Protein AF-A0A1M6XZ96-F1 (afdb_monomer_lite)

Radius of gyration: 33.64 Å; chains: 1; bounding box: 70×87×125 Å

Organism: NCBI:txid28122

pLDDT: mean 71.3, std 22.67, range [20.39, 98.44]

Secondary structure (DSSP, 8-state):
-PPP----------GGGTGGGS-HHHHHHHHHHHTT-----------SSHHHHHHHHHHHHHHTT-HHHHHHHHHHHTTSS--TT--PPPP---GGGGG-HHHHHHHHHHHHSPPPPHHHHHHHTTSTT----HHHHHHHHHHHHHHHHHHHHHHHHTTSS--SEEEEEETTEEEEEETTSTT-PPEEGGGTS----SHHHHHHHHHHHHHHHHHHHHHHHHHHHHHHHHHHHGGG--HHHHHHHHHHHHTT-HHHHHHHHHHHHHHHHHTTTHHHHHHHHHHHHHHHHHHHHHHHHHHH-HHHHHHHHHHSHHHHHHHHHHHHHHGGGSTTSHHHHHHHHHHHHHHHHHH---HHHHHHHHHHHHHB-TTS-BTT-HHHHHHHHTTHHHHHHHHHHHHHHTT-PPPPPPHHHHHHHHHHHHTEEEETTTEEEE--SSS---S---HHHHHHHH--THHHHHHHHS---GGGT---GGGGGGPPPHHHHHT--SS-----EEEEEEETTEEEEEEE-SS-EEEEEEE---HHHHHTTTTT--S-TT-EEEEETTTEEEE-------GGG--TT--TTSGGGSS-EE-BS---TTS--GGGB-TTSS-S-EEE-HHHHHHHHHHHHTT--SHHHHHHHHHHHHHHHH--PEEE-----EEEEEEEEETTTTEEEEEEEEEEEE-SSSS-EEEEEEEEEEEETTEEEEEEEESSSSPEEEEEESSS-STTTTEEEE-SSSSBSSTT---EEEEEE-TTS-TTS---TT-EEEEEEEEEE-TT-S-EEEEEESSSPPEEE--TT--TT-EEEEETTSSEEEEEPPTT--EEHHHH-SSBSS--EE-SEEEEEE-TTSPEEEEEESS-EE------S---HHHHHHHSS--

Foldseek 3Di:
DDDDDDDDFDADDDPLVPLVPDDPVVNVVVVVVLLADDDDAADDDDDDDCRVVVVVVLVVCVVVVVVVVVVVVSVHVVHAQPPVPQAFDFDAFFLLLVVPVVLLVVLVVLLPDDFDFLVNQQVVCVDPVDPDDSLLSSLLSQLSNLLNQLSLLLCCSNVVDPRQKDWDDDRSWIWIFRPVDPPTDIHTPVRRHDQALCLQVLLSLLVLLVVLVVVLVVCCVVVVVVVVVVVVVVVPDDPVVVVVVVCVVPVPPPVNVVSVVSNVVSVVVCVVVVCVVVVCLSSLLSLLSSLLSLLSSLNNDVNSVVVCVSRHPNVLSSLVSNCVPCVLVCLLPLSSLSSLLSCQSVCCNRRVDRVSVVSNQVSCVLQFFPQQAGLQKPQSVVSCLLRNLLSLLSVCSSCVSVVHDDPDHNVSNLNNLVQQVVQWWAFAPQGTAHDIQFAGAAFRGQLLSSCSNVVALQSVLVCVRGPDDVLSVSSTSSVSSSHHHPVSPVVHDPHDDDDAAKDWDDGQQKTKIWHHHPPKIKMKMFGFHDDSSQVSNFARGAQAHRFMWIAMNNHGTFFDQLHAQDPVRCDPPVNSRFNLRGQDWFAFQDQDLVDGDCVRGDRVQWPQFDFCDLVNVLVSSVVVCVVHDYPSVVVSVVVSVVSVVVPDTDGTGHTFGKDWPWWDDDPVQSKTKTKIKDWTWDDPDPDIDIKMWIWMWMDGDQKTKIKIQIPAAWIKGKTKGLDQASVVVAKFKDFQDQDTQRHSGGWDWDWRQNDSRHPSDDPPVRRTRTMTMGITTDRGGSMMMMMGGRPPFDKGWDPVLADRNKTKIATPVNFKIKIAHRAQDKDWPVSRDDAEPFIWIKRFIKIWGQDPVRHIDIDGIPIDTGDGPPPPDPPPVVVVVVVVPDD

Structure (mmCIF, N/CA/C/O backbone):
data_AF-A0A1M6XZ96-F1
#
_entry.id   AF-A0A1M6XZ96-F1
#
loop_
_atom_site.group_PDB
_atom_site.id
_atom_site.type_symbol
_atom_site.label_atom_id
_atom_site.label_alt_id
_atom_site.label_comp_id
_atom_site.label_asym_id
_atom_site.label_entity_id
_atom_site.label_seq_id
_atom_site.pdbx_PDB_ins_code
_atom_site.Cartn_x
_atom_site.Cartn_y
_atom_site.Cartn_z
_atom_site.occupancy
_atom_site.B_iso_or_equiv
_atom_site.auth_seq_id
_atom_site.auth_comp_id
_atom_site.auth_asym_id
_atom_site.auth_atom_id
_atom_site.pdbx_PDB_model_num
ATOM 1 N N . MET A 1 1 ? -35.695 34.669 -6.125 1.00 24.25 1 MET A N 1
ATOM 2 C CA . MET A 1 1 ? -35.454 34.818 -4.675 1.00 24.25 1 MET A CA 1
ATOM 3 C C . MET A 1 1 ? -34.206 34.019 -4.346 1.00 24.25 1 MET A C 1
ATOM 5 O O . MET A 1 1 ? -34.215 32.834 -4.657 1.00 24.25 1 MET A O 1
ATOM 9 N N . PRO A 1 2 ? -33.127 34.631 -3.836 1.00 24.39 2 PRO A N 1
ATOM 10 C CA . PRO A 1 2 ? -31.948 33.888 -3.414 1.00 24.39 2 PRO A CA 1
ATOM 11 C C . PRO A 1 2 ? -32.211 33.256 -2.040 1.00 24.39 2 PRO A C 1
ATOM 13 O O . PRO A 1 2 ? -32.668 33.935 -1.122 1.00 24.39 2 PRO A O 1
ATOM 16 N N . LEU A 1 3 ? -31.959 31.951 -1.938 1.00 23.25 3 LEU A N 1
ATOM 17 C CA . LEU A 1 3 ? -31.918 31.194 -0.686 1.00 23.25 3 LEU A CA 1
ATOM 18 C C . LEU A 1 3 ? -30.681 31.627 0.129 1.00 23.25 3 LEU A C 1
ATOM 20 O O . LEU A 1 3 ? -29.643 31.896 -0.480 1.00 23.25 3 LEU A O 1
ATOM 24 N N . PRO A 1 4 ? -30.746 31.702 1.470 1.00 23.91 4 PRO A N 1
ATOM 25 C CA . PRO A 1 4 ? -29.582 32.029 2.282 1.00 23.91 4 PRO A CA 1
ATOM 26 C C . PRO A 1 4 ? -28.612 30.840 2.307 1.00 23.91 4 PRO A C 1
ATOM 28 O O . PRO A 1 4 ? -28.993 29.725 2.662 1.00 23.91 4 PRO A O 1
ATOM 31 N N . ASN A 1 5 ? -27.354 31.093 1.945 1.00 24.98 5 ASN A N 1
ATOM 32 C CA . ASN A 1 5 ? -26.228 30.207 2.227 1.00 24.98 5 ASN A CA 1
ATOM 33 C C . ASN A 1 5 ? -26.004 30.167 3.745 1.00 24.98 5 ASN A C 1
ATOM 35 O O . ASN A 1 5 ? -25.557 31.158 4.318 1.00 24.98 5 ASN A O 1
ATOM 39 N N . TYR A 1 6 ? -26.274 29.031 4.387 1.00 22.12 6 TYR A N 1
ATOM 40 C CA . TYR A 1 6 ? -25.812 28.759 5.747 1.00 22.12 6 TYR A CA 1
ATOM 41 C C . TYR A 1 6 ? -24.606 27.821 5.667 1.00 22.12 6 TYR A C 1
ATOM 43 O O . TYR A 1 6 ? -24.757 26.611 5.525 1.00 22.12 6 TYR A O 1
ATOM 51 N N . ALA A 1 7 ? -23.404 28.395 5.719 1.00 21.77 7 ALA A N 1
ATOM 52 C CA . ALA A 1 7 ? -22.194 27.656 6.051 1.00 21.77 7 ALA A CA 1
ATOM 53 C C . ALA A 1 7 ? -22.209 27.407 7.567 1.00 21.77 7 ALA A C 1
ATOM 55 O O . ALA A 1 7 ? -22.215 28.356 8.352 1.00 21.77 7 ALA A O 1
ATOM 56 N N . ALA A 1 8 ? -22.282 26.143 7.979 1.00 20.39 8 ALA A N 1
ATOM 57 C CA . ALA A 1 8 ? -22.138 25.759 9.376 1.00 20.39 8 ALA A CA 1
ATOM 58 C C . ALA A 1 8 ? -20.661 25.906 9.769 1.00 20.39 8 ALA A C 1
ATOM 60 O O . ALA A 1 8 ? -19.814 25.152 9.303 1.00 20.39 8 ALA A O 1
ATOM 61 N N . ILE A 1 9 ? -20.352 26.906 10.591 1.00 23.61 9 ILE A N 1
ATOM 62 C CA . ILE A 1 9 ? -19.039 27.061 11.221 1.00 23.61 9 ILE A CA 1
ATOM 63 C C . ILE A 1 9 ? -19.144 26.419 12.606 1.00 23.61 9 ILE A C 1
ATOM 65 O O . ILE A 1 9 ? -19.819 26.945 13.491 1.00 23.61 9 ILE A O 1
ATOM 69 N N . VAL A 1 10 ? -18.517 25.255 12.762 1.00 24.19 10 VAL A N 1
ATOM 70 C CA . VAL A 1 10 ? -18.381 24.531 14.033 1.00 24.19 10 VAL A CA 1
ATOM 71 C C . VAL A 1 10 ? -17.357 25.278 14.889 1.00 24.19 10 VAL A C 1
ATOM 73 O O . VAL A 1 10 ? -16.260 25.560 14.421 1.00 24.19 10 VAL A O 1
ATOM 76 N N . THR A 1 11 ? -17.712 25.649 16.121 1.00 22.31 11 THR A N 1
ATOM 77 C CA . THR A 1 11 ? -16.762 26.205 17.100 1.00 22.31 11 THR A CA 1
ATOM 78 C C . THR A 1 11 ? -16.676 25.267 18.296 1.00 22.31 11 THR A C 1
ATOM 80 O O . THR A 1 11 ? -17.689 24.914 18.894 1.00 22.31 11 THR A O 1
ATOM 83 N N . PHE A 1 12 ? -15.449 24.851 18.594 1.00 26.66 12 PHE A N 1
ATOM 84 C CA . PHE A 1 12 ? -15.065 23.885 19.617 1.00 26.66 12 PHE A CA 1
ATOM 85 C C . PHE A 1 12 ? -15.127 24.496 21.020 1.00 26.66 12 PHE A C 1
ATOM 87 O O . PHE A 1 12 ? -14.760 25.654 21.219 1.00 26.66 12 PHE A O 1
ATOM 94 N N . THR A 1 13 ? -15.539 23.710 22.013 1.00 25.14 13 THR A N 1
ATOM 95 C CA . THR A 1 13 ? -15.364 24.047 23.429 1.00 25.14 13 THR A CA 1
ATOM 96 C C . THR A 1 13 ? -14.787 22.839 24.168 1.00 25.14 13 THR A C 1
ATOM 98 O O . THR A 1 13 ? -15.444 21.799 24.196 1.00 25.14 13 THR A O 1
ATOM 101 N N . PRO A 1 14 ? -13.595 22.947 24.781 1.00 26.95 14 PRO A N 1
ATOM 102 C CA . PRO A 1 14 ? -12.981 21.842 25.505 1.00 26.95 14 PRO A CA 1
ATOM 103 C C . PRO A 1 14 ? -13.763 21.478 26.771 1.00 26.95 14 PRO A C 1
ATOM 105 O O . PRO A 1 14 ? -14.102 22.340 27.583 1.00 26.95 14 PRO A O 1
ATOM 108 N N . ALA A 1 15 ? -13.922 20.178 27.018 1.00 26.05 15 ALA A N 1
ATOM 109 C CA . ALA A 1 15 ? -14.337 19.637 28.314 1.00 26.05 15 ALA A CA 1
ATOM 110 C C . ALA A 1 15 ? -13.339 19.938 29.464 1.00 26.05 15 ALA A C 1
ATOM 112 O O . ALA A 1 15 ? -13.620 19.696 30.636 1.00 26.05 15 ALA A O 1
ATOM 113 N N . VAL A 1 16 ? -12.181 20.494 29.097 1.00 28.64 16 VAL A N 1
ATOM 114 C CA . VAL A 1 16 ? -10.949 20.704 29.866 1.00 28.64 16 VAL A CA 1
ATOM 115 C C . VAL A 1 16 ? -11.060 21.808 30.934 1.00 28.64 16 VAL A C 1
ATOM 117 O O . VAL A 1 16 ? -10.317 21.783 31.910 1.00 28.64 16 VAL A O 1
ATOM 120 N N . GLY A 1 17 ? -12.017 22.738 30.821 1.00 28.05 17 GLY A N 1
ATOM 121 C CA . GLY A 1 17 ? -12.101 23.910 31.710 1.00 28.05 17 GLY A CA 1
ATOM 122 C C . GLY A 1 17 ? -12.624 23.667 33.136 1.00 28.05 17 GLY A C 1
ATOM 123 O O . GLY A 1 17 ? -12.498 24.550 33.976 1.00 28.05 17 GLY A O 1
ATOM 124 N N . ILE A 1 18 ? -13.223 22.507 33.440 1.00 29.27 18 ILE A N 1
ATOM 125 C CA . ILE A 1 18 ? -13.773 22.226 34.787 1.00 29.27 18 ILE A CA 1
ATOM 126 C C . ILE A 1 18 ? -12.789 21.433 35.652 1.00 29.27 18 ILE A C 1
ATOM 128 O O . ILE A 1 18 ? -12.720 21.635 36.862 1.00 29.27 18 ILE A O 1
ATOM 132 N N . SER A 1 19 ? -12.022 20.522 35.054 1.00 28.05 19 SER A N 1
ATOM 133 C CA . SER A 1 19 ? -11.119 19.629 35.792 1.00 28.05 19 SER A CA 1
ATOM 134 C C . SER A 1 19 ? -9.827 20.307 36.255 1.00 28.05 19 SER A C 1
ATOM 136 O O . SER A 1 19 ? -9.143 19.774 37.124 1.00 28.05 19 SER A O 1
ATOM 138 N N . SER A 1 20 ? -9.483 21.468 35.690 1.00 30.83 20 SER A N 1
ATOM 139 C CA . SER A 1 20 ? -8.243 22.203 35.969 1.00 30.83 20 SER A CA 1
ATOM 140 C C . SER A 1 20 ? -8.267 23.037 37.257 1.00 30.83 20 SER A C 1
ATOM 142 O O . SER A 1 20 ? -7.222 23.538 37.655 1.00 30.83 20 SER A O 1
ATOM 144 N N . ILE A 1 21 ? -9.415 23.165 37.935 1.00 30.97 21 ILE A N 1
ATOM 145 C CA . ILE A 1 21 ? -9.582 24.042 39.114 1.00 30.97 21 ILE A CA 1
ATOM 146 C C . ILE A 1 21 ? -9.465 23.270 40.447 1.00 30.97 21 ILE A C 1
ATOM 148 O O . ILE A 1 21 ? -9.519 23.855 41.528 1.00 30.97 21 ILE A O 1
ATOM 152 N N . PHE A 1 22 ? -9.308 21.946 40.399 1.00 30.31 22 PHE A N 1
ATOM 153 C CA . PHE A 1 22 ? -9.255 21.092 41.584 1.00 30.31 22 PHE A CA 1
ATOM 154 C C . PHE A 1 22 ? -7.815 20.656 41.898 1.00 30.31 22 PHE A C 1
ATOM 156 O O . PHE A 1 22 ? -7.061 20.291 40.997 1.00 30.31 22 PHE A O 1
ATOM 163 N N . SER A 1 23 ? -7.433 20.697 43.181 1.00 31.02 23 SER A N 1
ATOM 164 C CA . SER A 1 23 ? -6.139 20.195 43.673 1.00 31.02 23 SER A CA 1
ATOM 165 C C . SER A 1 23 ? -5.961 18.705 43.352 1.00 31.02 23 SER A C 1
ATOM 167 O O . SER A 1 23 ? -6.956 18.005 43.186 1.00 31.02 23 SER A O 1
ATOM 169 N N . GLU A 1 24 ? -4.721 18.199 43.288 1.00 31.64 24 GLU A N 1
ATOM 170 C CA . GLU A 1 24 ? -4.424 16.792 42.936 1.00 31.64 24 GLU A CA 1
ATOM 171 C C . GLU A 1 24 ? -5.271 15.771 43.715 1.00 31.64 24 GLU A C 1
ATOM 173 O O . GLU A 1 24 ? -5.877 14.902 43.094 1.00 31.64 24 GLU A O 1
ATOM 178 N N . ASP A 1 25 ? -5.441 15.957 45.028 1.00 30.47 25 ASP A N 1
ATOM 179 C CA . ASP A 1 25 ? -6.277 15.084 45.870 1.00 30.47 25 ASP A CA 1
ATOM 180 C C . ASP A 1 25 ? -7.770 15.089 45.468 1.00 30.47 25 ASP A C 1
ATOM 182 O O . ASP A 1 25 ? -8.464 14.082 45.593 1.00 30.47 25 ASP A O 1
ATOM 186 N N . VAL A 1 26 ? -8.269 16.210 44.931 1.00 30.92 26 VAL A N 1
ATOM 187 C CA . VAL A 1 26 ? -9.660 16.377 44.474 1.00 30.92 26 VAL A CA 1
ATOM 188 C C . VAL A 1 26 ? -9.821 15.913 43.024 1.00 30.92 26 VAL A C 1
ATOM 190 O O . VAL A 1 26 ? -10.900 15.474 42.643 1.00 30.92 26 VAL A O 1
ATOM 193 N N . ARG A 1 27 ? -8.762 15.943 42.206 1.00 38.09 27 ARG A N 1
ATOM 194 C CA . ARG A 1 27 ? -8.756 15.374 40.849 1.00 38.09 27 ARG A CA 1
ATOM 195 C C . ARG A 1 27 ? -8.851 13.846 40.892 1.00 38.09 27 ARG A C 1
ATOM 197 O O . ARG A 1 27 ? -9.646 13.279 40.146 1.00 38.09 27 ARG A O 1
ATOM 204 N N . ASP A 1 28 ? -8.131 13.211 41.815 1.00 34.50 28 ASP A N 1
ATOM 205 C CA . ASP A 1 28 ? -8.199 11.765 42.056 1.00 34.50 28 ASP A CA 1
ATOM 206 C C . ASP A 1 28 ? -9.545 11.360 42.700 1.00 34.50 28 ASP A C 1
ATOM 208 O O . ASP A 1 28 ? -10.127 10.336 42.333 1.00 34.50 28 ASP A O 1
ATOM 212 N N . GLU A 1 29 ? -10.119 12.192 43.584 1.00 31.16 29 GLU A N 1
ATOM 213 C CA . GLU A 1 29 ? -11.496 12.020 44.081 1.00 31.16 29 GLU A CA 1
ATOM 214 C C . GLU A 1 29 ? -12.562 12.251 42.997 1.00 31.16 29 GLU A C 1
ATOM 216 O O . GLU A 1 29 ? -13.557 11.535 42.986 1.00 31.16 29 GLU A O 1
ATOM 221 N N . VAL A 1 30 ? -12.376 13.188 42.060 1.00 33.69 30 VAL A N 1
ATOM 222 C CA . VAL A 1 30 ? -13.300 13.460 40.942 1.00 33.69 30 VAL A CA 1
ATOM 223 C C . VAL A 1 30 ? -13.215 12.379 39.864 1.00 33.69 30 VAL A C 1
ATOM 225 O O . VAL A 1 30 ? -14.256 11.998 39.345 1.00 33.69 30 VAL A O 1
ATOM 228 N N . GLU A 1 31 ? -12.045 11.809 39.562 1.00 33.91 31 GLU A N 1
ATOM 229 C CA . GLU A 1 31 ? -11.933 10.606 38.718 1.00 33.91 31 GLU A CA 1
ATOM 230 C C . GLU A 1 31 ? -12.542 9.366 39.407 1.00 33.91 31 GLU A C 1
ATOM 232 O O . GLU A 1 31 ? -13.212 8.551 38.763 1.00 33.91 31 GLU A O 1
ATOM 237 N N . SER A 1 32 ? -12.396 9.253 40.731 1.00 32.22 32 SER A N 1
ATOM 238 C CA . SER A 1 32 ? -13.038 8.229 41.576 1.00 32.22 32 SER A CA 1
ATOM 239 C C . SER A 1 32 ? -14.568 8.414 41.706 1.00 32.22 32 SER A C 1
ATOM 241 O O . SER A 1 32 ? -15.322 7.443 41.752 1.00 32.22 32 SER A O 1
ATOM 243 N N . LEU A 1 33 ? -15.067 9.656 41.688 1.00 29.67 33 LEU A N 1
ATOM 244 C CA . LEU A 1 33 ? -16.496 10.009 41.720 1.00 29.67 33 LEU A CA 1
ATOM 245 C C . LEU A 1 33 ? -17.152 9.949 40.331 1.00 29.67 33 LEU A C 1
ATOM 247 O O . LEU A 1 33 ? -18.293 9.502 40.221 1.00 29.67 33 LEU A O 1
ATOM 251 N N . ALA A 1 34 ? -16.445 10.341 39.265 1.00 30.55 34 ALA A N 1
ATOM 252 C CA . ALA A 1 34 ? -16.899 10.274 37.871 1.00 30.55 34 ALA A CA 1
ATOM 253 C C . ALA A 1 34 ? -16.958 8.832 37.349 1.00 30.55 34 ALA A C 1
ATOM 255 O O . ALA A 1 34 ? -17.831 8.502 36.552 1.00 30.55 34 ALA A O 1
ATOM 256 N N . SER A 1 35 ? -16.095 7.947 37.858 1.00 30.39 35 SER A N 1
ATOM 257 C CA . SER A 1 35 ? -16.244 6.496 37.685 1.00 30.39 35 SER A CA 1
ATOM 258 C C . SER A 1 35 ? -17.409 5.905 38.498 1.00 30.39 35 SER A C 1
ATOM 260 O O . SER A 1 35 ? -17.763 4.743 38.298 1.00 30.39 35 SER A O 1
ATOM 262 N N . GLY A 1 36 ? -18.038 6.696 39.380 1.00 27.69 36 GLY A N 1
ATOM 263 C CA . GLY A 1 36 ? -19.092 6.260 40.288 1.00 27.69 36 GLY A CA 1
ATOM 264 C C . GLY A 1 36 ? -20.504 6.821 40.065 1.00 27.69 36 GLY A C 1
ATOM 265 O O . GLY A 1 36 ? -21.419 6.336 40.714 1.00 27.69 36 GLY A O 1
ATOM 266 N N . TRP A 1 37 ? -20.768 7.829 39.234 1.00 24.67 37 TRP A N 1
ATOM 267 C CA . TRP A 1 37 ? -22.108 8.454 39.194 1.00 24.67 37 TRP A CA 1
ATOM 268 C C . TRP A 1 37 ? -22.771 8.356 37.814 1.00 24.67 37 TRP A C 1
ATOM 270 O O . TRP A 1 37 ? -22.309 8.942 36.843 1.00 24.67 37 TRP A O 1
ATOM 280 N N . THR A 1 38 ? -23.875 7.599 37.758 1.00 24.77 38 THR A N 1
ATOM 281 C CA . THR A 1 38 ? -24.560 7.156 36.529 1.00 24.77 38 THR A CA 1
ATOM 282 C C . THR A 1 38 ? -25.662 8.065 35.973 1.00 24.77 38 THR A C 1
ATOM 284 O O . THR A 1 38 ? -26.267 7.689 34.980 1.00 24.77 38 THR A O 1
ATOM 287 N N . ASP A 1 39 ? -25.974 9.230 36.537 1.00 25.44 39 ASP A N 1
ATOM 288 C CA . ASP A 1 39 ? -27.182 9.966 36.124 1.00 25.44 39 ASP A CA 1
ATOM 289 C C . ASP A 1 39 ? -26.915 11.464 35.938 1.00 25.44 39 ASP A C 1
ATOM 291 O O . ASP A 1 39 ? -26.354 12.080 36.841 1.00 25.44 39 ASP A O 1
ATOM 295 N N . ILE A 1 40 ? -27.344 12.050 34.801 1.00 24.58 40 ILE A N 1
ATOM 296 C CA . ILE A 1 40 ? -28.092 13.332 34.694 1.00 24.58 40 ILE A CA 1
ATOM 297 C C . ILE A 1 40 ? -28.380 13.718 33.217 1.00 24.58 40 ILE A C 1
ATOM 299 O O . ILE A 1 40 ? -27.479 13.860 32.394 1.00 24.58 40 ILE A O 1
ATOM 303 N N . GLN A 1 41 ? -29.676 13.947 32.948 1.00 23.61 41 GLN A N 1
ATOM 304 C CA . GLN A 1 41 ? -30.362 14.258 31.677 1.00 23.61 41 GLN A CA 1
ATOM 305 C C . GLN A 1 41 ? -30.377 15.760 31.239 1.00 23.61 41 GLN A C 1
ATOM 307 O O . GLN A 1 41 ? -29.981 16.667 31.974 1.00 23.61 41 GLN A O 1
ATOM 312 N N . ILE A 1 42 ? -30.925 15.968 30.026 1.00 26.97 42 ILE A N 1
ATOM 313 C CA . ILE A 1 42 ? -30.702 16.927 28.902 1.00 26.97 42 ILE A CA 1
ATOM 314 C C . ILE A 1 42 ? -31.567 18.217 28.859 1.00 26.97 42 ILE A C 1
ATOM 316 O O . ILE A 1 42 ? -32.601 18.295 29.521 1.00 26.97 42 ILE A O 1
ATOM 320 N N . GLY A 1 43 ? -31.210 19.172 27.963 1.00 23.39 43 GLY A N 1
ATOM 321 C CA . GLY A 1 43 ? -32.148 20.065 27.223 1.00 23.39 43 GLY A CA 1
ATOM 322 C C . GLY A 1 43 ? -31.504 21.168 26.323 1.00 23.39 43 GLY A C 1
ATOM 323 O O . GLY A 1 43 ? -30.818 22.034 26.857 1.00 23.39 43 GLY A O 1
ATOM 324 N N . ILE A 1 44 ? -31.784 21.185 24.997 1.00 33.47 44 ILE A N 1
ATOM 325 C CA . ILE A 1 44 ? -31.202 22.019 23.884 1.00 33.47 44 ILE A CA 1
ATOM 326 C C . ILE A 1 44 ? -32.041 23.276 23.517 1.00 33.47 44 ILE A C 1
ATOM 328 O O . ILE A 1 44 ? -33.261 23.153 23.557 1.00 33.47 44 ILE A O 1
ATOM 332 N N . VAL A 1 45 ? -31.445 24.383 22.987 1.00 22.86 45 VAL A N 1
ATOM 333 C CA . VAL A 1 45 ? -32.085 25.307 21.985 1.00 22.86 45 VAL A CA 1
ATOM 334 C C . VAL A 1 45 ? -31.097 26.001 20.988 1.00 22.86 45 VAL A C 1
ATOM 336 O O . VAL A 1 45 ? -30.176 26.688 21.406 1.00 22.86 45 VAL A O 1
ATOM 339 N N . ASN A 1 46 ? -31.390 25.846 19.680 1.00 23.61 46 ASN A N 1
ATOM 340 C CA . ASN A 1 46 ? -31.193 26.666 18.450 1.00 23.61 46 ASN A CA 1
ATOM 341 C C . ASN A 1 46 ? -29.928 27.512 18.150 1.00 23.61 46 ASN A C 1
ATOM 343 O O . ASN A 1 46 ? -29.823 28.653 18.576 1.00 23.61 46 ASN A O 1
ATOM 347 N N . GLY A 1 47 ? -29.185 27.069 17.124 1.00 25.72 47 GLY A N 1
ATOM 348 C CA . GLY A 1 47 ? -28.961 27.869 15.906 1.00 25.72 47 GLY A CA 1
ATOM 349 C C . GLY A 1 47 ? -27.926 29.001 15.949 1.00 25.72 47 GLY A C 1
ATOM 350 O O . GLY A 1 47 ? -28.266 30.134 16.248 1.00 25.72 47 GLY A O 1
ATOM 351 N N . VAL A 1 48 ? -26.707 28.677 15.498 1.00 28.69 48 VAL A N 1
ATOM 352 C CA . VAL A 1 48 ? -25.787 29.506 14.685 1.00 28.69 48 VAL A CA 1
ATOM 353 C C . VAL A 1 48 ? -25.843 31.014 14.969 1.00 28.69 48 VAL A C 1
ATOM 355 O O . VAL A 1 48 ? -26.573 31.718 14.282 1.00 28.69 48 VAL A O 1
ATOM 358 N N . VAL A 1 49 ? -25.057 31.473 15.957 1.00 26.97 49 VAL A N 1
ATOM 359 C CA . VAL A 1 49 ? -24.454 32.828 16.118 1.00 26.97 49 VAL A CA 1
ATOM 360 C C . VAL A 1 49 ? -23.707 32.951 17.472 1.00 26.97 49 VAL A C 1
ATOM 362 O O . VAL A 1 49 ? -22.841 33.809 17.614 1.00 26.97 49 VAL A O 1
ATOM 365 N N . ASP A 1 50 ? -23.915 32.041 18.433 1.00 29.41 50 ASP A N 1
ATOM 366 C CA . ASP A 1 50 ? -23.430 32.237 19.812 1.00 29.41 50 ASP A CA 1
ATOM 367 C C . ASP A 1 50 ? -22.000 31.770 20.150 1.00 29.41 50 ASP A C 1
ATOM 369 O O . ASP A 1 50 ? -21.525 32.124 21.214 1.00 29.41 50 ASP A O 1
ATOM 373 N N . GLY A 1 51 ? -21.251 31.039 19.314 1.00 29.88 51 GLY A N 1
ATOM 374 C CA . GLY A 1 51 ? -19.924 30.506 19.711 1.00 29.88 51 GLY A CA 1
ATOM 375 C C . GLY A 1 51 ? -18.875 31.577 20.070 1.00 29.88 51 GLY A C 1
ATOM 376 O O . GLY A 1 51 ? -18.099 31.421 21.012 1.00 29.88 51 GLY A O 1
ATOM 377 N N . VAL A 1 52 ? -18.896 32.711 19.365 1.00 30.75 52 VAL A N 1
ATOM 378 C CA . VAL A 1 52 ? -17.989 33.846 19.613 1.00 30.75 52 VAL A CA 1
ATOM 379 C C . VAL A 1 52 ? -18.439 34.663 20.826 1.00 30.75 52 VAL A C 1
ATOM 381 O O . VAL A 1 52 ? -17.598 35.049 21.633 1.00 30.75 52 VAL A O 1
ATOM 384 N N . TYR A 1 53 ? -19.751 34.862 21.008 1.00 33.41 53 TYR A N 1
ATOM 385 C CA . TYR A 1 53 ? -20.302 35.454 22.232 1.00 33.41 53 TYR A CA 1
ATOM 386 C C . TYR A 1 53 ? -20.152 34.521 23.433 1.00 33.41 53 TYR A C 1
ATOM 388 O O . TYR A 1 53 ? -19.990 34.995 24.537 1.00 33.41 53 TYR A O 1
ATOM 396 N N . TRP A 1 54 ? -20.109 33.206 23.237 1.00 34.47 54 TRP A N 1
ATOM 397 C CA . TRP A 1 54 ? -19.940 32.217 24.293 1.00 34.47 54 TRP A CA 1
ATOM 398 C C . TRP A 1 54 ? -18.512 32.212 24.839 1.00 34.47 54 TRP A C 1
ATOM 400 O O . TRP A 1 54 ? -18.349 32.272 26.050 1.00 34.47 54 TRP A O 1
ATOM 410 N N . VAL A 1 55 ? -17.483 32.224 23.980 1.00 34.53 55 VAL A N 1
ATOM 411 C CA . VAL A 1 55 ? -16.084 32.385 24.426 1.00 34.53 55 VAL A CA 1
ATOM 412 C C . VAL A 1 55 ? -15.877 33.770 25.039 1.00 34.53 55 VAL A C 1
ATOM 414 O O . VAL A 1 55 ? -15.209 33.889 26.057 1.00 34.53 55 VAL A O 1
ATOM 417 N N . TYR A 1 56 ? -16.480 34.812 24.462 1.00 34.94 56 TYR A N 1
ATOM 418 C CA . TYR A 1 56 ? -16.384 36.187 24.957 1.00 34.94 56 TYR A CA 1
ATOM 419 C C . TYR A 1 56 ? -17.118 36.406 26.294 1.00 34.94 56 TYR A C 1
ATOM 421 O O . TYR A 1 56 ? -16.587 37.072 27.180 1.00 34.94 56 TYR A O 1
ATOM 429 N N . ASP A 1 57 ? -18.300 35.819 26.474 1.00 36.53 57 ASP A N 1
ATOM 430 C CA . ASP A 1 57 ? -19.098 35.888 27.699 1.00 36.53 57 ASP A CA 1
ATOM 431 C C . ASP A 1 57 ? -18.554 34.942 28.764 1.00 36.53 57 ASP A C 1
ATOM 433 O O . ASP A 1 57 ? -18.499 35.345 29.913 1.00 36.53 57 ASP A O 1
ATOM 437 N N . LEU A 1 58 ? -18.059 33.747 28.415 1.00 36.44 58 LEU A N 1
ATOM 438 C CA . LEU A 1 58 ? -17.317 32.885 29.341 1.00 36.44 58 LEU A CA 1
ATOM 439 C C . LEU A 1 58 ? -16.049 33.598 29.821 1.00 36.44 58 LEU A C 1
ATOM 441 O O . LEU A 1 58 ? -15.767 33.620 31.013 1.00 36.44 58 LEU A O 1
ATOM 445 N N . TYR A 1 59 ? -15.312 34.234 28.910 1.00 35.62 59 TYR A N 1
ATOM 446 C CA . TYR A 1 59 ? -14.147 35.050 29.239 1.00 35.62 59 TYR A CA 1
ATOM 447 C C . TYR A 1 59 ? -14.513 36.257 30.120 1.00 35.62 59 TYR A C 1
ATOM 449 O O . TYR A 1 59 ? -13.774 36.569 31.052 1.00 35.62 59 TYR A O 1
ATOM 457 N N . ASN A 1 60 ? -15.661 36.909 29.895 1.00 34.91 60 ASN A N 1
ATOM 458 C CA . ASN A 1 60 ? -16.160 38.001 30.744 1.00 34.91 60 ASN A CA 1
ATOM 459 C C . ASN A 1 60 ? -16.704 37.518 32.105 1.00 34.91 60 ASN A C 1
ATOM 461 O O . ASN A 1 60 ? -16.455 38.172 33.110 1.00 34.91 60 ASN A O 1
ATOM 465 N N . GLU A 1 61 ? -17.397 36.381 32.169 1.00 36.25 61 GLU A N 1
ATOM 466 C CA . GLU A 1 61 ? -17.953 35.763 33.385 1.00 36.25 61 GLU A CA 1
ATOM 467 C C . GLU A 1 61 ? -16.836 35.199 34.282 1.00 36.25 61 GLU A C 1
ATOM 469 O O . GLU A 1 61 ? -16.867 35.396 35.499 1.00 36.25 61 GLU A O 1
ATOM 474 N N . LEU A 1 62 ? -15.790 34.611 33.682 1.00 33.25 62 LEU A N 1
ATOM 475 C CA . LEU A 1 62 ? -14.539 34.231 34.352 1.00 33.25 62 LEU A CA 1
ATOM 476 C C . LEU A 1 62 ? -13.762 35.462 34.842 1.00 33.25 62 LEU A C 1
ATOM 478 O O . LEU A 1 62 ? -13.256 35.456 35.962 1.00 33.25 62 LEU A O 1
ATOM 482 N N . ARG A 1 63 ? -13.736 36.558 34.065 1.00 32.16 63 ARG A N 1
ATOM 483 C CA . ARG A 1 63 ? -13.212 37.864 34.520 1.00 32.16 63 ARG A CA 1
ATOM 484 C C . ARG A 1 63 ? -14.005 38.471 35.678 1.00 32.16 63 ARG A C 1
ATOM 486 O O . ARG A 1 63 ? -13.459 39.304 36.399 1.00 32.16 63 ARG A O 1
ATOM 493 N N . CYS A 1 64 ? -15.283 38.120 35.816 1.00 29.09 64 CYS A N 1
ATOM 494 C CA . CYS A 1 64 ? -16.209 38.688 36.797 1.00 29.09 64 CYS A CA 1
ATOM 495 C C . CYS A 1 64 ? -16.491 37.773 38.000 1.00 29.09 64 CYS A C 1
ATOM 497 O O . CYS A 1 64 ? -17.281 38.164 38.857 1.00 29.09 64 CYS A O 1
ATOM 499 N N . PHE A 1 65 ? -15.835 36.612 38.105 1.00 29.91 65 PHE A N 1
ATOM 500 C CA . PHE A 1 65 ? -16.002 35.650 39.205 1.00 29.91 65 PHE A CA 1
ATOM 501 C C . PHE A 1 65 ? -17.450 35.127 39.390 1.00 29.91 65 PHE A C 1
ATOM 503 O O . PHE A 1 65 ? -17.841 34.780 40.506 1.00 29.91 65 PHE A O 1
ATOM 510 N N . ASP A 1 66 ? -18.259 35.034 38.323 1.00 32.03 66 ASP A N 1
ATOM 511 C CA . ASP A 1 66 ? -19.617 34.450 38.381 1.00 32.03 66 ASP A CA 1
ATOM 512 C C . ASP A 1 66 ? -19.584 32.920 38.198 1.00 32.03 66 ASP A C 1
ATOM 514 O O . ASP A 1 66 ? -19.949 32.352 37.165 1.00 32.03 66 ASP A O 1
ATOM 518 N N . PHE A 1 67 ? -19.103 32.233 39.234 1.00 34.81 67 PHE A N 1
ATOM 519 C CA . PHE A 1 67 ? -18.919 30.780 39.232 1.00 34.81 67 PHE A CA 1
ATOM 520 C C . PHE A 1 67 ? -20.233 29.986 39.166 1.00 34.81 67 PHE A C 1
ATOM 522 O O . PHE A 1 67 ? -20.241 28.851 38.681 1.00 34.81 67 PHE A O 1
ATOM 529 N N . ASP A 1 68 ? -21.352 30.566 39.608 1.00 35.25 68 ASP A N 1
ATOM 530 C CA . ASP A 1 68 ? -22.667 29.932 39.502 1.00 35.25 68 ASP A CA 1
ATOM 531 C C . ASP A 1 68 ? -23.184 29.961 38.050 1.00 35.25 68 ASP A C 1
ATOM 533 O O . ASP A 1 68 ? -23.733 28.952 37.592 1.00 35.25 68 ASP A O 1
ATOM 537 N N . GLY A 1 69 ? -22.931 31.045 37.301 1.00 35.16 69 GLY A N 1
ATOM 538 C CA . GLY A 1 69 ? -23.200 31.154 35.861 1.00 35.16 69 GLY A CA 1
ATOM 539 C C . GLY A 1 69 ? -22.348 30.207 35.007 1.00 35.16 69 GLY A C 1
ATOM 540 O O . GLY A 1 69 ? -22.882 29.493 34.150 1.00 35.16 69 GLY A O 1
ATOM 541 N N . VAL A 1 70 ? -21.049 30.097 35.317 1.00 36.66 70 VAL A N 1
ATOM 542 C CA . VAL A 1 70 ? -20.111 29.153 34.676 1.00 36.66 70 VAL A CA 1
ATOM 543 C C . VAL A 1 70 ? -20.541 27.701 34.920 1.00 36.66 70 VAL A C 1
ATOM 545 O O . VAL A 1 70 ? -20.639 26.909 33.979 1.00 36.66 70 VAL A O 1
ATOM 548 N N . ARG A 1 71 ? -20.904 27.354 36.164 1.00 35.78 71 ARG A N 1
ATOM 549 C CA . ARG A 1 71 ? -21.433 26.031 36.534 1.00 35.78 71 ARG A CA 1
ATOM 550 C C . ARG A 1 71 ? -22.727 25.698 35.785 1.00 35.78 71 ARG A C 1
ATOM 552 O O . ARG A 1 71 ? -22.887 24.573 35.314 1.00 35.78 71 ARG A O 1
ATOM 559 N N . ASP A 1 72 ? -23.653 26.645 35.652 1.00 38.62 72 ASP A N 1
ATOM 560 C CA . ASP A 1 72 ? -24.912 26.434 34.927 1.00 38.62 72 ASP A CA 1
ATOM 561 C C . ASP A 1 72 ? -24.758 26.425 33.394 1.00 38.62 72 ASP A C 1
ATOM 563 O O . ASP A 1 72 ? -25.590 25.816 32.716 1.00 38.62 72 ASP A O 1
ATOM 567 N N . ARG A 1 73 ? -23.709 27.035 32.821 1.00 42.72 73 ARG A N 1
ATOM 568 C CA . ARG A 1 73 ? -23.361 26.910 31.388 1.00 42.72 73 ARG A CA 1
ATOM 569 C C . ARG A 1 73 ? -22.643 25.597 31.078 1.00 42.72 73 ARG A C 1
ATOM 571 O O . ARG A 1 73 ? -22.978 24.947 30.092 1.00 42.72 73 ARG A O 1
ATOM 578 N N . PHE A 1 74 ? -21.738 25.137 31.935 1.00 38.34 74 PHE A N 1
ATOM 579 C CA . PHE A 1 74 ? -21.092 23.833 31.769 1.00 38.34 74 PHE A CA 1
ATOM 580 C C . PHE A 1 74 ? -22.062 22.662 31.951 1.00 38.34 74 PHE A C 1
ATOM 582 O O . PHE A 1 74 ? -22.047 21.721 31.158 1.00 38.34 74 PHE A O 1
ATOM 589 N N . LYS A 1 75 ? -23.012 22.774 32.890 1.00 36.25 75 LYS A N 1
ATOM 590 C CA . LYS A 1 75 ? -24.172 21.872 32.946 1.00 36.25 75 LYS A CA 1
ATOM 591 C C . LYS A 1 75 ? -24.950 21.832 31.626 1.00 36.25 75 LYS A C 1
ATOM 593 O O . LYS A 1 75 ? -25.602 20.832 31.382 1.00 36.25 75 LYS A O 1
ATOM 598 N N . ARG A 1 76 ? -24.917 22.879 30.789 1.00 34.31 76 ARG A N 1
ATOM 599 C CA . ARG A 1 76 ? -25.583 22.933 29.471 1.00 34.31 76 ARG A CA 1
ATOM 600 C C . ARG A 1 76 ? -24.721 22.386 28.318 1.00 34.31 76 ARG A C 1
ATOM 602 O O . ARG A 1 76 ? -25.293 21.826 27.391 1.00 34.31 76 ARG A O 1
ATOM 609 N N . LEU A 1 77 ? -23.388 22.477 28.393 1.00 34.66 77 LEU A N 1
ATOM 610 C CA . LEU A 1 77 ? -22.435 21.937 27.399 1.00 34.66 77 LEU A CA 1
ATOM 611 C C . LEU A 1 77 ? -22.441 20.406 27.323 1.00 34.66 77 LEU A C 1
ATOM 613 O O . LEU A 1 77 ? -22.502 19.839 26.238 1.00 34.66 77 LEU A O 1
ATOM 617 N N . PHE A 1 78 ? -22.446 19.736 28.476 1.00 37.09 78 PHE A N 1
ATOM 618 C CA . PHE A 1 78 ? -22.453 18.269 28.562 1.00 37.09 78 PHE A CA 1
ATOM 619 C C . PHE A 1 78 ? -23.860 17.656 28.565 1.00 37.09 78 PHE A C 1
ATOM 621 O O . PHE A 1 78 ? -24.011 16.442 28.660 1.00 37.09 78 PHE A O 1
ATOM 628 N N . ARG A 1 79 ? -24.906 18.487 28.458 1.00 36.28 79 ARG A N 1
ATOM 629 C CA . ARG A 1 79 ? -26.311 18.054 28.487 1.00 36.28 79 ARG A CA 1
ATOM 630 C C . ARG A 1 79 ? -26.855 17.583 27.142 1.00 36.28 79 ARG A C 1
ATOM 632 O O . ARG A 1 79 ? -27.951 17.043 27.130 1.00 36.28 79 ARG A O 1
ATOM 639 N N . ASN A 1 80 ? -26.157 17.787 26.024 1.00 36.44 80 ASN A N 1
ATOM 640 C CA . ASN A 1 80 ? -26.801 17.729 24.703 1.00 36.44 80 ASN A CA 1
ATOM 641 C C . ASN A 1 80 ? -26.522 16.479 23.851 1.00 36.44 80 ASN A C 1
ATOM 643 O O . ASN A 1 80 ? -26.860 16.489 22.671 1.00 36.44 80 ASN A O 1
ATOM 647 N N . ALA A 1 81 ? -25.994 15.391 24.420 1.00 39.50 81 ALA A N 1
ATOM 648 C CA . ALA A 1 81 ? -25.797 14.137 23.679 1.00 39.50 81 ALA A CA 1
ATOM 649 C C . ALA A 1 81 ? -26.384 12.888 24.356 1.00 39.50 81 ALA A C 1
ATOM 651 O O . ALA A 1 81 ? -25.973 11.773 24.061 1.00 39.50 81 ALA A O 1
ATOM 652 N N . GLU A 1 82 ? -27.392 13.036 25.211 1.00 37.62 82 GLU A N 1
ATOM 653 C CA . GLU A 1 82 ? -28.455 12.040 25.162 1.00 37.62 82 GLU A CA 1
ATOM 654 C C . GLU A 1 82 ? -29.543 12.654 24.283 1.00 37.62 82 GLU A C 1
ATOM 656 O O . GLU A 1 82 ? -30.189 13.638 24.630 1.00 37.62 82 GLU A O 1
ATOM 661 N N . SER A 1 83 ? -29.766 12.099 23.098 1.00 41.62 83 SER A N 1
ATOM 662 C CA . SER A 1 83 ? -31.148 12.116 22.644 1.00 41.62 83 SER A CA 1
ATOM 663 C C . SER A 1 83 ? -31.860 11.235 23.666 1.00 41.62 83 SER A C 1
ATOM 665 O O . SER A 1 83 ? -31.468 10.080 23.834 1.00 41.62 83 SER A O 1
ATOM 667 N N . ALA A 1 84 ? -32.845 11.779 24.385 1.00 44.44 84 ALA A N 1
ATOM 668 C CA . ALA A 1 84 ? -33.621 11.028 25.377 1.00 44.44 84 ALA A CA 1
ATOM 669 C C . ALA A 1 84 ? -34.242 9.737 24.791 1.00 44.44 84 ALA A C 1
ATOM 671 O O . ALA A 1 84 ? -34.676 8.875 25.546 1.00 44.44 84 ALA A O 1
ATOM 672 N N . ASP A 1 85 ? -34.192 9.585 23.461 1.00 52.91 85 ASP A N 1
ATOM 673 C CA . ASP A 1 85 ? -34.656 8.444 22.683 1.00 52.91 85 ASP A CA 1
ATOM 674 C C . ASP A 1 85 ? -33.571 7.839 21.751 1.00 52.91 85 ASP A C 1
ATOM 676 O O . ASP A 1 85 ? -33.912 7.178 20.766 1.00 52.91 85 ASP A O 1
ATOM 680 N N . TRP A 1 86 ? -32.260 8.072 21.976 1.00 71.31 86 TRP A N 1
ATOM 681 C CA . TRP A 1 86 ? -31.229 7.475 21.106 1.00 71.31 86 TRP A CA 1
ATOM 682 C C . TRP A 1 86 ? -30.955 6.043 21.535 1.00 71.31 86 TRP A C 1
ATOM 684 O O . TRP A 1 86 ? -30.091 5.751 22.358 1.00 71.31 86 TRP A O 1
ATOM 694 N N . GLU A 1 87 ? -31.717 5.140 20.942 1.00 80.75 87 GLU A N 1
ATOM 695 C CA . GLU A 1 87 ? -31.506 3.714 21.065 1.00 80.75 87 GLU A CA 1
ATOM 696 C C . GLU A 1 87 ? -31.328 3.123 19.670 1.00 80.75 87 GLU A C 1
ATOM 698 O O . GLU A 1 87 ? -32.260 3.042 18.868 1.00 80.75 87 GLU A O 1
ATOM 703 N N . VAL A 1 88 ? -30.113 2.675 19.369 1.00 86.19 88 VAL A N 1
ATOM 704 C CA . VAL A 1 88 ? -29.889 1.849 18.183 1.00 86.19 88 VAL A CA 1
ATOM 705 C C . VAL A 1 88 ? -30.350 0.424 18.508 1.00 86.19 88 VAL A C 1
ATOM 707 O O . VAL A 1 88 ? -29.999 -0.094 19.569 1.00 86.19 88 VAL A O 1
ATOM 710 N N . PRO A 1 89 ? -31.087 -0.280 17.635 1.00 91.12 89 PRO A N 1
ATOM 711 C CA . PRO A 1 89 ? -31.375 -1.697 17.843 1.00 91.12 89 PRO A CA 1
ATOM 712 C C . PRO A 1 89 ? -30.103 -2.539 18.062 1.00 91.12 89 PRO A C 1
ATOM 714 O O . PRO A 1 89 ? -29.000 -2.162 17.660 1.00 91.12 89 PRO A O 1
ATOM 717 N N . GLN A 1 90 ? -30.236 -3.700 18.711 1.00 92.19 90 GLN A N 1
ATOM 718 C CA . GLN A 1 90 ? -29.124 -4.651 18.799 1.00 92.19 90 GLN A CA 1
ATOM 719 C C . GLN A 1 90 ? -28.745 -5.126 17.393 1.00 92.19 90 GLN A C 1
ATOM 721 O O . GLN A 1 90 ? -29.607 -5.571 16.626 1.00 92.19 90 GLN A O 1
ATOM 726 N N . GLY A 1 91 ? -27.456 -5.046 17.077 1.00 91.44 91 GLY A N 1
ATOM 727 C CA . GLY A 1 91 ? -26.912 -5.533 15.823 1.00 91.44 91 GLY A CA 1
ATOM 728 C C . GLY A 1 91 ? -27.098 -7.032 15.661 1.00 91.44 91 GLY A C 1
ATOM 729 O O . GLY A 1 91 ? -27.140 -7.780 16.639 1.00 91.44 91 GLY A O 1
ATOM 730 N N . ARG A 1 92 ? -27.195 -7.483 14.411 1.00 88.88 92 ARG A N 1
ATOM 731 C CA . ARG A 1 92 ? -27.271 -8.906 14.070 1.00 88.88 92 ARG A CA 1
ATOM 732 C C . ARG A 1 92 ? -26.197 -9.254 13.058 1.00 88.88 92 ARG A C 1
ATOM 734 O O . ARG A 1 92 ? -26.068 -8.577 12.041 1.00 88.88 92 ARG A O 1
ATOM 741 N N . LEU A 1 93 ? -25.477 -10.334 13.321 1.00 89.69 93 LEU A N 1
ATOM 742 C CA . LEU A 1 93 ? -24.583 -10.951 12.353 1.00 89.69 93 LEU A CA 1
ATOM 743 C C . LEU A 1 93 ? -25.392 -11.718 11.301 1.00 89.69 93 LEU A C 1
ATOM 745 O O . LEU A 1 93 ? -26.457 -12.277 11.582 1.00 89.69 93 LEU A O 1
ATOM 749 N N . PHE A 1 94 ? -24.893 -11.737 10.067 1.00 87.00 94 PHE A N 1
ATOM 750 C CA . PHE A 1 94 ? -25.540 -12.462 8.979 1.00 87.00 94 PHE A CA 1
ATOM 751 C C . PHE A 1 94 ? -25.271 -13.961 9.091 1.00 87.00 94 PHE A C 1
ATOM 753 O O . PHE A 1 94 ? -24.159 -14.376 9.396 1.00 87.00 94 PHE A O 1
ATOM 760 N N . GLY A 1 95 ? -26.280 -14.785 8.783 1.00 80.50 95 GLY A N 1
ATOM 761 C CA . GLY A 1 95 ? -26.193 -16.243 8.933 1.00 80.50 95 GLY A CA 1
ATOM 762 C C . GLY A 1 95 ? -25.107 -16.934 8.096 1.00 80.50 95 GLY A C 1
ATOM 763 O O . GLY A 1 95 ? -24.773 -18.083 8.362 1.00 80.50 95 GLY A O 1
ATOM 764 N N . SER A 1 96 ? -24.546 -16.236 7.111 1.00 84.00 96 SER A N 1
ATOM 765 C CA . SER A 1 96 ? -23.401 -16.666 6.304 1.00 84.00 96 SER A CA 1
ATOM 766 C C . SER A 1 96 ? -22.135 -16.904 7.131 1.00 84.00 96 SER A C 1
ATOM 768 O O . SER A 1 96 ? -21.373 -17.807 6.794 1.00 84.00 96 SER A O 1
ATOM 770 N N . VAL A 1 97 ? -21.941 -16.189 8.248 1.00 84.00 97 VAL A N 1
ATOM 771 C CA . VAL A 1 97 ? -20.823 -16.440 9.181 1.00 84.00 97 VAL A CA 1
ATOM 772 C C . VAL A 1 97 ? -20.840 -17.872 9.726 1.00 84.00 97 VAL A C 1
ATOM 774 O O . VAL A 1 97 ? -19.796 -18.448 10.011 1.00 84.00 97 VAL A O 1
ATOM 777 N N . PHE A 1 98 ? -22.022 -18.490 9.813 1.00 77.38 98 PHE A N 1
ATOM 778 C CA . PHE A 1 98 ? -22.199 -19.838 10.353 1.00 77.38 98 PHE A CA 1
ATOM 779 C C . PHE A 1 98 ? -21.948 -20.947 9.328 1.00 77.38 98 PHE A C 1
ATOM 781 O O . PHE A 1 98 ? -22.020 -22.119 9.692 1.00 77.38 98 PHE A O 1
ATOM 788 N N . TRP A 1 99 ? -21.675 -20.604 8.065 1.00 82.06 99 TRP A N 1
ATOM 789 C CA . TRP A 1 99 ? -21.311 -21.574 7.027 1.00 82.06 99 TRP A CA 1
ATOM 790 C C . TRP A 1 99 ? -19.807 -21.880 7.019 1.00 82.06 99 TRP A C 1
ATOM 792 O O . TRP A 1 99 ? -19.400 -22.919 6.503 1.00 82.06 99 TRP A O 1
ATOM 802 N N . ASP A 1 100 ? -18.988 -21.011 7.619 1.00 85.00 100 ASP A N 1
ATOM 803 C CA . ASP A 1 100 ? -17.541 -21.189 7.753 1.00 85.00 100 ASP A CA 1
ATOM 804 C C . ASP A 1 100 ? -17.211 -21.963 9.042 1.00 85.00 100 ASP A C 1
ATOM 806 O O . ASP A 1 100 ? -16.927 -21.397 10.099 1.00 85.00 100 ASP A O 1
ATOM 810 N N . PHE A 1 101 ? -17.284 -23.296 8.972 1.00 84.94 101 PHE A N 1
ATOM 811 C CA . PHE A 1 101 ? -17.039 -24.164 10.131 1.00 84.94 101 PHE A CA 1
ATOM 812 C C . PHE A 1 101 ? -15.628 -24.015 10.719 1.00 84.94 101 PHE A C 1
ATOM 814 O O . PHE A 1 101 ? -15.465 -24.142 11.933 1.00 84.94 101 PHE A O 1
ATOM 821 N N . SER A 1 102 ? -14.616 -23.731 9.890 1.00 85.25 102 SER A N 1
ATOM 822 C CA . SER A 1 102 ? -13.250 -23.442 10.347 1.00 85.25 102 SER A CA 1
ATOM 823 C C . SER A 1 102 ? -13.215 -22.216 11.249 1.00 85.25 102 SER A C 1
ATOM 825 O O . SER A 1 102 ? -12.668 -22.276 12.351 1.00 85.25 102 SER A O 1
ATOM 827 N N . PHE A 1 103 ? -13.856 -21.129 10.821 1.00 88.19 103 PHE A N 1
ATOM 828 C CA . PHE A 1 103 ? -13.934 -19.909 11.609 1.00 88.19 103 PHE A CA 1
ATOM 829 C C . PHE A 1 103 ? -14.738 -20.111 12.900 1.00 88.19 103 PHE A C 1
ATOM 831 O O . PHE A 1 103 ? -14.306 -19.684 13.969 1.00 88.19 103 PHE A O 1
ATOM 838 N N . ILE A 1 104 ? -15.857 -20.840 12.851 1.00 89.19 104 ILE A N 1
ATOM 839 C CA . ILE A 1 104 ? -16.637 -21.160 14.058 1.00 89.19 104 ILE A CA 1
ATOM 840 C C . ILE A 1 104 ? -15.821 -21.981 15.065 1.00 89.19 104 ILE A C 1
ATOM 842 O O . ILE A 1 104 ? -15.877 -21.705 16.264 1.00 89.19 104 ILE A O 1
ATOM 846 N N . ASN A 1 105 ? -15.035 -22.959 14.611 1.00 88.69 105 ASN A N 1
ATOM 847 C CA . ASN A 1 105 ? -14.155 -23.725 15.495 1.00 88.69 105 ASN A CA 1
ATOM 848 C C . ASN A 1 105 ? -13.052 -22.850 16.107 1.00 88.69 105 ASN A C 1
ATOM 850 O O . ASN A 1 105 ? -12.768 -22.985 17.295 1.00 88.69 105 ASN A O 1
ATOM 854 N N . TYR A 1 106 ? -12.488 -21.915 15.336 1.00 90.31 106 TYR A N 1
ATOM 855 C CA . TYR A 1 106 ? -11.554 -20.915 15.859 1.00 90.31 106 TYR A CA 1
ATOM 856 C C . TYR A 1 106 ? -12.190 -20.067 16.973 1.00 90.31 106 TYR A C 1
ATOM 858 O O . TYR A 1 106 ? -11.582 -19.876 18.026 1.00 90.31 106 TYR A O 1
ATOM 866 N N . LEU A 1 107 ? -13.427 -19.596 16.779 1.00 91.31 107 LEU A N 1
ATOM 867 C CA . LEU A 1 107 ? -14.139 -18.836 17.808 1.00 91.31 107 LEU A CA 1
ATOM 868 C C . LEU A 1 107 ? -14.394 -19.674 19.066 1.00 91.31 107 LEU A C 1
ATOM 870 O O . LEU A 1 107 ? -14.286 -19.140 20.166 1.00 91.31 107 LEU A O 1
ATOM 874 N N . ARG A 1 108 ? -14.698 -20.973 18.930 1.00 89.44 108 ARG A N 1
ATOM 875 C CA . ARG A 1 108 ? -14.890 -21.877 20.079 1.00 89.44 108 ARG A CA 1
ATOM 876 C C . ARG A 1 108 ? -13.600 -22.063 20.873 1.00 89.44 108 ARG A C 1
ATOM 878 O O . ARG A 1 108 ? -13.617 -21.863 22.082 1.00 89.44 108 ARG A O 1
ATOM 885 N N . ASP A 1 109 ? -12.476 -22.332 20.204 1.00 89.44 109 ASP A N 1
ATOM 886 C CA . ASP A 1 109 ? -11.156 -22.399 20.859 1.00 89.44 109 ASP A CA 1
ATOM 887 C C . ASP A 1 109 ? -10.822 -21.083 21.580 1.00 89.44 109 ASP A C 1
ATOM 889 O O . ASP A 1 109 ? -10.322 -21.070 22.706 1.00 89.44 109 ASP A O 1
ATOM 893 N N . LYS A 1 110 ? -11.151 -19.942 20.961 1.00 89.75 110 LYS A N 1
ATOM 894 C CA . LYS A 1 110 ? -10.994 -18.630 21.597 1.00 89.75 110 LYS A CA 1
ATOM 895 C C . LYS A 1 110 ? -11.906 -18.440 22.809 1.00 89.75 110 LYS A C 1
ATOM 897 O O . LYS A 1 110 ? -11.428 -17.941 23.819 1.00 89.75 110 LYS A O 1
ATOM 902 N N . GLN A 1 111 ? -13.171 -18.842 22.735 1.00 87.25 111 GLN A N 1
ATOM 903 C CA . GLN A 1 111 ? -14.138 -18.767 23.837 1.00 87.25 111 GLN A CA 1
ATOM 904 C C . GLN A 1 111 ? -13.736 -19.659 25.027 1.00 87.25 111 GLN A C 1
ATOM 906 O O . GLN A 1 111 ? -14.012 -19.324 26.185 1.00 87.25 111 GLN A O 1
ATOM 911 N N . GLU A 1 112 ? -13.104 -20.805 24.762 1.00 84.19 112 GLU A N 1
ATOM 912 C CA . GLU A 1 112 ? -12.636 -21.744 25.786 1.00 84.19 112 GLU A CA 1
ATOM 913 C C . GLU A 1 112 ? -11.422 -21.224 26.562 1.00 84.19 112 GLU A C 1
ATOM 915 O O . GLU A 1 112 ? -11.275 -21.548 27.746 1.00 84.19 112 GLU A O 1
ATOM 920 N N . LYS A 1 113 ? -10.602 -20.358 25.951 1.00 80.25 113 LYS A N 1
ATOM 921 C CA . LYS A 1 113 ? -9.491 -19.698 26.648 1.00 80.25 113 LYS A CA 1
ATOM 922 C C . LYS A 1 113 ? -10.014 -18.873 27.828 1.00 80.25 113 LYS A C 1
ATOM 924 O O . LYS A 1 113 ? -11.033 -18.188 27.750 1.00 80.25 113 LYS A O 1
ATOM 929 N N . GLY A 1 114 ? -9.329 -18.996 28.964 1.00 78.75 114 GLY A N 1
ATOM 930 C CA . GLY A 1 114 ? -9.599 -18.179 30.146 1.00 78.75 114 GLY A CA 1
ATOM 931 C C . GLY A 1 114 ? -9.211 -16.717 29.923 1.00 78.75 114 GLY A C 1
ATOM 932 O O . GLY A 1 114 ? -8.488 -16.401 28.981 1.00 78.75 114 GLY A O 1
ATOM 933 N N . LEU A 1 115 ? -9.682 -15.840 30.808 1.00 89.25 115 LEU A N 1
ATOM 934 C CA . LEU A 1 115 ? -9.263 -14.439 30.838 1.00 89.25 115 LEU A CA 1
ATOM 935 C C . LEU A 1 115 ? -7.992 -14.293 31.680 1.00 89.25 115 LEU A C 1
ATOM 937 O O . LEU A 1 115 ? -7.870 -14.930 32.729 1.00 89.25 115 LEU A O 1
ATOM 941 N N . THR A 1 116 ? -7.081 -13.429 31.245 1.00 89.12 116 THR A N 1
ATOM 942 C CA . THR A 1 116 ? -5.862 -13.076 31.988 1.00 89.12 116 THR A CA 1
ATOM 943 C C . THR A 1 116 ? -6.155 -11.902 32.920 1.00 89.12 116 THR A C 1
ATOM 945 O O . THR A 1 116 ? -6.766 -10.924 32.488 1.00 89.12 116 THR A O 1
ATOM 948 N N . THR A 1 117 ? -5.730 -11.953 34.186 1.00 87.00 117 THR A N 1
ATOM 949 C CA . THR A 1 117 ? -5.899 -10.798 35.085 1.00 87.00 117 THR A CA 1
ATOM 950 C C . THR A 1 117 ? -4.893 -9.692 34.754 1.00 87.00 117 THR A C 1
ATOM 952 O O . THR A 1 117 ? -3.788 -9.948 34.273 1.00 87.00 117 THR A O 1
ATOM 955 N N . LYS A 1 118 ? -5.234 -8.440 35.068 1.00 84.06 118 LYS A N 1
ATOM 956 C CA . LYS A 1 118 ? -4.346 -7.279 34.933 1.00 84.06 118 LYS A CA 1
ATOM 957 C C . LYS A 1 118 ? -3.044 -7.477 35.714 1.00 84.06 118 LYS A C 1
ATOM 959 O O . LYS A 1 118 ? -1.980 -7.100 35.232 1.00 84.06 118 LYS A O 1
ATOM 964 N N . ASN A 1 119 ? -3.116 -8.069 36.907 1.00 82.00 119 ASN A N 1
ATOM 965 C CA . ASN A 1 119 ? -1.933 -8.332 37.728 1.00 82.00 119 ASN A CA 1
ATOM 966 C C . ASN A 1 119 ? -0.999 -9.344 37.058 1.00 82.00 119 ASN A C 1
ATOM 968 O O . ASN A 1 119 ? 0.203 -9.095 36.992 1.00 82.00 119 ASN A O 1
ATOM 972 N N . ASP A 1 120 ? -1.543 -10.427 36.500 1.00 83.62 120 ASP A N 1
ATOM 973 C CA . ASP A 1 120 ? -0.745 -11.417 35.769 1.00 83.62 120 ASP A CA 1
ATOM 974 C C . ASP A 1 120 ? -0.103 -10.800 34.519 1.00 83.62 120 ASP A C 1
ATOM 976 O O . ASP A 1 120 ? 1.091 -10.989 34.278 1.00 83.62 120 ASP A O 1
ATOM 980 N N . ALA A 1 121 ? -0.862 -9.984 33.778 1.00 81.50 121 ALA A N 1
ATOM 981 C CA . ALA A 1 121 ? -0.359 -9.244 32.622 1.00 81.50 121 ALA A CA 1
ATOM 982 C C . ALA A 1 121 ? 0.805 -8.310 33.004 1.00 81.50 121 ALA A C 1
ATOM 984 O O . ALA A 1 121 ? 1.868 -8.333 32.388 1.00 81.50 121 ALA A O 1
ATOM 985 N N . MET A 1 122 ? 0.656 -7.504 34.059 1.00 75.31 122 MET A N 1
ATOM 986 C CA . MET A 1 122 ? 1.707 -6.572 34.494 1.00 75.31 122 MET A CA 1
ATOM 987 C C . MET A 1 122 ? 2.944 -7.288 35.064 1.00 75.31 122 MET A C 1
ATOM 989 O O . MET A 1 122 ? 4.070 -6.806 34.895 1.00 75.31 122 MET A O 1
ATOM 993 N N . SER A 1 123 ? 2.763 -8.441 35.716 1.00 78.75 123 SER A N 1
ATOM 994 C CA . SER A 1 123 ? 3.865 -9.255 36.241 1.00 78.75 123 SER A CA 1
ATOM 995 C C . SER A 1 123 ? 4.737 -9.850 35.130 1.00 78.75 123 SER A C 1
ATOM 997 O O . SER A 1 123 ? 5.943 -9.989 35.333 1.00 78.75 123 SER A O 1
ATOM 999 N N . TYR A 1 124 ? 4.186 -10.118 33.939 1.00 77.25 124 TYR A N 1
ATOM 1000 C CA . TYR A 1 124 ? 4.957 -10.601 32.785 1.00 77.25 124 TYR A CA 1
ATOM 1001 C C . TYR A 1 124 ? 6.101 -9.645 32.402 1.00 77.25 124 TYR A C 1
ATOM 1003 O O . TYR A 1 124 ? 7.238 -10.078 32.205 1.00 77.25 124 TYR A O 1
ATOM 1011 N N . CYS A 1 125 ? 5.837 -8.334 32.392 1.00 74.00 125 CYS A N 1
ATOM 1012 C CA . CYS A 1 125 ? 6.842 -7.298 32.110 1.00 74.00 125 CYS A CA 1
ATOM 1013 C C . CYS A 1 125 ? 7.774 -6.983 33.293 1.00 74.00 125 CYS A C 1
ATOM 1015 O O . CYS A 1 125 ? 8.567 -6.049 33.223 1.00 74.00 125 CYS A O 1
ATOM 1017 N N . SER A 1 126 ? 7.668 -7.711 34.407 1.00 66.31 126 SER A N 1
ATOM 1018 C CA . SER A 1 126 ? 8.583 -7.581 35.552 1.00 66.31 126 SER A CA 1
ATOM 1019 C C . SER A 1 126 ? 9.684 -8.646 35.552 1.00 66.31 126 SER A C 1
ATOM 1021 O O . SER A 1 126 ? 10.548 -8.633 36.427 1.00 66.31 126 SER A O 1
ATOM 1023 N N . LEU A 1 127 ? 9.660 -9.566 34.582 1.00 69.12 127 LEU A N 1
ATOM 1024 C CA . LEU A 1 127 ? 10.682 -10.590 34.407 1.00 69.12 127 LEU A CA 1
ATOM 1025 C C . LEU A 1 127 ? 11.940 -9.984 33.753 1.00 69.12 127 LEU A C 1
ATOM 1027 O O . LEU A 1 127 ? 11.801 -9.278 32.755 1.00 69.12 127 LEU A O 1
ATOM 1031 N N . PRO A 1 128 ? 13.160 -10.283 34.248 1.00 56.84 128 PRO A N 1
ATOM 1032 C CA . PRO A 1 128 ? 14.410 -9.707 33.729 1.00 56.84 128 PRO A CA 1
ATOM 1033 C C . PRO A 1 128 ? 14.663 -9.952 32.234 1.00 56.84 128 PRO A C 1
ATOM 1035 O O . PRO A 1 128 ? 15.435 -9.231 31.612 1.00 56.84 128 PRO A O 1
ATOM 1038 N N . GLU A 1 129 ? 14.036 -10.986 31.673 1.00 59.19 129 GLU A N 1
ATOM 1039 C CA . GLU A 1 129 ? 14.187 -11.418 30.280 1.00 59.19 129 GLU A CA 1
ATOM 1040 C C . GLU A 1 129 ? 13.247 -10.669 29.316 1.00 59.19 129 GLU A C 1
ATOM 1042 O O . GLU A 1 129 ? 13.427 -10.741 28.102 1.00 59.19 129 GLU A O 1
ATOM 1047 N N . ASN A 1 130 ? 12.265 -9.923 29.839 1.00 60.28 130 ASN A N 1
ATOM 1048 C CA . ASN A 1 130 ? 11.239 -9.250 29.050 1.00 60.28 130 ASN A CA 1
ATOM 1049 C C . ASN A 1 130 ? 11.465 -7.735 29.031 1.00 60.28 130 ASN A C 1
ATOM 1051 O O . ASN A 1 130 ? 11.243 -7.047 30.025 1.00 60.28 130 ASN A O 1
ATOM 1055 N N . ASN A 1 131 ? 11.834 -7.194 27.872 1.00 61.59 131 ASN A N 1
ATOM 1056 C CA . ASN A 1 131 ? 11.850 -5.751 27.646 1.00 61.59 131 ASN A CA 1
ATOM 1057 C C . ASN A 1 131 ? 10.480 -5.313 27.094 1.00 61.59 131 ASN A C 1
ATOM 1059 O O . ASN A 1 131 ? 10.303 -5.249 25.880 1.00 61.59 131 ASN A O 1
ATOM 1063 N N . CYS A 1 132 ? 9.477 -5.104 27.959 1.00 71.62 132 CYS A N 1
ATOM 1064 C CA . CYS A 1 132 ? 8.143 -4.656 27.528 1.00 71.62 132 CYS A CA 1
ATOM 1065 C C . CYS A 1 132 ? 7.575 -3.496 28.352 1.00 71.62 132 CYS A C 1
ATOM 1067 O O . CYS A 1 132 ? 7.708 -3.447 29.576 1.00 71.62 132 CYS A O 1
ATOM 1069 N N . ASN A 1 133 ? 6.890 -2.570 27.668 1.00 80.12 133 ASN A N 1
ATOM 1070 C CA . ASN A 1 133 ? 6.140 -1.489 28.300 1.00 80.12 133 ASN A CA 1
ATOM 1071 C C . ASN A 1 133 ? 4.901 -2.066 29.008 1.00 80.12 133 ASN A C 1
ATOM 1073 O O . ASN A 1 133 ? 4.009 -2.639 28.379 1.00 80.12 133 ASN A O 1
ATOM 1077 N N . ARG A 1 134 ? 4.839 -1.902 30.337 1.00 79.94 134 ARG A N 1
ATOM 1078 C CA . ARG A 1 134 ? 3.765 -2.450 31.184 1.00 79.94 134 ARG A CA 1
ATOM 1079 C C . ARG A 1 134 ? 2.370 -1.969 30.777 1.00 79.94 134 ARG A C 1
ATOM 1081 O O . ARG A 1 134 ? 1.433 -2.761 30.840 1.00 79.94 134 ARG A O 1
ATOM 1088 N N . GLN A 1 135 ? 2.214 -0.699 30.393 1.00 77.25 135 GLN A N 1
ATOM 1089 C CA . GLN A 1 135 ? 0.901 -0.148 30.035 1.00 77.25 135 GLN A CA 1
ATOM 1090 C C . GLN A 1 135 ? 0.429 -0.660 28.673 1.00 77.25 135 GLN A C 1
ATOM 1092 O O . GLN A 1 135 ? -0.712 -1.104 28.559 1.00 77.25 135 GLN A O 1
ATOM 1097 N N . GLU A 1 136 ? 1.305 -0.654 27.667 1.00 84.06 136 GLU A N 1
ATOM 1098 C CA . GLU A 1 136 ? 1.006 -1.199 26.334 1.00 84.06 136 GLU A CA 1
ATOM 1099 C C . GLU A 1 136 ? 0.648 -2.685 26.419 1.00 84.06 136 GLU A C 1
ATOM 1101 O O . GLU A 1 136 ? -0.375 -3.117 25.889 1.00 84.06 136 GLU A O 1
ATOM 1106 N N . HIS A 1 137 ? 1.431 -3.467 27.170 1.00 85.38 137 HIS A N 1
ATOM 1107 C CA . HIS A 1 137 ? 1.161 -4.889 27.360 1.00 85.38 137 HIS A CA 1
ATOM 1108 C C . HIS A 1 137 ? -0.183 -5.139 28.061 1.00 85.38 137 HIS A C 1
ATOM 1110 O O . HIS A 1 137 ? -0.937 -6.017 27.649 1.00 85.38 137 HIS A O 1
ATOM 1116 N N . ALA A 1 138 ? -0.534 -4.347 29.078 1.00 85.56 138 ALA A N 1
ATOM 1117 C CA . ALA A 1 138 ? -1.820 -4.483 29.760 1.00 85.56 138 ALA A CA 1
ATOM 1118 C C . ALA A 1 138 ? -3.019 -4.133 28.852 1.00 85.56 138 ALA A C 1
ATOM 1120 O O . ALA A 1 138 ? -4.063 -4.789 28.930 1.00 85.56 138 ALA A O 1
ATOM 1121 N N . TRP A 1 139 ? -2.881 -3.152 27.953 1.00 89.81 139 TRP A N 1
ATOM 1122 C CA . TRP A 1 139 ? -3.891 -2.866 26.925 1.00 89.81 139 TRP A CA 1
ATOM 1123 C C . TRP A 1 139 ? -3.986 -3.976 25.875 1.00 89.81 139 TRP A C 1
ATOM 1125 O O . TRP A 1 139 ? -5.092 -4.391 25.522 1.00 89.81 139 TRP A O 1
ATOM 1135 N N . LYS A 1 140 ? -2.850 -4.542 25.461 1.00 90.81 140 LYS A N 1
ATOM 1136 C CA . LYS A 1 140 ? -2.799 -5.705 24.570 1.00 90.81 140 LYS A CA 1
ATOM 1137 C C . LYS A 1 140 ? -3.500 -6.927 25.170 1.00 90.81 140 LYS A C 1
ATOM 1139 O O . LYS A 1 140 ? -4.266 -7.600 24.481 1.00 90.81 140 LYS A O 1
ATOM 1144 N N . GLU A 1 141 ? -3.294 -7.205 26.457 1.00 91.81 141 GLU A N 1
ATOM 1145 C CA . GLU A 1 141 ? -4.025 -8.263 27.171 1.00 91.81 141 GLU A CA 1
ATOM 1146 C C . GLU A 1 141 ? -5.515 -7.923 27.341 1.00 91.81 141 GLU A C 1
ATOM 1148 O O . GLU A 1 141 ? -6.363 -8.798 27.168 1.00 91.81 141 GLU A O 1
ATOM 1153 N N . THR A 1 142 ? -5.864 -6.650 27.565 1.00 92.94 142 THR A N 1
ATOM 1154 C CA . THR A 1 142 ? -7.268 -6.194 27.574 1.00 92.94 142 THR A CA 1
ATOM 1155 C C . THR A 1 142 ? -7.953 -6.501 26.237 1.00 92.94 142 THR A C 1
ATOM 1157 O O . THR A 1 142 ? -9.052 -7.055 26.224 1.00 92.94 142 THR A O 1
ATOM 1160 N N . ALA A 1 143 ? -7.300 -6.225 25.103 1.00 93.44 143 ALA A N 1
ATOM 1161 C CA . ALA A 1 143 ? -7.820 -6.558 23.777 1.00 93.44 143 ALA A CA 1
ATOM 1162 C C . ALA A 1 143 ? -7.996 -8.077 23.578 1.00 93.44 143 ALA A C 1
ATOM 1164 O O . ALA A 1 143 ? -9.025 -8.511 23.060 1.00 93.44 143 ALA A O 1
ATOM 1165 N N . LYS A 1 144 ? -7.054 -8.905 24.051 1.00 93.38 144 LYS A N 1
ATOM 1166 C CA . LYS A 1 144 ? -7.183 -10.376 24.009 1.00 93.38 144 LYS A CA 1
ATOM 1167 C C . LYS A 1 144 ? -8.345 -10.889 24.862 1.00 93.38 144 LYS A C 1
ATOM 1169 O O . LYS A 1 144 ? -9.070 -11.777 24.422 1.00 93.38 144 LYS A O 1
ATOM 1174 N N . ASN A 1 145 ? -8.552 -10.332 26.054 1.00 94.69 145 ASN A N 1
ATOM 1175 C CA . ASN A 1 145 ? -9.702 -10.670 26.893 1.00 94.69 145 ASN A CA 1
ATOM 1176 C C . ASN A 1 145 ? -11.023 -10.264 26.217 1.00 94.69 145 ASN A C 1
ATOM 1178 O O . ASN A 1 145 ? -12.005 -11.006 26.268 1.00 94.69 145 ASN A O 1
ATOM 1182 N N . LEU A 1 146 ? -11.051 -9.113 25.537 1.00 95.19 146 LEU A N 1
ATOM 1183 C CA . LEU A 1 146 ? -12.211 -8.676 24.757 1.00 95.19 146 LEU A CA 1
ATOM 1184 C C . LEU A 1 146 ? -12.474 -9.593 23.551 1.00 95.19 146 LEU A C 1
ATOM 1186 O O . LEU A 1 146 ? -13.636 -9.857 23.258 1.00 95.19 146 LEU A O 1
ATOM 1190 N N . ASP A 1 147 ? -11.440 -10.146 22.905 1.00 95.06 147 ASP A N 1
ATOM 1191 C CA . ASP A 1 147 ? -11.607 -11.162 21.853 1.00 95.06 147 ASP A CA 1
ATOM 1192 C C . ASP A 1 147 ? -12.338 -12.412 22.378 1.00 95.06 147 ASP A C 1
ATOM 1194 O O . ASP A 1 147 ? -13.174 -12.975 21.671 1.00 95.06 147 ASP A O 1
ATOM 1198 N N . VAL A 1 148 ? -12.078 -12.833 23.624 1.00 94.56 148 VAL A N 1
ATOM 1199 C CA . VAL A 1 148 ? -12.789 -13.957 24.266 1.00 94.56 148 VAL A CA 1
ATOM 1200 C C . VAL A 1 148 ? -14.270 -13.619 24.473 1.00 94.56 148 VAL A C 1
ATOM 1202 O O . VAL A 1 148 ? -15.142 -14.419 24.123 1.00 94.56 148 VAL A O 1
ATOM 1205 N N . LEU A 1 149 ? -14.574 -12.422 24.994 1.00 94.00 149 LEU A N 1
ATOM 1206 C CA . LEU A 1 149 ? -15.959 -11.965 25.182 1.00 94.00 149 LEU A CA 1
ATOM 1207 C C . LEU A 1 149 ? -16.711 -11.811 23.853 1.00 94.00 149 LEU A C 1
ATOM 1209 O O . LEU A 1 149 ? -17.900 -12.142 23.775 1.00 94.00 149 LEU A O 1
ATOM 1213 N N . LEU A 1 150 ? -16.017 -11.324 22.823 1.00 94.94 150 LEU A N 1
ATOM 1214 C CA . LEU A 1 150 ? -16.541 -11.141 21.476 1.00 94.94 150 LEU A CA 1
ATOM 1215 C C . LEU A 1 150 ? -16.815 -12.484 20.799 1.00 94.94 150 LEU A C 1
ATOM 1217 O O . LEU A 1 150 ? -17.898 -12.668 20.249 1.00 94.94 150 LEU A O 1
ATOM 1221 N N . ALA A 1 151 ? -15.901 -13.452 20.910 1.00 94.19 151 ALA A N 1
ATOM 1222 C CA . ALA A 1 151 ? -16.120 -14.813 20.428 1.00 94.19 151 ALA A CA 1
ATOM 1223 C C . ALA A 1 151 ? -17.336 -15.471 21.104 1.00 94.19 151 ALA A C 1
ATOM 1225 O O . ALA A 1 151 ? -18.187 -16.036 20.414 1.00 94.19 151 ALA A O 1
ATOM 1226 N N . ASP A 1 152 ? -17.474 -15.328 22.429 1.00 93.69 152 ASP A N 1
ATOM 1227 C CA . ASP A 1 152 ? -18.650 -15.802 23.169 1.00 93.69 152 ASP A CA 1
ATOM 1228 C C . ASP A 1 152 ? -19.950 -15.152 22.655 1.00 93.69 152 ASP A C 1
ATOM 1230 O O . ASP A 1 152 ? -20.962 -15.830 22.484 1.00 93.69 152 ASP A O 1
ATOM 1234 N N . ALA A 1 153 ? -19.926 -13.849 22.349 1.00 92.88 153 ALA A N 1
ATOM 1235 C CA . ALA A 1 153 ? -21.115 -13.120 21.903 1.00 92.88 153 ALA A CA 1
ATOM 1236 C C . ALA A 1 153 ? -21.532 -13.538 20.490 1.00 92.88 153 ALA A C 1
ATOM 1238 O O . ALA A 1 153 ? -22.717 -13.751 20.226 1.00 92.88 153 ALA A O 1
ATOM 1239 N N . VAL A 1 154 ? -20.554 -13.719 19.597 1.00 93.38 154 VAL A N 1
ATOM 1240 C CA . VAL A 1 154 ? -20.768 -14.212 18.232 1.00 93.38 154 VAL A CA 1
ATOM 1241 C C . VAL A 1 154 ? -21.371 -15.621 18.257 1.00 93.38 154 VAL A C 1
ATOM 1243 O O . VAL A 1 154 ? -22.373 -15.871 17.586 1.00 93.38 154 VAL A O 1
ATOM 1246 N N . ILE A 1 155 ? -20.808 -16.537 19.054 1.00 90.62 155 ILE A N 1
ATOM 1247 C CA . ILE A 1 155 ? -21.297 -17.922 19.182 1.00 90.62 155 ILE A CA 1
ATOM 1248 C C . ILE A 1 155 ? -22.702 -17.962 19.790 1.00 90.62 155 ILE A C 1
ATOM 1250 O O . ILE A 1 155 ? -23.543 -18.749 19.344 1.00 90.62 155 ILE A O 1
ATOM 1254 N N . ALA A 1 156 ? -22.982 -17.108 20.775 1.00 89.19 156 ALA A N 1
ATOM 1255 C CA . ALA A 1 156 ? -24.305 -17.024 21.376 1.00 89.19 156 ALA A CA 1
ATOM 1256 C C . ALA A 1 156 ? -25.353 -16.493 20.390 1.00 89.19 156 ALA A C 1
ATOM 1258 O O . ALA A 1 156 ? -26.430 -17.076 20.254 1.00 89.19 156 ALA A O 1
ATOM 1259 N N . GLN A 1 157 ? -25.029 -15.439 19.633 1.00 88.25 157 GLN A N 1
ATOM 1260 C CA . GLN A 1 157 ? -25.925 -14.898 18.610 1.00 88.25 157 GLN A CA 1
ATOM 1261 C C . GLN A 1 157 ? -26.167 -15.887 17.454 1.00 88.25 157 GLN A C 1
ATOM 1263 O O . GLN A 1 157 ? -27.230 -15.861 16.834 1.00 88.25 157 GLN A O 1
ATOM 1268 N N . ALA A 1 158 ? -25.224 -16.800 17.208 1.00 79.19 158 ALA A N 1
ATOM 1269 C CA . ALA A 1 158 ? -25.379 -17.915 16.276 1.00 79.19 158 ALA A CA 1
ATOM 1270 C C . ALA A 1 158 ? -26.408 -18.969 16.697 1.00 79.19 158 ALA A C 1
ATOM 1272 O O . ALA A 1 158 ? -26.809 -19.795 15.878 1.00 79.19 158 ALA A O 1
ATOM 1273 N N . GLY A 1 159 ? -26.785 -18.996 17.978 1.00 79.44 159 GLY A N 1
ATOM 1274 C CA . GLY A 1 159 ? -27.585 -20.072 18.555 1.00 79.44 159 GLY A CA 1
ATOM 1275 C C . GLY A 1 159 ? -26.807 -21.374 18.779 1.00 79.44 159 GLY A C 1
ATOM 1276 O O . GLY A 1 159 ? -27.426 -22.414 18.987 1.00 79.44 159 GLY A O 1
ATOM 1277 N N . TYR A 1 160 ? -25.469 -21.345 18.743 1.00 77.06 160 TYR A N 1
ATOM 1278 C CA . TYR A 1 160 ? -24.642 -22.529 19.010 1.00 77.06 160 TYR A CA 1
ATOM 1279 C C . TYR A 1 160 ? -24.464 -22.816 20.507 1.00 77.06 160 TYR A C 1
ATOM 1281 O O . TYR A 1 160 ? -24.246 -23.969 20.874 1.00 77.06 160 TYR A O 1
ATOM 1289 N N . ALA A 1 161 ? -24.540 -21.792 21.359 1.00 78.62 161 ALA A N 1
ATOM 1290 C CA . ALA A 1 161 ? -24.455 -21.912 22.814 1.00 78.62 161 ALA A CA 1
ATOM 1291 C C . ALA A 1 161 ? -25.194 -20.751 23.500 1.00 78.62 161 ALA A C 1
ATOM 1293 O O . ALA A 1 161 ? -25.486 -19.736 22.872 1.00 78.62 161 ALA A O 1
ATOM 1294 N N . SER A 1 162 ? -25.491 -20.878 24.793 1.00 82.75 162 SER A N 1
ATOM 1295 C CA . SER A 1 162 ? -25.846 -19.723 25.627 1.00 82.75 162 SER A CA 1
ATOM 1296 C C . SER A 1 162 ? -24.602 -18.884 25.937 1.00 82.75 162 SER A C 1
ATOM 1298 O O . SER A 1 162 ? -23.489 -19.410 25.902 1.00 82.75 162 SER A O 1
ATOM 1300 N N . ARG A 1 163 ? -24.785 -17.603 26.291 1.00 87.00 163 ARG A N 1
ATOM 1301 C CA . ARG A 1 163 ? -23.686 -16.737 26.753 1.00 87.00 163 ARG A CA 1
ATOM 1302 C C . ARG A 1 163 ? -22.941 -17.398 27.912 1.00 87.00 163 ARG A C 1
ATOM 1304 O O . ARG A 1 163 ? -23.553 -17.730 28.927 1.00 87.00 163 ARG A O 1
ATOM 1311 N N . LYS A 1 164 ? -21.627 -17.568 27.766 1.00 87.81 164 LYS A N 1
ATOM 1312 C CA . LYS A 1 164 ? -20.739 -18.019 28.842 1.00 87.81 164 LYS A CA 1
ATOM 1313 C C . LYS A 1 164 ? -20.574 -16.918 29.881 1.00 87.81 164 LYS A C 1
ATOM 1315 O O . LYS A 1 164 ? -20.681 -17.196 31.075 1.00 87.81 164 LYS A O 1
ATOM 1320 N N . PHE A 1 165 ? -20.349 -15.685 29.433 1.00 88.75 165 PHE A N 1
ATOM 1321 C CA . PHE A 1 165 ? -20.126 -14.540 30.310 1.00 88.75 165 PHE A CA 1
ATOM 1322 C C . PHE A 1 165 ? -21.403 -13.723 30.488 1.00 88.75 165 PHE A C 1
ATOM 1324 O O . PHE A 1 165 ? -21.991 -13.258 29.514 1.00 88.75 165 PHE A O 1
ATOM 1331 N N . VAL A 1 166 ? -21.813 -13.540 31.744 1.00 87.19 166 VAL A N 1
ATOM 1332 C CA . VAL A 1 166 ? -22.987 -12.737 32.119 1.00 87.19 166 VAL A CA 1
ATOM 1333 C C . VAL A 1 166 ? -22.544 -11.602 33.029 1.00 87.19 166 VAL A C 1
ATOM 1335 O O . VAL A 1 166 ? -21.780 -11.823 33.972 1.00 87.19 166 VAL A O 1
ATOM 1338 N N . PHE A 1 167 ? -23.023 -10.395 32.746 1.00 85.75 167 PHE A N 1
ATOM 1339 C CA . PHE A 1 167 ? -22.613 -9.171 33.425 1.00 85.75 167 PHE A CA 1
ATOM 1340 C C . PHE A 1 167 ? -23.634 -8.765 34.492 1.00 85.75 167 PHE A C 1
ATOM 1342 O O . PHE A 1 167 ? -24.843 -8.852 34.272 1.00 85.75 167 PHE A O 1
ATOM 1349 N N . THR A 1 168 ? -23.151 -8.293 35.643 1.00 83.19 168 THR A N 1
ATOM 1350 C CA . THR A 1 168 ? -23.982 -7.726 36.714 1.00 83.19 168 THR A CA 1
ATOM 1351 C C . THR A 1 168 ? -23.391 -6.416 37.231 1.00 83.19 168 THR A C 1
ATOM 1353 O O . THR A 1 168 ? -22.189 -6.309 37.473 1.00 83.19 168 THR A O 1
ATOM 1356 N N . LYS A 1 169 ? -24.244 -5.412 37.444 1.00 74.94 169 LYS A N 1
ATOM 1357 C CA . LYS A 1 169 ? -23.892 -4.151 38.108 1.00 74.94 169 LYS A CA 1
ATOM 1358 C C . LYS A 1 169 ? -24.430 -4.184 39.533 1.00 74.94 169 LYS A C 1
ATOM 1360 O O . LYS A 1 169 ? -25.618 -4.428 39.730 1.00 74.94 169 LYS A O 1
ATOM 1365 N N . GLU A 1 170 ? -23.570 -3.957 40.520 1.00 73.94 170 GLU A N 1
ATOM 1366 C CA . GLU A 1 170 ? -24.009 -3.672 41.890 1.00 73.94 170 GLU A CA 1
ATOM 1367 C C . GLU A 1 170 ? -23.373 -2.370 42.349 1.00 73.94 170 GLU A C 1
ATOM 1369 O O . GLU A 1 170 ? -22.151 -2.226 42.337 1.00 73.94 170 GLU A O 1
ATOM 1374 N N . SER A 1 171 ? -24.216 -1.421 42.755 1.00 70.44 171 SER A N 1
ATOM 1375 C CA . SER A 1 171 ? -23.779 -0.054 43.039 1.00 70.44 171 SER A CA 1
ATOM 1376 C C . SER A 1 171 ? -22.985 0.510 41.842 1.00 70.44 171 SER A C 1
ATOM 1378 O O . SER A 1 171 ? -23.440 0.414 40.699 1.00 70.44 171 SER A O 1
ATOM 1380 N N . ASN A 1 172 ? -21.794 1.054 42.098 1.00 62.19 172 ASN A N 1
ATOM 1381 C CA . ASN A 1 172 ? -20.896 1.637 41.101 1.00 62.19 172 ASN A CA 1
ATOM 1382 C C . ASN A 1 172 ? -19.859 0.639 40.567 1.00 62.19 172 ASN A C 1
ATOM 1384 O O . ASN A 1 172 ? -19.019 0.997 39.749 1.00 62.19 172 ASN A O 1
ATOM 1388 N N . GLU A 1 173 ? -19.882 -0.609 41.040 1.00 69.69 173 GLU A N 1
ATOM 1389 C CA . GLU A 1 173 ? -18.901 -1.617 40.662 1.00 69.69 173 GLU A CA 1
ATOM 1390 C C . GLU A 1 173 ? -19.485 -2.609 39.649 1.00 69.69 173 GLU A C 1
ATOM 1392 O O . GLU A 1 173 ? -20.608 -3.115 39.775 1.00 69.69 173 GLU A O 1
ATOM 1397 N N . LEU A 1 174 ? -18.690 -2.889 38.618 1.00 77.88 174 LEU A N 1
ATOM 1398 C CA . LEU A 1 174 ? -19.057 -3.773 37.520 1.00 77.88 174 LEU A CA 1
ATOM 1399 C C . LEU A 1 174 ? -18.450 -5.155 37.720 1.00 77.88 174 LEU A C 1
ATOM 1401 O O . LEU A 1 174 ? -17.256 -5.299 38.000 1.00 77.88 174 LEU A O 1
ATOM 1405 N N . TYR A 1 175 ? -19.272 -6.177 37.517 1.00 82.94 175 TYR A N 1
ATOM 1406 C CA . TYR A 1 175 ? -18.900 -7.565 37.714 1.00 82.94 175 TYR A CA 1
ATOM 1407 C C . TYR A 1 175 ? -19.358 -8.439 36.551 1.00 82.94 175 TYR A C 1
ATOM 1409 O O . TYR A 1 175 ? -20.295 -8.110 35.823 1.00 82.94 175 TYR A O 1
ATOM 1417 N N . PHE A 1 176 ? -18.727 -9.599 36.408 1.00 85.81 176 PHE A N 1
ATOM 1418 C CA . PHE A 1 176 ? -19.175 -10.635 35.488 1.00 85.81 176 PHE A CA 1
ATOM 1419 C C . PHE A 1 176 ? -18.945 -12.038 36.064 1.00 85.81 176 PHE A C 1
ATOM 1421 O O . PHE A 1 176 ? -18.197 -12.234 37.027 1.00 85.81 176 PHE A O 1
ATOM 1428 N N . ARG A 1 177 ? -19.635 -13.028 35.496 1.00 85.31 177 ARG A N 1
ATOM 1429 C CA . ARG A 1 177 ? -19.571 -14.435 35.904 1.00 85.31 177 ARG A CA 1
ATOM 1430 C C . ARG A 1 177 ? -19.356 -15.340 34.692 1.00 85.31 177 ARG A C 1
ATOM 1432 O O . ARG A 1 177 ? -19.963 -15.114 33.651 1.00 85.31 177 ARG A O 1
ATOM 1439 N N . ASP A 1 178 ? -18.543 -16.384 34.859 1.00 86.19 178 ASP A N 1
ATOM 1440 C CA . ASP A 1 178 ? -18.433 -17.504 33.917 1.00 86.19 178 ASP A CA 1
ATOM 1441 C C . ASP A 1 178 ? -19.459 -18.586 34.290 1.00 86.19 178 ASP A C 1
ATOM 1443 O O . ASP A 1 178 ? -19.282 -19.340 35.245 1.00 86.19 178 ASP A O 1
ATOM 1447 N N . THR A 1 179 ? -20.554 -18.656 33.541 1.00 82.88 179 THR A N 1
ATOM 1448 C CA . THR A 1 179 ? -21.680 -19.558 33.828 1.00 82.88 179 THR A CA 1
ATOM 1449 C C . THR A 1 179 ? -21.363 -21.038 33.605 1.00 82.88 179 THR A C 1
ATOM 1451 O O . THR A 1 179 ? -22.103 -21.893 34.088 1.00 82.88 179 THR A O 1
ATOM 1454 N N . THR A 1 180 ? -20.250 -21.364 32.936 1.00 75.44 180 THR A N 1
ATOM 1455 C CA . THR A 1 180 ? -19.828 -22.757 32.705 1.00 75.44 180 THR A CA 1
ATOM 1456 C C . THR A 1 180 ? -19.148 -23.384 33.922 1.00 75.44 180 THR A C 1
ATOM 1458 O O . THR A 1 180 ? -18.988 -24.603 33.990 1.00 75.44 180 THR A O 1
ATOM 1461 N N . LYS A 1 181 ? -18.782 -22.571 34.919 1.00 75.94 181 LYS A N 1
ATOM 1462 C CA . LYS A 1 181 ? -18.157 -23.014 36.167 1.00 75.94 181 LYS A CA 1
ATOM 1463 C C . LYS A 1 181 ? -19.161 -22.868 37.313 1.00 75.94 181 LYS A C 1
ATOM 1465 O O . LYS A 1 181 ? -19.513 -21.759 37.718 1.00 75.94 181 LYS A O 1
ATOM 1470 N N . LEU A 1 182 ? -19.613 -24.009 37.844 1.00 53.78 182 LEU A N 1
ATOM 1471 C CA . LEU A 1 182 ? -20.635 -24.104 38.902 1.00 53.78 182 LEU A CA 1
ATOM 1472 C C . LEU A 1 182 ? -20.320 -23.227 40.133 1.00 53.78 182 LEU A C 1
ATOM 1474 O O . LEU A 1 182 ? -21.242 -22.618 40.672 1.00 53.78 182 LEU A O 1
ATOM 1478 N N . ASP A 1 183 ? -19.033 -23.038 40.449 1.00 58.59 183 ASP A N 1
ATOM 1479 C CA . ASP A 1 183 ? -18.537 -22.224 41.570 1.00 58.59 183 ASP A CA 1
ATOM 1480 C C . ASP A 1 183 ? -17.711 -20.998 41.133 1.00 58.59 183 ASP A C 1
ATOM 1482 O O . ASP A 1 183 ? -16.839 -20.538 41.871 1.00 58.59 183 ASP A O 1
ATOM 1486 N N . SER A 1 184 ? -17.918 -20.454 39.923 1.00 62.25 184 SER A N 1
ATOM 1487 C CA . SER A 1 184 ? -17.206 -19.229 39.532 1.00 62.25 184 SER A CA 1
ATOM 1488 C C . SER A 1 184 ? -17.532 -18.104 40.517 1.00 62.25 184 SER A C 1
ATOM 1490 O O . SER A 1 184 ? -18.671 -17.616 40.552 1.00 62.25 184 SER A O 1
ATOM 1492 N N . ALA A 1 185 ? -16.532 -17.674 41.284 1.00 67.81 185 ALA A N 1
ATOM 1493 C CA . ALA A 1 185 ? -16.624 -16.452 42.059 1.00 67.81 185 ALA A CA 1
ATOM 1494 C C . ALA A 1 185 ? -17.003 -15.294 41.130 1.00 67.81 185 ALA A C 1
ATOM 1496 O O . ALA A 1 185 ? -16.659 -15.274 39.944 1.00 67.81 185 ALA A O 1
ATOM 1497 N N . ARG A 1 186 ? -17.742 -14.335 41.674 1.00 78.38 186 ARG A N 1
ATOM 1498 C CA . ARG A 1 186 ? -18.049 -13.101 40.970 1.00 78.38 186 ARG A CA 1
ATOM 1499 C C . ARG A 1 186 ? -16.738 -12.372 40.667 1.00 78.38 186 ARG A C 1
ATOM 1501 O O . ARG A 1 186 ? -15.961 -12.112 41.581 1.00 78.38 186 ARG A O 1
ATOM 1508 N N . MET A 1 187 ? -16.478 -12.091 39.394 1.00 85.25 187 MET A N 1
ATOM 1509 C CA . MET A 1 187 ? -15.227 -11.487 38.935 1.00 85.25 187 MET A CA 1
ATOM 1510 C C . MET A 1 187 ? -15.424 -9.985 38.762 1.00 85.25 187 MET A C 1
ATOM 1512 O O . MET A 1 187 ? -16.376 -9.565 38.101 1.00 85.25 187 MET A O 1
ATOM 1516 N N . LYS A 1 188 ? -14.545 -9.171 39.353 1.00 85.00 188 LYS A N 1
ATOM 1517 C CA . LYS A 1 188 ? -14.581 -7.716 39.179 1.00 85.00 188 LYS A CA 1
ATOM 1518 C C . LYS A 1 188 ? -14.093 -7.368 37.775 1.00 85.00 188 LYS A C 1
ATOM 1520 O O . LYS A 1 188 ? -13.042 -7.835 37.349 1.00 85.00 188 LYS A O 1
ATOM 1525 N N . PHE A 1 189 ? -14.847 -6.552 37.044 1.00 84.50 189 PHE A N 1
ATOM 1526 C CA . PHE A 1 189 ? -14.546 -6.227 35.646 1.00 84.50 189 PHE A CA 1
ATOM 1527 C C . PHE A 1 189 ? -13.155 -5.589 35.482 1.00 84.50 189 PHE A C 1
ATOM 1529 O O . PHE A 1 189 ? -12.359 -6.013 34.648 1.00 84.50 189 PHE A O 1
ATOM 1536 N N . THR A 1 190 ? -12.816 -4.636 36.349 1.00 84.25 190 THR A N 1
ATOM 1537 C CA . THR A 1 190 ? -11.539 -3.899 36.321 1.00 84.25 190 THR A CA 1
ATOM 1538 C C . THR A 1 190 ? -10.305 -4.759 36.608 1.00 84.25 190 THR A C 1
ATOM 1540 O O . THR A 1 190 ? -9.185 -4.319 36.353 1.00 84.25 190 THR A O 1
ATOM 1543 N N . ASP A 1 191 ? -10.482 -5.978 37.128 1.00 85.12 191 ASP A N 1
ATOM 1544 C CA . ASP A 1 191 ? -9.371 -6.907 37.365 1.00 85.12 191 ASP A CA 1
ATOM 1545 C C . ASP A 1 191 ? -8.898 -7.575 36.068 1.00 85.12 191 ASP A C 1
ATOM 1547 O O . ASP A 1 191 ? -7.794 -8.110 36.026 1.00 85.12 191 ASP A O 1
ATOM 1551 N N . TYR A 1 192 ? -9.710 -7.538 35.008 1.00 88.56 192 TYR A N 1
ATOM 1552 C CA . TYR A 1 192 ? -9.437 -8.186 33.719 1.00 88.56 192 TYR A CA 1
ATOM 1553 C C . TYR A 1 192 ? -9.368 -7.194 32.555 1.00 88.56 192 TYR A C 1
ATOM 1555 O O . TYR A 1 192 ? -8.793 -7.513 31.514 1.00 88.56 192 TYR A O 1
ATOM 1563 N N . PHE A 1 193 ? -9.946 -6.003 32.715 1.00 88.50 193 PHE A N 1
ATOM 1564 C CA . PHE A 1 193 ? -10.063 -5.010 31.654 1.00 88.50 193 PHE A CA 1
ATOM 1565 C C . PHE A 1 193 ? -9.592 -3.637 32.126 1.00 88.50 193 PHE A C 1
ATOM 1567 O O . PHE A 1 193 ? -10.012 -3.153 33.178 1.00 88.50 193 PHE A O 1
ATOM 1574 N N . LEU A 1 194 ? -8.749 -2.984 31.323 1.00 83.81 194 LEU A N 1
ATOM 1575 C CA . LEU A 1 194 ? -8.449 -1.568 31.509 1.00 83.81 194 LEU A CA 1
ATOM 1576 C C . LEU A 1 194 ? -9.612 -0.698 31.025 1.00 83.81 194 LEU A C 1
ATOM 1578 O O . LEU A 1 194 ? -10.147 -0.901 29.936 1.00 83.81 194 LEU A O 1
ATOM 1582 N N . THR A 1 195 ? -9.973 0.283 31.851 1.00 79.94 195 THR A N 1
ATOM 1583 C CA . THR A 1 195 ? -11.117 1.192 31.660 1.00 79.94 195 THR A CA 1
ATOM 1584 C C . THR A 1 195 ? -10.735 2.672 31.793 1.00 79.94 195 THR A C 1
ATOM 1586 O O . THR A 1 195 ? -11.598 3.541 31.767 1.00 79.94 195 THR A O 1
ATOM 1589 N N . ASN A 1 196 ? -9.440 2.977 31.924 1.00 70.38 196 ASN A N 1
ATOM 1590 C CA . ASN A 1 196 ? -8.901 4.337 31.911 1.00 70.38 196 ASN A CA 1
ATOM 1591 C C . ASN A 1 196 ? -7.622 4.354 31.060 1.00 70.38 196 ASN A C 1
ATOM 1593 O O . ASN A 1 196 ? -6.723 3.535 31.268 1.00 70.38 196 ASN A O 1
ATOM 1597 N N . SER A 1 197 ? -7.561 5.264 30.087 1.00 65.50 197 SER A N 1
ATOM 1598 C CA . SER A 1 197 ? -6.435 5.425 29.166 1.00 65.50 197 SER A CA 1
ATOM 1599 C C . SER A 1 197 ? -5.285 6.257 29.734 1.00 65.50 197 SER A C 1
ATOM 1601 O O . SER A 1 197 ? -4.167 6.140 29.242 1.00 65.50 197 SER A O 1
ATOM 1603 N N . GLY A 1 198 ? -5.516 7.126 30.719 1.00 58.50 198 GLY A N 1
ATOM 1604 C CA . GLY A 1 198 ? -4.578 8.177 31.142 1.00 58.50 198 GLY A CA 1
ATOM 1605 C C . GLY A 1 198 ? -4.413 9.322 30.129 1.00 58.50 198 GLY A C 1
ATOM 1606 O O . GLY A 1 198 ? -4.026 10.416 30.518 1.00 58.50 198 GLY A O 1
ATOM 1607 N N . MET A 1 199 ? -4.810 9.118 28.866 1.00 62.25 199 MET A N 1
ATOM 1608 C CA . MET A 1 199 ? -4.663 10.090 27.773 1.00 62.25 199 MET A CA 1
ATOM 1609 C C . MET A 1 199 ? -5.426 11.390 28.002 1.00 62.25 199 MET A C 1
ATOM 1611 O O . MET A 1 199 ? -5.020 12.436 27.508 1.00 62.25 199 MET A O 1
ATOM 1615 N N . LEU A 1 200 ? -6.521 11.336 28.762 1.00 52.16 200 LEU A N 1
ATOM 1616 C CA . LEU A 1 200 ? -7.272 12.531 29.125 1.00 52.16 200 LEU A CA 1
ATOM 1617 C C . LEU A 1 200 ? -6.448 13.460 30.032 1.00 52.16 200 LEU A C 1
ATOM 1619 O O . LEU A 1 200 ? -6.442 14.671 29.824 1.00 52.16 200 LEU A O 1
ATOM 1623 N N . SER A 1 201 ? -5.721 12.892 31.000 1.00 50.56 201 SER A N 1
ATOM 1624 C CA . SER A 1 201 ? -4.811 13.639 31.876 1.00 50.56 201 SER A CA 1
ATOM 1625 C C . SER A 1 201 ? -3.630 14.204 31.084 1.00 50.56 201 SER A C 1
ATOM 1627 O O . SER A 1 201 ? -3.281 15.375 31.246 1.00 50.56 201 SER A O 1
ATOM 1629 N N . ASP A 1 202 ? -3.080 13.401 30.167 1.00 52.72 202 ASP A N 1
ATOM 1630 C CA . ASP A 1 202 ? -1.967 13.795 29.299 1.00 52.72 202 ASP A CA 1
ATOM 1631 C C . ASP A 1 202 ? -2.366 14.982 28.399 1.00 52.72 202 ASP A C 1
ATOM 1633 O O . ASP A 1 202 ? -1.676 16.001 28.355 1.00 52.72 202 ASP A O 1
ATOM 1637 N N . ALA A 1 203 ? -3.535 14.910 27.751 1.00 49.50 203 ALA A N 1
ATOM 1638 C CA . ALA A 1 203 ? -4.075 16.005 26.945 1.00 49.50 203 ALA A CA 1
ATOM 1639 C C . ALA A 1 203 ? -4.367 17.259 27.791 1.00 49.50 203 ALA A C 1
ATOM 1641 O O . ALA A 1 203 ? -4.040 18.376 27.384 1.00 49.50 203 ALA A O 1
ATOM 1642 N N . ALA A 1 204 ? -4.927 17.093 28.993 1.00 48.88 204 ALA A N 1
ATOM 1643 C CA . ALA A 1 204 ? -5.202 18.201 29.907 1.00 48.88 204 ALA A CA 1
ATOM 1644 C C . ALA A 1 204 ? -3.923 18.894 30.409 1.00 48.88 204 ALA A C 1
ATOM 1646 O O . ALA A 1 204 ? -3.923 20.102 30.642 1.00 48.88 204 ALA A O 1
ATOM 1647 N N . TRP A 1 205 ? -2.824 18.159 30.590 1.00 50.25 205 TRP A N 1
ATOM 1648 C CA . TRP A 1 205 ? -1.520 18.748 30.899 1.00 50.25 205 TRP A CA 1
ATOM 1649 C C . TRP A 1 205 ? -1.006 19.627 29.750 1.00 50.25 205 TRP A C 1
ATOM 1651 O O . TRP A 1 205 ? -0.599 20.759 30.004 1.00 50.25 205 TRP A O 1
ATOM 1661 N N . VAL A 1 206 ? -1.104 19.162 28.497 1.00 48.81 206 VAL A N 1
ATOM 1662 C CA . VAL A 1 206 ? -0.667 19.949 27.329 1.00 48.81 206 VAL A CA 1
ATOM 1663 C C . VAL A 1 206 ? -1.471 21.241 27.199 1.00 48.81 206 VAL A C 1
ATOM 1665 O O . VAL A 1 206 ? -0.889 22.309 27.022 1.00 48.81 206 VAL A O 1
ATOM 1668 N N . VAL A 1 207 ? -2.799 21.168 27.325 1.00 46.44 207 VAL A N 1
ATOM 1669 C CA . VAL A 1 207 ? -3.664 22.356 27.239 1.00 46.44 207 VAL A CA 1
ATOM 1670 C C . VAL A 1 207 ? -3.322 23.374 28.330 1.00 46.44 207 VAL A C 1
ATOM 1672 O O . VAL A 1 207 ? -3.157 24.546 28.008 1.00 46.44 207 VAL A O 1
ATOM 1675 N N . ARG A 1 208 ? -3.123 22.940 29.582 1.00 47.53 208 ARG A N 1
ATOM 1676 C CA . ARG A 1 208 ? -2.713 23.835 30.681 1.00 47.53 208 ARG A CA 1
ATOM 1677 C C . ARG A 1 208 ? -1.373 24.517 30.420 1.00 47.53 208 ARG A C 1
ATOM 1679 O O . ARG A 1 208 ? -1.256 25.721 30.599 1.00 47.53 208 ARG A O 1
ATOM 1686 N N . GLY A 1 209 ? -0.378 23.779 29.930 1.00 46.09 209 GLY A N 1
ATOM 1687 C CA . GLY A 1 209 ? 0.919 24.363 29.584 1.00 46.09 209 GLY A CA 1
ATOM 1688 C C . GLY A 1 209 ? 0.834 25.411 28.467 1.00 46.09 209 GLY A C 1
ATOM 1689 O O . GLY A 1 209 ? 1.488 26.454 28.528 1.00 46.09 209 GLY A O 1
ATOM 1690 N N . LEU A 1 210 ? -0.024 25.175 27.470 1.00 46.34 210 LEU A N 1
ATOM 1691 C CA . LEU A 1 210 ? -0.307 26.134 26.399 1.00 46.34 210 LEU A CA 1
ATOM 1692 C C . LEU A 1 210 ? -1.058 27.370 26.906 1.00 46.34 210 LEU A C 1
ATOM 1694 O O . LEU A 1 210 ? -0.737 28.480 26.485 1.00 46.34 210 LEU A O 1
ATOM 1698 N N . GLU A 1 211 ? -2.032 27.192 27.801 1.00 44.69 211 GLU A N 1
ATOM 1699 C CA . GLU A 1 211 ? -2.742 28.286 28.472 1.00 44.69 211 GLU A CA 1
ATOM 1700 C C . GLU A 1 211 ? -1.772 29.142 29.295 1.00 44.69 211 GLU A C 1
ATOM 1702 O O . GLU A 1 211 ? -1.730 30.357 29.095 1.00 44.69 211 GLU A O 1
ATOM 1707 N N . GLY A 1 212 ? -0.917 28.519 30.113 1.00 43.53 212 GLY A N 1
ATOM 1708 C CA . GLY A 1 212 ? 0.132 29.204 30.872 1.00 43.53 212 GLY A CA 1
ATOM 1709 C C . GLY A 1 212 ? 1.072 30.004 29.966 1.00 43.53 212 GLY A C 1
ATOM 1710 O O . GLY A 1 212 ? 1.340 31.181 30.218 1.00 43.53 212 GLY A O 1
ATOM 1711 N N . CYS A 1 213 ? 1.505 29.436 28.835 1.00 41.81 213 CYS A N 1
ATOM 1712 C CA . CYS A 1 213 ? 2.351 30.158 27.881 1.00 41.81 213 CYS A CA 1
ATOM 1713 C C . CYS A 1 213 ? 1.633 31.282 27.133 1.00 41.81 213 CYS A C 1
ATOM 1715 O O . CYS A 1 213 ? 2.204 32.362 26.948 1.00 41.81 213 CYS A O 1
ATOM 1717 N N . TYR A 1 214 ? 0.390 31.074 26.708 1.00 43.59 214 TYR A N 1
ATOM 1718 C CA . TYR A 1 214 ? -0.405 32.118 26.070 1.00 43.59 214 TYR A CA 1
ATOM 1719 C C . TYR A 1 214 ? -0.641 33.287 27.033 1.00 43.59 214 TYR A C 1
ATOM 1721 O O . TYR A 1 214 ? -0.410 34.441 26.661 1.00 43.59 214 TYR A O 1
ATOM 1729 N N . ASN A 1 215 ? -1.001 32.997 28.286 1.00 43.31 215 ASN A N 1
ATOM 1730 C CA . ASN A 1 215 ? -1.193 33.990 29.339 1.00 43.31 215 ASN A CA 1
ATOM 1731 C C . ASN A 1 215 ? 0.109 34.744 29.638 1.00 43.31 215 ASN A C 1
ATOM 1733 O O . ASN A 1 215 ? 0.108 35.977 29.629 1.00 43.31 215 ASN A O 1
ATOM 1737 N N . ALA A 1 216 ? 1.239 34.041 29.772 1.00 38.84 216 ALA A N 1
ATOM 1738 C CA . ALA A 1 216 ? 2.555 34.651 29.959 1.00 38.84 216 ALA A CA 1
ATOM 1739 C C . ALA A 1 216 ? 2.940 35.605 28.806 1.00 38.84 216 ALA A C 1
ATOM 1741 O O . ALA A 1 216 ? 3.457 36.701 29.056 1.00 38.84 216 ALA A O 1
ATOM 1742 N N . THR A 1 217 ? 2.647 35.232 27.551 1.00 36.47 217 THR A N 1
ATOM 1743 C CA . THR A 1 217 ? 3.000 35.996 26.333 1.00 36.47 217 THR A CA 1
ATOM 1744 C C . THR A 1 217 ? 2.096 37.219 26.118 1.00 36.47 217 THR A C 1
ATOM 1746 O O . THR A 1 217 ? 2.555 38.319 25.797 1.00 36.47 217 THR A O 1
ATOM 1749 N N . ASN A 1 218 ? 0.788 37.056 26.325 1.00 37.03 218 ASN A N 1
ATOM 1750 C CA . ASN A 1 218 ? -0.203 38.122 26.161 1.00 37.03 218 ASN A CA 1
ATOM 1751 C C . ASN A 1 218 ? -0.058 39.187 27.268 1.00 37.03 218 ASN A C 1
ATOM 1753 O O . ASN A 1 218 ? -0.176 40.391 27.015 1.00 37.03 218 ASN A O 1
ATOM 1757 N N . LEU A 1 219 ? 0.318 38.760 28.482 1.00 40.12 219 LEU A N 1
ATOM 1758 C CA . LEU A 1 219 ? 0.738 39.660 29.551 1.00 40.12 219 LEU A CA 1
ATOM 1759 C C . LEU A 1 219 ? 2.056 40.361 29.207 1.00 40.12 219 LEU A C 1
ATOM 1761 O O . LEU A 1 219 ? 2.108 41.570 29.376 1.00 40.12 219 LEU A O 1
ATOM 1765 N N . THR A 1 220 ? 3.085 39.706 28.650 1.00 39.53 220 THR A N 1
ATOM 1766 C CA . THR A 1 220 ? 4.345 40.395 28.281 1.00 39.53 220 THR A CA 1
ATOM 1767 C C . THR A 1 220 ? 4.162 41.466 27.202 1.00 39.53 220 THR A C 1
ATOM 1769 O O . THR A 1 220 ? 4.819 42.496 27.289 1.00 39.53 220 THR A O 1
ATOM 1772 N N . GLY A 1 221 ? 3.245 41.316 26.240 1.00 31.02 221 GLY A N 1
ATOM 1773 C CA . GLY A 1 221 ? 2.957 42.363 25.242 1.00 31.02 221 GLY A CA 1
ATOM 1774 C C . GLY A 1 221 ? 2.268 43.612 25.823 1.00 31.02 221 GLY A C 1
ATOM 1775 O O . GLY A 1 221 ? 2.663 44.749 25.534 1.00 31.02 221 GLY A O 1
ATOM 1776 N N . ALA A 1 222 ? 1.278 43.417 26.701 1.00 35.97 222 ALA A N 1
ATOM 1777 C CA . ALA A 1 222 ? 0.578 44.507 27.390 1.00 35.97 222 ALA A CA 1
ATOM 1778 C C . ALA A 1 222 ? 1.429 45.132 28.515 1.00 35.97 222 ALA A C 1
ATOM 1780 O O . ALA A 1 222 ? 1.435 46.350 28.700 1.00 35.97 222 ALA A O 1
ATOM 1781 N N . ILE A 1 223 ? 2.204 44.312 29.228 1.00 40.09 223 ILE A N 1
ATOM 1782 C CA . ILE A 1 223 ? 3.132 44.718 30.285 1.00 40.09 223 ILE A CA 1
ATOM 1783 C C . ILE A 1 223 ? 4.330 45.445 29.678 1.00 40.09 223 ILE A C 1
ATOM 1785 O O . ILE A 1 223 ? 4.644 46.511 30.173 1.00 40.09 223 ILE A O 1
ATOM 1789 N N . LEU A 1 224 ? 4.947 45.006 28.577 1.00 33.94 224 LEU A N 1
ATOM 1790 C CA . LEU A 1 224 ? 6.053 45.747 27.944 1.00 33.94 224 LEU A CA 1
ATOM 1791 C C . LEU A 1 224 ? 5.610 47.146 27.482 1.00 33.94 224 LEU A C 1
ATOM 1793 O O . LEU A 1 224 ? 6.341 48.116 27.666 1.00 33.94 224 LEU A O 1
ATOM 1797 N N . THR A 1 225 ? 4.383 47.276 26.969 1.00 35.31 225 THR A N 1
ATOM 1798 C CA . THR A 1 225 ? 3.790 48.571 26.594 1.00 35.31 225 THR A CA 1
ATOM 1799 C C . THR A 1 225 ? 3.535 49.446 27.828 1.00 35.31 225 THR A C 1
ATOM 1801 O O . THR A 1 225 ? 3.966 50.599 27.861 1.00 35.31 225 THR A O 1
ATOM 1804 N N . ASN A 1 226 ? 2.959 48.877 28.893 1.00 37.94 226 ASN A N 1
ATOM 1805 C CA . ASN A 1 226 ? 2.787 49.555 30.180 1.00 37.94 226 ASN A CA 1
ATOM 1806 C C . ASN A 1 226 ? 4.120 49.857 30.883 1.00 37.94 226 ASN A C 1
ATOM 1808 O O . ASN A 1 226 ? 4.192 50.835 31.610 1.00 37.94 226 ASN A O 1
ATOM 1812 N N . TRP A 1 227 ? 5.185 49.084 30.666 1.00 34.59 227 TRP A N 1
ATOM 1813 C CA . TRP A 1 227 ? 6.532 49.307 31.204 1.00 34.59 227 TRP A CA 1
ATOM 1814 C C . TRP A 1 227 ? 7.287 50.374 30.418 1.00 34.59 227 TRP A C 1
ATOM 1816 O O . TRP A 1 227 ? 8.033 51.150 31.009 1.00 34.59 227 TRP A O 1
ATOM 1826 N N . ILE A 1 228 ? 7.069 50.463 29.106 1.00 35.53 228 ILE A N 1
ATOM 1827 C CA . ILE A 1 228 ? 7.551 51.566 28.271 1.00 35.53 228 ILE A CA 1
ATOM 1828 C C . ILE A 1 228 ? 6.820 52.866 28.652 1.00 35.53 228 ILE A C 1
ATOM 1830 O O . ILE A 1 228 ? 7.455 53.917 28.720 1.00 35.53 228 ILE A O 1
ATOM 1834 N N . GLU A 1 229 ? 5.518 52.822 28.957 1.00 36.88 229 GLU A N 1
ATOM 1835 C CA . GLU A 1 229 ? 4.769 53.975 29.485 1.00 36.88 229 GLU A CA 1
ATOM 1836 C C . GLU A 1 229 ? 5.112 54.309 30.947 1.00 36.88 229 GLU A C 1
ATOM 1838 O O . GLU A 1 229 ? 5.287 55.482 31.281 1.00 36.88 229 GLU A O 1
ATOM 1843 N N . LEU A 1 230 ? 5.315 53.305 31.806 1.00 35.81 230 LEU A N 1
ATOM 1844 C CA . LEU A 1 230 ? 5.782 53.474 33.183 1.00 35.81 230 LEU A CA 1
ATOM 1845 C C . LEU A 1 230 ? 7.189 54.080 33.180 1.00 35.81 230 LEU A C 1
ATOM 1847 O O . LEU A 1 230 ? 7.401 55.087 33.844 1.00 35.81 230 LEU A O 1
ATOM 1851 N N . GLY A 1 231 ? 8.101 53.569 32.348 1.00 32.50 231 GLY A N 1
ATOM 1852 C CA . GLY A 1 231 ? 9.439 54.111 32.087 1.00 32.50 231 GLY A CA 1
ATOM 1853 C C . GLY A 1 231 ? 9.430 55.565 31.613 1.00 32.50 231 GLY A C 1
ATOM 1854 O O . GLY A 1 231 ? 10.260 56.359 32.052 1.00 32.50 231 GLY A O 1
ATOM 1855 N N . LYS A 1 232 ? 8.444 55.951 30.791 1.00 36.25 232 LYS A N 1
ATOM 1856 C CA . LYS A 1 232 ? 8.205 57.352 30.396 1.00 36.25 232 LYS A CA 1
ATOM 1857 C C . LYS A 1 232 ? 7.627 58.206 31.535 1.00 36.25 232 LYS A C 1
ATOM 1859 O O . LYS A 1 232 ? 7.875 59.408 31.571 1.00 36.25 232 LYS A O 1
ATOM 1864 N N . SER A 1 233 ? 6.887 57.607 32.470 1.00 38.25 233 SER A N 1
ATOM 1865 C CA . SER A 1 233 ? 6.269 58.291 33.620 1.00 38.25 233 SER A CA 1
ATOM 1866 C C . SER A 1 233 ? 7.167 58.394 34.866 1.00 38.25 233 SER A C 1
ATOM 1868 O O . SER A 1 233 ? 6.960 59.285 35.689 1.00 38.25 233 SER A O 1
ATOM 1870 N N . ILE A 1 234 ? 8.188 57.535 34.997 1.00 34.69 234 ILE A N 1
ATOM 1871 C CA . ILE A 1 234 ? 9.098 57.457 36.158 1.00 34.69 234 ILE A CA 1
ATOM 1872 C C . ILE A 1 234 ? 9.913 58.747 36.352 1.00 34.69 234 ILE A C 1
ATOM 1874 O O . ILE A 1 234 ? 10.274 59.073 37.478 1.00 34.69 234 ILE A O 1
ATOM 1878 N N . TYR A 1 235 ? 10.134 59.538 35.300 1.00 37.94 235 TYR A N 1
ATOM 1879 C CA . TYR A 1 235 ? 10.854 60.812 35.410 1.00 37.94 235 TYR A CA 1
ATOM 1880 C C . TYR A 1 235 ? 10.107 61.908 36.199 1.00 37.94 235 TYR A C 1
ATOM 1882 O O . TYR A 1 235 ? 10.731 62.909 36.541 1.00 37.94 235 TYR A O 1
ATOM 1890 N N . ASN A 1 236 ? 8.811 61.733 36.509 1.00 42.38 236 ASN A N 1
ATOM 1891 C CA . ASN A 1 236 ? 7.948 62.788 37.066 1.00 42.38 236 ASN A CA 1
ATOM 1892 C C . ASN A 1 236 ? 7.152 62.390 38.333 1.00 42.38 236 A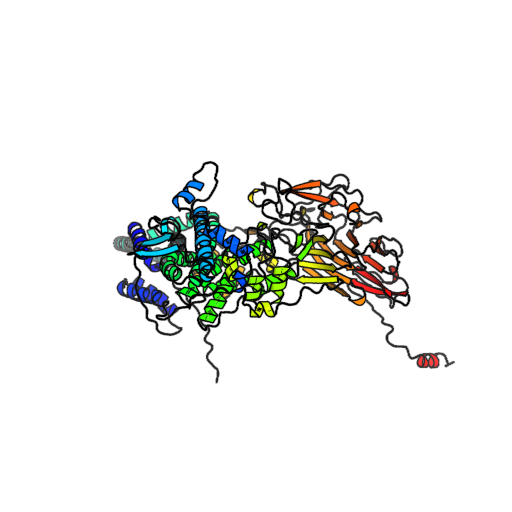SN A C 1
ATOM 1894 O O . ASN A 1 236 ? 6.193 63.082 38.676 1.00 42.38 236 ASN A O 1
ATOM 1898 N N . LEU A 1 237 ? 7.490 61.296 39.027 1.00 39.56 237 LEU A N 1
ATOM 1899 C CA . LEU A 1 237 ? 6.727 60.811 40.195 1.00 39.56 237 LEU A CA 1
ATOM 1900 C C . LEU A 1 237 ? 7.507 60.951 41.516 1.00 39.56 237 LEU A C 1
ATOM 1902 O O . LEU A 1 237 ? 8.711 60.716 41.557 1.00 39.56 237 LEU A O 1
ATOM 1906 N N . ASP A 1 238 ? 6.805 61.293 42.603 1.00 41.69 238 ASP A N 1
ATOM 1907 C CA . ASP A 1 238 ? 7.337 61.281 43.976 1.00 41.69 238 ASP A CA 1
ATOM 1908 C C . ASP A 1 238 ? 7.379 59.841 44.545 1.00 41.69 238 ASP A C 1
ATOM 1910 O O . ASP A 1 238 ? 6.567 58.976 44.204 1.00 41.69 238 ASP A O 1
ATOM 1914 N N . TYR A 1 239 ? 8.336 59.578 45.435 1.00 35.97 239 TYR A N 1
ATOM 1915 C CA . TYR A 1 239 ? 8.723 58.269 45.971 1.00 35.97 239 TYR A CA 1
ATOM 1916 C C . TYR A 1 239 ? 7.576 57.517 46.680 1.00 35.97 239 TYR A C 1
ATOM 1918 O O . TYR A 1 239 ? 7.508 56.287 46.641 1.00 35.97 239 TYR A O 1
ATOM 1926 N N . GLN A 1 240 ? 6.634 58.236 47.298 1.00 35.91 240 GLN A N 1
ATOM 1927 C CA . GLN A 1 240 ? 5.445 57.649 47.939 1.00 35.91 240 GLN A CA 1
ATOM 1928 C C . GLN A 1 240 ? 4.432 57.086 46.923 1.00 35.91 240 GLN A C 1
ATOM 1930 O O . GLN A 1 240 ? 3.872 56.009 47.148 1.00 35.91 240 GLN A O 1
ATOM 1935 N N . ASP A 1 241 ? 4.240 57.757 45.784 1.00 40.75 241 ASP A N 1
ATOM 1936 C CA . ASP A 1 241 ? 3.363 57.282 44.703 1.00 40.75 241 ASP A CA 1
ATOM 1937 C C . ASP A 1 241 ? 4.019 56.160 43.889 1.00 40.75 241 ASP A C 1
ATOM 1939 O O . ASP A 1 241 ? 3.331 55.249 43.420 1.00 40.75 241 ASP A O 1
ATOM 1943 N N . PHE A 1 242 ? 5.352 56.166 43.802 1.00 39.25 242 PHE A N 1
ATOM 1944 C CA . PHE A 1 242 ? 6.141 55.055 43.274 1.00 39.25 242 PHE A CA 1
ATOM 1945 C C . PHE A 1 242 ? 5.936 53.776 44.099 1.00 39.25 242 PHE A C 1
ATOM 1947 O O . PHE A 1 242 ? 5.571 52.750 43.532 1.00 39.25 242 PHE A O 1
ATOM 1954 N N . CYS A 1 243 ? 6.061 53.831 45.430 1.00 34.72 243 CYS A N 1
ATOM 1955 C CA . CYS A 1 243 ? 5.867 52.662 46.299 1.00 34.72 243 CYS A CA 1
ATOM 1956 C C . CYS A 1 243 ? 4.427 52.118 46.288 1.00 34.72 243 CYS A C 1
ATOM 1958 O O . CYS A 1 243 ? 4.240 50.901 46.284 1.00 34.72 243 CYS A O 1
ATOM 1960 N N . LYS A 1 244 ? 3.402 52.984 46.233 1.00 39.97 244 LYS A N 1
ATOM 1961 C CA . LYS A 1 244 ? 2.001 52.542 46.093 1.00 39.97 244 LYS A CA 1
ATOM 1962 C C . LYS A 1 244 ? 1.731 51.884 44.743 1.00 39.97 244 LYS A C 1
ATOM 1964 O O . LYS A 1 244 ? 1.073 50.849 44.710 1.00 39.97 244 LYS A O 1
ATOM 1969 N N . LYS A 1 245 ? 2.258 52.434 43.642 1.00 40.91 245 LYS A N 1
ATOM 1970 C CA . LYS A 1 245 ? 2.141 51.804 42.318 1.00 40.91 245 LYS A CA 1
ATOM 1971 C C . LYS A 1 245 ? 2.940 50.508 42.227 1.00 40.91 245 LYS A C 1
ATOM 1973 O O . LYS A 1 245 ? 2.430 49.556 41.651 1.00 40.91 245 LYS A O 1
ATOM 1978 N N . LEU A 1 246 ? 4.122 50.421 42.836 1.00 35.88 246 LEU A N 1
ATOM 1979 C CA . LEU A 1 246 ? 4.922 49.194 42.866 1.00 35.88 246 LEU A CA 1
ATOM 1980 C C . LEU A 1 246 ? 4.194 48.071 43.626 1.00 35.88 246 LEU A C 1
ATOM 1982 O O . LEU A 1 246 ? 4.065 46.969 43.106 1.00 35.88 246 LEU A O 1
ATOM 1986 N N . ALA A 1 247 ? 3.633 48.364 44.805 1.00 34.41 247 ALA A N 1
ATOM 1987 C CA . ALA A 1 247 ? 2.846 47.403 45.582 1.00 34.41 247 ALA A CA 1
ATOM 1988 C C . ALA A 1 247 ? 1.536 46.993 44.880 1.00 34.41 247 ALA A C 1
ATOM 1990 O O . ALA A 1 247 ? 1.142 45.835 44.957 1.00 34.41 247 ALA A O 1
ATOM 1991 N N . TYR A 1 248 ? 0.890 47.907 44.147 1.00 39.44 248 TYR A N 1
ATOM 1992 C CA . TYR A 1 248 ? -0.298 47.608 43.335 1.00 39.44 248 TYR A CA 1
ATOM 1993 C C . TYR A 1 248 ? 0.033 46.798 42.066 1.00 39.44 248 TYR A C 1
ATOM 1995 O O . TYR A 1 248 ? -0.791 46.023 41.598 1.00 39.44 248 TYR A O 1
ATOM 2003 N N . THR A 1 249 ? 1.248 46.948 41.524 1.00 39.97 249 THR A N 1
ATOM 2004 C CA . THR A 1 249 ? 1.718 46.232 40.321 1.00 39.97 249 THR A CA 1
ATOM 2005 C C . THR A 1 249 ? 2.247 44.831 40.649 1.00 39.97 249 THR A C 1
ATOM 2007 O O . THR A 1 249 ? 2.108 43.926 39.835 1.00 39.97 249 THR A O 1
ATOM 2010 N N . TYR A 1 250 ? 2.825 44.631 41.838 1.00 39.25 250 TYR A N 1
ATOM 2011 C CA . TYR A 1 250 ? 3.389 43.341 42.263 1.00 39.25 250 TYR A CA 1
ATOM 2012 C C . TYR A 1 250 ? 2.491 42.539 43.218 1.00 39.25 250 TYR A C 1
ATOM 2014 O O . TYR A 1 250 ? 2.642 41.328 43.309 1.00 39.25 250 TYR A O 1
ATOM 2022 N N . GLY A 1 251 ? 1.554 43.173 43.928 1.00 36.25 251 GLY A N 1
ATOM 2023 C CA . GLY A 1 251 ? 0.768 42.526 44.988 1.00 36.25 251 GLY A CA 1
ATOM 2024 C C . GLY A 1 251 ? -0.406 41.654 44.529 1.00 36.25 251 GLY A C 1
ATOM 2025 O O . GLY A 1 251 ? -1.147 41.168 45.381 1.00 36.25 251 GLY A O 1
ATOM 2026 N N . HIS A 1 252 ? -0.621 41.474 43.222 1.00 39.66 252 HIS A N 1
ATOM 2027 C CA . HIS A 1 252 ? -1.832 40.842 42.676 1.00 39.66 252 HIS A CA 1
ATOM 2028 C C . HIS A 1 252 ? -1.589 39.908 41.488 1.00 39.66 252 HIS A C 1
ATOM 2030 O O . HIS A 1 252 ? -2.427 39.828 40.598 1.00 39.66 252 HIS A O 1
ATOM 2036 N N . ASN A 1 253 ? -0.465 39.190 41.442 1.00 45.91 253 ASN A N 1
ATOM 2037 C CA . ASN A 1 253 ? -0.256 38.266 40.329 1.00 45.91 253 ASN A CA 1
ATOM 2038 C C . ASN A 1 253 ? 0.521 36.996 40.704 1.00 45.91 253 ASN A C 1
ATOM 2040 O O . ASN A 1 253 ? 1.448 36.599 40.006 1.00 45.91 253 ASN A O 1
ATOM 2044 N N . ASP A 1 254 ? 0.083 36.308 41.765 1.00 39.06 254 ASP A N 1
ATOM 2045 C CA . ASP A 1 254 ? 0.423 34.887 41.973 1.00 39.06 254 ASP A CA 1
ATOM 2046 C C . ASP A 1 254 ? 0.072 34.054 40.721 1.00 39.06 254 ASP A C 1
ATOM 2048 O O . ASP A 1 254 ? 0.802 33.137 40.361 1.00 39.06 254 ASP A O 1
ATOM 2052 N N . GLY A 1 255 ? -0.974 34.460 39.985 1.00 39.25 255 GLY A N 1
ATOM 2053 C CA . GLY A 1 255 ? -1.322 33.923 38.667 1.00 39.25 255 GLY A CA 1
ATOM 2054 C C . GLY A 1 255 ? -0.230 34.108 37.609 1.00 39.25 255 GLY A C 1
ATOM 2055 O O . GLY A 1 255 ? 0.044 33.169 36.889 1.00 39.25 255 GLY A O 1
ATOM 2056 N N . TYR A 1 256 ? 0.483 35.245 37.568 1.00 42.25 256 TYR A N 1
ATOM 2057 C CA . TYR A 1 256 ? 1.620 35.427 36.647 1.00 42.25 256 TYR A CA 1
ATOM 2058 C C . TYR A 1 256 ? 2.796 34.519 37.005 1.00 42.25 256 TYR A C 1
ATOM 2060 O O . TYR A 1 256 ? 3.441 33.981 36.113 1.00 42.25 256 TYR A O 1
ATOM 2068 N N . LEU A 1 257 ? 3.099 34.358 38.300 1.00 39.25 257 LEU A N 1
ATOM 2069 C CA . LEU A 1 257 ? 4.173 33.459 38.720 1.00 39.25 257 LEU A CA 1
ATOM 2070 C C . LEU A 1 257 ? 3.820 32.011 38.358 1.00 39.25 257 LEU A C 1
ATOM 2072 O O . LEU A 1 257 ? 4.677 31.310 37.833 1.00 39.25 257 LEU A O 1
ATOM 2076 N N . ASN A 1 258 ? 2.564 31.606 38.564 1.00 42.53 258 ASN A N 1
ATOM 2077 C CA . ASN A 1 258 ? 2.065 30.292 38.170 1.00 42.53 258 ASN A CA 1
ATOM 2078 C C . ASN A 1 258 ? 2.035 30.118 36.647 1.00 42.53 258 ASN A C 1
ATOM 2080 O O . ASN A 1 258 ? 2.610 29.156 36.177 1.00 42.53 258 ASN A O 1
ATOM 2084 N N . ASP A 1 259 ? 1.499 31.058 35.866 1.00 44.06 259 ASP A N 1
ATOM 2085 C CA . ASP A 1 259 ? 1.470 30.992 34.395 1.00 44.06 259 ASP A CA 1
ATOM 2086 C C . ASP A 1 259 ? 2.891 30.940 33.795 1.00 44.06 259 ASP A C 1
ATOM 2088 O O . ASP A 1 259 ? 3.143 30.235 32.819 1.00 44.06 259 ASP A O 1
ATOM 2092 N N . VAL A 1 260 ? 3.854 31.668 34.379 1.00 40.72 260 VAL A N 1
ATOM 2093 C CA . VAL A 1 260 ? 5.266 31.660 33.954 1.00 40.72 260 VAL A CA 1
ATOM 2094 C C . VAL A 1 260 ? 5.991 30.390 34.396 1.00 40.72 260 VAL A C 1
ATOM 2096 O O . VAL A 1 260 ? 6.833 29.898 33.647 1.00 40.72 260 VAL A O 1
ATOM 2099 N N . VAL A 1 261 ? 5.692 29.851 35.582 1.00 41.12 261 VAL A N 1
ATOM 2100 C CA . VAL A 1 261 ? 6.229 28.561 36.045 1.00 41.12 261 VAL A CA 1
ATOM 2101 C C . VAL A 1 261 ? 5.634 27.421 35.224 1.00 41.12 261 VAL A C 1
ATOM 2103 O O . VAL A 1 261 ? 6.399 26.625 34.702 1.00 41.12 261 VAL A O 1
ATOM 2106 N N . GLU A 1 262 ? 4.321 27.393 35.007 1.00 45.16 262 GLU A N 1
ATOM 2107 C CA . GLU A 1 262 ? 3.628 26.428 34.151 1.00 45.16 262 GLU A CA 1
ATOM 2108 C C . GLU A 1 262 ? 4.122 26.519 32.708 1.00 45.16 262 GLU A C 1
ATOM 2110 O O . GLU A 1 262 ? 4.429 25.491 32.111 1.00 45.16 262 GLU A O 1
ATOM 2115 N N . CYS A 1 263 ? 4.305 27.725 32.156 1.00 42.06 263 CYS A N 1
ATOM 2116 C CA . CYS A 1 263 ? 4.919 27.886 30.840 1.00 42.06 263 CYS A CA 1
ATOM 2117 C C . CYS A 1 263 ? 6.392 27.463 30.828 1.00 42.06 263 CYS A C 1
ATOM 2119 O O . CYS A 1 263 ? 6.850 26.866 29.861 1.00 42.06 263 CYS A O 1
ATOM 2121 N N . GLY A 1 264 ? 7.154 27.749 31.885 1.00 38.50 264 GLY A N 1
ATOM 2122 C CA . GLY A 1 264 ? 8.557 27.358 32.008 1.00 38.50 264 GLY A CA 1
ATOM 2123 C C . GLY A 1 264 ? 8.740 25.843 32.127 1.00 38.50 264 GLY A C 1
ATOM 2124 O O . GLY A 1 264 ? 9.606 25.279 31.463 1.00 38.50 264 GLY A O 1
ATOM 2125 N N . GLU A 1 265 ? 7.901 25.178 32.920 1.00 46.50 265 GLU A N 1
ATOM 2126 C CA . GLU A 1 265 ? 7.842 23.723 33.077 1.00 46.50 265 GLU A CA 1
ATOM 2127 C C . GLU A 1 265 ? 7.340 23.052 31.800 1.00 46.50 265 GLU A C 1
ATOM 2129 O O . GLU A 1 265 ? 7.945 22.085 31.334 1.00 46.50 265 GLU A O 1
ATOM 2134 N N . PHE A 1 266 ? 6.283 23.591 31.190 1.00 47.72 266 PHE A N 1
ATOM 2135 C CA . PHE A 1 266 ? 5.788 23.131 29.901 1.00 47.72 266 PHE A CA 1
ATOM 2136 C C . PHE A 1 266 ? 6.851 23.295 28.818 1.00 47.72 266 PHE A C 1
ATOM 2138 O O . PHE A 1 266 ? 7.156 22.323 28.148 1.00 47.72 266 PHE A O 1
ATOM 2145 N N . ALA A 1 267 ? 7.496 24.456 28.680 1.00 43.84 267 ALA A N 1
ATOM 2146 C CA . ALA A 1 267 ? 8.542 24.695 27.684 1.00 43.84 267 ALA A CA 1
ATOM 2147 C C . ALA A 1 267 ? 9.800 23.842 27.926 1.00 43.84 267 ALA A C 1
ATOM 2149 O O . ALA A 1 267 ? 10.396 23.338 26.973 1.00 43.84 267 ALA A O 1
ATOM 2150 N N . ALA A 1 268 ? 10.205 23.630 29.183 1.00 43.66 268 ALA A N 1
ATOM 2151 C CA . ALA A 1 268 ? 11.329 22.757 29.523 1.00 43.66 268 ALA A CA 1
ATOM 2152 C C . ALA A 1 268 ? 11.046 21.287 29.165 1.00 43.66 268 ALA A C 1
ATOM 2154 O O . ALA A 1 268 ? 11.906 20.625 28.582 1.00 43.66 268 ALA A O 1
ATOM 2155 N N . ASN A 1 269 ? 9.833 20.805 29.449 1.00 45.41 269 ASN A N 1
ATOM 2156 C CA . ASN A 1 269 ? 9.385 19.448 29.118 1.00 45.41 269 ASN A CA 1
ATOM 2157 C C . ASN A 1 269 ? 8.949 19.303 27.647 1.00 45.41 269 ASN A C 1
ATOM 2159 O O . ASN A 1 269 ? 8.954 18.208 27.094 1.00 45.41 269 ASN A O 1
ATOM 2163 N N . TRP A 1 270 ? 8.611 20.401 26.975 1.00 45.69 270 TRP A N 1
ATOM 2164 C CA . TRP A 1 270 ? 8.309 20.437 25.547 1.00 45.69 270 TRP A CA 1
ATOM 2165 C C . TRP A 1 270 ? 9.584 20.495 24.698 1.00 45.69 270 TRP A C 1
ATOM 2167 O O . TRP A 1 270 ? 9.631 19.969 23.594 1.00 45.69 270 TRP A O 1
ATOM 2177 N N . ASN A 1 271 ? 10.688 21.047 25.203 1.00 40.44 271 ASN A N 1
ATOM 2178 C CA . ASN A 1 271 ? 11.984 20.934 24.521 1.00 40.44 271 ASN A CA 1
ATOM 2179 C C . ASN A 1 271 ? 12.489 19.478 24.444 1.00 40.44 271 ASN A C 1
ATOM 2181 O O . ASN A 1 271 ? 13.362 19.165 23.635 1.00 40.44 271 ASN A O 1
ATOM 2185 N N . THR A 1 272 ? 11.897 18.564 25.220 1.00 41.38 272 THR A N 1
ATOM 2186 C CA . THR A 1 272 ? 12.048 17.108 25.086 1.00 41.38 272 THR A CA 1
ATOM 2187 C C . THR A 1 272 ? 10.857 16.444 24.351 1.00 41.38 272 THR A C 1
ATOM 2189 O O . THR A 1 272 ? 10.787 15.215 24.294 1.00 41.38 272 THR A O 1
ATOM 2192 N N . ALA A 1 273 ? 9.950 17.215 23.720 1.00 38.38 273 ALA A N 1
ATOM 2193 C CA . ALA A 1 273 ? 8.637 16.795 23.188 1.00 38.38 273 ALA A CA 1
ATOM 2194 C C . ALA A 1 273 ? 8.652 15.779 22.049 1.00 38.38 273 ALA A C 1
ATOM 2196 O O . ALA A 1 273 ? 7.648 15.090 21.872 1.00 38.38 273 ALA A O 1
ATOM 2197 N N . LYS A 1 274 ? 9.753 15.630 21.299 1.00 41.47 274 LYS A N 1
ATOM 2198 C CA . LYS A 1 274 ? 9.855 14.536 20.316 1.00 41.47 274 LYS A CA 1
ATOM 2199 C C . LYS A 1 274 ? 9.559 13.194 21.002 1.00 41.47 274 LYS A C 1
ATOM 2201 O O . LYS A 1 274 ? 8.730 12.422 20.552 1.00 41.47 274 LYS A O 1
ATOM 2206 N N . THR A 1 275 ? 10.101 13.011 22.202 1.00 44.94 275 THR A N 1
ATOM 2207 C CA . THR A 1 275 ? 9.826 11.860 23.071 1.00 44.94 275 THR A CA 1
ATOM 2208 C C . THR A 1 275 ? 8.403 11.829 23.650 1.00 44.94 275 THR A C 1
ATOM 2210 O O . THR A 1 275 ? 7.914 10.751 23.976 1.00 44.94 275 THR A O 1
ATOM 2213 N N . PHE A 1 276 ? 7.718 12.968 23.795 1.00 48.88 276 PHE A N 1
ATOM 2214 C CA . PHE A 1 276 ? 6.375 13.036 24.388 1.00 48.88 276 PHE A CA 1
ATOM 2215 C C . PHE A 1 276 ? 5.306 12.468 23.449 1.00 48.88 276 PHE A C 1
ATOM 2217 O O . PHE A 1 276 ? 4.564 11.583 23.862 1.00 48.88 276 PHE A O 1
ATOM 2224 N N . PHE A 1 277 ? 5.256 12.896 22.184 1.00 51.88 277 PHE A N 1
ATOM 2225 C CA . PHE A 1 277 ? 4.307 12.317 21.225 1.00 51.88 277 PHE A CA 1
ATOM 2226 C C . PHE A 1 277 ? 4.678 10.872 20.874 1.00 51.88 277 PHE A C 1
ATOM 2228 O O . PHE A 1 277 ? 3.815 9.996 20.946 1.00 51.88 277 PHE A O 1
ATOM 2235 N N . ASP A 1 278 ? 5.963 10.601 20.618 1.00 51.72 278 ASP A N 1
ATOM 2236 C CA . ASP A 1 278 ? 6.450 9.264 20.252 1.00 51.72 278 ASP A CA 1
ATOM 2237 C C . ASP A 1 278 ? 6.163 8.219 21.347 1.00 51.72 278 ASP A C 1
ATOM 2239 O O . ASP A 1 278 ? 5.785 7.087 21.046 1.00 51.72 278 ASP A O 1
ATOM 2243 N N . SER A 1 279 ? 6.257 8.594 22.632 1.00 56.34 279 SER A N 1
ATOM 2244 C CA . SER A 1 279 ? 5.978 7.677 23.754 1.00 56.34 279 SER A CA 1
ATOM 2245 C C . SER A 1 279 ? 4.502 7.287 23.910 1.00 56.34 279 SER A C 1
ATOM 2247 O O . SER A 1 279 ? 4.208 6.309 24.599 1.00 56.34 279 SER A O 1
ATOM 2249 N N . HIS A 1 280 ? 3.572 7.997 23.260 1.00 65.62 280 HIS A N 1
ATOM 2250 C CA . HIS A 1 280 ? 2.132 7.727 23.344 1.00 65.62 280 HIS A CA 1
ATOM 2251 C C . HIS A 1 280 ? 1.567 6.998 22.116 1.00 65.62 280 HIS A C 1
ATOM 2253 O O . HIS A 1 280 ? 0.458 6.468 22.200 1.00 65.62 280 HIS A O 1
ATOM 2259 N N . ILE A 1 281 ? 2.316 6.898 21.009 1.00 68.94 281 ILE A N 1
ATOM 2260 C CA . ILE A 1 281 ? 1.891 6.207 19.774 1.00 68.94 281 ILE A CA 1
ATOM 2261 C C . ILE A 1 281 ? 1.606 4.722 20.046 1.00 68.94 281 ILE A C 1
ATOM 2263 O O . ILE A 1 281 ? 0.506 4.244 19.763 1.00 68.94 281 ILE A O 1
ATOM 2267 N N . GLY A 1 282 ? 2.544 4.004 20.677 1.00 73.50 282 GLY A N 1
ATOM 2268 C CA . GLY A 1 282 ? 2.364 2.582 21.011 1.00 73.50 282 GLY A CA 1
ATOM 2269 C C . GLY A 1 282 ? 1.166 2.343 21.938 1.00 73.50 282 GLY A C 1
ATOM 2270 O O . GLY A 1 282 ? 0.369 1.424 21.743 1.00 73.50 282 GLY A O 1
ATOM 2271 N N . LYS A 1 283 ? 0.961 3.245 22.902 1.00 78.69 283 LYS A N 1
ATOM 2272 C CA . LYS A 1 283 ? -0.190 3.217 23.810 1.00 78.69 283 LYS A CA 1
ATOM 2273 C C . LYS A 1 283 ? -1.511 3.474 23.072 1.00 78.69 283 LYS A C 1
ATOM 2275 O O . LYS A 1 283 ? -2.477 2.747 23.296 1.00 78.69 283 LYS A O 1
ATOM 2280 N N . LEU A 1 284 ? -1.562 4.460 22.174 1.00 80.88 284 LEU A N 1
ATOM 2281 C CA . LEU A 1 284 ? -2.743 4.777 21.360 1.00 80.88 284 LEU A CA 1
ATOM 2282 C C . LEU A 1 284 ? -3.129 3.625 20.442 1.00 80.88 284 LEU A C 1
ATOM 2284 O O . LEU A 1 284 ? -4.317 3.325 20.324 1.00 80.88 284 LEU A O 1
ATOM 2288 N N . GLN A 1 285 ? -2.151 2.940 19.857 1.00 85.25 285 GLN A N 1
ATOM 2289 C CA . GLN A 1 285 ? -2.383 1.744 19.057 1.00 85.25 285 GLN A CA 1
ATOM 2290 C C . GLN A 1 285 ? -3.082 0.645 19.860 1.00 85.25 285 GLN A C 1
ATOM 2292 O O . GLN A 1 285 ? -4.123 0.141 19.430 1.00 85.25 285 GLN A O 1
ATOM 2297 N N . GLU A 1 286 ? -2.565 0.304 21.041 1.00 89.69 286 GLU A N 1
ATOM 2298 C CA . GLU A 1 286 ? -3.141 -0.772 21.852 1.00 89.69 286 GLU A CA 1
ATOM 2299 C C . GLU A 1 286 ? -4.503 -0.400 22.459 1.00 89.69 286 GLU A C 1
ATOM 2301 O O . GLU A 1 286 ? -5.410 -1.237 22.508 1.00 89.69 286 GLU A O 1
ATOM 2306 N N . ILE A 1 287 ? -4.708 0.865 22.841 1.00 88.50 287 ILE A N 1
ATOM 2307 C CA . ILE A 1 287 ? -6.024 1.349 23.280 1.00 88.50 287 ILE A CA 1
ATOM 2308 C C . ILE A 1 287 ? -7.028 1.301 22.118 1.00 88.50 287 ILE A C 1
ATOM 2310 O O . ILE A 1 287 ? -8.152 0.829 22.299 1.00 88.50 287 ILE A O 1
ATOM 2314 N N . SER A 1 288 ? -6.634 1.741 20.919 1.00 91.56 288 SER A N 1
ATOM 2315 C CA . SER A 1 288 ? -7.497 1.711 19.729 1.00 91.56 288 SER A CA 1
ATOM 2316 C C . SER A 1 288 ? -7.913 0.278 19.388 1.00 91.56 288 SER A C 1
ATOM 2318 O O . SER A 1 288 ? -9.089 0.020 19.134 1.00 91.56 288 SER A O 1
ATOM 2320 N N . ASN A 1 289 ? -6.983 -0.686 19.474 1.00 91.75 289 ASN A N 1
ATOM 2321 C CA . ASN A 1 289 ? -7.284 -2.112 19.308 1.00 91.75 289 ASN A CA 1
ATOM 2322 C C . ASN A 1 289 ? -8.375 -2.576 20.292 1.00 91.75 289 ASN A C 1
ATOM 2324 O O . ASN A 1 289 ? -9.310 -3.282 19.899 1.00 91.75 289 ASN A O 1
ATOM 2328 N N . ALA A 1 290 ? -8.281 -2.184 21.566 1.00 94.38 290 ALA A N 1
ATOM 2329 C CA . ALA A 1 290 ? -9.289 -2.513 22.570 1.00 94.38 290 ALA A CA 1
ATOM 2330 C C . ALA A 1 290 ? -10.638 -1.833 22.270 1.00 94.38 290 ALA A C 1
ATOM 2332 O O . ALA A 1 290 ? -11.672 -2.502 22.293 1.00 94.38 290 ALA A O 1
ATOM 2333 N N . MET A 1 291 ? -10.643 -0.546 21.913 1.00 94.94 291 MET A N 1
ATOM 2334 C CA . MET A 1 291 ? -11.874 0.208 21.637 1.00 94.94 291 MET A CA 1
ATOM 2335 C C . MET A 1 291 ? -12.641 -0.284 20.407 1.00 94.94 291 MET A C 1
ATOM 2337 O O . MET A 1 291 ? -13.874 -0.296 20.434 1.00 94.94 291 MET A O 1
ATOM 2341 N N . VAL A 1 292 ? -11.958 -0.796 19.376 1.00 96.12 292 VAL A N 1
ATOM 2342 C CA . VAL A 1 292 ? -12.615 -1.503 18.258 1.00 96.12 292 VAL A CA 1
ATOM 2343 C C . VAL A 1 292 ? -13.452 -2.674 18.783 1.00 96.12 292 VAL A C 1
ATOM 2345 O O . VAL A 1 292 ? -14.624 -2.817 18.431 1.00 96.12 292 VAL A O 1
ATOM 2348 N N . ARG A 1 293 ? -12.881 -3.491 19.676 1.00 96.25 293 ARG A N 1
ATOM 2349 C CA . ARG A 1 293 ? -13.557 -4.668 20.247 1.00 96.25 293 ARG A CA 1
ATOM 2350 C C . ARG A 1 293 ? -14.690 -4.275 21.184 1.00 96.25 293 ARG A C 1
ATOM 2352 O O . ARG A 1 293 ? -15.752 -4.884 21.111 1.00 96.25 293 ARG A O 1
ATOM 2359 N N . VAL A 1 294 ? -14.497 -3.240 22.006 1.00 96.06 294 VAL A N 1
ATOM 2360 C CA . VAL A 1 294 ? -15.561 -2.668 22.850 1.00 96.06 294 VAL A CA 1
ATOM 2361 C C . VAL A 1 294 ? -16.742 -2.232 21.985 1.00 96.06 294 VAL A C 1
ATOM 2363 O O . VAL A 1 294 ? -17.872 -2.637 22.249 1.00 96.06 294 VAL A O 1
ATOM 2366 N N . SER A 1 295 ? -16.486 -1.468 20.921 1.00 96.00 295 SER A N 1
ATOM 2367 C CA . SER A 1 295 ? -17.524 -0.948 20.025 1.00 96.00 295 SER A CA 1
ATOM 2368 C C . SER A 1 295 ? -18.280 -2.059 19.294 1.00 96.00 295 SER A C 1
ATOM 2370 O O . SER A 1 295 ? -19.510 -2.047 19.235 1.00 96.00 295 SER A O 1
ATOM 2372 N N . LEU A 1 296 ? -17.561 -3.050 18.761 1.00 97.12 296 LEU A N 1
ATOM 2373 C CA . LEU A 1 296 ? -18.155 -4.185 18.052 1.00 97.12 296 LEU A CA 1
ATOM 2374 C C . LEU A 1 296 ? -18.923 -5.121 18.995 1.00 97.12 296 LEU A C 1
ATOM 2376 O O . LEU A 1 296 ? -19.998 -5.601 18.635 1.00 97.12 296 LEU A O 1
ATOM 2380 N N . LEU A 1 297 ? -18.431 -5.346 20.216 1.00 95.75 297 LEU A N 1
ATOM 2381 C CA . LEU A 1 297 ? -19.155 -6.117 21.226 1.00 95.75 297 LEU A CA 1
ATOM 2382 C C . LEU A 1 297 ? -20.428 -5.384 21.664 1.00 95.75 297 LEU A C 1
ATOM 2384 O O . LEU A 1 297 ? -21.503 -5.979 21.661 1.00 95.75 297 LEU A O 1
ATOM 2388 N N . ALA A 1 298 ? -20.337 -4.082 21.948 1.00 94.44 298 ALA A N 1
ATOM 2389 C CA . ALA A 1 298 ? -21.489 -3.238 22.258 1.00 94.44 298 ALA A CA 1
ATOM 2390 C C . ALA A 1 298 ? -22.512 -3.205 21.112 1.00 94.44 298 ALA A C 1
ATOM 2392 O O . ALA A 1 298 ? -23.716 -3.081 21.348 1.00 94.44 298 ALA A O 1
ATOM 2393 N N . TRP A 1 299 ? -22.071 -3.348 19.861 1.00 95.75 299 TRP A N 1
ATOM 2394 C CA . TRP A 1 299 ? -22.978 -3.431 18.725 1.00 95.75 299 TRP A CA 1
ATOM 2395 C C . TRP A 1 299 ? -23.888 -4.667 18.796 1.00 95.75 299 TRP A C 1
ATOM 2397 O O . TRP A 1 299 ? -25.112 -4.521 18.701 1.00 95.75 299 TRP A O 1
ATOM 2407 N N . ILE A 1 300 ? -23.321 -5.860 19.007 1.00 94.38 300 ILE A N 1
ATOM 2408 C CA . ILE A 1 300 ? -24.058 -7.138 18.934 1.00 94.38 300 ILE A CA 1
ATOM 2409 C C . ILE A 1 300 ? -24.578 -7.660 20.274 1.00 94.38 300 ILE A C 1
ATOM 2411 O O . ILE A 1 300 ? -25.438 -8.537 20.266 1.00 94.38 300 ILE A O 1
ATOM 2415 N N . ASP A 1 301 ? -24.107 -7.137 21.404 1.00 92.06 301 ASP A N 1
ATOM 2416 C CA . ASP A 1 301 ? -24.530 -7.534 22.747 1.00 92.06 301 ASP A CA 1
ATOM 2417 C C . ASP A 1 301 ? -25.138 -6.335 23.484 1.00 92.06 301 ASP A C 1
ATOM 2419 O O . ASP A 1 301 ? -24.441 -5.415 23.919 1.00 92.06 301 ASP A O 1
ATOM 2423 N N . LYS A 1 302 ? -26.470 -6.348 23.625 1.00 88.06 302 LYS A N 1
ATOM 2424 C CA . LYS A 1 302 ? -27.208 -5.274 24.294 1.00 88.06 302 LYS A CA 1
ATOM 2425 C C . LYS A 1 302 ? -26.914 -5.223 25.790 1.00 88.06 302 LYS A C 1
ATOM 2427 O O . LYS A 1 302 ? -26.918 -4.125 26.336 1.00 88.06 302 LYS A O 1
ATOM 2432 N N . GLU A 1 303 ? -26.652 -6.350 26.451 1.00 86.38 303 GLU A N 1
ATOM 2433 C CA . GLU A 1 303 ? -26.288 -6.339 27.869 1.00 86.38 303 GLU A CA 1
ATOM 2434 C C . GLU A 1 303 ? -24.948 -5.630 28.022 1.00 86.38 303 GLU A C 1
ATOM 2436 O O . GLU A 1 303 ? -24.896 -4.580 28.661 1.00 86.38 303 GLU A O 1
ATOM 2441 N N . PHE A 1 304 ? -23.907 -6.108 27.330 1.00 89.62 304 PHE A N 1
ATOM 2442 C CA . PHE A 1 304 ? -22.581 -5.482 27.349 1.00 89.62 304 PHE A CA 1
ATOM 2443 C C . PHE A 1 304 ? -22.620 -4.006 26.945 1.00 89.62 304 PHE A C 1
ATOM 2445 O O . PHE A 1 304 ? -21.916 -3.196 27.540 1.00 89.62 304 PHE A O 1
ATOM 2452 N N . ARG A 1 305 ? -23.466 -3.620 25.980 1.00 89.25 305 ARG A N 1
ATOM 2453 C CA . ARG A 1 305 ? -23.615 -2.219 25.567 1.00 89.25 305 ARG A CA 1
ATOM 2454 C C . ARG A 1 305 ? -23.914 -1.291 26.742 1.00 89.25 305 ARG A C 1
ATOM 2456 O O . ARG A 1 305 ? -23.316 -0.220 26.812 1.00 89.25 305 ARG A O 1
ATOM 2463 N N . HIS A 1 306 ? -24.806 -1.684 27.651 1.00 82.56 306 HIS A N 1
ATOM 2464 C CA . HIS A 1 306 ? -25.120 -0.866 28.826 1.00 82.56 306 HIS A CA 1
ATOM 2465 C C . HIS A 1 306 ? -23.895 -0.733 29.737 1.00 82.56 306 HIS A C 1
ATOM 2467 O O . HIS A 1 306 ? -23.593 0.364 30.191 1.00 82.56 306 HIS A O 1
ATOM 2473 N N . TYR A 1 307 ? -23.134 -1.817 29.923 1.00 81.56 307 TYR A N 1
ATOM 2474 C CA . TYR A 1 307 ? -21.890 -1.797 30.701 1.00 81.56 307 TYR A CA 1
ATOM 2475 C C . TYR A 1 307 ? -20.811 -0.913 30.074 1.00 81.56 307 TYR A C 1
ATOM 2477 O O . TYR A 1 307 ? -20.153 -0.146 30.773 1.00 81.56 307 TYR A O 1
ATOM 2485 N N . ALA A 1 308 ? -20.621 -1.003 28.759 1.00 85.19 308 ALA A N 1
ATOM 2486 C CA . ALA A 1 308 ? -19.574 -0.275 28.055 1.00 85.19 308 ALA A CA 1
ATOM 2487 C C . ALA A 1 308 ? -19.820 1.241 27.985 1.00 85.19 308 ALA A C 1
ATOM 2489 O O . ALA A 1 308 ? -18.848 1.995 27.882 1.00 85.19 308 ALA A O 1
ATOM 2490 N N . LYS A 1 309 ? -21.079 1.696 28.099 1.00 81.12 309 LYS A N 1
ATOM 2491 C CA . LYS A 1 309 ? -21.401 3.126 28.229 1.00 81.12 309 LYS A CA 1
ATOM 2492 C C . LYS A 1 309 ? -20.703 3.727 29.451 1.00 81.12 309 LYS A C 1
ATOM 2494 O O . LYS A 1 309 ? -20.035 4.743 29.324 1.00 81.12 309 LYS A O 1
ATOM 2499 N N . ASP A 1 310 ? -20.792 3.055 30.597 1.00 76.06 310 ASP A N 1
ATOM 2500 C CA . ASP A 1 310 ? -20.206 3.540 31.850 1.00 76.06 310 ASP A CA 1
ATOM 2501 C C . ASP A 1 310 ? -18.700 3.242 31.911 1.00 76.06 310 ASP A C 1
ATOM 2503 O O . ASP A 1 310 ? -17.887 4.120 32.190 1.00 76.06 310 ASP A O 1
ATOM 2507 N N . ALA A 1 311 ? -18.308 2.001 31.605 1.00 79.25 311 ALA A N 1
ATOM 2508 C CA . ALA A 1 311 ? -16.943 1.522 31.819 1.00 79.25 311 ALA A CA 1
ATOM 2509 C C . ALA A 1 311 ? -15.902 2.174 30.898 1.00 79.25 311 ALA A C 1
ATOM 2511 O O . ALA A 1 311 ? -14.762 2.363 31.306 1.00 79.25 311 ALA A O 1
ATOM 2512 N N . TYR A 1 312 ? -16.262 2.480 29.649 1.00 81.44 312 TYR A N 1
ATOM 2513 C CA . TYR A 1 312 ? -15.303 2.917 28.626 1.00 81.44 312 TYR A CA 1
ATOM 2514 C C . TYR A 1 312 ? -15.444 4.383 28.223 1.00 81.44 312 TYR A C 1
ATOM 2516 O O . TYR A 1 312 ? -14.694 4.844 27.363 1.00 81.44 312 TYR A O 1
ATOM 2524 N N . LYS A 1 313 ? -16.334 5.147 28.868 1.00 74.50 313 LYS A N 1
ATOM 2525 C CA . LYS A 1 313 ? -16.501 6.573 28.573 1.00 74.50 313 LYS A CA 1
ATOM 2526 C C . LYS A 1 313 ? -15.200 7.362 28.750 1.00 74.50 313 LYS A C 1
ATOM 2528 O O . LYS A 1 313 ? -14.819 8.095 27.846 1.00 74.50 313 LYS A O 1
ATOM 2533 N N . SER A 1 314 ? -14.484 7.151 29.856 1.00 64.69 314 SER A N 1
ATOM 2534 C CA . SER A 1 314 ? -13.189 7.806 30.114 1.00 64.69 314 SER A CA 1
ATOM 2535 C C . SER A 1 314 ? -12.141 7.476 29.040 1.00 64.69 314 SER A C 1
ATOM 2537 O O . SER A 1 314 ? -11.361 8.337 28.636 1.00 64.69 314 SER A O 1
ATOM 2539 N N . VAL A 1 315 ? -12.152 6.245 28.519 1.00 73.06 315 VAL A N 1
ATOM 2540 C CA . VAL A 1 315 ? -11.254 5.821 27.436 1.00 73.06 315 VAL A CA 1
ATOM 2541 C C . VAL A 1 315 ? -11.620 6.518 26.126 1.00 73.06 315 VAL A C 1
ATOM 2543 O O . VAL A 1 315 ? -10.730 7.067 25.482 1.00 73.06 315 VAL A O 1
ATOM 2546 N N . TYR A 1 316 ? -12.908 6.539 25.762 1.00 77.44 316 TYR A N 1
ATOM 2547 C CA . TYR A 1 316 ? -13.417 7.272 24.598 1.00 77.44 316 TYR A CA 1
ATOM 2548 C C . TYR A 1 316 ? -13.046 8.759 24.673 1.00 77.44 316 TYR A C 1
ATOM 2550 O O . TYR A 1 316 ? -12.433 9.277 23.741 1.00 77.44 316 TYR A O 1
ATOM 2558 N N . ASP A 1 317 ? -13.350 9.416 25.797 1.00 62.22 317 ASP A N 1
ATOM 2559 C CA . ASP A 1 317 ? -13.073 10.838 26.009 1.00 62.22 317 ASP A CA 1
ATOM 2560 C C . ASP A 1 317 ? -11.559 11.111 25.942 1.00 62.22 317 ASP A C 1
ATOM 2562 O O . ASP A 1 317 ? -11.133 12.086 25.329 1.00 62.22 317 ASP A O 1
ATOM 2566 N N . GLY A 1 318 ? -10.733 10.222 26.505 1.00 60.72 318 GLY A N 1
ATOM 2567 C CA . GLY A 1 318 ? -9.276 10.341 26.467 1.00 60.72 318 GLY A CA 1
ATOM 2568 C C . GLY A 1 318 ? -8.675 10.174 25.070 1.00 60.72 318 GLY A C 1
ATOM 2569 O O . GLY A 1 318 ? -7.819 10.969 24.692 1.00 60.72 318 GLY A O 1
ATOM 2570 N N . ILE A 1 319 ? -9.122 9.186 24.283 1.00 70.50 319 ILE A N 1
ATOM 2571 C CA . ILE A 1 319 ? -8.678 9.035 22.884 1.00 70.50 319 ILE A CA 1
ATOM 2572 C C . ILE A 1 319 ? -9.119 10.245 22.072 1.00 70.50 319 ILE A C 1
ATOM 2574 O O . ILE A 1 319 ? -8.314 10.812 21.343 1.00 70.50 319 ILE A O 1
ATOM 2578 N N . ARG A 1 320 ? -10.383 10.656 22.207 1.00 66.88 320 ARG A N 1
ATOM 2579 C CA . ARG A 1 320 ? -10.927 11.806 21.486 1.00 66.88 320 ARG A CA 1
ATOM 2580 C C . ARG A 1 320 ? -10.139 13.077 21.800 1.00 66.88 320 ARG A C 1
ATOM 2582 O O . ARG A 1 320 ? -9.672 13.726 20.873 1.00 66.88 320 ARG A O 1
ATOM 2589 N N . ALA A 1 321 ? -9.927 13.389 23.078 1.00 56.09 321 ALA A N 1
ATOM 2590 C CA . ALA A 1 321 ? -9.151 14.555 23.501 1.00 56.09 321 ALA A CA 1
ATOM 2591 C C . ALA A 1 321 ? -7.707 14.506 22.979 1.00 56.09 321 ALA A C 1
ATOM 2593 O O . ALA A 1 321 ? -7.176 15.511 22.507 1.00 56.09 321 ALA A O 1
ATOM 2594 N N . TRP A 1 322 ? -7.080 13.327 23.014 1.00 61.22 322 TRP A N 1
ATOM 2595 C CA . TRP A 1 322 ? -5.745 13.142 22.457 1.00 61.22 322 TRP A CA 1
ATOM 2596 C C . TRP A 1 322 ? -5.713 13.348 20.940 1.00 61.22 322 TRP A C 1
ATOM 2598 O O . TRP A 1 322 ? -4.816 14.015 20.439 1.00 61.22 322 TRP A O 1
ATOM 2608 N N . LEU A 1 323 ? -6.688 12.825 20.196 1.00 62.53 323 LEU A N 1
ATOM 2609 C CA . LEU A 1 323 ? -6.772 13.001 18.745 1.00 62.53 323 LEU A CA 1
ATOM 2610 C C . LEU A 1 323 ? -7.143 14.432 18.342 1.00 62.53 323 LEU A C 1
ATOM 2612 O O . LEU A 1 323 ? -6.693 14.894 17.303 1.00 62.53 323 LEU A O 1
ATOM 2616 N N . GLU A 1 324 ? -7.915 15.162 19.143 1.00 55.16 324 GLU A N 1
ATOM 2617 C CA . GLU A 1 324 ? -8.167 16.591 18.910 1.00 55.16 324 GLU A CA 1
ATOM 2618 C C . GLU A 1 324 ? -6.879 17.424 19.052 1.00 55.16 324 GLU A C 1
ATOM 2620 O O . GLU A 1 324 ? -6.684 18.392 18.316 1.00 55.16 324 GLU A O 1
ATOM 2625 N N . LEU A 1 325 ? -5.981 17.023 19.958 1.00 50.94 325 LEU A N 1
ATOM 2626 C CA . LEU A 1 325 ? -4.690 17.671 20.189 1.00 50.94 325 LEU A CA 1
ATOM 2627 C C . LEU A 1 325 ? -3.626 17.244 19.162 1.00 50.94 325 LEU A C 1
ATOM 2629 O O . LEU A 1 325 ? -3.011 18.077 18.500 1.00 50.94 325 LEU A O 1
ATOM 2633 N N . ALA A 1 326 ? -3.379 15.940 19.070 1.00 52.75 326 ALA A N 1
ATOM 2634 C CA . ALA A 1 326 ? -2.257 15.349 18.352 1.00 52.75 326 ALA A CA 1
ATOM 2635 C C . ALA A 1 326 ? -2.633 14.888 16.942 1.00 52.75 326 ALA A C 1
ATOM 2637 O O . ALA A 1 326 ? -1.768 14.856 16.073 1.00 52.75 326 ALA A O 1
ATOM 2638 N N . GLY A 1 327 ? -3.907 14.567 16.691 1.00 54.44 327 GLY A N 1
ATOM 2639 C CA . GLY A 1 327 ? -4.402 14.125 15.385 1.00 54.44 327 GLY A CA 1
ATOM 2640 C C . GLY A 1 327 ? -3.979 15.064 14.258 1.00 54.44 327 GLY A C 1
ATOM 2641 O O . GLY A 1 327 ? -3.324 14.579 13.348 1.00 54.44 327 GLY A O 1
ATOM 2642 N N . PRO A 1 328 ? -4.203 16.392 14.346 1.00 49.78 328 PRO A N 1
ATOM 2643 C CA . PRO A 1 328 ? -3.703 17.374 13.378 1.00 49.78 328 PRO A CA 1
ATOM 2644 C C . PRO A 1 328 ? -2.207 17.299 13.047 1.00 49.78 328 PRO A C 1
ATOM 2646 O O . PRO A 1 328 ? -1.814 17.577 11.919 1.00 49.78 328 PRO A O 1
ATOM 2649 N N . MET A 1 329 ? -1.369 16.963 14.033 1.00 48.97 329 MET A N 1
ATOM 2650 C CA . MET A 1 329 ? 0.094 16.918 13.900 1.00 48.97 329 MET A CA 1
ATOM 2651 C C . MET A 1 329 ? 0.592 15.539 13.453 1.00 48.97 329 MET A C 1
ATOM 2653 O O . MET A 1 329 ? 1.691 15.421 12.925 1.00 48.97 329 MET A O 1
ATOM 2657 N N . LEU A 1 330 ? -0.221 14.507 13.678 1.00 54.34 330 LEU A N 1
ATOM 2658 C CA . LEU A 1 330 ? 0.048 13.107 13.370 1.00 54.34 330 LEU A CA 1
ATOM 2659 C C . LEU A 1 330 ? -0.851 12.598 12.238 1.00 54.34 330 LEU A C 1
ATOM 2661 O O . LEU A 1 330 ? -0.964 11.395 12.059 1.00 54.34 330 LEU A O 1
ATOM 2665 N N . MET A 1 331 ? -1.536 13.473 11.497 1.00 51.22 331 MET A N 1
ATOM 2666 C CA . MET A 1 331 ? -2.476 13.037 10.460 1.00 51.22 331 MET A CA 1
ATOM 2667 C C . MET A 1 331 ? -1.792 12.320 9.307 1.00 51.22 331 MET A C 1
ATOM 2669 O O . MET A 1 331 ? -2.475 11.565 8.633 1.00 51.22 331 MET A O 1
ATOM 2673 N N . ASP A 1 332 ? -0.485 12.538 9.130 1.00 52.88 332 ASP A N 1
ATOM 2674 C CA . ASP A 1 332 ? 0.373 11.777 8.222 1.00 52.88 332 ASP A CA 1
ATOM 2675 C C . ASP A 1 332 ? 0.708 10.373 8.784 1.00 52.88 332 ASP A C 1
ATOM 2677 O O . ASP A 1 332 ? 1.549 9.676 8.235 1.00 52.88 332 ASP A O 1
ATOM 2681 N N . ASN A 1 333 ? 0.094 9.949 9.893 1.00 63.88 333 ASN A N 1
ATOM 2682 C CA . ASN A 1 333 ? 0.304 8.646 10.511 1.00 63.88 333 ASN A CA 1
ATOM 2683 C C . ASN A 1 333 ? -0.959 7.780 10.386 1.00 63.88 333 ASN A C 1
ATOM 2685 O O . ASN A 1 333 ? -2.047 8.150 10.850 1.00 63.88 333 ASN A O 1
ATOM 2689 N N . ASN A 1 334 ? -0.797 6.568 9.848 1.00 71.06 334 ASN A N 1
ATOM 2690 C CA . ASN A 1 334 ? -1.867 5.576 9.699 1.00 71.06 334 ASN A CA 1
ATOM 2691 C C . ASN A 1 334 ? -2.660 5.297 10.995 1.00 71.06 334 ASN A C 1
ATOM 2693 O O . ASN A 1 334 ? -3.852 4.961 10.950 1.00 71.06 334 ASN A O 1
ATOM 2697 N N . LEU A 1 335 ? -2.024 5.460 12.159 1.00 76.44 335 LEU A N 1
ATOM 2698 C CA . LEU A 1 335 ? -2.624 5.248 13.469 1.00 76.44 335 LEU A CA 1
ATOM 2699 C C . LEU A 1 335 ? -3.787 6.204 13.744 1.00 76.44 335 LEU A C 1
ATOM 2701 O O . LEU A 1 335 ? -4.743 5.807 14.409 1.00 76.44 335 LEU A O 1
ATOM 2705 N N . VAL A 1 336 ? -3.749 7.434 13.229 1.00 74.88 336 VAL A N 1
ATOM 2706 C CA . VAL A 1 336 ? -4.808 8.427 13.462 1.00 74.88 336 VAL A CA 1
ATOM 2707 C C . VAL A 1 336 ? -6.121 7.983 12.817 1.00 74.88 336 VAL A C 1
ATOM 2709 O O . VAL A 1 336 ? -7.163 7.998 13.476 1.00 74.88 336 VAL A O 1
ATOM 2712 N N . ALA A 1 337 ? -6.076 7.484 11.575 1.00 83.12 337 ALA A N 1
ATOM 2713 C CA . ALA A 1 337 ? -7.250 6.912 10.912 1.00 83.12 337 ALA A CA 1
ATOM 2714 C C . ALA A 1 337 ? -7.833 5.750 11.733 1.00 83.12 337 ALA A C 1
ATOM 2716 O O . ALA A 1 337 ? -9.034 5.694 12.006 1.00 83.12 337 ALA A O 1
ATOM 2717 N N . LYS A 1 338 ? -6.973 4.842 12.202 1.00 88.00 338 LYS A N 1
ATOM 2718 C CA . LYS A 1 338 ? -7.390 3.714 13.039 1.00 88.00 338 LYS A CA 1
ATOM 2719 C C . LYS A 1 338 ? -8.007 4.162 14.367 1.00 88.00 338 LYS A C 1
ATOM 2721 O O . LYS A 1 338 ? -9.020 3.601 14.788 1.00 88.00 338 LYS A O 1
ATOM 2726 N N . ALA A 1 339 ? -7.424 5.162 15.017 1.00 85.81 339 ALA A N 1
ATOM 2727 C CA . ALA A 1 339 ? -7.891 5.663 16.298 1.00 85.81 339 ALA A CA 1
ATOM 2728 C C . ALA A 1 339 ? -9.267 6.337 16.168 1.00 85.81 339 ALA A C 1
ATOM 2730 O O . ALA A 1 339 ? -10.169 5.978 16.925 1.00 85.81 339 ALA A O 1
ATOM 2731 N N . TYR A 1 340 ? -9.485 7.187 15.154 1.00 85.19 340 TYR A N 1
ATOM 2732 C CA . TYR A 1 340 ? -10.812 7.747 14.858 1.00 85.19 340 TYR A CA 1
ATOM 2733 C C . TYR A 1 340 ? -11.843 6.654 14.567 1.00 85.19 340 TYR A C 1
ATOM 2735 O O . TYR A 1 340 ? -12.938 6.660 15.133 1.00 85.19 340 TYR A O 1
ATOM 2743 N N . ALA A 1 341 ? -11.484 5.654 13.753 1.00 91.31 341 ALA A N 1
ATOM 2744 C CA . ALA A 1 341 ? -12.361 4.517 13.498 1.00 91.31 341 ALA A CA 1
ATOM 2745 C C . ALA A 1 341 ? -12.720 3.770 14.793 1.00 91.31 341 ALA A C 1
ATOM 2747 O O . ALA A 1 341 ? -13.888 3.447 15.004 1.00 91.31 341 ALA A O 1
ATOM 2748 N N . SER A 1 342 ? -11.751 3.541 15.687 1.00 92.88 342 SER A N 1
ATOM 2749 C CA . SER A 1 342 ? -11.950 2.774 16.927 1.00 92.88 342 SER A CA 1
ATOM 2750 C C . SER A 1 342 ? -13.037 3.341 17.843 1.00 92.88 342 SER A C 1
ATOM 2752 O O . SER A 1 342 ? -13.671 2.580 18.577 1.00 92.88 342 SER A O 1
ATOM 2754 N N . ILE A 1 343 ? -13.285 4.653 17.762 1.00 88.62 343 ILE A N 1
ATOM 2755 C CA . ILE A 1 343 ? -14.291 5.363 18.555 1.00 88.62 343 ILE A CA 1
ATOM 2756 C C . ILE A 1 343 ? -15.524 5.801 17.753 1.00 88.62 343 ILE A C 1
ATOM 2758 O O . ILE A 1 343 ? -16.517 6.188 18.361 1.00 88.62 343 ILE A O 1
ATOM 2762 N N . ALA A 1 344 ? -15.529 5.682 16.421 1.00 89.69 344 ALA A N 1
ATOM 2763 C CA . ALA A 1 344 ? -16.653 6.108 15.579 1.00 89.69 344 ALA A CA 1
ATOM 2764 C C . ALA A 1 344 ? -17.929 5.275 15.800 1.00 89.69 344 ALA A C 1
ATOM 2766 O O . ALA A 1 344 ? -19.030 5.818 15.892 1.00 89.69 344 ALA A O 1
ATOM 2767 N N . LEU A 1 345 ? -17.802 3.947 15.919 1.00 95.06 345 LEU A N 1
ATOM 2768 C CA . LEU A 1 345 ? -18.956 3.092 16.219 1.00 95.06 345 LEU A CA 1
ATOM 2769 C C . LEU A 1 345 ? -19.438 3.278 17.660 1.00 95.06 345 LEU A C 1
ATOM 2771 O O . LEU A 1 345 ? -20.644 3.344 17.873 1.00 95.06 345 LEU A O 1
ATOM 2775 N N . TYR A 1 346 ? -18.524 3.412 18.627 1.00 91.62 346 TYR A N 1
ATOM 2776 C CA . TYR A 1 346 ? -18.877 3.771 20.004 1.00 91.62 346 TYR A CA 1
ATOM 2777 C C . TYR A 1 346 ? -19.697 5.066 20.025 1.00 91.62 346 TYR A C 1
ATOM 2779 O O . TYR A 1 346 ? -20.818 5.092 20.531 1.00 91.62 346 TYR A O 1
ATOM 2787 N N . GLU A 1 347 ? -19.170 6.117 19.399 1.00 86.56 347 GLU A N 1
ATOM 2788 C CA . GLU A 1 347 ? -19.811 7.421 19.307 1.00 86.56 347 GLU A CA 1
ATOM 2789 C C . GLU A 1 347 ? -21.227 7.327 18.741 1.00 86.56 347 GLU A C 1
ATOM 2791 O O . GLU A 1 347 ? -22.180 7.816 19.350 1.00 86.56 347 GLU A O 1
ATOM 2796 N N . PHE A 1 348 ? -21.391 6.639 17.613 1.00 88.25 348 PHE A N 1
ATOM 2797 C CA . PHE A 1 348 ? -22.705 6.498 17.011 1.00 88.25 348 PHE A CA 1
ATOM 2798 C C . PHE A 1 348 ? -23.666 5.697 17.894 1.00 88.25 348 PHE A C 1
ATOM 2800 O O . PHE A 1 348 ? -24.826 6.074 18.009 1.00 88.25 348 PHE A O 1
ATOM 2807 N N . LEU A 1 349 ? -23.229 4.612 18.541 1.00 88.69 349 LEU A N 1
ATOM 2808 C CA . LEU A 1 349 ? -24.113 3.785 19.373 1.00 88.69 349 LEU A CA 1
ATOM 2809 C C . LEU A 1 349 ? -24.623 4.515 20.617 1.00 88.69 349 LEU A C 1
ATOM 2811 O O . LEU A 1 349 ? -25.767 4.283 21.009 1.00 88.69 349 LEU A O 1
ATOM 2815 N N . TYR A 1 350 ? -23.799 5.370 21.226 1.00 85.31 350 TYR A N 1
ATOM 2816 C CA . TYR A 1 350 ? -24.116 6.007 22.508 1.00 85.31 350 TYR A CA 1
ATOM 2817 C C . TYR A 1 350 ? -24.587 7.454 22.388 1.00 85.31 350 TYR A C 1
ATOM 2819 O O . TYR A 1 350 ? -25.413 7.877 23.192 1.00 85.31 350 TYR A O 1
ATOM 2827 N N . TYR A 1 351 ? -24.100 8.188 21.388 1.00 79.06 351 TYR A N 1
ATOM 2828 C CA . TYR A 1 351 ? -24.341 9.626 21.238 1.00 79.06 351 TYR A CA 1
ATOM 2829 C C . TYR A 1 351 ? -25.057 9.983 19.927 1.00 79.06 351 TYR A C 1
ATOM 2831 O O . TYR A 1 351 ? -25.621 11.069 19.809 1.00 79.06 351 TYR A O 1
ATOM 2839 N N . GLY A 1 352 ? -25.070 9.079 18.940 1.00 75.06 352 GLY A N 1
ATOM 2840 C CA . GLY A 1 352 ? -25.770 9.274 17.665 1.00 75.06 352 GLY A CA 1
ATOM 2841 C C . GLY A 1 352 ? -25.126 10.301 16.731 1.00 75.06 352 GLY A C 1
ATOM 2842 O O . GLY A 1 352 ? -25.767 10.745 15.774 1.00 75.06 352 GLY A O 1
ATOM 2843 N N . THR A 1 353 ? -23.875 10.683 16.996 1.00 77.31 353 THR A N 1
ATOM 2844 C CA . THR A 1 353 ? -23.093 11.622 16.182 1.00 77.31 353 THR A CA 1
ATOM 2845 C C . THR A 1 353 ? -22.183 10.884 15.187 1.00 77.31 353 THR A C 1
ATOM 2847 O O . THR A 1 353 ? -22.129 9.652 15.159 1.00 77.31 353 THR A O 1
ATOM 2850 N N . HIS A 1 354 ? -21.544 11.644 14.292 1.00 77.06 354 HIS A N 1
ATOM 2851 C CA . HIS A 1 354 ? -20.704 11.131 13.203 1.00 77.06 354 HIS A CA 1
ATOM 2852 C C . HIS A 1 354 ? -19.368 11.866 13.063 1.00 77.06 354 HIS A C 1
ATOM 2854 O O . HIS A 1 354 ? -18.691 11.727 12.049 1.00 77.06 354 HIS A O 1
ATOM 2860 N N . GLU A 1 355 ? -18.981 12.640 14.071 1.00 72.12 355 GLU A N 1
ATOM 2861 C CA . GLU A 1 355 ? -17.804 13.508 14.013 1.00 72.12 355 GLU A CA 1
ATOM 2862 C C . GLU A 1 355 ? -16.531 12.681 13.802 1.00 72.12 355 GLU A C 1
ATOM 2864 O O . GLU A 1 355 ? -15.727 12.977 12.921 1.00 72.12 355 GLU A O 1
ATOM 2869 N N . ASN A 1 356 ? -16.386 11.568 14.525 1.00 78.12 356 ASN A N 1
ATOM 2870 C CA . ASN A 1 356 ? -15.236 10.678 14.367 1.00 78.12 356 ASN A CA 1
ATOM 2871 C C . ASN A 1 356 ? -15.217 9.947 13.013 1.00 78.12 356 ASN A C 1
ATOM 2873 O O . ASN A 1 356 ? -14.147 9.578 12.531 1.00 78.12 356 ASN A O 1
ATOM 2877 N N . LEU A 1 357 ? -16.373 9.766 12.365 1.00 82.50 357 LEU A N 1
ATOM 2878 C CA . LEU A 1 357 ? -16.434 9.248 10.994 1.00 82.50 357 LEU A CA 1
ATOM 2879 C C . LEU A 1 357 ? -15.956 10.298 9.975 1.00 82.50 357 LEU A C 1
ATOM 2881 O O . LEU A 1 357 ? -15.251 9.946 9.030 1.00 82.50 357 LEU A O 1
ATOM 2885 N N . ASP A 1 358 ? -16.281 11.575 10.175 1.00 78.00 358 ASP A N 1
ATOM 2886 C CA . ASP A 1 358 ? -15.802 12.662 9.313 1.00 78.00 358 ASP A CA 1
ATOM 2887 C C . ASP A 1 358 ? -14.285 12.867 9.443 1.00 78.00 358 ASP A C 1
ATOM 2889 O O . ASP A 1 358 ? -13.581 13.032 8.438 1.00 78.00 358 ASP A O 1
ATOM 2893 N N . TYR A 1 359 ? -13.752 12.773 10.665 1.00 73.94 359 TYR A N 1
ATOM 2894 C CA . TYR A 1 359 ? -12.306 12.798 10.896 1.00 73.94 359 TYR A CA 1
ATOM 2895 C C . TYR A 1 359 ? -11.597 11.587 10.288 1.00 73.94 359 TYR A C 1
ATOM 2897 O O . TYR A 1 359 ? -10.564 11.747 9.635 1.00 73.94 359 TYR A O 1
ATOM 2905 N N . LEU A 1 360 ? -12.181 10.390 10.412 1.00 84.56 360 LEU A N 1
ATOM 2906 C CA . LEU A 1 360 ? -11.692 9.203 9.712 1.00 84.56 360 LEU A CA 1
ATOM 2907 C C . LEU A 1 360 ? -11.633 9.439 8.196 1.00 84.56 360 LEU A C 1
ATOM 2909 O O . LEU A 1 360 ? -10.605 9.170 7.583 1.00 84.56 360 LEU A O 1
ATOM 2913 N N . ASN A 1 361 ? -12.697 9.962 7.583 1.00 84.81 361 ASN A N 1
ATOM 2914 C CA . ASN A 1 361 ? -12.719 10.246 6.145 1.00 84.81 361 ASN A CA 1
ATOM 2915 C C . ASN A 1 361 ? -11.632 11.245 5.731 1.00 84.81 361 ASN A C 1
ATOM 2917 O O . ASN A 1 361 ? -10.990 11.060 4.697 1.00 84.81 361 ASN A O 1
ATOM 2921 N N . THR A 1 362 ? -11.387 12.266 6.553 1.00 76.75 362 THR A N 1
ATOM 2922 C CA . THR A 1 362 ? -10.314 13.242 6.322 1.00 76.75 362 THR A CA 1
ATOM 2923 C C . THR A 1 362 ? -8.944 12.562 6.323 1.00 76.75 362 THR A C 1
ATOM 2925 O O . THR 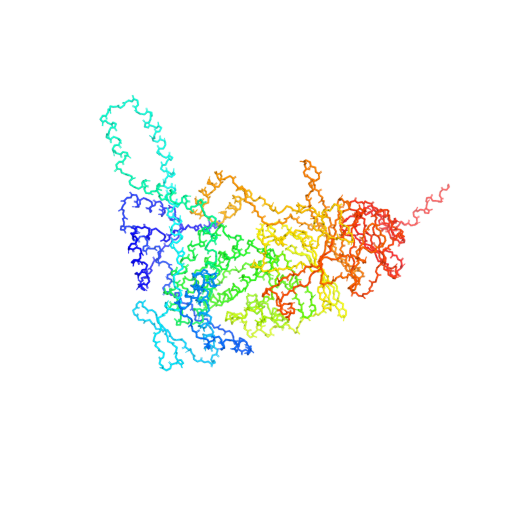A 1 362 ? -8.191 12.719 5.361 1.00 76.75 362 THR A O 1
ATOM 2928 N N . ALA A 1 363 ? -8.661 11.735 7.335 1.00 77.50 363 ALA A N 1
ATOM 2929 C CA . ALA A 1 363 ? -7.410 10.982 7.429 1.00 77.50 363 ALA A CA 1
ATOM 2930 C C . ALA A 1 363 ? -7.235 9.998 6.254 1.00 77.50 363 ALA A C 1
ATOM 2932 O O . ALA A 1 363 ? -6.173 9.926 5.638 1.00 77.50 363 ALA A O 1
ATOM 2933 N N . LEU A 1 364 ? -8.297 9.280 5.869 1.00 86.31 364 LEU A N 1
ATOM 2934 C CA . LEU A 1 364 ? -8.270 8.371 4.718 1.00 86.31 364 LEU A CA 1
ATOM 2935 C C . LEU A 1 364 ? -8.007 9.112 3.395 1.00 86.31 364 LEU A C 1
ATOM 2937 O O . LEU A 1 364 ? -7.263 8.619 2.549 1.00 86.31 364 LEU A O 1
ATOM 2941 N N . ASN A 1 365 ? -8.579 10.300 3.198 1.00 84.75 365 ASN A N 1
ATOM 2942 C CA . ASN A 1 365 ? -8.399 11.072 1.966 1.00 84.75 365 ASN A CA 1
ATOM 2943 C C . ASN A 1 365 ? -6.958 11.582 1.783 1.00 84.75 365 ASN A C 1
ATOM 2945 O O . ASN A 1 365 ? -6.528 11.810 0.649 1.00 84.75 365 ASN A O 1
ATOM 2949 N N . MET A 1 366 ? -6.221 11.775 2.880 1.00 76.56 366 MET A N 1
ATOM 2950 C CA . MET A 1 366 ? -4.838 12.256 2.844 1.00 76.56 366 MET A CA 1
ATOM 2951 C C . MET A 1 366 ? -3.840 11.192 2.395 1.00 76.56 366 MET A C 1
ATOM 2953 O O . MET A 1 366 ? -2.901 11.517 1.668 1.00 76.56 366 MET A O 1
ATOM 2957 N N . HIS A 1 367 ? -4.053 9.941 2.797 1.00 78.50 367 HIS A N 1
ATOM 2958 C CA . HIS A 1 367 ? -3.091 8.865 2.563 1.00 78.50 367 HIS A CA 1
ATOM 2959 C C . HIS A 1 367 ? -3.378 7.997 1.348 1.00 78.50 367 HIS A C 1
ATOM 2961 O O . HIS A 1 367 ? -2.459 7.415 0.770 1.00 78.50 367 HIS A O 1
ATOM 2967 N N . TYR A 1 368 ? -4.647 7.874 0.965 1.00 87.62 368 TYR A N 1
ATOM 2968 C CA . TYR A 1 368 ? -5.003 7.079 -0.198 1.00 87.62 368 TYR A CA 1
ATOM 2969 C C . TYR A 1 368 ? -4.945 7.931 -1.466 1.00 87.62 368 TYR A C 1
ATOM 2971 O O . TYR A 1 368 ? -5.484 9.037 -1.538 1.00 87.62 368 TYR A O 1
ATOM 2979 N N . GLY A 1 369 ? -4.308 7.383 -2.493 1.00 88.94 369 GLY A N 1
ATOM 2980 C CA . GLY A 1 369 ? -4.321 7.893 -3.852 1.00 88.94 369 GLY A CA 1
ATOM 2981 C C . GLY A 1 369 ? -5.693 7.741 -4.501 1.00 88.94 369 GLY A C 1
ATOM 2982 O O . GLY A 1 369 ? -6.580 7.038 -4.014 1.00 88.94 369 GLY A O 1
ATOM 2983 N N . GLU A 1 370 ? -5.880 8.397 -5.643 1.00 92.06 370 GLU A N 1
ATOM 2984 C CA . GLU A 1 370 ? -7.162 8.418 -6.360 1.00 92.06 370 GLU A CA 1
ATOM 2985 C C . GLU A 1 370 ? -7.664 7.019 -6.752 1.00 92.06 370 GLU A C 1
ATOM 2987 O O . GLU A 1 370 ? -8.865 6.814 -6.958 1.00 92.06 370 GLU A O 1
ATOM 2992 N N . ASN A 1 371 ? -6.765 6.041 -6.869 1.00 92.44 371 ASN A N 1
ATOM 2993 C CA . ASN A 1 371 ? -7.090 4.671 -7.234 1.00 92.44 371 ASN A CA 1
ATOM 2994 C C . ASN A 1 371 ? -7.030 3.697 -6.055 1.00 92.44 371 ASN A C 1
ATOM 2996 O O . ASN A 1 371 ? -7.333 2.524 -6.265 1.00 92.44 371 ASN A O 1
ATOM 3000 N N . GLY A 1 372 ? -6.720 4.170 -4.847 1.00 91.25 372 GLY A N 1
ATOM 3001 C CA . GLY A 1 372 ? -6.659 3.368 -3.630 1.00 91.25 372 GLY A CA 1
ATOM 3002 C C . GLY A 1 372 ? -5.271 2.842 -3.262 1.00 91.25 372 GLY A C 1
ATOM 3003 O O . GLY A 1 372 ? -5.194 2.019 -2.352 1.00 91.25 372 GLY A O 1
ATOM 3004 N N . GLY A 1 373 ? -4.199 3.296 -3.925 1.00 88.56 373 GLY A N 1
ATOM 3005 C CA . GLY A 1 373 ? -2.831 3.084 -3.438 1.00 88.56 373 GLY A CA 1
ATOM 3006 C C . GLY A 1 373 ? -2.591 3.859 -2.141 1.00 88.56 373 GLY A C 1
ATOM 3007 O O . GLY A 1 373 ? -3.158 4.934 -1.968 1.00 88.56 373 GLY A O 1
ATOM 3008 N N . TYR A 1 374 ? -1.808 3.312 -1.216 1.00 86.88 374 TYR A N 1
ATOM 3009 C CA . TYR A 1 374 ? -1.546 3.925 0.089 1.00 86.88 374 TYR A CA 1
ATOM 3010 C C . TYR A 1 374 ? -0.144 4.534 0.117 1.00 86.88 374 TYR A C 1
ATOM 3012 O O . TYR A 1 374 ? 0.795 3.869 -0.313 1.00 86.88 374 TYR A O 1
ATOM 3020 N N . SER A 1 375 ? -0.013 5.769 0.608 1.00 79.81 375 SER A N 1
ATOM 3021 C CA . SER A 1 375 ? 1.237 6.540 0.536 1.00 79.81 375 SER A CA 1
ATOM 3022 C C . SER A 1 375 ? 2.422 5.889 1.251 1.00 79.81 375 SER A C 1
ATOM 3024 O O . SER A 1 375 ? 3.535 5.997 0.771 1.00 79.81 375 SER A O 1
ATOM 3026 N N . GLU A 1 376 ? 2.205 5.179 2.361 1.00 76.25 376 GLU A N 1
ATOM 3027 C CA . GLU A 1 376 ? 3.280 4.484 3.102 1.00 76.25 376 GLU A CA 1
ATOM 3028 C C . GLU A 1 376 ? 3.441 3.014 2.662 1.00 76.25 376 GLU A C 1
ATOM 3030 O O . GLU A 1 376 ? 3.974 2.178 3.388 1.00 76.25 376 GLU A O 1
ATOM 3035 N N . GLY A 1 377 ? 2.897 2.647 1.501 1.00 78.25 377 GLY A N 1
ATOM 3036 C CA . GLY A 1 377 ? 2.937 1.279 1.001 1.00 78.25 377 GLY A CA 1
ATOM 3037 C C . GLY A 1 377 ? 1.841 0.358 1.553 1.00 78.25 377 GLY A C 1
ATOM 3038 O O . GLY A 1 377 ? 1.144 0.596 2.542 1.00 78.25 377 GLY A O 1
ATOM 3039 N N . THR A 1 378 ? 1.636 -0.747 0.853 1.00 75.44 378 THR A N 1
ATOM 3040 C CA . THR A 1 378 ? 0.503 -1.654 1.060 1.00 75.44 378 THR A CA 1
ATOM 3041 C C . THR A 1 378 ? 0.577 -2.427 2.377 1.00 75.44 378 THR A C 1
ATOM 3043 O O . THR A 1 378 ? -0.475 -2.676 2.967 1.00 75.44 378 THR A O 1
ATOM 3046 N N . GLY A 1 379 ? 1.774 -2.710 2.905 1.00 74.06 379 GLY A N 1
ATOM 3047 C CA . GLY A 1 379 ? 1.970 -3.218 4.269 1.00 74.06 379 GLY A CA 1
ATOM 3048 C C . GLY A 1 379 ? 1.392 -2.306 5.360 1.00 74.06 379 GLY A C 1
ATOM 3049 O O . GLY A 1 379 ? 0.732 -2.789 6.280 1.00 74.06 379 GLY A O 1
ATOM 3050 N N . TYR A 1 380 ? 1.522 -0.984 5.230 1.00 77.06 380 TYR A N 1
ATOM 3051 C CA . TYR A 1 380 ? 0.978 -0.045 6.218 1.00 77.06 380 TYR A CA 1
ATOM 3052 C C . TYR A 1 380 ? -0.535 0.136 6.112 1.00 77.06 380 TYR A C 1
ATOM 3054 O O . TYR A 1 380 ? -1.231 0.295 7.121 1.00 77.06 380 TYR A O 1
ATOM 3062 N N . SER A 1 381 ? -1.060 0.014 4.894 1.00 82.88 381 SER A N 1
ATOM 3063 C CA . SER A 1 381 ? -2.497 -0.007 4.628 1.00 82.88 381 SER A CA 1
ATOM 3064 C C . SER A 1 381 ? -3.205 -1.168 5.348 1.00 82.88 381 SER A C 1
ATOM 3066 O O . SER A 1 381 ? -4.330 -1.014 5.831 1.00 82.88 381 SER A O 1
ATOM 3068 N N . GLN A 1 382 ? -2.520 -2.306 5.528 1.00 79.44 382 GLN A N 1
ATOM 3069 C CA . GLN A 1 382 ? -3.045 -3.457 6.270 1.00 79.44 382 GLN A CA 1
ATOM 3070 C C . GLN A 1 382 ? -3.403 -3.129 7.728 1.00 79.44 382 GLN A C 1
ATOM 3072 O O . GLN A 1 382 ? -4.423 -3.615 8.219 1.00 79.44 382 GLN A O 1
ATOM 3077 N N . TYR A 1 383 ? -2.640 -2.266 8.413 1.00 79.62 383 TYR A N 1
ATOM 3078 C CA . TYR A 1 383 ? -2.967 -1.853 9.787 1.00 79.62 383 TYR A CA 1
ATOM 3079 C C . TYR A 1 383 ? -4.324 -1.152 9.887 1.00 79.62 383 TYR A C 1
ATOM 3081 O O . TYR A 1 383 ? -4.992 -1.248 10.920 1.00 79.62 383 TYR A O 1
ATOM 3089 N N . ILE A 1 384 ? -4.736 -0.465 8.819 1.00 87.50 384 ILE A N 1
ATOM 3090 C CA . ILE A 1 384 ? -6.057 0.150 8.698 1.00 87.50 384 ILE A CA 1
ATOM 3091 C C . ILE A 1 384 ? -7.089 -0.939 8.369 1.00 87.50 384 ILE A C 1
ATOM 3093 O O . ILE A 1 384 ? -8.143 -1.006 9.002 1.00 87.50 384 ILE A O 1
ATOM 3097 N N . TRP A 1 385 ? -6.796 -1.826 7.414 1.00 88.38 385 TRP A N 1
ATOM 3098 C CA . TRP A 1 385 ? -7.733 -2.867 6.969 1.00 88.38 385 TRP A CA 1
ATOM 3099 C C . TRP A 1 385 ? -8.062 -3.933 8.016 1.00 88.38 385 TRP A C 1
ATOM 3101 O O . TRP A 1 385 ? -9.130 -4.538 7.937 1.00 88.38 385 TRP A O 1
ATOM 3111 N N . ASP A 1 386 ? -7.186 -4.157 8.992 1.00 86.12 386 ASP A N 1
ATOM 3112 C CA . ASP A 1 386 ? -7.400 -5.156 10.043 1.00 86.12 386 ASP A CA 1
ATOM 3113 C C . ASP A 1 386 ? -8.568 -4.828 10.980 1.00 86.12 386 ASP A C 1
ATOM 3115 O O . ASP A 1 386 ? -9.156 -5.739 11.562 1.00 86.12 386 ASP A O 1
ATOM 3119 N N . ASP A 1 387 ? -8.942 -3.551 11.093 1.00 90.12 387 ASP A N 1
ATOM 3120 C CA . ASP A 1 387 ? -9.983 -3.110 12.022 1.00 90.12 387 ASP A CA 1
ATOM 3121 C C . ASP A 1 387 ? -11.033 -2.213 11.353 1.00 90.12 387 ASP A C 1
ATOM 3123 O O . ASP A 1 387 ? -12.240 -2.436 11.501 1.00 90.12 387 ASP A O 1
ATOM 3127 N N . VAL A 1 388 ? -10.596 -1.207 10.588 1.00 94.25 388 VAL A N 1
ATOM 3128 C CA . VAL A 1 388 ? -11.469 -0.133 10.089 1.00 94.25 388 VAL A CA 1
ATOM 3129 C C . VAL A 1 388 ? -12.608 -0.653 9.203 1.00 94.25 388 VAL A C 1
ATOM 3131 O O . VAL A 1 388 ? -13.750 -0.248 9.434 1.00 94.25 388 VAL A O 1
ATOM 3134 N N . PRO A 1 389 ? -12.391 -1.582 8.248 1.00 95.44 389 PRO A N 1
ATOM 3135 C CA . PRO A 1 389 ? -13.476 -2.136 7.448 1.00 95.44 389 PRO A CA 1
ATOM 3136 C C . PRO A 1 389 ? -14.581 -2.799 8.281 1.00 95.44 389 PRO A C 1
ATOM 3138 O O . PRO A 1 389 ? -15.764 -2.625 7.985 1.00 95.44 389 PRO A O 1
ATOM 3141 N N . TYR A 1 390 ? -14.225 -3.533 9.340 1.00 95.88 390 TYR A N 1
ATOM 3142 C CA . TYR A 1 390 ? -15.203 -4.214 10.195 1.00 95.88 390 TYR A CA 1
ATOM 3143 C C . TYR A 1 390 ? -16.026 -3.218 11.008 1.00 95.88 390 TYR A C 1
ATOM 3145 O O . TYR A 1 390 ? -17.248 -3.360 11.101 1.00 95.88 390 TYR A O 1
ATOM 3153 N N . VAL A 1 391 ? -15.373 -2.177 11.534 1.00 96.31 391 VAL A N 1
ATOM 3154 C CA . VAL A 1 391 ? -16.051 -1.071 12.215 1.00 96.31 391 VAL A CA 1
ATOM 3155 C C . VAL A 1 391 ? -17.004 -0.356 11.264 1.00 96.31 391 VAL A C 1
ATOM 3157 O O . VAL A 1 391 ? -18.173 -0.186 11.599 1.00 96.31 391 VAL A O 1
ATOM 3160 N N . LEU A 1 392 ? -16.551 0.013 10.063 1.00 96.69 392 LEU A N 1
ATOM 3161 C CA . LEU A 1 392 ? -17.382 0.687 9.064 1.00 96.69 392 LEU A CA 1
ATOM 3162 C C . LEU A 1 392 ? -18.560 -0.184 8.609 1.00 96.69 392 LEU A C 1
ATOM 3164 O O . LEU A 1 392 ? -19.653 0.332 8.377 1.00 96.69 392 LEU A O 1
ATOM 3168 N N . ALA A 1 393 ? -18.375 -1.503 8.516 1.00 95.12 393 ALA A N 1
ATOM 3169 C CA . ALA A 1 393 ? -19.439 -2.429 8.142 1.00 95.12 393 ALA A CA 1
ATOM 3170 C C . ALA A 1 393 ? -20.511 -2.516 9.235 1.00 95.12 393 ALA A C 1
ATOM 3172 O O . ALA A 1 393 ? -21.705 -2.470 8.933 1.00 95.12 393 ALA A O 1
ATOM 3173 N N . ALA A 1 394 ? -20.093 -2.594 10.501 1.00 95.50 394 ALA A N 1
ATOM 3174 C CA . ALA A 1 394 ? -20.995 -2.542 11.647 1.00 95.50 394 ALA A CA 1
ATOM 3175 C C . ALA A 1 394 ? -21.697 -1.180 11.759 1.00 95.50 394 ALA A C 1
ATOM 3177 O O . ALA A 1 394 ? -22.903 -1.129 11.990 1.00 95.50 394 ALA A O 1
ATOM 3178 N N . LEU A 1 395 ? -20.970 -0.086 11.523 1.00 95.56 395 LEU A N 1
ATOM 3179 C CA . LEU A 1 395 ? -21.504 1.270 11.522 1.00 95.56 395 LEU A CA 1
ATOM 3180 C C . LEU A 1 395 ? -22.578 1.431 10.441 1.00 95.56 395 LEU A C 1
ATOM 3182 O O . LEU A 1 395 ? -23.685 1.864 10.743 1.00 95.56 395 LEU A O 1
ATOM 3186 N N . ARG A 1 396 ? -22.321 0.978 9.209 1.00 94.38 396 ARG A N 1
ATOM 3187 C CA . ARG A 1 396 ? -23.306 0.987 8.115 1.00 94.38 396 ARG A CA 1
ATOM 3188 C C . ARG A 1 396 ? -24.591 0.244 8.483 1.00 94.38 396 ARG A C 1
ATOM 3190 O O . ARG A 1 396 ? -25.686 0.745 8.214 1.00 94.38 396 ARG A O 1
ATOM 3197 N N . ASP A 1 397 ? -24.471 -0.925 9.111 1.00 93.25 397 ASP A N 1
ATOM 3198 C CA . ASP A 1 397 ? -25.626 -1.685 9.598 1.00 93.25 397 ASP A CA 1
ATOM 3199 C C . ASP A 1 397 ? -26.365 -0.937 10.723 1.00 93.25 397 ASP A C 1
ATOM 3201 O O . ASP A 1 397 ? -27.598 -0.916 10.738 1.00 93.25 397 ASP A O 1
ATOM 3205 N N . ALA A 1 398 ? -25.633 -0.281 11.627 1.00 94.00 398 ALA A N 1
ATOM 3206 C CA . ALA A 1 398 ? -26.185 0.515 12.719 1.00 94.00 398 ALA A CA 1
ATOM 3207 C C . ALA A 1 398 ? -26.980 1.726 12.211 1.00 94.00 398 ALA A C 1
ATOM 3209 O O . ALA A 1 398 ? -28.125 1.914 12.623 1.00 94.00 398 ALA A O 1
ATOM 3210 N N . TYR A 1 399 ? -26.439 2.488 11.257 1.00 93.94 399 TYR A N 1
ATOM 3211 C CA . TYR A 1 399 ? -27.155 3.583 10.593 1.00 93.94 399 TYR A CA 1
ATOM 3212 C C . TYR A 1 399 ? -28.430 3.089 9.914 1.00 93.94 399 TYR A C 1
ATOM 3214 O O . TYR A 1 399 ? -29.504 3.663 10.105 1.00 93.94 399 TYR A O 1
ATOM 3222 N N . LYS A 1 400 ? -28.336 1.978 9.174 1.00 92.38 400 LYS A N 1
ATOM 3223 C CA . LYS A 1 400 ? -29.487 1.369 8.503 1.00 92.38 400 LYS A CA 1
ATOM 3224 C C . LYS A 1 400 ? -30.574 0.958 9.501 1.00 92.38 400 LYS A C 1
ATOM 3226 O O . LYS A 1 400 ? -31.747 1.222 9.251 1.00 92.38 400 LYS A O 1
ATOM 3231 N N . LEU A 1 401 ? -30.203 0.343 10.626 1.00 92.06 401 LEU A N 1
ATOM 3232 C CA . LEU A 1 401 ? -31.144 -0.072 11.672 1.00 92.06 401 LEU A CA 1
ATOM 3233 C C . LEU A 1 401 ? -31.745 1.110 12.440 1.00 92.06 401 LEU A C 1
ATOM 3235 O O . LEU A 1 401 ? -32.912 1.048 12.817 1.00 92.06 401 LEU A O 1
ATOM 3239 N N . ALA A 1 402 ? -30.992 2.197 12.606 1.00 90.25 402 ALA A N 1
ATOM 3240 C CA . ALA A 1 402 ? -31.485 3.459 13.153 1.00 90.25 402 ALA A CA 1
ATOM 3241 C C . ALA A 1 402 ? -32.324 4.276 12.146 1.00 90.25 402 ALA A C 1
ATOM 3243 O O . ALA A 1 402 ? -32.763 5.381 12.467 1.00 90.25 402 ALA A O 1
ATOM 3244 N N . ASN A 1 403 ? -32.539 3.767 10.924 1.00 90.31 403 ASN A N 1
ATOM 3245 C CA . ASN A 1 403 ? -33.192 4.481 9.824 1.00 90.31 403 ASN A CA 1
ATOM 3246 C C . ASN A 1 403 ? -32.547 5.857 9.547 1.00 90.31 403 ASN A C 1
ATOM 3248 O O . ASN A 1 403 ? -33.224 6.866 9.331 1.00 90.31 403 ASN A O 1
ATOM 3252 N N . LYS A 1 404 ? -31.213 5.899 9.591 1.00 89.00 404 LYS A N 1
ATOM 3253 C CA . LYS A 1 404 ? -30.383 7.065 9.289 1.00 89.00 404 LYS A CA 1
ATOM 3254 C C . LYS A 1 404 ? -29.537 6.795 8.051 1.00 89.00 404 LYS A C 1
ATOM 3256 O O . LYS A 1 404 ? -29.157 5.663 7.760 1.00 89.00 404 LYS A O 1
ATOM 3261 N N . MET A 1 405 ? -29.220 7.861 7.327 1.00 88.50 405 MET A N 1
ATOM 3262 C CA . MET A 1 405 ? -28.238 7.805 6.252 1.00 88.50 405 MET A CA 1
ATOM 3263 C C . MET A 1 405 ? -26.849 7.954 6.866 1.00 88.50 405 MET A C 1
ATOM 3265 O O . MET A 1 405 ? -26.595 8.933 7.562 1.00 88.50 405 MET A O 1
ATOM 3269 N N . MET A 1 406 ? -25.981 6.974 6.635 1.00 90.06 406 MET A N 1
ATOM 3270 C CA . MET A 1 406 ? -24.574 7.080 7.011 1.00 90.06 406 MET A CA 1
ATOM 3271 C C . MET A 1 406 ? -23.887 8.103 6.097 1.00 90.06 406 MET A C 1
ATOM 3273 O O . MET A 1 406 ? -24.144 8.065 4.887 1.00 90.06 406 MET A O 1
ATOM 3277 N N . PRO A 1 407 ? -23.017 8.979 6.629 1.00 88.44 407 PRO A N 1
ATOM 3278 C CA . PRO A 1 407 ? -22.093 9.748 5.805 1.00 88.44 407 PRO A CA 1
ATOM 3279 C C . PRO A 1 407 ? -21.313 8.845 4.843 1.00 88.44 407 PRO A C 1
ATOM 3281 O O . PRO A 1 407 ? -21.009 7.689 5.151 1.00 88.44 407 PRO A O 1
ATOM 3284 N N . THR A 1 408 ? -21.011 9.361 3.654 1.00 88.75 408 THR A N 1
ATOM 3285 C CA . THR A 1 408 ? -20.259 8.610 2.644 1.00 88.75 408 THR A CA 1
ATOM 3286 C C . THR A 1 408 ? -18.871 8.266 3.181 1.00 88.75 408 THR A C 1
ATOM 3288 O O . THR A 1 408 ? -18.196 9.123 3.740 1.00 88.75 408 THR A O 1
ATOM 3291 N N . ILE A 1 409 ? -18.443 7.016 3.006 1.00 92.69 409 ILE A N 1
ATOM 3292 C CA . ILE A 1 409 ? -17.072 6.588 3.318 1.00 92.69 409 ILE A CA 1
ATOM 3293 C C . ILE A 1 409 ? -16.145 7.095 2.209 1.00 92.69 409 ILE A C 1
ATOM 3295 O O . ILE A 1 409 ? -16.517 7.035 1.035 1.00 92.69 409 ILE A O 1
ATOM 3299 N N . GLU A 1 410 ? -14.946 7.549 2.571 1.00 93.25 410 GLU A N 1
ATOM 3300 C CA . GLU A 1 410 ? -13.937 8.028 1.626 1.00 93.25 410 GLU A CA 1
ATOM 3301 C C . GLU A 1 410 ? -13.730 7.041 0.461 1.00 93.25 410 GLU A C 1
ATOM 3303 O O . GLU A 1 410 ? -13.351 5.877 0.626 1.00 93.25 410 GLU A O 1
ATOM 3308 N N . ASN A 1 411 ? -14.000 7.514 -0.754 1.00 93.94 411 ASN A N 1
ATOM 3309 C CA . ASN A 1 411 ? -14.033 6.691 -1.954 1.00 93.94 411 ASN A CA 1
ATOM 3310 C C . ASN A 1 411 ? -12.637 6.192 -2.359 1.00 93.94 411 ASN A C 1
ATOM 3312 O O . ASN A 1 411 ? -12.527 5.091 -2.898 1.00 93.94 411 ASN A O 1
ATOM 3316 N N . LYS A 1 412 ? -11.569 6.948 -2.077 1.00 93.44 412 LYS A N 1
ATOM 3317 C CA . LYS A 1 412 ? -10.186 6.492 -2.298 1.00 93.44 412 LYS A CA 1
ATOM 3318 C C . LYS A 1 412 ? -9.873 5.242 -1.478 1.00 93.44 412 LYS A C 1
ATOM 3320 O O . LYS A 1 412 ? -9.383 4.254 -2.020 1.00 93.44 412 LYS A O 1
ATOM 3325 N N . PHE A 1 413 ? -10.281 5.229 -0.210 1.00 93.31 413 PHE A N 1
ATOM 3326 C CA . PHE A 1 413 ? -10.171 4.056 0.656 1.00 93.31 413 PHE A CA 1
ATOM 3327 C C . PHE A 1 413 ? -10.999 2.873 0.137 1.00 93.31 413 PHE A C 1
ATOM 3329 O O . PHE A 1 413 ? -10.494 1.755 0.063 1.00 93.31 413 PHE A O 1
ATOM 3336 N N . LEU A 1 414 ? -12.240 3.103 -0.309 1.00 93.62 414 LEU A N 1
ATOM 3337 C CA . LEU A 1 414 ? -13.082 2.044 -0.886 1.00 93.62 414 LEU A CA 1
ATOM 3338 C C . LEU A 1 414 ? -12.519 1.440 -2.188 1.00 93.62 414 LEU A C 1
ATOM 3340 O O . LEU A 1 414 ? -12.919 0.339 -2.574 1.00 93.62 414 LEU A O 1
ATOM 3344 N N . ARG A 1 415 ? -11.588 2.127 -2.866 1.00 92.94 415 ARG A N 1
ATOM 3345 C CA . ARG A 1 415 ? -10.876 1.609 -4.046 1.00 92.94 415 ARG A CA 1
ATOM 3346 C C . ARG A 1 415 ? -9.670 0.736 -3.696 1.00 92.94 415 ARG A C 1
ATOM 3348 O O . ARG A 1 415 ? -9.254 -0.060 -4.536 1.00 92.94 415 ARG A O 1
ATOM 3355 N N . SER A 1 416 ? -9.159 0.812 -2.468 1.00 91.88 416 SER A N 1
ATOM 3356 C CA . SER A 1 416 ? -7.962 0.078 -2.037 1.00 91.88 416 SER A CA 1
ATOM 3357 C C . SER A 1 416 ? -8.001 -1.447 -2.254 1.00 91.88 416 SER A C 1
ATOM 3359 O O . SER A 1 416 ? -7.034 -1.975 -2.804 1.00 91.88 416 SER A O 1
ATOM 3361 N N . PRO A 1 417 ? -9.092 -2.199 -1.987 1.00 89.12 417 PRO A N 1
ATOM 3362 C CA . PRO A 1 417 ? -9.092 -3.640 -2.265 1.00 89.12 417 PRO A CA 1
ATOM 3363 C C . PRO A 1 417 ? -9.095 -3.965 -3.774 1.00 89.12 417 PRO A C 1
ATOM 3365 O O . PRO A 1 417 ? -8.599 -5.021 -4.184 1.00 89.12 417 PRO A O 1
ATOM 3368 N N . TYR A 1 418 ? -9.615 -3.066 -4.623 1.00 88.81 418 TYR A N 1
ATOM 3369 C CA . TYR A 1 418 ? -9.485 -3.191 -6.080 1.00 88.81 418 TYR A CA 1
ATOM 3370 C C . TYR A 1 418 ? -8.044 -2.940 -6.512 1.00 88.81 418 TYR A C 1
ATOM 3372 O O . TYR A 1 418 ? -7.513 -3.717 -7.303 1.00 88.81 418 TYR A O 1
ATOM 3380 N N . TYR A 1 419 ? -7.414 -1.895 -5.964 1.00 89.31 419 TYR A N 1
ATOM 3381 C CA . TYR A 1 419 ? -6.011 -1.567 -6.202 1.00 89.31 419 TYR A CA 1
ATOM 3382 C C . TYR A 1 419 ? -5.097 -2.750 -5.877 1.00 89.31 419 TYR A C 1
ATOM 3384 O O . TYR A 1 419 ? -4.321 -3.169 -6.729 1.00 89.31 419 TYR A O 1
ATOM 3392 N N . MET A 1 420 ? -5.273 -3.373 -4.709 1.00 85.94 420 MET A N 1
ATOM 3393 C CA . MET A 1 420 ? -4.487 -4.541 -4.299 1.00 85.94 420 MET A CA 1
ATOM 3394 C C . MET A 1 420 ? -4.575 -5.693 -5.287 1.00 85.94 420 MET A C 1
ATOM 3396 O O . MET A 1 420 ? -3.566 -6.245 -5.720 1.00 85.94 420 MET A O 1
ATOM 3400 N N . THR A 1 421 ? -5.793 -6.029 -5.693 1.00 81.75 421 THR A N 1
ATOM 3401 C CA . THR A 1 421 ? -6.029 -7.124 -6.638 1.00 81.75 421 THR A CA 1
ATOM 3402 C C . THR A 1 421 ? -5.461 -6.798 -8.022 1.00 81.75 421 THR A C 1
ATOM 3404 O O . THR A 1 421 ? -4.954 -7.669 -8.730 1.00 81.75 421 THR A O 1
ATOM 3407 N N . GLU A 1 422 ? -5.552 -5.530 -8.420 1.00 86.56 422 GLU A N 1
ATOM 3408 C CA . GLU A 1 422 ? -5.061 -5.015 -9.691 1.00 86.56 422 GLU A CA 1
ATOM 3409 C C . GLU A 1 422 ? -3.532 -5.030 -9.775 1.00 86.56 422 GLU A C 1
ATOM 3411 O O . GLU A 1 422 ? -2.989 -5.436 -10.804 1.00 86.56 422 GLU A O 1
ATOM 3416 N N . PHE A 1 423 ? -2.863 -4.644 -8.690 1.00 88.00 423 PHE A N 1
ATOM 3417 C CA . PHE A 1 423 ? -1.411 -4.563 -8.563 1.00 88.00 423 PHE A CA 1
ATOM 3418 C C . PHE A 1 423 ? -0.835 -5.750 -7.793 1.00 88.00 423 PHE A C 1
ATOM 3420 O O . PHE A 1 423 ? 0.095 -5.605 -7.010 1.00 88.00 423 PHE A O 1
ATOM 3427 N N . SER A 1 424 ? -1.364 -6.946 -8.055 1.00 85.81 424 SER A N 1
ATOM 3428 C CA . SER A 1 424 ? -0.797 -8.202 -7.568 1.00 85.81 424 SER A CA 1
ATOM 3429 C C . SER A 1 424 ? -0.103 -8.991 -8.673 1.00 85.81 424 SER A C 1
ATOM 3431 O O . SER A 1 424 ? -0.558 -9.064 -9.820 1.00 85.81 424 SER A O 1
ATOM 3433 N N . ARG A 1 425 ? 1.001 -9.638 -8.305 1.00 85.88 425 ARG A N 1
ATOM 3434 C CA . ARG A 1 425 ? 1.894 -10.391 -9.182 1.00 85.88 425 ARG A CA 1
ATOM 3435 C C . ARG A 1 425 ? 1.840 -11.894 -8.869 1.00 85.88 425 ARG A C 1
ATOM 3437 O O . ARG A 1 425 ? 1.710 -12.262 -7.703 1.00 85.88 425 ARG A O 1
ATOM 3444 N N . PRO A 1 426 ? 1.901 -12.769 -9.882 1.00 86.69 426 PRO A N 1
ATOM 3445 C CA . PRO A 1 426 ? 1.805 -14.208 -9.686 1.00 86.69 426 PRO A CA 1
ATOM 3446 C C . PRO A 1 426 ? 3.129 -14.788 -9.177 1.00 86.69 426 PRO A C 1
ATOM 3448 O O . PRO A 1 426 ? 4.186 -14.555 -9.760 1.00 86.69 426 PRO A O 1
ATOM 3451 N N . VAL A 1 427 ? 3.068 -15.610 -8.134 1.00 82.94 427 VAL A N 1
ATOM 3452 C CA . VAL A 1 427 ? 4.235 -16.269 -7.547 1.00 82.94 427 VAL A CA 1
ATOM 3453 C C . VAL A 1 427 ? 3.925 -17.743 -7.308 1.00 82.94 427 VAL A C 1
ATOM 3455 O O . VAL A 1 427 ? 2.928 -18.108 -6.678 1.00 82.94 427 VAL A O 1
ATOM 3458 N N . LYS A 1 428 ? 4.796 -18.611 -7.828 1.00 82.19 428 LYS A N 1
ATOM 3459 C CA . LYS A 1 428 ? 4.720 -20.065 -7.656 1.00 82.19 428 LYS A CA 1
ATOM 3460 C C . LYS A 1 428 ? 4.484 -20.453 -6.197 1.00 82.19 428 LYS A C 1
ATOM 3462 O O . LYS A 1 428 ? 5.224 -20.016 -5.327 1.00 82.19 428 LYS A O 1
ATOM 3467 N N . ASN A 1 429 ? 3.504 -21.328 -5.967 1.00 72.69 429 ASN A N 1
ATOM 3468 C CA . ASN A 1 429 ? 3.057 -21.836 -4.659 1.00 72.69 429 ASN A CA 1
ATOM 3469 C C . ASN A 1 429 ? 2.346 -20.822 -3.743 1.00 72.69 429 ASN A C 1
ATOM 3471 O O . ASN A 1 429 ? 1.717 -21.250 -2.780 1.00 72.69 429 ASN A O 1
ATOM 3475 N N . TYR A 1 430 ? 2.391 -19.522 -4.046 1.00 67.94 430 TYR A N 1
ATOM 3476 C CA . TYR A 1 430 ? 1.864 -18.471 -3.164 1.00 67.94 430 TYR A CA 1
ATOM 3477 C C . TYR A 1 430 ? 0.678 -17.707 -3.757 1.00 67.94 430 TYR A C 1
ATOM 3479 O O . TYR A 1 430 ? -0.072 -17.070 -3.024 1.00 67.94 430 TYR A O 1
ATOM 3487 N N . GLY A 1 431 ? 0.445 -17.835 -5.065 1.00 76.50 431 GLY A N 1
ATOM 3488 C CA . GLY A 1 431 ? -0.678 -17.195 -5.741 1.00 76.50 431 GLY A CA 1
ATOM 3489 C C . GLY A 1 431 ? -0.351 -15.758 -6.125 1.00 76.50 431 GLY A C 1
ATOM 3490 O O . GLY A 1 431 ? 0.741 -15.484 -6.615 1.00 76.50 431 GLY A O 1
ATOM 3491 N N . TYR A 1 432 ? -1.311 -14.853 -5.965 1.00 79.62 432 TYR A N 1
ATOM 3492 C CA . TYR A 1 432 ? -1.127 -13.440 -6.277 1.00 79.62 432 TYR A CA 1
ATOM 3493 C C . TYR A 1 432 ? -0.685 -12.679 -5.028 1.00 79.62 432 TYR A C 1
ATOM 3495 O O . TYR A 1 432 ? -1.356 -12.734 -3.999 1.00 79.62 432 TYR A O 1
ATOM 3503 N N . ILE A 1 433 ? 0.451 -11.992 -5.145 1.00 78.38 433 ILE A N 1
ATOM 3504 C CA . ILE A 1 433 ? 1.061 -11.191 -4.082 1.00 78.38 433 ILE A CA 1
ATOM 3505 C C . ILE A 1 433 ? 1.073 -9.725 -4.523 1.00 78.38 433 ILE A C 1
ATOM 3507 O O . ILE A 1 433 ? 1.568 -9.448 -5.617 1.00 78.38 433 ILE A O 1
ATOM 3511 N N . PRO A 1 434 ? 0.587 -8.781 -3.713 1.00 80.62 434 PRO A N 1
ATOM 3512 C CA . PRO A 1 434 ? 0.653 -7.357 -4.023 1.00 80.62 434 PRO A CA 1
ATOM 3513 C C . PRO A 1 434 ? 2.082 -6.855 -4.302 1.00 80.62 434 PRO A C 1
ATOM 3515 O O . PRO A 1 434 ? 3.078 -7.428 -3.837 1.00 80.62 434 PRO A O 1
ATOM 3518 N N . VAL A 1 435 ? 2.189 -5.838 -5.158 1.00 79.81 435 VAL A N 1
ATOM 3519 C CA . VAL A 1 435 ? 3.424 -5.079 -5.388 1.00 79.81 435 VAL A CA 1
ATOM 3520 C C . VAL A 1 435 ? 3.597 -4.099 -4.234 1.00 79.81 435 VAL A C 1
ATOM 3522 O O . VAL A 1 435 ? 2.649 -3.423 -3.855 1.00 79.81 435 VAL A O 1
ATOM 3525 N N . GLU A 1 436 ? 4.812 -4.045 -3.702 1.00 72.94 436 GLU A N 1
ATOM 3526 C CA . GLU A 1 436 ? 5.154 -3.376 -2.448 1.00 72.94 436 GLU A CA 1
ATOM 3527 C C . GLU A 1 436 ? 6.113 -2.233 -2.722 1.00 72.94 436 GLU A C 1
ATOM 3529 O O . GLU A 1 436 ? 6.903 -2.344 -3.660 1.00 72.94 436 GLU A O 1
ATOM 3534 N N . ILE A 1 437 ? 6.009 -1.196 -1.896 1.00 62.66 437 ILE A N 1
ATOM 3535 C CA . ILE A 1 437 ? 6.819 0.031 -1.938 1.00 62.66 437 ILE A CA 1
ATOM 3536 C C . ILE A 1 437 ? 7.605 0.200 -0.624 1.00 62.66 437 ILE A C 1
ATOM 3538 O O . ILE A 1 437 ? 8.692 0.757 -0.622 1.00 62.66 437 ILE A O 1
ATOM 3542 N N . ASP A 1 438 ? 7.104 -0.359 0.490 1.00 62.66 438 ASP A N 1
ATOM 3543 C CA . ASP A 1 438 ? 7.838 -0.378 1.759 1.00 62.66 438 ASP A CA 1
ATOM 3544 C C . ASP A 1 438 ? 7.916 -1.775 2.410 1.00 62.66 438 ASP A C 1
ATOM 3546 O O . ASP A 1 438 ? 8.734 -2.631 2.050 1.00 62.66 438 ASP A O 1
ATOM 3550 N N . ASP A 1 439 ? 7.036 -2.027 3.377 1.00 57.81 439 ASP A N 1
ATOM 3551 C CA . ASP A 1 439 ? 6.999 -3.257 4.145 1.00 57.81 439 ASP A CA 1
ATOM 3552 C C . ASP A 1 439 ? 6.258 -4.318 3.350 1.00 57.81 439 ASP A C 1
ATOM 3554 O O . ASP A 1 439 ? 5.059 -4.205 3.103 1.00 57.81 439 ASP A O 1
ATOM 3558 N N . GLY A 1 440 ? 6.974 -5.371 2.956 1.00 56.09 440 GLY A N 1
ATOM 3559 C CA . GLY A 1 440 ? 6.408 -6.404 2.108 1.00 56.09 440 GLY A CA 1
ATOM 3560 C C . GLY A 1 440 ? 5.057 -6.915 2.629 1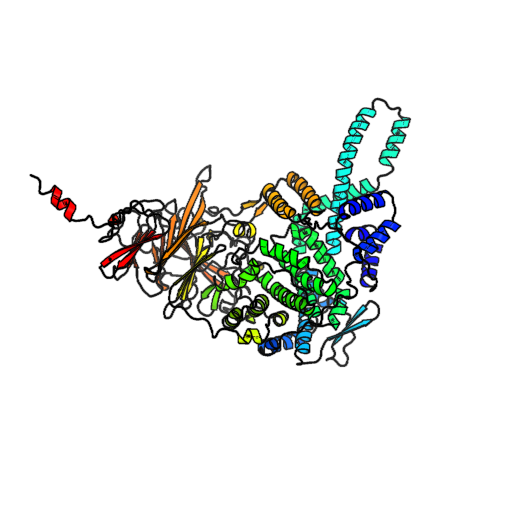.00 56.09 440 GLY A C 1
ATOM 3561 O O . GLY A 1 440 ? 5.034 -7.579 3.656 1.00 56.09 440 GLY A O 1
ATOM 3562 N N . CYS A 1 441 ? 3.960 -6.664 1.913 1.00 55.09 441 CYS A N 1
ATOM 3563 C CA . CYS A 1 441 ? 2.620 -7.145 2.248 1.00 55.09 441 CYS A CA 1
ATOM 3564 C C . CYS A 1 441 ? 2.611 -8.630 2.571 1.00 55.09 441 CYS A C 1
ATOM 3566 O O . CYS A 1 441 ? 3.198 -9.470 1.881 1.00 55.09 441 CYS A O 1
ATOM 3568 N N . THR A 1 442 ? 1.913 -8.910 3.662 1.00 58.22 442 THR A N 1
ATOM 3569 C CA . THR A 1 442 ? 1.992 -10.172 4.378 1.00 58.22 442 THR A CA 1
ATOM 3570 C C . THR A 1 442 ? 0.799 -11.087 4.051 1.00 58.22 442 THR A C 1
ATOM 3572 O O . THR A 1 442 ? 0.880 -12.282 4.306 1.00 58.22 442 THR A O 1
ATOM 3575 N N . TYR A 1 443 ? -0.293 -10.551 3.464 1.00 67.12 443 TYR A N 1
ATOM 3576 C CA . TYR A 1 443 ? -1.533 -11.275 3.107 1.00 67.12 443 TYR A CA 1
ATOM 3577 C C . TYR A 1 443 ? -2.527 -10.405 2.301 1.00 67.12 443 TYR A C 1
ATOM 3579 O O . TYR A 1 443 ? -2.469 -9.175 2.300 1.00 67.12 443 TYR A O 1
ATOM 3587 N N . ASN A 1 444 ? -3.503 -11.044 1.651 1.00 75.19 444 ASN A N 1
ATOM 3588 C CA . ASN A 1 444 ? -4.593 -10.358 0.945 1.00 75.19 444 ASN A CA 1
ATOM 3589 C C . ASN A 1 444 ? -5.667 -9.836 1.921 1.00 75.19 444 ASN A C 1
ATOM 3591 O O . ASN A 1 444 ? -5.976 -10.534 2.885 1.00 75.19 444 ASN A O 1
ATOM 3595 N N . PRO A 1 445 ? -6.291 -8.666 1.686 1.00 83.62 445 PRO A N 1
ATOM 3596 C CA . PRO A 1 445 ? -7.330 -8.145 2.579 1.00 83.62 445 PRO A CA 1
ATOM 3597 C C . PRO A 1 445 ? -8.523 -9.108 2.697 1.00 83.62 445 PRO A C 1
ATOM 3599 O O . PRO A 1 445 ? -8.814 -9.864 1.769 1.00 83.62 445 PRO A O 1
ATOM 3602 N N . ASP A 1 446 ? -9.279 -9.041 3.801 1.00 88.69 446 ASP A N 1
ATOM 3603 C CA . ASP A 1 446 ? -10.529 -9.805 3.906 1.00 88.69 446 ASP A CA 1
ATOM 3604 C C . ASP A 1 446 ? -11.574 -9.265 2.924 1.00 88.69 446 ASP A C 1
ATOM 3606 O O . ASP A 1 446 ? -12.327 -8.332 3.205 1.00 88.69 446 ASP A O 1
ATOM 3610 N N . TYR A 1 447 ? -11.655 -9.862 1.743 1.00 90.88 447 TYR A N 1
ATOM 3611 C CA . TYR A 1 447 ? -12.593 -9.410 0.727 1.00 90.88 447 TYR A CA 1
ATOM 3612 C C . TYR A 1 447 ? -14.070 -9.585 1.133 1.00 90.88 447 TYR A C 1
ATOM 3614 O O . TYR A 1 447 ? -14.935 -8.936 0.547 1.00 90.88 447 TYR A O 1
ATOM 3622 N N . ARG A 1 448 ? -14.411 -10.370 2.168 1.00 91.81 448 ARG A N 1
ATOM 3623 C CA . ARG A 1 448 ? -15.807 -10.490 2.639 1.00 91.81 448 ARG A CA 1
ATOM 3624 C C . ARG A 1 448 ? -16.316 -9.164 3.187 1.00 91.81 448 ARG A C 1
ATOM 3626 O O . ARG A 1 448 ? -17.376 -8.701 2.758 1.00 91.81 448 ARG A O 1
ATOM 3633 N N . VAL A 1 449 ? -15.539 -8.519 4.064 1.00 93.81 449 VAL A N 1
ATOM 3634 C CA . VAL A 1 449 ? -15.931 -7.223 4.639 1.00 93.81 449 VAL A CA 1
ATOM 3635 C C . VAL A 1 449 ? -15.988 -6.138 3.569 1.00 93.81 449 VAL A C 1
ATOM 3637 O O . VAL A 1 449 ? -16.913 -5.328 3.572 1.00 93.81 449 VAL A O 1
ATOM 3640 N N . TRP A 1 450 ? -15.097 -6.180 2.578 1.00 94.31 450 TRP A N 1
ATOM 3641 C CA . TRP A 1 450 ? -15.152 -5.273 1.430 1.00 94.31 450 TRP A CA 1
ATOM 3642 C C . TRP A 1 450 ? -16.386 -5.492 0.555 1.00 94.31 450 TRP A C 1
ATOM 3644 O O . TRP A 1 450 ? -17.016 -4.518 0.138 1.00 94.31 450 TRP A O 1
ATOM 3654 N N . SER A 1 451 ? -16.796 -6.745 0.339 1.00 93.50 451 SER A N 1
ATOM 3655 C CA . SER A 1 451 ? -18.061 -7.063 -0.332 1.00 93.50 451 SER A CA 1
ATOM 3656 C C . SER A 1 451 ? -19.248 -6.469 0.419 1.00 93.50 451 SER A C 1
ATOM 3658 O O . SER A 1 451 ? -20.091 -5.798 -0.174 1.00 93.50 451 SER A O 1
ATOM 3660 N N . LYS A 1 452 ? -19.278 -6.626 1.746 1.00 92.88 452 LYS A N 1
ATOM 3661 C CA . LYS A 1 452 ? -20.316 -6.042 2.599 1.00 92.88 452 LYS A CA 1
ATOM 3662 C C . LYS A 1 452 ? -20.322 -4.509 2.545 1.00 92.88 452 LYS A C 1
ATOM 3664 O O . LYS A 1 452 ? -21.388 -3.908 2.425 1.00 92.88 452 LYS A O 1
ATOM 3669 N N . LEU A 1 453 ? -19.154 -3.870 2.606 1.00 92.56 453 LEU A N 1
ATOM 3670 C CA . LEU A 1 453 ? -19.011 -2.412 2.592 1.00 92.56 453 LEU A CA 1
ATOM 3671 C C . LEU A 1 453 ? -19.396 -1.776 1.261 1.00 92.56 453 LEU A C 1
ATOM 3673 O O . LEU A 1 453 ? -20.058 -0.743 1.257 1.00 92.56 453 LEU A O 1
ATOM 3677 N N . THR A 1 454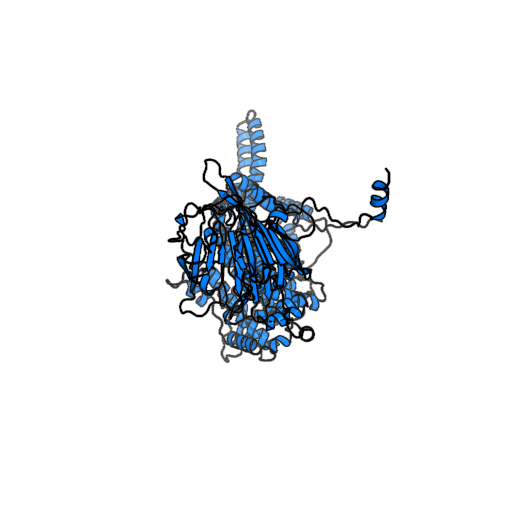 ? -19.013 -2.390 0.146 1.00 91.38 454 THR A N 1
ATOM 3678 C CA . THR A 1 454 ? -19.231 -1.832 -1.198 1.00 91.38 454 THR A CA 1
ATOM 3679 C C . THR A 1 454 ? -20.531 -2.316 -1.835 1.00 91.38 454 THR A C 1
ATOM 3681 O O . THR A 1 454 ? -21.086 -1.642 -2.698 1.00 91.38 454 THR A O 1
ATOM 3684 N N . GLY A 1 455 ? -21.050 -3.466 -1.398 1.00 90.56 455 GLY A N 1
ATOM 3685 C CA . GLY A 1 455 ? -22.126 -4.177 -2.084 1.00 90.56 455 GLY A CA 1
ATOM 3686 C C . GLY A 1 455 ? -21.677 -4.870 -3.375 1.00 90.56 455 GLY A C 1
ATOM 3687 O O . GLY A 1 455 ? -22.537 -5.331 -4.122 1.00 90.56 455 GLY A O 1
ATOM 3688 N N . ASP A 1 456 ? -20.370 -4.947 -3.657 1.00 91.69 456 ASP A N 1
ATOM 3689 C CA . ASP A 1 456 ? -19.851 -5.669 -4.819 1.00 91.69 456 ASP A CA 1
ATOM 3690 C C . ASP A 1 456 ? -19.616 -7.152 -4.477 1.00 91.69 456 ASP A C 1
ATOM 3692 O O . ASP A 1 456 ? -18.770 -7.509 -3.650 1.00 91.69 456 ASP A O 1
ATOM 3696 N N . ALA A 1 457 ? -20.368 -8.039 -5.132 1.00 90.94 457 ALA A N 1
ATOM 3697 C CA . ALA A 1 457 ? -20.254 -9.486 -4.968 1.00 90.94 457 ALA A CA 1
ATOM 3698 C C . ALA A 1 457 ? -18.991 -10.080 -5.622 1.00 90.94 457 ALA A C 1
ATOM 3700 O O . ALA A 1 457 ? -18.634 -11.220 -5.321 1.00 90.94 457 ALA A O 1
ATOM 3701 N N . ASN A 1 458 ? -18.280 -9.336 -6.479 1.00 88.31 458 ASN A N 1
ATOM 3702 C CA . ASN A 1 458 ? -17.003 -9.770 -7.057 1.00 88.31 458 ASN A CA 1
ATOM 3703 C C . ASN A 1 458 ? -15.972 -10.090 -5.971 1.00 88.31 458 ASN A C 1
ATOM 3705 O O . ASN A 1 458 ? -15.233 -11.068 -6.084 1.00 88.31 458 ASN A O 1
ATOM 3709 N N . PHE A 1 459 ? -15.982 -9.323 -4.881 1.00 90.81 459 PHE A N 1
ATOM 3710 C CA . PHE A 1 459 ? -15.114 -9.549 -3.733 1.00 90.81 459 PHE A CA 1
ATOM 3711 C C . PHE A 1 459 ? -15.318 -10.915 -3.065 1.00 90.81 459 PHE A C 1
ATOM 3713 O O . PHE A 1 459 ? -14.378 -11.467 -2.502 1.00 90.81 459 PHE A O 1
ATOM 3720 N N . LEU A 1 460 ? -16.503 -11.523 -3.168 1.00 90.00 460 LEU A N 1
ATOM 3721 C CA . LEU A 1 460 ? -16.724 -12.869 -2.633 1.00 90.00 460 LEU A CA 1
ATOM 3722 C C . LEU A 1 460 ? -15.977 -13.939 -3.433 1.00 90.00 460 LEU A C 1
ATOM 3724 O O . LEU A 1 460 ? -15.466 -14.883 -2.841 1.00 90.00 460 LEU A O 1
ATOM 3728 N N . ASN A 1 461 ? -15.825 -13.765 -4.750 1.00 85.94 461 ASN A N 1
ATOM 3729 C CA . ASN A 1 461 ? -14.931 -14.626 -5.533 1.00 85.94 461 ASN A CA 1
ATOM 3730 C C . ASN A 1 461 ? -13.468 -14.425 -5.147 1.00 85.94 461 ASN A C 1
ATOM 3732 O O . ASN A 1 461 ? -12.689 -15.375 -5.161 1.00 85.94 461 ASN A O 1
ATOM 3736 N N . TRP A 1 462 ? -13.086 -13.193 -4.808 1.00 85.00 462 TRP A N 1
ATOM 3737 C CA . TRP A 1 462 ? -11.714 -12.877 -4.413 1.00 85.00 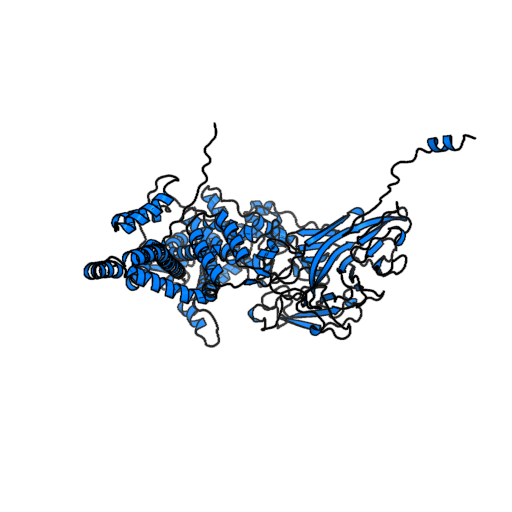462 TRP A CA 1
ATOM 3738 C C . TRP A 1 462 ? -11.399 -13.474 -3.048 1.00 85.00 462 TRP A C 1
ATOM 3740 O O . TRP A 1 462 ? -10.342 -14.066 -2.886 1.00 85.00 462 TRP A O 1
ATOM 3750 N N . SER A 1 463 ? -12.352 -13.441 -2.115 1.00 86.19 463 SER A N 1
ATOM 3751 C CA . SER A 1 463 ? -12.236 -14.129 -0.828 1.00 86.19 463 SER A CA 1
ATOM 3752 C C . SER A 1 463 ? -12.092 -15.645 -0.967 1.00 86.19 463 SER A C 1
ATOM 3754 O O . SER A 1 463 ? -11.501 -16.264 -0.091 1.00 86.19 463 SER A O 1
ATOM 3756 N N . GLU A 1 464 ? -12.660 -16.261 -2.005 1.00 81.88 464 GLU A N 1
ATOM 3757 C CA . GLU A 1 464 ? -12.534 -17.706 -2.233 1.00 81.88 464 GLU A CA 1
ATOM 3758 C C . GLU A 1 464 ? -11.216 -18.075 -2.917 1.00 81.88 464 GLU A C 1
ATOM 3760 O O . GLU A 1 464 ? -10.626 -19.102 -2.591 1.00 81.88 464 GLU A O 1
ATOM 3765 N N . ALA A 1 465 ? -10.736 -17.247 -3.849 1.00 78.31 465 ALA A N 1
ATOM 3766 C CA . ALA A 1 465 ? -9.446 -17.468 -4.503 1.00 78.31 465 ALA A CA 1
ATOM 3767 C C . ALA A 1 465 ? -8.252 -17.096 -3.614 1.00 78.31 465 ALA A C 1
ATOM 3769 O O . ALA A 1 465 ? -7.196 -17.720 -3.713 1.00 78.31 465 ALA A O 1
ATOM 3770 N N . TYR A 1 466 ? -8.427 -16.098 -2.748 1.00 78.81 466 TYR A N 1
ATOM 3771 C CA . TYR A 1 466 ? -7.403 -15.541 -1.868 1.00 78.81 466 TYR A CA 1
ATOM 3772 C C . TYR A 1 466 ? -7.945 -15.418 -0.435 1.00 78.81 466 TYR A C 1
ATOM 3774 O O . TYR A 1 466 ? -8.120 -14.307 0.070 1.00 78.81 466 TYR A O 1
ATOM 3782 N N . PRO A 1 467 ? -8.275 -16.545 0.222 1.00 77.69 467 PRO A N 1
ATOM 3783 C CA . PRO A 1 467 ? -8.817 -16.512 1.572 1.00 77.69 467 PRO A CA 1
ATOM 3784 C C . PRO A 1 467 ? -7.770 -16.013 2.568 1.00 77.69 467 PRO A C 1
ATOM 3786 O O . PRO A 1 467 ? -6.587 -16.333 2.440 1.00 77.69 467 PRO A O 1
ATOM 3789 N N . LEU A 1 468 ? -8.228 -15.296 3.600 1.00 77.81 468 LEU A N 1
ATOM 3790 C CA . LEU A 1 468 ? -7.430 -15.077 4.806 1.00 77.81 468 LEU A CA 1
ATOM 3791 C C . LEU A 1 468 ? -7.033 -16.428 5.398 1.00 77.81 468 LEU A C 1
ATOM 3793 O O . LEU A 1 468 ? -7.906 -17.270 5.639 1.00 77.81 468 LEU A O 1
ATOM 3797 N N . LYS A 1 469 ? -5.743 -16.622 5.671 1.00 73.81 469 LYS A N 1
ATOM 3798 C CA . LYS A 1 469 ? -5.247 -17.875 6.233 1.00 73.81 469 LYS A CA 1
ATOM 3799 C C . LYS A 1 469 ? -4.908 -17.723 7.711 1.00 73.81 469 LYS A C 1
ATOM 3801 O O . LYS A 1 469 ? -4.670 -16.627 8.217 1.00 73.81 469 LYS A O 1
ATOM 3806 N N . GLN A 1 470 ? -4.921 -18.837 8.439 1.00 70.00 470 GLN A N 1
ATOM 3807 C CA . GLN A 1 470 ? -4.651 -18.818 9.877 1.00 70.00 470 GLN A CA 1
ATOM 3808 C C . GLN A 1 470 ? -3.181 -18.489 10.159 1.00 70.00 470 GLN A C 1
ATOM 3810 O O . GLN A 1 470 ? -2.888 -17.779 11.120 1.00 70.00 470 GLN A O 1
ATOM 3815 N N . GLU A 1 471 ? -2.279 -18.969 9.303 1.00 64.75 471 GLU A N 1
ATOM 3816 C CA . GLU A 1 471 ? -0.846 -18.687 9.341 1.00 64.75 471 GLU A CA 1
ATOM 3817 C C . GLU A 1 471 ? -0.515 -17.192 9.224 1.00 64.75 471 GLU A C 1
ATOM 3819 O O . GLU A 1 471 ? 0.496 -16.768 9.780 1.00 64.75 471 GLU A O 1
ATOM 3824 N N . ASP A 1 472 ? -1.391 -16.386 8.611 1.00 64.94 472 ASP A N 1
ATOM 3825 C CA . ASP A 1 472 ? -1.222 -14.929 8.496 1.00 64.94 472 ASP A CA 1
ATOM 3826 C C . ASP A 1 472 ? -1.411 -14.215 9.850 1.00 64.94 472 ASP A C 1
ATOM 3828 O O . ASP A 1 472 ? -1.057 -13.050 10.011 1.00 64.94 472 ASP A O 1
ATOM 3832 N N . GLY A 1 473 ? -1.979 -14.894 10.857 1.00 68.69 473 GLY A N 1
ATOM 3833 C CA . GLY A 1 473 ? -2.201 -14.333 12.194 1.00 68.69 473 GLY A CA 1
ATOM 3834 C C . GLY A 1 473 ? -3.312 -13.278 12.265 1.00 68.69 473 GLY A C 1
ATOM 3835 O O . GLY A 1 473 ? -3.466 -12.625 13.297 1.00 68.69 473 GLY A O 1
ATOM 3836 N N . LYS A 1 474 ? -4.098 -13.115 11.191 1.00 76.56 474 LYS A N 1
ATOM 3837 C CA . LYS A 1 474 ? -5.135 -12.073 11.056 1.00 76.56 474 LYS A CA 1
ATOM 3838 C C . LYS A 1 474 ? -6.565 -12.561 11.244 1.00 76.56 474 LYS A C 1
ATOM 3840 O O . LYS A 1 474 ? -7.476 -11.751 11.388 1.00 76.56 474 LYS A O 1
ATOM 3845 N N . ILE A 1 475 ? -6.779 -13.877 11.315 1.00 82.69 475 ILE A N 1
ATOM 3846 C CA . ILE A 1 475 ? -8.083 -14.426 11.697 1.00 82.69 475 ILE A CA 1
ATOM 3847 C C . ILE A 1 475 ? -8.330 -14.109 13.176 1.00 82.69 475 ILE A C 1
ATOM 3849 O O . ILE A 1 475 ? -7.616 -14.584 14.063 1.00 82.69 475 ILE A O 1
ATOM 3853 N N . ASN A 1 476 ? -9.355 -13.302 13.437 1.00 89.06 476 ASN A N 1
ATOM 3854 C CA . ASN A 1 476 ? -9.760 -12.850 14.765 1.00 89.06 476 ASN A CA 1
ATOM 3855 C C . ASN A 1 476 ? -11.301 -12.746 14.853 1.00 89.06 476 ASN A C 1
ATOM 3857 O O . ASN A 1 476 ? -11.982 -12.888 13.835 1.00 89.06 476 ASN A O 1
ATOM 3861 N N . PRO A 1 477 ? -11.888 -12.516 16.042 1.00 92.06 477 PRO A N 1
ATOM 3862 C CA . PRO A 1 477 ? -13.344 -12.442 16.179 1.00 92.06 477 PRO A CA 1
ATOM 3863 C C . PRO A 1 477 ? -14.030 -11.314 15.390 1.00 92.06 477 PRO A C 1
ATOM 3865 O O . PRO A 1 477 ? -15.224 -11.420 15.109 1.00 92.06 477 PRO A O 1
ATOM 3868 N N . LEU A 1 478 ? -13.304 -10.266 14.982 1.00 93.69 478 LEU A N 1
ATOM 3869 C CA . LEU A 1 478 ? -13.841 -9.142 14.208 1.00 93.69 478 LEU A CA 1
ATOM 3870 C C . LEU A 1 478 ? -14.258 -9.586 12.796 1.00 93.69 478 LEU A C 1
ATOM 3872 O O . LEU A 1 478 ? -15.199 -9.033 12.229 1.00 93.69 478 LEU A O 1
ATOM 3876 N N . VAL A 1 479 ? -13.643 -10.653 12.269 1.00 92.38 479 VAL A N 1
ATOM 3877 C CA . VAL A 1 479 ? -13.989 -11.266 10.972 1.00 92.38 479 VAL A CA 1
ATOM 3878 C C . VAL A 1 479 ? -15.483 -11.614 10.881 1.00 92.38 479 VAL A C 1
ATOM 3880 O O . VAL A 1 479 ? -16.080 -11.519 9.808 1.00 92.38 479 VAL A O 1
ATOM 3883 N N . ALA A 1 480 ? -16.140 -11.920 12.008 1.00 92.75 480 ALA A N 1
ATOM 3884 C CA . ALA A 1 480 ? -17.576 -12.196 12.057 1.00 92.75 480 ALA A CA 1
ATOM 3885 C C . ALA A 1 480 ? -18.436 -11.041 11.503 1.00 92.75 480 ALA A C 1
ATOM 3887 O O . ALA A 1 480 ? -19.482 -11.275 10.897 1.00 92.75 480 ALA A O 1
ATOM 3888 N N . PHE A 1 481 ? -17.983 -9.796 11.663 1.00 93.69 481 PHE A N 1
ATOM 3889 C CA . PHE A 1 481 ? -18.696 -8.590 11.235 1.00 93.69 481 PHE A CA 1
ATOM 3890 C C . PHE A 1 481 ? -18.566 -8.322 9.730 1.00 93.69 481 PHE A C 1
ATOM 3892 O O . PHE A 1 481 ? -19.343 -7.533 9.180 1.00 93.69 481 PHE A O 1
ATOM 3899 N N . GLY A 1 482 ? -17.624 -8.998 9.066 1.00 91.69 482 GLY A N 1
ATOM 3900 C CA . GLY A 1 482 ? -17.344 -8.868 7.640 1.00 91.69 482 GLY A CA 1
ATOM 3901 C C . GLY A 1 482 ? -18.251 -9.686 6.726 1.00 91.69 482 GLY A C 1
ATOM 3902 O O . GLY A 1 482 ? -18.331 -9.393 5.539 1.00 91.69 482 GLY A O 1
ATOM 3903 N N . PHE A 1 483 ? -18.968 -10.685 7.246 1.00 91.94 483 PHE A N 1
ATOM 3904 C CA . PHE A 1 483 ? -19.810 -11.550 6.419 1.00 91.94 483 PHE A CA 1
ATOM 3905 C C . PHE A 1 483 ? -21.020 -10.786 5.856 1.00 91.94 483 PHE A C 1
ATOM 3907 O O . PHE A 1 483 ? -21.804 -10.244 6.641 1.00 91.94 483 PHE A O 1
ATOM 3914 N N . PRO A 1 484 ? -21.216 -10.740 4.523 1.00 91.44 484 PRO A N 1
ATOM 3915 C CA . PRO A 1 484 ? -22.390 -10.110 3.932 1.00 91.44 484 PRO A CA 1
ATOM 3916 C C . PRO A 1 484 ? -23.629 -11.006 4.007 1.00 91.44 484 PRO A C 1
ATOM 3918 O O . PRO A 1 484 ? -23.566 -12.183 4.374 1.00 91.44 484 PRO A O 1
ATOM 3921 N N . ASP A 1 485 ? -24.779 -10.449 3.635 1.00 89.19 485 ASP A N 1
ATOM 3922 C CA . ASP A 1 485 ? -26.031 -11.195 3.604 1.00 89.19 485 ASP A CA 1
ATOM 3923 C C . ASP A 1 485 ? -26.071 -12.276 2.506 1.00 89.19 485 ASP A C 1
ATOM 3925 O O . ASP A 1 485 ? -25.292 -12.289 1.550 1.00 89.19 485 ASP A O 1
ATOM 3929 N N . LYS A 1 486 ? -27.023 -13.206 2.640 1.00 88.06 486 LYS A N 1
ATOM 3930 C CA . LYS A 1 486 ? -27.205 -14.322 1.702 1.00 88.06 486 LYS A CA 1
ATOM 3931 C C . LYS A 1 486 ? -27.535 -13.868 0.275 1.00 88.06 486 LYS A C 1
ATOM 3933 O O . LYS A 1 486 ? -27.186 -14.585 -0.659 1.00 88.06 486 LYS A O 1
ATOM 3938 N N . ASN A 1 487 ? -28.204 -12.731 0.095 1.00 90.44 487 ASN A N 1
ATOM 3939 C CA . ASN A 1 487 ? -28.571 -12.256 -1.238 1.00 90.44 487 ASN A CA 1
ATOM 3940 C C . ASN A 1 487 ? -27.318 -11.829 -2.006 1.00 90.44 487 ASN A C 1
ATOM 3942 O O . ASN A 1 487 ? -27.194 -12.154 -3.182 1.00 90.44 487 ASN A O 1
ATOM 3946 N N . LEU A 1 488 ? -26.356 -11.191 -1.333 1.00 90.31 488 LEU A N 1
ATOM 3947 C CA . LEU A 1 488 ? -25.081 -10.834 -1.952 1.00 90.31 488 LEU A CA 1
ATOM 3948 C C . LEU A 1 488 ? -24.250 -12.073 -2.323 1.00 90.31 488 LEU A C 1
ATOM 3950 O O . LEU A 1 488 ? -23.649 -12.120 -3.391 1.00 90.31 488 LEU A O 1
ATOM 3954 N N . TYR A 1 489 ? -24.286 -13.130 -1.505 1.00 87.94 489 TYR A N 1
ATOM 3955 C CA . TYR A 1 489 ? -23.684 -14.418 -1.880 1.00 87.94 489 TYR A CA 1
ATOM 3956 C C . TYR A 1 489 ? -24.329 -15.045 -3.126 1.00 87.94 489 TYR A C 1
ATOM 3958 O O . TYR A 1 489 ? -23.645 -15.717 -3.895 1.00 87.94 489 TYR A O 1
ATOM 3966 N N . GLN A 1 490 ? -25.630 -14.835 -3.349 1.00 88.88 490 GLN A N 1
ATOM 3967 C CA . GLN A 1 490 ? -26.341 -15.367 -4.519 1.00 88.88 490 GLN A CA 1
ATOM 3968 C C . GLN A 1 490 ? -26.014 -14.622 -5.818 1.00 88.88 490 GLN A C 1
ATOM 3970 O O . GLN A 1 490 ? -26.184 -15.195 -6.892 1.00 88.88 490 GLN A O 1
ATOM 3975 N N . THR A 1 491 ? -25.545 -13.374 -5.740 1.00 89.38 491 THR A N 1
ATOM 3976 C CA . THR A 1 491 ? -25.126 -12.583 -6.909 1.00 89.38 491 THR A CA 1
ATOM 3977 C C . THR A 1 491 ? -23.642 -12.741 -7.240 1.00 89.38 491 THR A C 1
ATOM 3979 O O . THR A 1 491 ? -23.161 -12.138 -8.201 1.00 89.38 491 THR A O 1
ATOM 3982 N N . LYS A 1 492 ? -22.915 -13.566 -6.477 1.00 87.25 492 LYS A N 1
ATOM 3983 C CA . LYS A 1 492 ? -21.505 -13.872 -6.709 1.00 87.25 492 LYS A CA 1
ATOM 3984 C C . LYS A 1 492 ? -21.297 -14.452 -8.126 1.00 87.25 492 LYS A C 1
ATOM 3986 O O . LYS A 1 492 ? -21.975 -15.417 -8.489 1.00 87.25 492 LYS A O 1
ATOM 3991 N N . PRO A 1 493 ? -20.353 -13.921 -8.926 1.00 82.19 493 PRO A N 1
ATOM 3992 C CA . PRO A 1 493 ? -20.049 -14.470 -10.251 1.00 82.19 493 PRO A CA 1
ATOM 3993 C C . PRO A 1 493 ? -19.501 -15.910 -10.178 1.00 82.19 493 PRO A C 1
ATOM 3995 O O . PRO A 1 493 ? -18.947 -16.309 -9.162 1.00 82.19 493 PRO A O 1
ATOM 3998 N N . LEU A 1 494 ? -19.566 -16.685 -11.266 1.00 73.25 494 LEU A N 1
ATOM 3999 C CA . LEU A 1 494 ? -19.152 -18.106 -11.302 1.00 73.25 494 LEU A CA 1
ATOM 4000 C C . LEU A 1 494 ? -17.623 -18.357 -11.340 1.00 73.25 494 LEU A C 1
ATOM 4002 O O . LEU A 1 494 ? -17.192 -19.469 -11.636 1.00 73.25 494 LEU A O 1
ATOM 4006 N N . GLY A 1 495 ? -16.800 -17.349 -11.046 1.00 63.69 495 GLY A N 1
ATOM 4007 C CA . GLY A 1 495 ? -15.338 -17.440 -11.013 1.00 63.69 495 GLY A CA 1
ATOM 4008 C C . GLY A 1 495 ? -14.645 -16.320 -11.789 1.00 63.69 495 GLY A C 1
ATOM 4009 O O . GLY A 1 495 ? -15.289 -15.443 -12.368 1.00 63.69 495 GLY A O 1
ATOM 4010 N N . PHE A 1 496 ? -13.312 -16.346 -11.798 1.00 63.44 496 PHE A N 1
ATOM 4011 C CA . PHE A 1 496 ? -12.505 -15.445 -12.619 1.00 63.44 496 PHE A CA 1
ATOM 4012 C C . PHE A 1 496 ? -12.455 -15.965 -14.054 1.00 63.44 496 PHE A C 1
ATOM 4014 O O . PHE A 1 496 ? -12.135 -17.130 -14.268 1.00 63.44 496 PHE A O 1
ATOM 4021 N N . SER A 1 497 ? -12.719 -15.112 -15.045 1.00 52.44 497 SER A N 1
ATOM 4022 C CA . SER A 1 497 ? -12.430 -15.453 -16.442 1.00 52.44 497 SER A CA 1
ATOM 4023 C C . SER A 1 497 ? -10.933 -15.234 -16.696 1.00 52.44 497 SER A C 1
ATOM 4025 O O . SER A 1 497 ? -10.510 -14.074 -16.716 1.00 52.44 497 SER A O 1
ATOM 4027 N N . PRO A 1 498 ? -10.110 -16.282 -16.898 1.00 55.03 498 PRO A N 1
ATOM 4028 C CA . PRO A 1 498 ? -8.744 -16.084 -17.354 1.00 55.03 498 PRO A CA 1
ATOM 4029 C C . PRO A 1 498 ? -8.800 -15.553 -18.787 1.00 55.03 498 PRO A C 1
ATOM 4031 O O . PRO A 1 498 ? -9.220 -16.250 -19.710 1.00 55.03 498 PRO A O 1
ATOM 4034 N N . GLN A 1 499 ? -8.421 -14.293 -18.976 1.00 62.44 499 GLN A N 1
ATOM 4035 C CA . GLN A 1 499 ? -8.197 -13.758 -20.313 1.00 62.44 499 GLN A CA 1
ATOM 4036 C C . GLN A 1 499 ? -6.745 -14.047 -20.689 1.00 62.44 499 GLN A C 1
ATOM 4038 O O . GLN A 1 499 ? -5.832 -13.513 -20.068 1.00 62.44 499 GLN A O 1
ATOM 4043 N N . ILE A 1 500 ? -6.540 -14.925 -21.674 1.00 68.56 500 ILE A N 1
ATOM 4044 C CA . ILE A 1 500 ? -5.229 -15.120 -22.309 1.00 68.56 500 ILE A CA 1
ATOM 4045 C C . ILE A 1 500 ? -4.830 -13.804 -22.985 1.00 68.56 500 ILE A C 1
ATOM 4047 O O . ILE A 1 500 ? -5.667 -13.165 -23.626 1.00 68.56 500 ILE A O 1
ATOM 4051 N N . GLY A 1 501 ? -3.561 -13.418 -22.852 1.00 82.19 501 GLY A N 1
ATOM 4052 C CA . GLY A 1 501 ? -3.007 -12.199 -23.441 1.00 82.19 501 GLY A CA 1
ATOM 4053 C C . GLY A 1 501 ? -2.256 -11.338 -22.431 1.00 82.19 501 GLY A C 1
ATOM 4054 O O . GLY A 1 501 ? -1.931 -11.776 -21.327 1.00 82.19 501 GLY A O 1
ATOM 4055 N N . SER A 1 502 ? -1.968 -10.097 -22.812 1.00 85.06 502 SER A N 1
ATOM 4056 C CA . SER A 1 502 ? -1.269 -9.131 -21.968 1.00 85.06 502 SER A CA 1
ATOM 4057 C C . SER A 1 502 ? -2.230 -8.067 -21.415 1.00 85.06 502 SER A C 1
ATOM 4059 O O . SER A 1 502 ? -3.153 -7.616 -22.099 1.00 85.06 502 SER A O 1
ATOM 4061 N N . ARG A 1 503 ? -2.009 -7.626 -20.172 1.00 89.94 503 ARG A N 1
ATOM 4062 C CA . ARG A 1 503 ? -2.699 -6.497 -19.524 1.00 89.94 503 ARG A CA 1
ATOM 4063 C C . ARG A 1 503 ? -1.677 -5.553 -18.902 1.00 89.94 503 ARG A C 1
ATOM 4065 O O . ARG A 1 503 ? -0.662 -6.009 -18.387 1.00 89.94 503 ARG A O 1
ATOM 4072 N N . SER A 1 504 ? -1.940 -4.251 -18.933 1.00 91.50 504 SER A N 1
ATOM 4073 C CA . SER A 1 504 ? -1.062 -3.241 -18.337 1.00 91.50 504 SER A CA 1
ATOM 4074 C C . SER A 1 504 ? -1.859 -2.146 -17.651 1.00 91.50 504 SER A C 1
ATOM 4076 O O . SER A 1 504 ? -2.903 -1.736 -18.167 1.00 91.50 504 SER A O 1
ATOM 4078 N N . LYS A 1 505 ? -1.381 -1.690 -16.491 1.00 93.75 505 LYS A N 1
ATOM 4079 C CA . LYS A 1 505 ? -1.955 -0.568 -15.742 1.00 93.75 505 LYS A CA 1
ATOM 4080 C C . LYS A 1 505 ? -0.850 0.198 -15.018 1.00 93.75 505 LYS A C 1
ATOM 4082 O O . LYS A 1 505 ? 0.138 -0.404 -14.611 1.00 93.75 505 LYS A O 1
ATOM 4087 N N . CYS A 1 506 ? -1.018 1.510 -14.865 1.00 93.00 506 CYS A N 1
ATOM 4088 C CA . CYS A 1 506 ? -0.137 2.320 -14.033 1.00 93.00 506 CYS A CA 1
ATOM 4089 C C . CYS A 1 506 ? -0.928 3.384 -13.275 1.00 93.00 506 CYS A C 1
ATOM 4091 O O . CYS A 1 506 ? -1.576 4.224 -13.904 1.00 93.00 506 CYS A O 1
ATOM 4093 N N . LYS A 1 507 ? -0.936 3.296 -11.945 1.00 92.69 507 LYS A N 1
ATOM 4094 C CA . LYS A 1 507 ? -1.727 4.138 -11.038 1.00 92.69 507 LYS A CA 1
ATOM 4095 C C . LYS A 1 507 ? -1.003 4.253 -9.706 1.00 92.69 507 LYS A C 1
ATOM 4097 O O . LYS A 1 507 ? -0.325 3.314 -9.321 1.00 92.69 507 LYS A O 1
ATOM 4102 N N . ASP A 1 508 ? -1.190 5.383 -9.031 1.00 90.00 508 ASP A N 1
ATOM 4103 C CA . ASP A 1 508 ? -0.753 5.619 -7.650 1.00 90.00 508 ASP A CA 1
ATOM 4104 C C . ASP A 1 508 ? 0.673 5.114 -7.343 1.00 90.00 508 ASP A C 1
ATOM 4106 O O . ASP A 1 508 ? 0.901 4.470 -6.329 1.00 90.00 508 ASP A O 1
ATOM 4110 N N . GLY A 1 509 ? 1.629 5.377 -8.242 1.00 87.50 509 GLY A N 1
ATOM 4111 C CA . GLY A 1 509 ? 3.035 5.015 -8.035 1.00 87.50 509 GLY A CA 1
ATOM 4112 C C . GLY A 1 509 ? 3.464 3.651 -8.575 1.00 87.50 509 GLY A C 1
ATOM 4113 O O . GLY A 1 509 ? 4.657 3.419 -8.718 1.00 87.50 509 GLY A O 1
ATOM 4114 N N . ILE A 1 510 ? 2.540 2.766 -8.962 1.00 91.06 510 ILE A N 1
ATOM 4115 C CA . ILE A 1 510 ? 2.883 1.426 -9.458 1.00 91.06 510 ILE A CA 1
ATOM 4116 C C . ILE A 1 510 ? 2.485 1.285 -10.923 1.00 91.06 510 ILE A C 1
ATOM 4118 O O . ILE A 1 510 ? 1.320 1.447 -11.288 1.00 91.06 510 ILE A O 1
ATOM 4122 N N . CYS A 1 511 ? 3.439 0.901 -11.770 1.00 94.50 511 CYS A N 1
ATOM 4123 C CA . CYS A 1 511 ? 3.173 0.395 -13.112 1.00 94.50 511 CYS A CA 1
ATOM 4124 C C . CYS A 1 511 ? 3.342 -1.128 -13.140 1.00 94.50 511 CYS A C 1
ATOM 4126 O O . CYS A 1 511 ? 4.373 -1.643 -12.724 1.00 94.50 511 CYS A O 1
ATOM 4128 N N . LEU A 1 512 ? 2.367 -1.858 -13.683 1.00 95.38 512 LEU A N 1
ATOM 4129 C CA . LEU A 1 512 ? 2.386 -3.317 -13.796 1.00 95.38 512 LEU A CA 1
ATOM 4130 C C . LEU A 1 512 ? 1.964 -3.753 -15.197 1.00 95.38 512 LEU A C 1
ATOM 4132 O O . LEU A 1 512 ? 0.943 -3.305 -15.724 1.00 95.38 512 LEU A O 1
ATOM 4136 N N . ILE A 1 513 ? 2.718 -4.683 -15.777 1.00 96.06 513 ILE A N 1
ATOM 4137 C CA . ILE A 1 513 ? 2.333 -5.411 -16.985 1.00 96.06 513 ILE A CA 1
ATOM 4138 C C . ILE A 1 513 ? 2.291 -6.904 -16.646 1.00 96.06 513 ILE A C 1
ATOM 4140 O O . ILE A 1 513 ? 3.260 -7.457 -16.136 1.00 96.06 513 ILE A O 1
ATOM 4144 N N . THR A 1 514 ? 1.169 -7.568 -16.922 1.00 94.31 514 THR A N 1
ATOM 4145 C CA . THR A 1 514 ? 0.986 -9.016 -16.744 1.00 94.31 514 THR A CA 1
ATOM 4146 C C . THR A 1 514 ? 0.751 -9.672 -18.099 1.00 94.31 514 THR A C 1
ATOM 4148 O O . THR A 1 514 ? -0.128 -9.238 -18.840 1.00 94.31 514 THR A O 1
ATOM 4151 N N . ALA A 1 515 ? 1.480 -10.740 -18.399 1.00 93.06 515 ALA A N 1
ATOM 4152 C CA . ALA A 1 515 ? 1.275 -11.598 -19.558 1.00 93.06 515 ALA A CA 1
ATOM 4153 C C . ALA A 1 515 ? 0.756 -12.966 -19.095 1.00 93.06 515 ALA A C 1
ATOM 4155 O O . ALA A 1 515 ? 1.377 -13.610 -18.251 1.00 93.06 515 ALA A O 1
ATOM 4156 N N . ILE A 1 516 ? -0.390 -13.392 -19.626 1.00 88.19 516 ILE A N 1
ATOM 4157 C CA . ILE A 1 516 ? -1.077 -14.646 -19.301 1.00 88.19 516 ILE A CA 1
ATOM 4158 C C . ILE A 1 516 ? -0.937 -15.582 -20.508 1.00 88.19 516 ILE A C 1
ATOM 4160 O O . ILE A 1 516 ? -1.646 -15.430 -21.507 1.00 88.19 516 ILE A O 1
ATOM 4164 N N . GLY A 1 517 ? 0.003 -16.524 -20.426 1.00 78.19 517 GLY A N 1
ATOM 4165 C CA . GLY A 1 517 ? 0.236 -17.569 -21.424 1.00 78.19 517 GLY A CA 1
ATOM 4166 C C . GLY A 1 517 ? -0.562 -18.850 -21.149 1.00 78.19 517 GLY A C 1
ATOM 4167 O O . GLY A 1 517 ? -1.264 -18.970 -20.149 1.00 78.19 517 GLY A O 1
ATOM 4168 N N . ALA A 1 518 ? -0.429 -19.849 -22.030 1.00 70.56 518 ALA A N 1
ATOM 4169 C CA . ALA A 1 518 ? -1.179 -21.113 -21.954 1.00 70.56 518 ALA A CA 1
ATOM 4170 C C . ALA A 1 518 ? -0.839 -21.994 -20.731 1.00 70.56 518 ALA A C 1
ATOM 4172 O O . ALA A 1 518 ? -1.563 -22.944 -20.440 1.00 70.56 518 ALA A O 1
ATOM 4173 N N . GLY A 1 519 ? 0.249 -21.691 -20.020 1.00 78.31 519 GLY A N 1
ATOM 4174 C CA . GLY A 1 519 ? 0.659 -22.428 -18.826 1.00 78.31 519 GLY A CA 1
ATOM 4175 C C . GLY A 1 519 ? 1.484 -21.633 -17.820 1.00 78.31 519 GLY A C 1
ATOM 4176 O O . GLY A 1 519 ? 1.838 -22.204 -16.801 1.00 78.31 519 GLY A O 1
ATOM 4177 N N . ASP A 1 520 ? 1.798 -20.360 -18.079 1.00 87.19 520 ASP A N 1
ATOM 4178 C CA . ASP A 1 520 ? 2.463 -19.467 -17.125 1.00 87.19 520 ASP A CA 1
ATOM 4179 C C . ASP A 1 520 ? 1.829 -18.078 -17.195 1.00 87.19 520 ASP A C 1
ATOM 4181 O O . ASP A 1 520 ? 1.477 -17.598 -18.273 1.00 87.19 520 ASP A O 1
ATOM 4185 N N . THR A 1 521 ? 1.709 -17.423 -16.049 1.00 91.12 521 THR A N 1
ATOM 4186 C CA . THR A 1 521 ? 1.427 -15.997 -15.939 1.00 91.12 521 THR A CA 1
ATOM 4187 C C . THR A 1 521 ? 2.659 -15.315 -15.377 1.00 91.12 521 THR A C 1
ATOM 4189 O O . THR A 1 521 ? 3.150 -15.699 -14.318 1.00 91.12 521 THR A O 1
ATOM 4192 N N . VAL A 1 522 ? 3.146 -14.294 -16.072 1.00 93.88 522 VAL A N 1
ATOM 4193 C CA . VAL A 1 522 ? 4.352 -13.550 -15.701 1.00 93.88 522 VAL A CA 1
ATOM 4194 C C . VAL A 1 522 ? 3.991 -12.080 -15.558 1.00 93.88 522 VAL A C 1
ATOM 4196 O O . VAL A 1 522 ? 3.230 -11.550 -16.368 1.00 93.88 522 VAL A O 1
ATOM 4199 N N . ALA A 1 523 ? 4.513 -11.411 -14.535 1.00 95.25 523 ALA A N 1
ATOM 4200 C CA . ALA A 1 523 ? 4.285 -9.987 -14.334 1.00 95.25 523 ALA A CA 1
ATOM 4201 C C . ALA A 1 523 ? 5.581 -9.229 -14.051 1.00 95.25 523 ALA A C 1
ATOM 4203 O O . ALA A 1 523 ? 6.416 -9.695 -13.271 1.00 95.25 523 ALA A O 1
ATOM 4204 N N . LEU A 1 524 ? 5.697 -8.054 -14.671 1.00 96.69 524 LEU A N 1
ATOM 4205 C CA . LEU A 1 524 ? 6.771 -7.084 -14.494 1.00 96.69 524 LEU A CA 1
ATOM 4206 C C . LEU A 1 524 ? 6.182 -5.787 -13.930 1.00 96.69 524 LEU A C 1
ATOM 4208 O O . LEU A 1 524 ? 5.315 -5.181 -14.567 1.00 96.69 524 LEU A O 1
ATOM 4212 N N . SER A 1 525 ? 6.650 -5.371 -12.754 1.00 95.12 525 SER A N 1
ATOM 4213 C CA . SER A 1 525 ? 6.289 -4.097 -12.127 1.00 95.12 525 SER A CA 1
ATOM 4214 C C . SER A 1 525 ? 7.447 -3.104 -12.139 1.00 95.12 525 SER A C 1
ATOM 4216 O O . SER A 1 525 ? 8.606 -3.510 -12.210 1.00 95.12 525 SER A O 1
ATOM 4218 N N . MET A 1 526 ? 7.117 -1.818 -12.033 1.00 94.69 526 MET A N 1
ATOM 4219 C CA . MET A 1 526 ? 8.044 -0.713 -11.796 1.00 94.69 526 MET A CA 1
ATOM 4220 C C . MET A 1 526 ? 7.411 0.303 -10.841 1.00 94.69 526 MET A C 1
ATOM 4222 O O . MET A 1 526 ? 6.236 0.636 -11.023 1.00 94.69 526 MET A O 1
ATOM 4226 N N . ILE A 1 527 ? 8.190 0.800 -9.880 1.00 90.94 527 ILE A N 1
ATOM 4227 C CA . ILE A 1 527 ? 7.793 1.885 -8.969 1.00 90.94 527 ILE A CA 1
ATOM 4228 C C . ILE A 1 527 ? 8.109 3.246 -9.606 1.00 90.94 527 ILE A C 1
ATOM 4230 O O . ILE A 1 527 ? 9.155 3.420 -10.235 1.00 90.94 527 ILE A O 1
ATOM 4234 N N . ALA A 1 528 ? 7.171 4.186 -9.529 1.00 90.75 528 ALA A N 1
ATOM 4235 C CA . ALA A 1 528 ? 7.257 5.520 -10.114 1.00 90.75 528 ALA A CA 1
ATOM 4236 C C . ALA A 1 528 ? 6.346 6.520 -9.373 1.00 90.75 528 ALA A C 1
ATOM 4238 O O . ALA A 1 528 ? 5.303 6.947 -9.887 1.00 90.75 528 ALA A O 1
ATOM 4239 N N . GLU A 1 529 ? 6.739 6.870 -8.155 1.00 86.06 529 GLU A N 1
ATOM 4240 C CA . GLU A 1 529 ? 5.983 7.711 -7.233 1.00 86.06 529 GLU A CA 1
ATOM 4241 C C . GLU A 1 529 ? 6.288 9.200 -7.365 1.00 86.06 529 GLU A C 1
ATOM 4243 O O . GLU A 1 529 ? 7.428 9.625 -7.565 1.00 86.06 529 GLU A O 1
ATOM 4248 N N . LYS A 1 530 ? 5.233 10.013 -7.237 1.00 84.81 530 LYS A N 1
ATOM 4249 C CA . LYS A 1 530 ? 5.297 11.477 -7.317 1.00 84.81 530 LYS A CA 1
ATOM 4250 C C . LYS A 1 530 ? 4.164 12.149 -6.546 1.00 84.81 530 LYS A C 1
ATOM 4252 O O . LYS A 1 530 ? 3.098 11.559 -6.342 1.00 84.81 530 LYS A O 1
ATOM 4257 N N . GLY A 1 531 ? 4.328 13.437 -6.263 1.00 78.12 531 GLY A N 1
ATOM 4258 C CA . GLY A 1 531 ? 3.290 14.282 -5.687 1.00 78.12 531 GLY A CA 1
ATOM 4259 C C . GLY A 1 531 ? 2.886 13.816 -4.292 1.00 78.12 531 GLY A C 1
ATOM 4260 O O . GLY A 1 531 ? 3.719 13.349 -3.530 1.00 78.12 531 GLY A O 1
ATOM 4261 N N . ARG A 1 532 ? 1.592 13.925 -3.960 1.00 72.62 532 ARG A N 1
ATOM 4262 C CA . ARG A 1 532 ? 1.104 13.678 -2.592 1.00 72.62 532 ARG A CA 1
ATOM 4263 C C . ARG A 1 532 ? 1.351 12.265 -2.069 1.00 72.62 532 ARG A C 1
ATOM 4265 O O . ARG A 1 532 ? 1.614 12.112 -0.888 1.00 72.62 532 ARG A O 1
ATOM 4272 N N . LEU A 1 533 ? 1.268 11.254 -2.934 1.00 73.12 533 LEU A N 1
ATOM 4273 C CA . LEU A 1 533 ? 1.553 9.871 -2.538 1.00 73.12 533 LEU A CA 1
ATOM 4274 C C . LEU A 1 533 ? 2.998 9.730 -2.068 1.00 73.12 533 LEU A C 1
ATOM 4276 O O . LEU A 1 533 ? 3.225 9.245 -0.972 1.00 73.12 533 LEU A O 1
ATOM 4280 N N . TRP A 1 534 ? 3.931 10.283 -2.839 1.00 74.69 534 TRP A N 1
ATOM 4281 C CA . TRP A 1 534 ? 5.334 10.343 -2.455 1.00 74.69 534 TRP A CA 1
ATOM 4282 C C . TRP A 1 534 ? 5.542 11.206 -1.200 1.00 74.69 534 TRP A C 1
ATOM 4284 O O . TRP A 1 534 ? 6.115 10.733 -0.227 1.00 74.69 534 TRP A O 1
ATOM 4294 N N . THR A 1 535 ? 5.024 12.445 -1.151 1.00 68.75 535 THR A N 1
ATOM 4295 C CA . THR A 1 535 ? 5.261 13.356 -0.007 1.00 68.75 535 THR A CA 1
ATOM 4296 C C . THR A 1 535 ? 4.678 12.865 1.314 1.00 68.75 535 THR A C 1
ATOM 4298 O O . THR A 1 535 ? 5.193 13.249 2.364 1.00 68.75 535 THR A O 1
ATOM 4301 N N . ASN A 1 536 ? 3.601 12.078 1.266 1.00 68.19 536 ASN A N 1
ATOM 4302 C CA . ASN A 1 536 ? 2.901 11.556 2.442 1.00 68.19 536 ASN A CA 1
ATOM 4303 C C . ASN A 1 536 ? 3.345 10.127 2.797 1.00 68.19 536 ASN A C 1
ATOM 4305 O O . ASN A 1 536 ? 2.840 9.562 3.761 1.00 68.19 536 ASN A O 1
ATOM 4309 N N . GLY A 1 537 ? 4.226 9.515 2.002 1.00 61.50 537 GLY A N 1
ATOM 4310 C CA . GLY A 1 537 ? 4.876 8.240 2.317 1.00 61.50 537 GLY A CA 1
ATOM 4311 C C . GLY A 1 537 ? 6.187 8.394 3.089 1.00 61.50 537 GLY A C 1
ATOM 4312 O O . GLY A 1 537 ? 6.698 7.417 3.630 1.00 61.50 537 GLY A O 1
ATOM 4313 N N . GLN A 1 538 ? 6.726 9.619 3.146 1.00 58.12 538 GLN A N 1
ATOM 4314 C CA . GLN A 1 538 ? 8.072 9.944 3.629 1.00 58.12 538 GLN A CA 1
ATOM 4315 C C . GLN A 1 538 ? 8.269 9.547 5.108 1.00 58.12 538 GLN A C 1
ATOM 4317 O O . GLN A 1 538 ? 7.962 10.305 6.019 1.00 58.12 538 GLN A O 1
ATOM 4322 N N . GLY A 1 539 ? 8.796 8.359 5.373 1.00 59.41 539 GLY A N 1
ATOM 4323 C CA . GLY A 1 539 ? 8.959 7.791 6.719 1.00 59.41 539 GLY A CA 1
ATOM 4324 C C . GLY A 1 539 ? 8.931 6.266 6.698 1.00 59.41 539 GLY A C 1
ATOM 4325 O O . GLY A 1 539 ? 9.609 5.614 7.492 1.00 59.41 539 GLY A O 1
ATOM 4326 N N . HIS A 1 540 ? 8.198 5.732 5.728 1.00 64.25 540 HIS A N 1
ATOM 4327 C CA . HIS A 1 540 ? 8.084 4.316 5.407 1.00 64.25 540 HIS A CA 1
ATOM 4328 C C . HIS A 1 540 ? 8.428 4.084 3.929 1.00 64.25 540 HIS A C 1
ATOM 4330 O O . HIS A 1 540 ? 9.145 3.151 3.607 1.00 64.25 540 HIS A O 1
ATOM 4336 N N . ASP A 1 541 ? 8.073 5.006 3.035 1.00 69.00 541 ASP A N 1
ATOM 4337 C CA . ASP A 1 541 ? 8.480 4.971 1.628 1.00 69.00 541 ASP A CA 1
ATOM 4338 C C . ASP A 1 541 ? 10.008 4.816 1.430 1.00 69.00 541 ASP A C 1
ATOM 4340 O O . ASP A 1 541 ? 10.824 5.453 2.111 1.00 69.00 541 ASP A O 1
ATOM 4344 N N . GLN A 1 542 ? 10.396 3.950 0.492 1.00 75.31 542 GLN A N 1
ATOM 4345 C CA . GLN A 1 542 ? 11.782 3.553 0.245 1.00 75.31 542 GLN A CA 1
ATOM 4346 C C . GLN A 1 542 ? 12.435 4.429 -0.828 1.00 75.31 542 GLN A C 1
ATOM 4348 O O . GLN A 1 542 ? 11.807 5.185 -1.564 1.00 75.31 542 GLN A O 1
ATOM 4353 N N . GLN A 1 543 ? 13.757 4.341 -0.961 1.00 77.62 543 GLN A N 1
ATOM 4354 C CA . GLN A 1 543 ? 14.467 4.942 -2.091 1.00 77.62 543 GLN A CA 1
ATOM 4355 C C . GLN A 1 543 ? 14.442 4.030 -3.324 1.00 77.62 543 GLN A C 1
ATOM 4357 O O . GLN A 1 543 ? 15.471 3.757 -3.948 1.00 77.62 543 GLN A O 1
ATOM 4362 N N . ASP A 1 544 ? 13.275 3.502 -3.662 1.00 80.88 544 ASP A N 1
ATOM 4363 C CA . ASP A 1 544 ? 13.121 2.436 -4.644 1.00 80.88 544 ASP A CA 1
ATOM 4364 C C . ASP A 1 544 ? 12.493 2.928 -5.955 1.00 80.88 544 ASP A C 1
ATOM 4366 O O . ASP A 1 544 ? 12.196 2.127 -6.838 1.00 80.88 544 ASP A O 1
ATOM 4370 N N . ASN A 1 545 ? 12.345 4.241 -6.148 1.00 88.00 545 ASN A N 1
ATOM 4371 C CA . ASN A 1 545 ? 11.834 4.791 -7.397 1.00 88.00 545 ASN A CA 1
ATOM 4372 C C . ASN A 1 545 ? 12.617 4.257 -8.616 1.00 88.00 545 ASN A C 1
ATOM 4374 O O . ASN A 1 545 ? 13.848 4.304 -8.679 1.00 88.00 545 ASN A O 1
ATOM 4378 N N . LEU A 1 546 ? 11.876 3.764 -9.615 1.00 91.69 546 LEU A N 1
ATOM 4379 C CA . LEU A 1 546 ? 12.315 2.963 -10.769 1.00 91.69 546 LEU A CA 1
ATOM 4380 C C . LEU A 1 546 ? 12.707 1.502 -10.490 1.00 91.69 546 LEU A C 1
ATOM 4382 O O . LEU A 1 546 ? 13.067 0.797 -11.439 1.00 91.69 546 LEU A O 1
ATOM 4386 N N . SER A 1 547 ? 12.629 1.009 -9.256 1.00 92.12 547 SER A N 1
ATOM 4387 C CA . SER A 1 547 ? 12.839 -0.403 -8.919 1.00 92.12 547 SER A CA 1
ATOM 4388 C C . SER A 1 547 ? 11.834 -1.272 -9.663 1.00 92.12 547 SER A C 1
ATOM 4390 O O . SER A 1 547 ? 10.688 -0.880 -9.893 1.00 92.12 547 SER A O 1
ATOM 4392 N N . ILE A 1 548 ? 12.279 -2.457 -10.076 1.00 93.81 548 ILE A N 1
ATOM 4393 C CA . ILE A 1 548 ? 11.461 -3.433 -10.796 1.00 93.81 548 ILE A CA 1
ATOM 4394 C C . ILE A 1 548 ? 11.248 -4.702 -9.974 1.00 93.81 548 ILE A C 1
ATOM 4396 O O . ILE A 1 548 ? 12.104 -5.108 -9.194 1.00 93.81 548 ILE A O 1
ATOM 4400 N N . THR A 1 549 ? 10.141 -5.400 -10.213 1.00 92.69 549 THR A N 1
ATOM 4401 C CA . THR A 1 549 ? 9.963 -6.797 -9.784 1.00 92.69 549 THR A CA 1
ATOM 4402 C C . THR A 1 549 ? 9.482 -7.630 -10.964 1.00 92.69 549 THR A C 1
ATOM 4404 O O . THR A 1 549 ? 8.559 -7.229 -11.670 1.00 92.69 549 THR A O 1
ATOM 4407 N N . LEU A 1 550 ? 10.072 -8.810 -11.159 1.00 94.19 550 LEU A N 1
ATOM 4408 C CA . LEU A 1 550 ? 9.685 -9.783 -12.178 1.00 94.19 550 LEU A CA 1
ATOM 4409 C C . LEU A 1 550 ? 9.328 -11.115 -11.510 1.00 94.19 550 LEU A C 1
ATOM 4411 O O . LEU A 1 550 ? 10.138 -11.700 -10.790 1.00 94.19 550 LEU A O 1
ATOM 4415 N N . SER A 1 551 ? 8.122 -11.615 -11.774 1.00 92.44 551 SER A N 1
ATOM 4416 C CA . SER A 1 551 ? 7.584 -12.820 -11.127 1.00 92.44 551 SER A CA 1
ATOM 4417 C C . SER A 1 551 ? 6.777 -13.689 -12.088 1.00 92.44 551 SER A C 1
ATOM 4419 O O . SER A 1 551 ? 6.251 -13.201 -13.087 1.00 92.44 551 SER A O 1
ATOM 4421 N N . SER A 1 552 ? 6.709 -14.984 -11.788 1.00 91.31 552 SER A N 1
ATOM 4422 C CA . SER A 1 552 ? 6.078 -16.027 -12.595 1.00 91.31 552 SER A CA 1
ATOM 4423 C C . SER A 1 552 ? 5.270 -16.979 -11.710 1.00 91.31 552 SER A C 1
ATOM 4425 O O . SER A 1 552 ? 5.732 -17.421 -10.651 1.00 91.31 552 SER A O 1
ATOM 4427 N N . SER A 1 553 ? 4.089 -17.379 -12.187 1.00 89.62 553 SER A N 1
ATOM 4428 C CA . SER A 1 553 ? 3.283 -18.425 -11.545 1.00 89.62 553 SER A CA 1
ATOM 4429 C C . SER A 1 553 ? 3.975 -19.793 -11.533 1.00 89.62 553 SER A C 1
ATOM 4431 O O . SER A 1 553 ? 3.726 -20.594 -10.636 1.00 89.62 553 SER A O 1
ATOM 4433 N N . ASN A 1 554 ? 4.882 -20.056 -12.479 1.00 90.06 554 ASN A N 1
ATOM 4434 C CA . ASN A 1 554 ? 5.592 -21.331 -12.591 1.00 90.06 554 ASN A CA 1
ATOM 4435 C C . ASN A 1 554 ? 6.970 -21.345 -11.936 1.00 90.06 554 ASN A C 1
ATOM 4437 O O . ASN A 1 554 ? 7.421 -22.403 -11.475 1.00 90.06 554 ASN A O 1
ATOM 4441 N N . LYS A 1 555 ? 7.663 -20.204 -11.935 1.00 87.19 555 LYS A N 1
ATOM 4442 C CA . LYS A 1 555 ? 9.045 -20.085 -11.448 1.00 87.19 555 LYS A CA 1
ATOM 4443 C C . LYS A 1 555 ? 9.162 -19.351 -10.111 1.00 87.19 555 LYS A C 1
ATOM 4445 O O . LYS A 1 555 ? 10.141 -19.570 -9.414 1.00 87.19 555 LYS A O 1
ATOM 4450 N N . GLY A 1 556 ? 8.158 -18.573 -9.708 1.00 87.12 556 GLY A N 1
ATOM 4451 C CA . GLY A 1 556 ? 8.224 -17.722 -8.520 1.00 87.12 556 GLY A CA 1
ATOM 4452 C C . GLY A 1 556 ? 8.837 -16.364 -8.846 1.00 87.12 556 GLY A C 1
ATOM 4453 O O . GLY A 1 556 ? 8.676 -15.862 -9.960 1.00 87.12 556 GLY A O 1
ATOM 4454 N N . PHE A 1 557 ? 9.523 -15.759 -7.881 1.00 87.25 557 PHE A N 1
ATOM 4455 C CA . PHE A 1 557 ? 10.289 -14.541 -8.122 1.00 87.25 557 PHE A CA 1
ATOM 4456 C C . PHE A 1 557 ? 11.508 -14.819 -9.008 1.00 87.25 557 PHE A C 1
ATOM 4458 O O . PHE A 1 557 ? 12.185 -15.830 -8.853 1.00 87.25 557 PHE A O 1
ATOM 4465 N N . LEU A 1 558 ? 11.770 -13.914 -9.949 1.00 90.19 558 LEU A N 1
ATOM 4466 C CA . LEU A 1 558 ? 12.921 -13.962 -10.856 1.00 90.19 558 LEU A CA 1
ATOM 4467 C C . LEU A 1 558 ? 13.859 -12.783 -10.582 1.00 90.19 558 LEU A C 1
ATOM 4469 O O . LEU A 1 558 ? 15.066 -12.958 -10.422 1.00 90.19 558 LEU A O 1
ATOM 4473 N N . ILE A 1 559 ? 13.264 -11.596 -10.459 1.00 90.50 559 ILE A N 1
ATOM 4474 C CA . ILE A 1 559 ? 13.849 -10.411 -9.834 1.00 90.50 559 ILE A CA 1
ATOM 4475 C C . ILE A 1 559 ? 12.867 -10.006 -8.745 1.00 90.50 559 ILE A C 1
ATOM 4477 O O . ILE A 1 559 ? 11.697 -9.779 -9.046 1.00 90.50 559 ILE A O 1
ATOM 4481 N N . GLN A 1 560 ? 13.315 -9.957 -7.500 1.00 83.19 560 GLN A N 1
ATOM 4482 C CA . GLN A 1 560 ? 12.493 -9.574 -6.349 1.00 83.19 560 GLN A CA 1
ATOM 4483 C C . GLN A 1 560 ? 13.042 -8.298 -5.748 1.00 83.19 560 GLN A C 1
ATOM 4485 O O . GLN A 1 560 ? 14.234 -8.043 -5.873 1.00 83.19 560 GLN A O 1
ATOM 4490 N N . ASP A 1 561 ? 12.217 -7.502 -5.079 1.00 77.56 561 ASP A N 1
ATOM 4491 C CA . ASP A 1 561 ? 12.791 -6.541 -4.140 1.00 77.56 561 ASP A CA 1
ATOM 4492 C C . ASP A 1 561 ? 13.590 -7.297 -3.056 1.00 77.56 561 ASP A C 1
ATOM 4494 O O . ASP A 1 561 ? 13.338 -8.480 -2.800 1.00 77.56 561 ASP A O 1
ATOM 4498 N N . ARG A 1 562 ? 14.575 -6.639 -2.439 1.00 69.94 562 ARG A N 1
ATOM 4499 C CA . ARG A 1 562 ? 15.414 -7.200 -1.376 1.00 69.94 562 ARG A CA 1
ATOM 4500 C C . ARG A 1 562 ? 14.561 -7.835 -0.272 1.00 69.94 562 ARG A C 1
ATOM 4502 O O . ARG A 1 562 ? 14.941 -8.886 0.233 1.00 69.94 562 ARG A O 1
ATOM 4509 N N . GLY A 1 563 ? 13.401 -7.264 0.045 1.00 62.16 563 GLY A N 1
ATOM 4510 C CA . GLY A 1 563 ? 12.477 -7.796 1.047 1.00 62.16 563 GLY A CA 1
ATOM 4511 C C . GLY A 1 563 ? 12.823 -7.364 2.476 1.00 62.16 563 GLY A C 1
ATOM 4512 O O . GLY A 1 563 ? 13.964 -7.026 2.787 1.00 62.16 563 GLY A O 1
ATOM 4513 N N . TYR A 1 564 ? 11.812 -7.375 3.346 1.00 64.75 564 TYR A N 1
ATOM 4514 C CA . TYR A 1 564 ? 11.852 -6.771 4.681 1.00 64.75 564 TYR A CA 1
ATOM 4515 C C . TYR A 1 564 ? 12.411 -7.717 5.752 1.00 64.75 564 TYR A C 1
ATOM 4517 O O . TYR A 1 564 ? 12.097 -8.909 5.752 1.00 64.75 564 TYR A O 1
ATOM 4525 N N . SER A 1 565 ? 13.220 -7.180 6.678 1.00 57.16 565 SER A N 1
ATOM 4526 C CA . SER A 1 565 ? 13.880 -7.957 7.734 1.00 57.16 565 SER A CA 1
ATOM 4527 C C . SER A 1 565 ? 13.174 -7.985 9.101 1.00 57.16 565 SER A C 1
ATOM 4529 O O . SER A 1 565 ? 13.581 -8.749 9.974 1.00 57.16 565 SER A O 1
ATOM 4531 N N . GLY A 1 566 ? 12.096 -7.217 9.307 1.00 55.56 566 GLY A N 1
ATOM 4532 C CA . GLY A 1 566 ? 11.515 -7.000 10.643 1.00 55.56 566 GLY A CA 1
ATOM 4533 C C . GLY A 1 566 ? 12.267 -5.920 11.429 1.00 55.56 566 GLY A C 1
ATOM 4534 O O . GLY A 1 566 ? 13.491 -5.984 11.521 1.00 55.56 566 GLY A O 1
ATOM 4535 N N . PHE A 1 567 ? 11.562 -4.951 12.030 1.00 57.34 567 PHE A N 1
ATOM 4536 C CA . PHE A 1 567 ? 12.173 -3.836 12.782 1.00 57.34 567 PHE A CA 1
ATOM 4537 C C . PHE A 1 567 ? 13.195 -4.304 13.830 1.00 57.34 567 PHE A C 1
ATOM 4539 O O . PHE A 1 567 ? 14.294 -3.759 13.900 1.00 57.34 567 PHE A O 1
ATOM 4546 N N . ASP A 1 568 ? 12.883 -5.375 14.562 1.00 49.66 568 ASP A N 1
ATOM 4547 C CA . ASP A 1 568 ? 13.729 -5.904 15.642 1.00 49.66 568 ASP A CA 1
ATOM 4548 C C . ASP A 1 568 ? 15.001 -6.621 15.152 1.00 49.66 568 ASP A C 1
ATOM 4550 O O . ASP A 1 568 ? 15.940 -6.831 15.925 1.00 49.66 568 ASP A O 1
ATOM 4554 N N . ALA A 1 569 ? 15.057 -7.011 13.873 1.00 50.25 569 ALA A N 1
ATOM 4555 C CA . ALA A 1 569 ? 16.222 -7.669 13.278 1.00 50.25 569 ALA A CA 1
ATOM 4556 C C . ALA A 1 569 ? 17.090 -6.718 12.435 1.00 50.25 569 ALA A C 1
ATOM 4558 O O . ALA A 1 569 ? 18.200 -7.099 12.041 1.00 50.25 569 ALA A O 1
ATOM 4559 N N . ARG A 1 570 ? 16.631 -5.477 12.195 1.00 57.09 570 ARG A N 1
ATOM 4560 C CA . ARG A 1 570 ? 17.406 -4.425 11.521 1.00 57.09 570 ARG A CA 1
ATOM 4561 C C . ARG A 1 570 ? 18.574 -4.012 12.427 1.00 57.09 570 ARG A C 1
ATOM 4563 O O . ARG A 1 570 ? 18.414 -3.317 13.429 1.00 57.09 570 ARG A O 1
ATOM 4570 N N . LYS A 1 571 ? 19.797 -4.441 12.098 1.00 51.97 571 LYS A N 1
ATOM 4571 C CA . LYS A 1 571 ? 21.008 -3.960 12.790 1.00 51.97 571 LYS A CA 1
ATOM 4572 C C . LYS A 1 571 ? 21.260 -2.495 12.426 1.00 51.97 571 LYS A C 1
ATOM 4574 O O . LYS A 1 571 ? 20.952 -2.065 11.318 1.00 51.97 571 LYS A O 1
ATOM 4579 N N . LYS A 1 572 ? 21.905 -1.740 13.321 1.00 42.59 572 LYS A N 1
ATOM 4580 C CA . LYS A 1 572 ? 22.428 -0.396 13.019 1.00 42.59 572 LYS A CA 1
ATOM 4581 C C . LYS A 1 572 ? 23.378 -0.494 11.809 1.00 42.59 572 LYS A C 1
ATOM 4583 O O . LYS A 1 572 ? 24.500 -0.970 11.963 1.00 42.59 572 LYS A O 1
ATOM 4588 N N . GLY A 1 573 ? 22.897 -0.113 10.621 1.00 51.78 573 GLY A N 1
ATOM 4589 C CA . GLY A 1 573 ? 23.597 -0.258 9.335 1.00 51.78 573 GLY A CA 1
ATOM 4590 C C . GLY A 1 573 ? 22.934 -1.168 8.284 1.00 51.78 573 GLY A C 1
ATOM 4591 O O . GLY A 1 573 ? 23.527 -1.348 7.229 1.00 51.78 573 GLY A O 1
ATOM 4592 N N . ASP A 1 574 ? 21.740 -1.732 8.527 1.00 57.69 574 ASP A N 1
ATOM 4593 C CA . ASP A 1 574 ? 21.028 -2.589 7.549 1.00 57.69 574 ASP A CA 1
ATOM 4594 C C . ASP A 1 574 ? 20.649 -1.842 6.248 1.00 57.69 574 ASP A C 1
ATOM 4596 O O . ASP A 1 574 ? 20.505 -2.460 5.190 1.00 57.69 574 ASP A O 1
ATOM 4600 N N . ASN A 1 575 ? 20.548 -0.503 6.321 1.00 66.50 575 ASN A N 1
ATOM 4601 C CA . ASN A 1 575 ? 20.371 0.425 5.195 1.00 66.50 575 ASN A CA 1
ATOM 4602 C C . ASN A 1 575 ? 19.268 0.010 4.205 1.00 66.50 575 ASN A C 1
ATOM 4604 O O . ASN A 1 575 ? 19.338 0.358 3.036 1.00 66.50 575 ASN A O 1
ATOM 4608 N N . PHE A 1 576 ? 18.260 -0.739 4.659 1.00 68.50 576 PHE A N 1
ATOM 4609 C CA . PHE A 1 576 ? 17.267 -1.397 3.810 1.00 68.50 576 PHE A CA 1
ATOM 4610 C C . PHE A 1 576 ? 16.542 -0.438 2.861 1.00 68.50 576 PHE A C 1
ATOM 4612 O O . PHE A 1 576 ? 16.417 -0.778 1.693 1.00 68.50 576 PHE A O 1
ATOM 4619 N N . HIS A 1 577 ? 16.187 0.763 3.329 1.00 73.19 577 HIS A N 1
ATOM 4620 C CA . HIS A 1 577 ? 15.508 1.785 2.526 1.00 73.19 577 HIS A CA 1
ATOM 4621 C C . HIS A 1 577 ? 16.383 2.392 1.418 1.00 73.19 577 HIS A C 1
ATOM 4623 O O . HIS A 1 577 ? 15.875 3.156 0.607 1.00 73.19 577 HIS A O 1
ATOM 4629 N N . ARG A 1 578 ? 17.699 2.128 1.385 1.00 77.19 578 ARG A N 1
ATOM 4630 C CA . ARG A 1 578 ? 18.600 2.802 0.442 1.00 77.19 578 ARG A CA 1
ATOM 4631 C C . ARG A 1 578 ? 18.502 2.233 -0.960 1.00 77.19 578 ARG A C 1
ATOM 4633 O O . ARG A 1 578 ? 18.575 1.022 -1.163 1.00 77.19 578 ARG A O 1
ATOM 4640 N N . HIS A 1 579 ? 18.573 3.130 -1.937 1.00 79.88 579 HIS A N 1
ATOM 4641 C CA . HIS A 1 579 ? 18.458 2.822 -3.365 1.00 79.88 579 HIS A CA 1
ATOM 4642 C C . HIS A 1 579 ? 19.409 1.717 -3.864 1.00 79.88 579 HIS A C 1
ATOM 4644 O O . HIS A 1 579 ? 19.063 0.963 -4.771 1.00 79.88 579 HIS A O 1
ATOM 4650 N N . LEU A 1 580 ? 20.592 1.555 -3.254 1.00 82.38 580 LEU A N 1
ATOM 4651 C CA . LEU A 1 580 ? 21.567 0.508 -3.607 1.00 82.38 580 LEU A CA 1
ATOM 4652 C C . LEU A 1 580 ? 21.085 -0.927 -3.333 1.00 82.38 580 LEU A C 1
ATOM 4654 O O . LEU A 1 580 ? 21.697 -1.899 -3.789 1.00 82.38 580 LEU A O 1
ATOM 4658 N N . HIS A 1 581 ? 20.004 -1.071 -2.576 1.00 80.31 581 HIS A N 1
ATOM 4659 C CA . HIS A 1 581 ? 19.402 -2.352 -2.250 1.00 80.31 581 HIS A CA 1
ATOM 4660 C C . HIS A 1 581 ? 18.204 -2.703 -3.124 1.00 80.31 581 HIS A C 1
ATOM 4662 O O . HIS A 1 581 ? 17.725 -3.831 -3.028 1.00 80.31 581 HIS A O 1
ATOM 4668 N N . HIS A 1 582 ? 17.788 -1.807 -4.014 1.00 86.50 582 HIS A N 1
ATOM 4669 C CA . HIS A 1 582 ? 16.664 -2.009 -4.917 1.00 86.50 582 HIS A CA 1
ATOM 4670 C C . HIS A 1 582 ? 17.133 -2.334 -6.338 1.00 86.50 582 HIS A C 1
ATOM 4672 O O . HIS A 1 582 ? 18.319 -2.271 -6.678 1.00 86.50 582 HIS A O 1
ATOM 4678 N N . ASN A 1 583 ? 16.190 -2.722 -7.193 1.00 91.94 583 ASN A N 1
ATOM 4679 C CA . ASN A 1 583 ? 16.482 -3.192 -8.543 1.00 91.94 583 ASN A CA 1
ATOM 4680 C C . ASN A 1 583 ? 16.558 -2.013 -9.518 1.00 91.94 583 ASN A C 1
ATOM 4682 O O . ASN A 1 583 ? 15.702 -1.886 -10.389 1.00 91.94 583 ASN A O 1
ATOM 4686 N N . VAL A 1 584 ? 17.535 -1.118 -9.347 1.00 92.56 584 VAL A N 1
ATOM 4687 C CA . VAL A 1 584 ? 17.633 0.195 -10.021 1.00 92.56 584 VAL A CA 1
ATOM 4688 C C . VAL A 1 584 ? 18.878 0.330 -10.911 1.00 92.56 584 VAL A C 1
ATOM 4690 O O . VAL A 1 584 ? 19.710 -0.569 -10.992 1.00 92.56 584 VAL A O 1
ATOM 4693 N N . LEU A 1 585 ? 19.003 1.454 -11.623 1.00 93.44 585 LEU A N 1
ATOM 4694 C CA . LEU A 1 585 ? 20.256 1.882 -12.252 1.00 93.44 585 LEU A CA 1
ATOM 4695 C C . LEU A 1 585 ? 20.843 3.022 -11.411 1.00 93.44 585 LEU A C 1
ATOM 4697 O O . LEU A 1 585 ? 20.152 4.014 -11.189 1.00 93.44 585 LEU A O 1
ATOM 4701 N N . THR A 1 586 ? 22.097 2.907 -10.972 1.00 92.56 586 THR A N 1
ATOM 4702 C CA . THR A 1 586 ? 22.744 3.909 -10.106 1.00 92.56 586 THR A CA 1
ATOM 4703 C C . THR A 1 586 ? 24.157 4.278 -10.565 1.00 92.56 586 THR A C 1
ATOM 4705 O O . THR A 1 586 ? 24.720 3.675 -11.484 1.00 92.56 586 THR A O 1
ATOM 4708 N N . ILE A 1 587 ? 24.729 5.310 -9.947 1.00 90.44 587 ILE A N 1
ATOM 4709 C CA . ILE A 1 587 ? 26.063 5.817 -10.255 1.00 90.44 587 ILE A CA 1
ATOM 4710 C C . ILE A 1 587 ? 27.119 4.892 -9.643 1.00 90.44 587 ILE A C 1
ATOM 4712 O O . ILE A 1 587 ? 27.037 4.486 -8.483 1.00 90.44 587 ILE A O 1
ATOM 4716 N N . ALA A 1 588 ? 28.126 4.559 -10.448 1.00 87.94 588 ALA A N 1
ATOM 4717 C CA . ALA A 1 588 ? 29.201 3.658 -10.072 1.00 87.94 588 ALA A CA 1
ATOM 4718 C C . ALA A 1 588 ? 30.547 4.146 -10.598 1.00 87.94 588 ALA A C 1
ATOM 4720 O O . ALA A 1 588 ? 30.635 4.800 -11.638 1.00 87.94 588 ALA A O 1
ATOM 4721 N N . SER A 1 589 ? 31.606 3.783 -9.882 1.00 81.12 589 SER A N 1
ATOM 4722 C CA . SER A 1 589 ? 32.987 4.108 -10.239 1.00 81.12 589 SER A CA 1
ATOM 4723 C C . SER A 1 589 ? 33.676 2.952 -10.968 1.00 81.12 589 SER A C 1
ATOM 4725 O O . SER A 1 589 ? 34.235 3.168 -12.043 1.00 81.12 589 SER A O 1
ATOM 4727 N N . ASN A 1 590 ? 33.628 1.733 -10.415 1.00 78.25 590 ASN A N 1
ATOM 4728 C CA . ASN A 1 590 ? 34.203 0.532 -11.029 1.00 78.25 590 ASN A CA 1
ATOM 4729 C C . ASN A 1 590 ? 33.671 -0.771 -10.394 1.00 78.25 590 ASN A C 1
ATOM 4731 O O . ASN A 1 590 ? 34.363 -1.428 -9.615 1.00 78.25 590 ASN A O 1
ATOM 4735 N N . CYS A 1 591 ? 32.437 -1.145 -10.707 1.00 80.94 591 CYS A N 1
ATOM 4736 C CA . CYS A 1 591 ? 31.843 -2.414 -10.306 1.00 80.94 591 CYS A CA 1
ATOM 4737 C C . CYS A 1 591 ? 32.279 -3.516 -11.277 1.00 80.94 591 CYS A C 1
ATOM 4739 O O . CYS A 1 591 ? 31.639 -3.761 -12.303 1.00 80.94 591 CYS A O 1
ATOM 4741 N N . ASP A 1 592 ? 33.405 -4.164 -10.970 1.00 67.50 592 ASP A N 1
ATOM 4742 C CA . ASP A 1 592 ? 33.893 -5.298 -11.752 1.00 67.50 592 ASP A CA 1
ATOM 4743 C C . ASP A 1 592 ? 32.882 -6.455 -11.695 1.00 67.50 592 ASP A C 1
ATOM 4745 O O . ASP A 1 592 ? 32.512 -6.934 -10.619 1.00 67.50 592 ASP A O 1
ATOM 4749 N N . LYS A 1 593 ? 32.502 -6.970 -12.872 1.00 65.69 593 LYS A N 1
ATOM 4750 C CA . LYS A 1 593 ? 31.685 -8.184 -13.039 1.00 65.69 593 LYS A CA 1
ATOM 4751 C C . LYS A 1 593 ? 32.230 -9.382 -12.247 1.00 65.69 593 LYS A C 1
ATOM 4753 O O . LYS A 1 593 ? 31.484 -10.316 -11.948 1.00 65.69 593 LYS A O 1
ATOM 4758 N N . SER A 1 594 ? 33.530 -9.383 -11.937 1.00 60.12 594 SER A N 1
ATOM 4759 C CA . SER A 1 594 ? 34.219 -10.459 -11.231 1.00 60.12 594 SER A CA 1
ATOM 4760 C C . SER A 1 594 ? 34.197 -10.356 -9.695 1.00 60.12 594 SER A C 1
ATOM 4762 O O . SER A 1 594 ? 34.505 -11.360 -9.044 1.00 60.12 594 SER A O 1
ATOM 4764 N N . ALA A 1 595 ? 33.815 -9.217 -9.104 1.00 62.88 595 ALA A N 1
ATOM 4765 C CA . ALA A 1 595 ? 33.713 -9.029 -7.651 1.00 62.88 595 ALA A CA 1
ATOM 4766 C C . ALA A 1 595 ? 32.884 -7.771 -7.296 1.00 62.88 595 ALA A C 1
ATOM 4768 O O . ALA A 1 595 ? 33.468 -6.748 -6.939 1.00 62.88 595 ALA A O 1
ATOM 4769 N N . PRO A 1 596 ? 31.542 -7.817 -7.392 1.00 70.56 596 PRO A N 1
ATOM 4770 C CA . PRO A 1 596 ? 30.714 -6.682 -6.993 1.00 70.56 596 PRO A CA 1
ATOM 4771 C C . PRO A 1 596 ? 30.834 -6.422 -5.484 1.00 70.56 596 PRO A C 1
ATOM 4773 O O . PRO A 1 596 ? 30.703 -7.345 -4.679 1.00 70.56 596 PRO A O 1
ATOM 4776 N N . ASP A 1 597 ? 31.063 -5.163 -5.115 1.00 75.94 597 ASP A N 1
ATOM 4777 C CA . ASP A 1 597 ? 31.111 -4.665 -3.737 1.00 75.94 597 ASP A CA 1
ATOM 4778 C C . ASP A 1 597 ? 30.379 -3.318 -3.666 1.00 75.94 597 ASP A C 1
ATOM 4780 O O . ASP A 1 597 ? 30.466 -2.521 -4.592 1.00 75.94 597 ASP A O 1
ATOM 4784 N N . GLU A 1 598 ? 29.672 -3.034 -2.574 1.00 78.75 598 GLU A N 1
ATOM 4785 C CA . GLU A 1 598 ? 28.942 -1.771 -2.387 1.00 78.75 598 GLU A CA 1
ATOM 4786 C C . GLU A 1 598 ? 29.858 -0.544 -2.476 1.00 78.75 598 GLU A C 1
ATOM 4788 O O . GLU A 1 598 ? 29.414 0.523 -2.890 1.00 78.75 598 GLU A O 1
ATOM 4793 N N . THR A 1 599 ? 31.148 -0.693 -2.158 1.00 83.38 599 THR A N 1
ATOM 4794 C CA . THR A 1 599 ? 32.129 0.402 -2.226 1.00 83.38 599 THR A CA 1
ATOM 4795 C C . THR A 1 599 ? 32.356 0.949 -3.640 1.00 83.38 599 THR A C 1
ATOM 4797 O O . THR A 1 599 ? 32.854 2.066 -3.782 1.00 83.38 599 THR A O 1
ATOM 4800 N N . CYS A 1 600 ? 31.982 0.208 -4.693 1.00 84.31 600 CYS A N 1
ATOM 4801 C CA . CYS A 1 600 ? 32.058 0.701 -6.071 1.00 84.31 600 CYS A CA 1
ATOM 4802 C C . CYS A 1 600 ? 30.917 1.667 -6.432 1.00 84.31 600 CYS A C 1
ATOM 4804 O O . CYS A 1 600 ? 31.012 2.346 -7.462 1.00 84.31 600 CYS A O 1
ATOM 4806 N N . LEU A 1 601 ? 29.861 1.729 -5.613 1.00 87.56 601 LEU A N 1
ATOM 4807 C CA . LEU A 1 601 ? 28.643 2.503 -5.842 1.00 87.56 601 LEU A CA 1
ATOM 4808 C C . LEU A 1 601 ? 28.682 3.827 -5.078 1.00 87.56 601 LEU A C 1
ATOM 4810 O O . LEU A 1 601 ? 29.227 3.931 -3.979 1.00 87.56 601 LEU A O 1
ATOM 4814 N N . GLU A 1 602 ? 28.069 4.856 -5.651 1.00 84.50 602 GLU A N 1
ATOM 4815 C CA . GLU A 1 602 ? 27.926 6.142 -4.978 1.00 84.50 602 GLU A CA 1
ATOM 4816 C C . GLU A 1 602 ? 26.735 6.090 -4.011 1.00 84.50 602 GLU A C 1
ATOM 4818 O O . GLU A 1 602 ? 25.588 6.290 -4.396 1.00 84.50 602 GLU A O 1
ATOM 4823 N N . ALA A 1 603 ? 27.006 5.815 -2.732 1.00 74.31 603 ALA A N 1
ATOM 4824 C CA . ALA A 1 603 ? 25.976 5.597 -1.708 1.00 74.31 603 ALA A CA 1
ATOM 4825 C C . ALA A 1 603 ? 24.996 6.763 -1.499 1.00 74.31 603 ALA A C 1
ATOM 4827 O O . ALA A 1 603 ? 23.906 6.538 -0.986 1.00 74.31 603 ALA A O 1
ATOM 4828 N N . ASN A 1 604 ? 25.362 7.974 -1.922 1.00 74.19 604 ASN A N 1
ATOM 4829 C CA . ASN A 1 604 ? 24.521 9.166 -1.817 1.00 74.19 604 ASN A CA 1
ATOM 4830 C C . ASN A 1 604 ? 23.892 9.563 -3.163 1.00 74.19 604 ASN A C 1
ATOM 4832 O O . ASN A 1 604 ? 23.363 10.664 -3.274 1.00 74.19 604 ASN A O 1
ATOM 4836 N N . ALA A 1 605 ? 23.954 8.705 -4.193 1.00 77.31 605 ALA A N 1
ATOM 4837 C CA . ALA A 1 605 ? 23.413 9.031 -5.514 1.00 77.31 605 ALA A CA 1
ATOM 4838 C C . ALA A 1 605 ? 21.905 9.333 -5.491 1.00 77.31 605 ALA A C 1
ATOM 4840 O O . ALA A 1 605 ? 21.405 10.100 -6.315 1.00 77.31 605 ALA A O 1
ATOM 4841 N N . GLN A 1 606 ? 21.195 8.785 -4.506 1.00 75.62 606 GLN A N 1
ATOM 4842 C CA . GLN A 1 606 ? 19.941 9.333 -4.007 1.00 75.62 606 GLN A CA 1
ATOM 4843 C C . GLN A 1 606 ? 20.169 9.806 -2.574 1.00 75.62 606 GLN A C 1
ATOM 4845 O O . GLN A 1 606 ? 20.745 9.083 -1.758 1.00 75.62 606 GLN A O 1
ATOM 4850 N N . SER A 1 607 ? 19.764 11.037 -2.276 1.00 61.34 607 SER A N 1
ATOM 4851 C CA . SER A 1 607 ? 19.822 11.560 -0.918 1.00 61.34 607 SER A CA 1
ATOM 4852 C C . SER A 1 607 ? 18.741 10.886 -0.084 1.00 61.34 607 SER A C 1
ATOM 4854 O O . SER A 1 607 ? 17.562 11.074 -0.372 1.00 61.34 607 SER A O 1
ATOM 4856 N N . ASP A 1 608 ? 19.133 10.158 0.969 1.00 55.00 608 ASP A N 1
ATOM 4857 C CA . ASP A 1 608 ? 18.250 10.014 2.131 1.00 55.00 608 ASP A CA 1
ATOM 4858 C C . ASP A 1 608 ? 17.993 11.464 2.574 1.00 55.00 608 ASP A C 1
ATOM 4860 O O . ASP A 1 608 ? 18.969 12.207 2.735 1.00 55.00 608 ASP A O 1
ATOM 4864 N N . ASN A 1 609 ? 16.736 11.881 2.739 1.00 53.88 609 ASN A N 1
ATOM 4865 C CA . ASN A 1 609 ? 16.303 13.213 3.190 1.00 53.88 609 ASN A CA 1
ATOM 4866 C C . ASN A 1 609 ? 15.850 14.189 2.093 1.00 53.88 609 ASN A C 1
ATOM 4868 O O . ASN A 1 609 ? 16.634 14.963 1.537 1.00 53.88 609 ASN A O 1
ATOM 4872 N N . TYR A 1 610 ? 14.526 14.257 1.914 1.00 53.25 610 TYR A N 1
ATOM 4873 C CA . TYR A 1 610 ? 13.876 15.545 1.703 1.00 53.25 610 TYR A CA 1
ATOM 4874 C C . TYR A 1 610 ? 13.872 16.281 3.044 1.00 53.25 610 TYR A C 1
ATOM 4876 O O . TYR A 1 610 ? 13.386 15.779 4.058 1.00 53.25 610 TYR A O 1
ATOM 4884 N N . VAL A 1 611 ? 14.456 17.472 3.049 1.00 52.94 611 VAL A N 1
ATOM 4885 C CA . VAL A 1 611 ? 14.327 18.390 4.169 1.00 52.94 611 VAL A CA 1
ATOM 4886 C C . VAL A 1 611 ? 12.947 19.030 4.074 1.00 52.94 611 VAL A C 1
ATOM 4888 O O . VAL A 1 611 ? 12.709 19.894 3.226 1.00 52.94 611 VAL A O 1
ATOM 4891 N N . VAL A 1 612 ? 12.029 18.613 4.946 1.00 49.78 612 VAL A N 1
ATOM 4892 C CA . VAL A 1 612 ? 10.783 19.350 5.134 1.00 49.78 612 VAL A CA 1
ATOM 4893 C C . VAL A 1 612 ? 11.134 20.597 5.933 1.00 49.78 612 VAL A C 1
ATOM 4895 O O . VAL A 1 612 ? 11.364 20.555 7.144 1.00 49.78 612 VAL A O 1
ATOM 4898 N N . SER A 1 613 ? 11.215 21.719 5.223 1.00 49.59 613 SER A N 1
ATOM 4899 C CA . SER A 1 613 ? 11.429 23.013 5.862 1.00 49.59 613 SER A CA 1
ATOM 4900 C C . SER A 1 613 ? 10.265 23.356 6.791 1.00 49.59 613 SER A C 1
ATOM 4902 O O . SER A 1 613 ? 9.116 22.981 6.539 1.00 49.59 613 SER A O 1
ATOM 4904 N N . VAL A 1 614 ? 10.529 24.160 7.820 1.00 49.56 614 VAL A N 1
ATOM 4905 C CA . VAL A 1 614 ? 9.481 24.709 8.703 1.00 49.56 614 VAL A CA 1
ATOM 4906 C C . VAL A 1 614 ? 8.382 25.428 7.899 1.00 49.56 614 VAL A C 1
ATOM 4908 O O . VAL A 1 614 ? 7.213 25.394 8.276 1.00 49.56 614 VAL A O 1
ATOM 4911 N N . GLN A 1 615 ? 8.719 26.020 6.746 1.00 52.72 615 GLN A N 1
ATOM 4912 C CA . GLN A 1 615 ? 7.750 26.650 5.841 1.00 52.72 615 GLN A CA 1
ATOM 4913 C C . GLN A 1 615 ? 6.831 25.643 5.137 1.00 52.72 615 GLN A C 1
ATOM 4915 O O . GLN A 1 615 ? 5.653 25.931 4.945 1.00 52.72 615 GLN A O 1
ATOM 4920 N N . GLU A 1 616 ? 7.343 24.470 4.767 1.00 51.62 616 GLU A N 1
ATOM 4921 C CA . GLU A 1 616 ? 6.531 23.392 4.196 1.00 51.62 616 GLU A CA 1
ATOM 4922 C C . GLU A 1 616 ? 5.625 22.774 5.270 1.00 51.62 616 GLU A C 1
ATOM 4924 O O . GLU A 1 616 ? 4.445 22.554 5.014 1.00 51.62 616 GLU A O 1
ATOM 4929 N N . ILE A 1 617 ? 6.120 22.607 6.503 1.00 49.41 617 ILE A N 1
ATOM 4930 C CA . ILE A 1 617 ? 5.288 22.219 7.657 1.00 49.41 617 ILE A CA 1
ATOM 4931 C C . ILE A 1 617 ? 4.180 23.253 7.888 1.00 49.41 617 ILE A C 1
ATOM 4933 O O . ILE A 1 617 ? 3.014 22.883 8.004 1.00 49.41 617 ILE A O 1
ATOM 4937 N N . ARG A 1 618 ? 4.511 24.553 7.863 1.00 51.88 618 ARG A N 1
ATOM 4938 C CA . ARG A 1 618 ? 3.530 25.646 7.945 1.00 51.88 618 ARG A CA 1
ATOM 4939 C C . ARG A 1 618 ? 2.480 25.534 6.849 1.00 51.88 618 ARG A C 1
ATOM 4941 O O . ARG A 1 618 ? 1.295 25.566 7.152 1.00 51.88 618 ARG A O 1
ATOM 4948 N N . LYS A 1 619 ? 2.894 25.369 5.594 1.00 53.81 619 LYS A N 1
ATOM 4949 C CA . LYS A 1 619 ? 1.974 25.247 4.462 1.00 53.81 619 LYS A CA 1
ATOM 4950 C C . LYS A 1 619 ? 1.050 24.036 4.612 1.00 53.81 619 LYS A C 1
ATOM 4952 O O . LYS A 1 619 ? -0.144 24.167 4.374 1.00 53.81 619 LYS A O 1
ATOM 4957 N N . ARG A 1 620 ? 1.567 22.886 5.057 1.00 52.09 620 ARG A N 1
ATOM 4958 C CA . ARG A 1 620 ? 0.760 21.689 5.358 1.00 52.09 620 ARG A CA 1
ATOM 4959 C C . ARG A 1 620 ? -0.251 21.960 6.477 1.00 52.09 620 ARG A C 1
ATOM 4961 O O . ARG A 1 620 ? -1.424 21.633 6.327 1.00 52.09 620 ARG A O 1
ATOM 4968 N N . MET A 1 621 ? 0.173 22.630 7.551 1.00 48.25 621 MET A N 1
ATOM 4969 C CA . MET A 1 621 ? -0.694 23.052 8.661 1.00 48.25 621 MET A CA 1
ATOM 4970 C C . MET A 1 621 ? -1.753 24.089 8.238 1.00 48.25 621 MET A C 1
ATOM 4972 O O . MET A 1 621 ? -2.856 24.079 8.776 1.00 48.25 621 MET A O 1
ATOM 4976 N N . GLU A 1 622 ? -1.446 24.973 7.285 1.00 49.62 622 GLU A N 1
ATOM 4977 C CA . GLU A 1 622 ? -2.354 25.995 6.736 1.00 49.62 622 GLU A CA 1
ATOM 4978 C C . GLU A 1 622 ? -3.351 25.419 5.714 1.00 49.62 622 GLU A C 1
ATOM 4980 O O . GLU A 1 622 ? -4.539 25.742 5.754 1.00 49.62 622 GLU A O 1
ATOM 4985 N N . GLU A 1 623 ? -2.903 24.528 4.821 1.00 49.41 623 GLU A N 1
ATOM 4986 C CA . GLU A 1 623 ? -3.788 23.743 3.945 1.00 49.41 623 GLU A CA 1
ATOM 4987 C C . GLU A 1 623 ? -4.764 22.900 4.778 1.00 49.41 623 GLU A C 1
ATOM 4989 O O . GLU A 1 623 ? -5.932 22.750 4.411 1.00 49.41 623 GLU A O 1
ATOM 4994 N N . PHE A 1 624 ? -4.294 22.406 5.924 1.00 45.19 624 PHE A N 1
ATOM 4995 C CA . PHE A 1 624 ? -5.098 21.690 6.902 1.00 45.19 624 PHE A CA 1
ATOM 4996 C C . PHE A 1 624 ? -6.098 22.597 7.641 1.00 45.19 624 PHE A C 1
ATOM 4998 O O . PHE A 1 624 ? -7.293 22.297 7.691 1.00 45.19 624 PHE A O 1
ATOM 5005 N N . SER A 1 625 ? -5.647 23.730 8.188 1.00 39.94 625 SER A N 1
ATOM 5006 C CA . SER A 1 625 ? -6.503 24.645 8.957 1.00 39.94 625 SER A CA 1
ATOM 5007 C C . SER A 1 625 ? -7.577 25.330 8.106 1.00 39.94 625 SER A C 1
ATOM 5009 O O . SER A 1 625 ? -8.608 25.745 8.640 1.00 39.94 625 SER A O 1
ATOM 5011 N N . GLY A 1 626 ? -7.396 25.375 6.780 1.00 36.50 626 GLY A N 1
ATOM 5012 C CA . GLY A 1 626 ? -8.388 25.860 5.819 1.00 36.50 626 GLY A CA 1
ATOM 5013 C C . GLY A 1 626 ? -9.753 25.154 5.882 1.00 36.50 626 GLY A C 1
ATOM 5014 O O . GLY A 1 626 ? -10.731 25.709 5.380 1.00 36.50 626 GLY A O 1
ATOM 5015 N N . TYR A 1 627 ? -9.844 23.983 6.530 1.00 36.72 627 TYR A N 1
ATOM 5016 C CA . TYR A 1 627 ? -11.087 23.218 6.712 1.00 36.72 627 TYR A CA 1
ATOM 5017 C C . TYR A 1 627 ? -11.614 23.164 8.162 1.00 36.72 627 TYR A C 1
ATOM 5019 O O . TYR A 1 627 ? -12.733 22.693 8.366 1.00 36.72 627 TYR A O 1
ATOM 5027 N N . ALA A 1 628 ? -10.884 23.679 9.162 1.00 31.52 628 ALA A N 1
ATOM 5028 C CA . ALA A 1 628 ? -11.286 23.634 10.575 1.00 31.52 628 ALA A CA 1
ATOM 5029 C C . ALA A 1 628 ? -11.005 24.969 11.308 1.00 31.52 628 ALA A C 1
ATOM 5031 O O . ALA A 1 628 ? -9.890 25.192 11.784 1.00 31.52 628 ALA A O 1
ATOM 5032 N N . PRO A 1 629 ? -11.989 25.880 11.438 1.00 29.80 629 PRO A N 1
ATOM 5033 C CA . PRO A 1 629 ? -11.820 27.101 12.229 1.00 29.80 629 PRO A CA 1
ATOM 5034 C C . PRO A 1 629 ? -11.896 26.813 13.745 1.00 29.80 629 PRO A C 1
ATOM 5036 O O . PRO A 1 629 ? -12.831 26.162 14.204 1.00 29.80 629 PRO A O 1
ATOM 5039 N N . GLY A 1 630 ? -10.954 27.326 14.555 1.00 35.69 630 GLY A N 1
ATOM 5040 C CA . GLY A 1 630 ? -11.011 27.207 16.026 1.00 35.69 630 GLY A CA 1
ATOM 5041 C C . GLY A 1 630 ? -9.677 27.373 16.770 1.00 35.69 630 GLY A C 1
ATOM 5042 O O . GLY A 1 630 ? -8.674 27.749 16.170 1.00 35.69 630 GLY A O 1
ATOM 5043 N N . ALA A 1 631 ? -9.670 27.079 18.083 1.00 31.36 631 ALA A N 1
ATOM 5044 C CA . ALA A 1 631 ? -8.522 27.154 19.011 1.00 31.36 631 ALA A CA 1
ATOM 5045 C C . ALA A 1 631 ? -7.253 26.428 18.517 1.00 31.36 631 ALA A C 1
ATOM 5047 O O . ALA A 1 631 ? -6.135 26.815 18.858 1.00 31.36 631 ALA A O 1
ATOM 5048 N N . SER A 1 632 ? -7.429 25.444 17.637 1.00 34.59 632 SER A N 1
ATOM 5049 C CA . SER A 1 632 ? -6.384 24.774 16.866 1.00 34.59 632 SER A CA 1
ATOM 5050 C C . SER A 1 632 ? -5.525 25.764 16.075 1.00 34.59 632 SER A C 1
ATOM 5052 O O . SER A 1 632 ? -4.317 25.605 16.037 1.00 34.59 632 SER A O 1
ATOM 5054 N N . TRP A 1 633 ? -6.096 26.835 15.511 1.00 37.28 633 TRP A N 1
ATOM 5055 C CA . TRP A 1 633 ? -5.337 27.880 14.813 1.00 37.28 633 TRP A CA 1
ATOM 5056 C C . TRP A 1 633 ? -4.447 28.691 15.759 1.00 37.28 633 TRP A C 1
ATOM 5058 O O . TRP A 1 633 ? -3.329 29.037 15.390 1.00 37.28 633 TRP A O 1
ATOM 5068 N N . SER A 1 634 ? -4.899 28.965 16.985 1.00 36.75 634 SER A N 1
ATOM 5069 C CA . SER A 1 634 ? -4.096 29.658 18.002 1.00 36.75 634 SER A CA 1
ATOM 5070 C C . SER A 1 634 ? -2.952 28.778 18.516 1.00 36.75 634 SER A C 1
ATOM 5072 O O . SER A 1 634 ? -1.834 29.266 18.662 1.00 36.75 634 SER A O 1
ATOM 5074 N N . LEU A 1 635 ? -3.206 27.476 18.709 1.00 38.75 635 LEU A N 1
ATOM 5075 C CA . LEU A 1 635 ? -2.198 26.457 19.020 1.00 38.75 635 LEU A CA 1
ATOM 5076 C C . LEU A 1 635 ? -1.174 26.309 17.885 1.00 38.75 635 LEU A C 1
ATOM 5078 O O . LEU A 1 635 ? 0.028 26.406 18.117 1.00 38.75 635 LEU A O 1
ATOM 5082 N N . LEU A 1 636 ? -1.647 26.142 16.649 1.00 42.75 636 LEU A N 1
ATOM 5083 C CA . LEU A 1 636 ? -0.816 26.072 15.448 1.00 42.75 636 LEU A CA 1
ATOM 5084 C C . LEU A 1 636 ? -0.004 27.363 15.288 1.00 42.75 636 LEU A C 1
ATOM 5086 O O . LEU A 1 636 ? 1.188 27.287 15.049 1.00 42.75 636 LEU A O 1
ATOM 5090 N N . SER A 1 637 ? -0.587 28.542 15.517 1.00 40.00 637 SER A N 1
ATOM 5091 C CA . SER A 1 637 ? 0.125 29.830 15.464 1.00 40.00 637 SER A CA 1
ATOM 5092 C C . SER A 1 637 ? 1.201 29.958 16.549 1.00 40.00 637 SER A C 1
ATOM 5094 O O . SER A 1 637 ? 2.293 30.443 16.265 1.00 40.00 637 SER A O 1
ATOM 5096 N N . PHE A 1 638 ? 0.931 29.499 17.776 1.00 41.16 638 PHE A N 1
ATOM 5097 C CA . PHE A 1 638 ? 1.913 29.455 18.865 1.00 41.16 638 PHE A CA 1
ATOM 5098 C C . PHE A 1 638 ? 3.082 28.509 18.547 1.00 41.16 638 PHE A C 1
ATOM 5100 O O . PHE A 1 638 ? 4.245 28.882 18.722 1.00 41.16 638 PHE A O 1
ATOM 5107 N N . LEU A 1 639 ? 2.773 27.319 18.019 1.00 44.34 639 LEU A N 1
ATOM 5108 C CA . LEU A 1 639 ? 3.750 26.333 17.558 1.00 44.34 639 LEU A CA 1
ATOM 5109 C C . LEU A 1 639 ? 4.563 26.858 16.373 1.00 44.34 639 LEU A C 1
ATOM 5111 O O . LEU A 1 639 ? 5.777 26.718 16.371 1.00 44.34 639 LEU A O 1
ATOM 5115 N N . LEU A 1 640 ? 3.928 27.521 15.405 1.00 44.88 640 LEU A N 1
ATOM 5116 C CA . LEU A 1 640 ? 4.577 28.133 14.244 1.00 44.88 640 LEU A CA 1
ATOM 5117 C C . LEU A 1 640 ? 5.580 29.218 14.658 1.00 44.88 640 LEU A C 1
ATOM 5119 O O . LEU A 1 640 ? 6.688 29.247 14.133 1.00 44.88 640 LEU A O 1
ATOM 5123 N N . VAL A 1 641 ? 5.229 30.068 15.630 1.00 42.62 641 VAL A N 1
ATOM 5124 C CA . VAL A 1 641 ? 6.140 31.089 16.180 1.00 42.62 641 VAL A CA 1
ATOM 5125 C C . VAL A 1 641 ? 7.318 30.454 16.937 1.00 42.62 641 VAL A C 1
ATOM 5127 O O . VAL A 1 641 ? 8.429 30.974 16.877 1.00 42.62 641 VAL A O 1
ATOM 5130 N N . HIS A 1 642 ? 7.114 29.317 17.612 1.00 43.84 642 HIS A N 1
ATOM 5131 C CA . HIS A 1 642 ? 8.187 28.594 18.308 1.00 43.84 642 HIS A CA 1
ATOM 5132 C C . HIS A 1 642 ? 9.065 27.746 17.372 1.00 43.84 642 HIS A C 1
ATOM 5134 O O . HIS A 1 642 ? 10.277 27.691 17.567 1.00 43.84 642 HIS A O 1
ATOM 5140 N N . PHE A 1 643 ? 8.509 27.132 16.324 1.00 44.53 643 PHE A N 1
ATOM 5141 C CA . PHE A 1 643 ? 9.284 26.434 15.293 1.00 44.53 643 PHE A CA 1
ATOM 5142 C C . PHE A 1 643 ? 10.148 27.408 14.480 1.00 44.53 643 PHE A C 1
ATOM 5144 O O . PHE A 1 643 ? 11.307 27.094 14.206 1.00 44.53 643 PHE A O 1
ATOM 5151 N N . ASP A 1 644 ? 9.642 28.616 14.197 1.00 39.84 644 ASP A N 1
ATOM 5152 C CA . ASP A 1 644 ? 10.418 29.709 13.590 1.00 39.84 644 ASP A CA 1
ATOM 5153 C C . ASP A 1 644 ? 11.626 30.131 14.471 1.00 39.84 644 ASP A C 1
ATOM 5155 O O . ASP A 1 644 ? 12.635 30.604 13.946 1.00 39.84 644 ASP A O 1
ATOM 5159 N N . LEU A 1 645 ? 11.572 29.921 15.798 1.00 35.41 645 LEU A N 1
ATOM 5160 C CA . LEU A 1 645 ? 12.664 30.206 16.750 1.00 35.41 645 LEU A CA 1
ATOM 5161 C C . LEU A 1 645 ? 13.663 29.046 16.929 1.00 35.41 645 LEU A C 1
ATOM 5163 O O . LEU A 1 645 ? 14.812 29.289 17.299 1.00 35.41 645 LEU A O 1
ATOM 5167 N N . LEU A 1 646 ? 13.245 27.799 16.683 1.00 38.50 646 LEU A N 1
ATOM 5168 C CA . LEU A 1 646 ? 14.056 26.588 16.898 1.00 38.50 646 LEU A CA 1
ATOM 5169 C C . LEU A 1 646 ? 14.883 26.166 15.673 1.00 38.50 646 LEU A C 1
ATOM 5171 O O . LEU A 1 646 ? 15.795 25.353 15.816 1.00 38.50 646 LEU A O 1
ATOM 5175 N N . GLY A 1 647 ? 14.605 26.738 14.497 1.00 34.97 647 GLY A N 1
ATOM 5176 C CA . GLY A 1 647 ? 15.546 26.810 13.375 1.00 34.97 647 GLY A CA 1
ATOM 5177 C C . GLY A 1 647 ? 16.082 25.482 12.836 1.00 34.97 647 GLY A C 1
ATOM 5178 O O . GLY A 1 647 ? 17.205 25.471 12.342 1.00 34.97 647 GLY A O 1
ATOM 5179 N N . ASN A 1 648 ? 15.327 24.383 12.918 1.00 45.94 648 ASN A N 1
ATOM 5180 C CA . ASN A 1 648 ? 15.774 23.103 12.374 1.00 45.94 648 ASN A CA 1
ATOM 5181 C C . ASN A 1 648 ? 14.761 22.517 11.392 1.00 45.94 648 ASN A C 1
ATOM 5183 O O . ASN A 1 648 ? 13.616 22.221 11.723 1.00 45.94 648 ASN A O 1
ATOM 5187 N N . ASP A 1 649 ? 15.256 22.351 10.179 1.00 46.03 649 ASP A N 1
ATOM 5188 C CA . ASP A 1 649 ? 14.726 21.545 9.096 1.00 46.03 649 ASP A CA 1
ATOM 5189 C C . ASP A 1 649 ? 14.526 20.073 9.519 1.00 46.03 649 ASP A C 1
ATOM 5191 O O . ASP A 1 649 ? 15.375 19.495 10.207 1.00 46.03 649 ASP A O 1
ATOM 5195 N N . PHE A 1 650 ? 13.410 19.452 9.115 1.00 42.56 650 PHE A N 1
ATOM 5196 C CA . PHE A 1 650 ? 13.120 18.050 9.431 1.00 42.56 650 PHE A CA 1
ATOM 5197 C C . PHE A 1 650 ? 13.624 17.138 8.315 1.00 42.56 650 PHE A C 1
ATOM 5199 O O . PHE A 1 650 ? 13.202 17.250 7.167 1.00 42.56 650 PHE A O 1
ATOM 5206 N N . ASN A 1 651 ? 14.517 16.217 8.670 1.00 45.34 651 ASN A N 1
ATOM 5207 C CA . ASN A 1 651 ? 14.976 15.162 7.775 1.00 45.34 651 ASN A CA 1
ATOM 5208 C C . ASN A 1 651 ? 13.943 14.039 7.733 1.00 45.34 651 ASN A C 1
ATOM 5210 O O . ASN A 1 651 ? 13.559 13.533 8.790 1.00 45.34 651 ASN A O 1
ATOM 5214 N N . VAL A 1 652 ? 13.531 13.649 6.530 1.00 48.19 652 VAL A N 1
ATOM 5215 C CA . VAL A 1 652 ? 12.564 12.571 6.335 1.00 48.19 652 VAL A CA 1
ATOM 5216 C C . VAL A 1 652 ? 13.131 11.503 5.406 1.00 48.19 652 VAL A C 1
ATOM 5218 O O . VAL A 1 652 ? 13.652 11.823 4.340 1.00 48.19 652 VAL A O 1
ATOM 5221 N N . GLU A 1 653 ? 13.057 10.238 5.815 1.00 52.12 653 GLU A N 1
ATOM 5222 C CA . GLU A 1 653 ? 13.515 9.112 4.995 1.00 52.12 653 GLU A CA 1
ATOM 5223 C C . GLU A 1 653 ? 12.637 8.988 3.730 1.00 52.12 653 GLU A C 1
ATOM 5225 O O . GLU A 1 653 ? 11.411 9.036 3.825 1.00 52.12 653 GLU A O 1
ATOM 5230 N N . GLY A 1 654 ? 13.270 8.897 2.552 1.00 58.44 654 GLY A N 1
ATOM 5231 C CA . GLY A 1 654 ? 12.599 8.826 1.246 1.00 58.44 654 GLY A CA 1
ATOM 5232 C C . GLY A 1 654 ? 13.545 9.076 0.060 1.00 58.44 654 GLY A C 1
ATOM 5233 O O . GLY A 1 654 ? 14.630 9.648 0.222 1.00 58.44 654 GLY A O 1
ATOM 5234 N N . GLY A 1 655 ? 13.170 8.597 -1.134 1.00 67.62 655 GLY A N 1
ATOM 5235 C CA . GLY A 1 655 ? 13.900 8.817 -2.396 1.00 67.62 655 GLY A CA 1
ATOM 5236 C C . GLY A 1 655 ? 13.435 10.065 -3.155 1.00 67.62 655 GLY A C 1
ATOM 5237 O O . GLY A 1 655 ? 12.465 10.709 -2.774 1.00 67.62 655 GLY A O 1
ATOM 5238 N N . THR A 1 656 ? 14.091 10.432 -4.261 1.00 77.44 656 THR A N 1
ATOM 5239 C CA . THR A 1 656 ? 13.595 11.507 -5.147 1.00 77.44 656 THR A CA 1
ATOM 5240 C C . THR A 1 656 ? 12.426 11.015 -6.012 1.00 77.44 656 THR A C 1
ATOM 5242 O O . THR A 1 656 ? 12.363 9.838 -6.361 1.00 77.44 656 THR A O 1
ATOM 5245 N N . GLU A 1 657 ? 11.499 11.905 -6.387 1.00 85.25 657 GLU A N 1
ATOM 5246 C CA . GLU A 1 657 ? 10.327 11.554 -7.209 1.00 85.25 657 GLU A CA 1
ATOM 5247 C C . GLU A 1 657 ? 10.700 10.882 -8.549 1.00 85.25 657 GLU A C 1
ATOM 5249 O O . GLU A 1 657 ? 11.734 11.173 -9.169 1.00 85.25 657 GLU A O 1
ATOM 5254 N N . ALA A 1 658 ? 9.805 10.038 -9.062 1.00 87.81 658 ALA A N 1
ATOM 5255 C CA . ALA A 1 658 ? 9.838 9.519 -10.423 1.00 87.81 658 ALA A CA 1
ATOM 5256 C C . ALA A 1 658 ? 8.508 9.783 -11.140 1.00 87.81 658 ALA A C 1
ATOM 5258 O O . ALA A 1 658 ? 7.417 9.587 -10.618 1.00 87.81 658 ALA A O 1
ATOM 5259 N N . THR A 1 659 ? 8.584 10.247 -12.386 1.00 91.50 659 THR A N 1
ATOM 5260 C CA . THR A 1 659 ? 7.396 10.637 -13.157 1.00 91.50 659 THR A CA 1
ATOM 5261 C C . THR A 1 659 ? 7.249 9.787 -14.406 1.00 91.50 659 THR A C 1
ATOM 5263 O O . THR A 1 659 ? 8.180 9.705 -15.203 1.00 91.50 659 THR A O 1
ATOM 5266 N N . ILE A 1 660 ? 6.058 9.220 -14.626 1.00 94.25 660 ILE A N 1
ATOM 5267 C CA . ILE A 1 660 ? 5.688 8.621 -15.917 1.00 94.25 660 ILE A CA 1
ATOM 5268 C C . ILE A 1 660 ? 5.685 9.708 -16.992 1.00 94.25 660 ILE A C 1
ATOM 5270 O O . ILE A 1 660 ? 4.922 10.671 -16.895 1.00 94.25 660 ILE A O 1
ATOM 5274 N N . VAL A 1 661 ? 6.547 9.550 -17.993 1.00 93.94 661 VAL A N 1
ATOM 5275 C CA . VAL A 1 661 ? 6.706 10.483 -19.118 1.00 93.94 661 VAL A CA 1
ATOM 5276 C C . VAL A 1 661 ? 6.044 9.981 -20.395 1.00 93.94 661 VAL A C 1
ATOM 5278 O O . VAL A 1 661 ? 5.674 10.806 -21.225 1.00 93.94 661 VAL A O 1
ATOM 5281 N N . ASP A 1 662 ? 5.859 8.666 -20.541 1.00 94.38 662 ASP A N 1
ATOM 5282 C CA . ASP A 1 662 ? 5.156 8.091 -21.687 1.00 94.38 662 ASP A CA 1
ATOM 5283 C C . ASP A 1 662 ? 4.533 6.720 -21.376 1.00 94.38 662 ASP A C 1
ATOM 5285 O O . ASP A 1 662 ? 4.925 6.029 -20.428 1.00 94.38 662 ASP A O 1
ATOM 5289 N N . SER A 1 663 ? 3.556 6.316 -22.186 1.00 94.88 663 SER A N 1
ATOM 5290 C CA . SER A 1 663 ? 2.916 5.004 -22.124 1.00 94.88 663 SER A CA 1
ATOM 5291 C C . SER A 1 663 ? 2.492 4.524 -23.506 1.00 94.88 663 SER A C 1
ATOM 5293 O O . SER A 1 663 ? 1.965 5.295 -24.301 1.00 94.88 663 SER A O 1
ATOM 5295 N N . LEU A 1 664 ? 2.618 3.223 -23.744 1.00 93.31 664 LEU A N 1
ATOM 5296 C CA . LEU A 1 664 ? 2.236 2.572 -24.988 1.00 93.31 664 LEU A CA 1
ATOM 5297 C C . LEU A 1 664 ? 1.167 1.505 -24.733 1.00 93.31 664 LEU A C 1
ATOM 5299 O O . LEU A 1 664 ? 1.329 0.647 -23.861 1.00 93.31 664 LEU A O 1
ATOM 5303 N N . GLN A 1 665 ? 0.105 1.516 -25.540 1.00 91.81 665 GLN A N 1
ATOM 5304 C CA . GLN A 1 665 ? -0.868 0.426 -25.647 1.00 91.81 665 GLN A CA 1
ATOM 5305 C C . GLN A 1 665 ? -1.223 0.189 -27.120 1.00 91.81 665 GLN A C 1
ATOM 5307 O O . GLN A 1 665 ? -2.101 0.853 -27.665 1.00 91.81 665 GLN A O 1
ATOM 5312 N N . ASN A 1 666 ? -0.563 -0.780 -27.756 1.00 87.75 666 ASN A N 1
ATOM 5313 C CA . ASN A 1 666 ? -0.820 -1.171 -29.140 1.00 87.75 666 ASN A CA 1
ATOM 5314 C C . ASN A 1 666 ? -1.350 -2.610 -29.188 1.00 87.75 666 ASN A C 1
ATOM 5316 O O . ASN A 1 666 ? -0.613 -3.573 -28.982 1.00 87.75 666 ASN A O 1
ATOM 5320 N N . ILE A 1 667 ? -2.651 -2.746 -29.452 1.00 83.44 667 ILE A N 1
ATOM 5321 C CA . ILE A 1 667 ? -3.348 -4.040 -29.467 1.00 83.44 667 ILE A CA 1
ATOM 5322 C C . ILE A 1 667 ? -2.914 -4.894 -30.669 1.00 83.44 667 ILE A C 1
ATOM 5324 O O . ILE A 1 667 ? -2.799 -6.108 -30.532 1.00 83.44 667 ILE A O 1
ATOM 5328 N N . GLU A 1 668 ? -2.654 -4.284 -31.830 1.00 84.56 668 GLU A N 1
ATOM 5329 C CA . GLU A 1 668 ? -2.306 -5.009 -33.062 1.00 84.56 668 GLU A CA 1
ATOM 5330 C C . GLU A 1 668 ? -0.933 -5.683 -32.965 1.00 84.56 668 GLU A C 1
ATOM 5332 O O . GLU A 1 668 ? -0.755 -6.808 -33.431 1.00 84.56 668 GLU A O 1
ATOM 5337 N N . MET A 1 669 ? 0.020 -5.015 -32.312 1.00 87.88 669 MET A N 1
ATOM 5338 C CA . MET A 1 669 ? 1.367 -5.535 -32.065 1.00 87.88 669 MET A CA 1
ATOM 5339 C C . MET A 1 669 ? 1.492 -6.311 -30.744 1.00 87.88 669 MET A C 1
ATOM 5341 O O . MET A 1 669 ? 2.586 -6.787 -30.436 1.00 87.88 669 MET A O 1
ATOM 5345 N N . ASP A 1 670 ? 0.405 -6.405 -29.964 1.00 89.00 670 ASP A N 1
ATOM 5346 C CA . ASP A 1 670 ? 0.391 -6.886 -28.573 1.00 89.00 670 ASP A CA 1
ATOM 5347 C C . ASP A 1 670 ? 1.530 -6.262 -27.741 1.00 89.00 670 ASP A C 1
ATOM 5349 O O . ASP A 1 670 ? 2.318 -6.944 -27.081 1.00 89.00 670 ASP A O 1
ATOM 5353 N N . ALA A 1 671 ? 1.661 -4.935 -27.845 1.00 92.75 671 ALA A N 1
ATOM 5354 C CA . ALA A 1 671 ? 2.713 -4.162 -27.201 1.00 92.75 671 ALA A CA 1
ATOM 5355 C C . ALA A 1 671 ? 2.145 -3.260 -26.102 1.00 92.75 671 ALA A C 1
ATOM 5357 O O . ALA A 1 671 ? 1.171 -2.528 -26.300 1.00 92.75 671 ALA A O 1
ATOM 5358 N N . ARG A 1 672 ? 2.774 -3.294 -24.926 1.00 95.62 672 ARG A N 1
ATOM 5359 C CA . ARG A 1 672 ? 2.377 -2.499 -23.755 1.00 95.62 672 ARG A CA 1
ATOM 5360 C C . ARG A 1 672 ? 3.607 -1.993 -23.039 1.00 95.62 672 ARG A C 1
ATOM 5362 O O . ARG A 1 672 ? 4.452 -2.809 -22.696 1.00 95.62 672 ARG A O 1
ATOM 5369 N N . GLY A 1 673 ? 3.702 -0.702 -22.755 1.00 96.50 673 GLY A N 1
ATOM 5370 C CA . GLY A 1 673 ? 4.878 -0.160 -22.081 1.00 96.50 673 GLY A CA 1
ATOM 5371 C C . GLY A 1 673 ? 4.611 1.107 -21.289 1.00 96.50 673 GLY A C 1
ATOM 5372 O O . GLY A 1 673 ? 3.622 1.797 -21.522 1.00 96.50 673 GLY A O 1
ATOM 5373 N N . TYR A 1 674 ? 5.512 1.396 -20.360 1.00 97.81 674 TYR A N 1
ATOM 5374 C CA . TYR A 1 674 ? 5.551 2.632 -19.586 1.00 97.81 674 TYR A CA 1
ATOM 5375 C C . TYR A 1 674 ? 6.988 3.098 -19.488 1.00 97.81 674 TYR A C 1
ATOM 5377 O O . TYR A 1 674 ? 7.871 2.272 -19.251 1.00 97.81 674 TYR A O 1
ATOM 5385 N N . THR A 1 675 ? 7.200 4.404 -19.593 1.00 97.44 675 THR A N 1
ATOM 5386 C CA . THR A 1 675 ? 8.504 5.011 -19.347 1.00 97.44 675 THR A CA 1
ATOM 5387 C C . THR A 1 675 ? 8.401 6.034 -18.237 1.00 97.44 675 THR A C 1
ATOM 5389 O O . THR A 1 675 ? 7.550 6.923 -18.267 1.00 97.44 675 THR A O 1
ATOM 5392 N N . ALA A 1 676 ? 9.285 5.897 -17.257 1.00 96.81 676 ALA A N 1
ATOM 5393 C CA . ALA A 1 676 ? 9.412 6.785 -16.122 1.00 96.81 676 ALA A CA 1
ATOM 5394 C C . ALA A 1 676 ? 10.776 7.476 -16.136 1.00 96.81 676 ALA A C 1
ATOM 5396 O O . ALA A 1 676 ? 11.790 6.898 -16.535 1.00 96.81 676 ALA A O 1
ATOM 5397 N N . LYS A 1 677 ? 10.787 8.727 -15.685 1.00 94.81 677 LYS A N 1
ATOM 5398 C CA . LYS A 1 677 ? 11.976 9.559 -15.539 1.00 94.81 677 LYS A CA 1
ATOM 5399 C C . LYS A 1 677 ? 12.270 9.770 -14.060 1.00 94.81 677 LYS A C 1
ATOM 5401 O O . LYS A 1 677 ? 11.372 10.150 -13.313 1.00 94.81 677 LYS A O 1
ATOM 5406 N N . HIS A 1 678 ? 13.535 9.619 -13.687 1.00 92.25 678 HIS A N 1
ATOM 5407 C CA . HIS A 1 678 ? 14.040 9.874 -12.341 1.00 92.25 678 HIS A CA 1
ATOM 5408 C C . HIS A 1 678 ? 15.413 10.554 -12.395 1.00 92.25 678 HIS A C 1
ATOM 5410 O O . HIS A 1 678 ? 16.137 10.432 -13.389 1.00 92.25 678 HIS A O 1
ATOM 5416 N N . ALA A 1 679 ? 15.760 11.283 -11.338 1.00 90.00 679 ALA A N 1
ATOM 5417 C CA . ALA A 1 679 ? 16.988 12.059 -11.240 1.00 90.00 679 ALA A CA 1
ATOM 5418 C C . ALA A 1 679 ? 17.827 11.617 -10.034 1.00 90.00 679 ALA A C 1
ATOM 5420 O O . ALA A 1 679 ? 17.343 11.609 -8.905 1.00 90.00 679 ALA A O 1
ATOM 5421 N N . LEU A 1 680 ? 19.095 11.310 -10.301 1.00 87.25 680 LEU A N 1
ATOM 5422 C CA . LEU A 1 680 ? 20.132 10.996 -9.325 1.00 87.25 680 LEU A CA 1
ATOM 5423 C C . LEU A 1 680 ? 21.068 12.195 -9.156 1.00 87.25 680 LEU A C 1
ATOM 5425 O O . LEU A 1 680 ? 21.324 12.938 -10.109 1.00 87.25 680 LEU A O 1
ATOM 5429 N N . THR A 1 681 ? 21.622 12.347 -7.963 1.00 83.50 681 THR A N 1
ATOM 5430 C CA . THR A 1 681 ? 22.620 13.366 -7.636 1.00 83.50 681 THR A CA 1
ATOM 5431 C C . THR A 1 681 ? 24.016 12.764 -7.708 1.00 83.50 681 THR A C 1
ATOM 5433 O O . THR A 1 681 ? 24.263 11.691 -7.182 1.00 83.50 681 THR A O 1
ATOM 5436 N N . LYS A 1 682 ? 24.951 13.463 -8.343 1.00 81.44 682 LYS A N 1
ATOM 5437 C CA . LYS A 1 682 ? 26.345 13.049 -8.492 1.00 81.44 682 LYS A CA 1
ATOM 5438 C C . LYS A 1 682 ? 27.270 14.049 -7.813 1.00 81.44 682 LYS A C 1
ATOM 5440 O O . LYS A 1 682 ? 27.229 15.242 -8.130 1.00 81.44 682 LYS A O 1
ATOM 5445 N N . TYR A 1 683 ? 28.137 13.570 -6.929 1.00 74.31 683 TYR A N 1
ATOM 5446 C CA . TYR A 1 683 ? 29.036 14.374 -6.095 1.00 74.31 683 TYR A CA 1
ATOM 5447 C C . TYR A 1 683 ? 30.486 14.384 -6.612 1.00 74.31 683 TYR A C 1
ATOM 5449 O O . TYR A 1 683 ? 31.443 14.412 -5.841 1.00 74.31 683 TYR A O 1
ATOM 5457 N N . ASP A 1 684 ? 30.678 14.390 -7.933 1.00 65.44 684 ASP A N 1
ATOM 5458 C CA . ASP A 1 684 ? 32.005 14.348 -8.565 1.00 65.44 684 ASP A CA 1
ATOM 5459 C C . ASP A 1 684 ? 32.732 15.712 -8.621 1.00 65.44 684 ASP A C 1
ATOM 5461 O O . ASP A 1 684 ? 33.884 15.789 -9.060 1.00 65.44 684 ASP A O 1
ATOM 5465 N N . LYS A 1 685 ? 32.083 16.801 -8.179 1.00 60.34 685 LYS A N 1
ATOM 5466 C CA . LYS A 1 685 ? 32.578 18.191 -8.247 1.00 60.34 685 LYS A CA 1
ATOM 5467 C C . LYS A 1 685 ? 32.224 18.988 -6.986 1.00 60.34 685 LYS A C 1
ATOM 5469 O O . LYS A 1 685 ? 31.367 18.597 -6.206 1.00 60.34 685 LYS A O 1
ATOM 5474 N N . LEU A 1 686 ? 32.834 20.173 -6.844 1.00 60.88 686 LEU A N 1
ATOM 5475 C CA . LEU A 1 686 ? 32.490 21.183 -5.821 1.00 60.88 686 LEU A CA 1
ATOM 5476 C C . LEU A 1 686 ? 30.993 21.555 -5.804 1.00 60.88 686 LEU A C 1
ATOM 5478 O O . LEU A 1 686 ? 30.502 22.028 -4.785 1.00 60.88 686 LEU A O 1
ATOM 5482 N N . ILE A 1 687 ? 30.291 21.366 -6.927 1.00 67.38 687 ILE A N 1
ATOM 5483 C CA . ILE A 1 687 ? 28.848 21.571 -7.073 1.00 67.38 687 ILE A CA 1
ATOM 5484 C C . ILE A 1 687 ? 28.251 20.237 -7.548 1.00 67.38 687 ILE A C 1
ATOM 5486 O O . ILE A 1 687 ? 28.675 19.768 -8.611 1.00 67.38 687 ILE A O 1
ATOM 5490 N N . PRO A 1 688 ? 27.297 19.636 -6.810 1.00 74.50 688 PRO A N 1
ATOM 5491 C CA . PRO A 1 688 ? 26.617 18.419 -7.240 1.00 74.50 688 PRO A CA 1
ATOM 5492 C C . PRO A 1 688 ? 25.969 18.593 -8.618 1.00 74.50 688 PRO A C 1
ATOM 5494 O O . PRO A 1 688 ? 25.442 19.660 -8.938 1.00 74.50 688 PRO A O 1
ATOM 5497 N N . SER A 1 689 ? 26.010 17.548 -9.440 1.00 83.00 689 SER A N 1
ATOM 5498 C CA . SER A 1 689 ? 25.353 17.516 -10.752 1.00 83.00 689 SER A CA 1
ATOM 5499 C C . SER A 1 689 ? 24.238 16.472 -10.785 1.00 83.00 689 SER A C 1
ATOM 5501 O O . SER A 1 689 ? 24.164 15.617 -9.908 1.00 83.00 689 SER A O 1
ATOM 5503 N N . THR A 1 690 ? 23.335 16.557 -11.763 1.00 87.00 690 THR A N 1
ATOM 5504 C CA . THR A 1 690 ? 22.177 15.655 -11.860 1.00 87.00 690 THR A CA 1
ATOM 5505 C C . THR A 1 690 ? 22.327 14.704 -13.039 1.00 87.00 690 THR A C 1
ATOM 5507 O O . THR A 1 690 ? 22.493 15.144 -14.178 1.00 87.00 690 THR A O 1
ATOM 5510 N N . VAL A 1 691 ? 22.187 13.407 -12.775 1.00 89.94 691 VAL A N 1
ATOM 5511 C CA . VAL A 1 691 ? 22.094 12.357 -13.792 1.00 89.94 691 VAL A CA 1
ATOM 5512 C C . VAL A 1 691 ? 20.636 11.942 -13.911 1.00 89.94 691 VAL A C 1
ATOM 5514 O O . VAL A 1 691 ? 20.008 11.556 -12.933 1.00 89.94 691 VAL A O 1
ATOM 5517 N N . THR A 1 692 ? 20.066 12.031 -15.107 1.00 93.31 692 THR A N 1
ATOM 5518 C CA . THR A 1 692 ? 18.687 11.592 -15.351 1.00 93.31 692 THR A CA 1
ATOM 5519 C C . THR A 1 692 ? 18.694 10.187 -15.929 1.00 93.31 692 THR A C 1
ATOM 5521 O O . THR A 1 692 ? 19.445 9.919 -16.864 1.00 93.31 692 THR A O 1
ATOM 5524 N N . ASN A 1 693 ? 17.810 9.318 -15.444 1.00 95.19 693 ASN A N 1
ATOM 5525 C CA . ASN A 1 693 ? 17.525 8.036 -16.073 1.00 95.19 693 ASN A CA 1
ATOM 5526 C C . ASN A 1 693 ? 16.078 7.974 -16.572 1.00 95.19 693 ASN A C 1
ATOM 5528 O O . ASN A 1 693 ? 15.148 8.332 -15.849 1.00 95.19 693 ASN A O 1
ATOM 5532 N N . HIS A 1 694 ? 15.908 7.505 -17.808 1.00 96.62 694 HIS A N 1
ATOM 5533 C CA . HIS A 1 694 ? 14.624 7.084 -18.357 1.00 96.62 694 HIS A CA 1
ATOM 5534 C C . HIS A 1 694 ? 14.574 5.559 -18.332 1.00 96.62 694 HIS A C 1
ATOM 5536 O O . HIS A 1 694 ? 15.244 4.909 -19.141 1.00 96.62 694 HIS A O 1
ATOM 5542 N N . ARG A 1 695 ? 13.782 4.990 -17.420 1.00 97.75 695 ARG A N 1
ATOM 5543 C CA . ARG A 1 695 ? 13.541 3.548 -17.365 1.00 97.75 695 ARG A CA 1
ATOM 5544 C C . ARG A 1 695 ? 12.200 3.216 -17.987 1.00 97.75 695 ARG A C 1
ATOM 5546 O O . ARG A 1 695 ? 11.179 3.794 -17.626 1.00 97.75 695 ARG A O 1
ATOM 5553 N N . SER A 1 696 ? 12.207 2.254 -18.899 1.00 98.06 696 SER A N 1
ATOM 5554 C CA . SER A 1 696 ? 11.001 1.726 -19.526 1.00 98.06 696 SER A CA 1
ATOM 5555 C C . SER A 1 696 ? 10.786 0.271 -19.143 1.00 98.06 696 SER A C 1
ATOM 5557 O O . SER A 1 696 ? 11.716 -0.526 -19.259 1.00 98.06 696 SER A O 1
ATOM 5559 N N . ILE A 1 697 ? 9.560 -0.083 -18.758 1.00 98.38 697 ILE A N 1
ATOM 5560 C CA . ILE A 1 697 ? 9.089 -1.472 -18.762 1.00 98.38 697 ILE A CA 1
ATOM 5561 C C . ILE A 1 697 ? 8.212 -1.689 -19.988 1.00 98.38 697 ILE A C 1
ATOM 5563 O O . ILE A 1 697 ? 7.400 -0.833 -20.339 1.00 98.38 697 ILE A O 1
ATOM 5567 N N . LEU A 1 698 ? 8.379 -2.822 -20.660 1.00 97.62 698 LEU A N 1
ATOM 5568 C CA . LEU A 1 698 ? 7.701 -3.098 -21.920 1.00 97.62 698 LEU A CA 1
ATOM 5569 C C . LEU A 1 698 ? 7.411 -4.595 -22.055 1.00 97.62 698 LEU A C 1
ATOM 5571 O O . LEU A 1 698 ? 8.265 -5.430 -21.781 1.00 97.62 698 LEU A O 1
ATOM 5575 N N . TYR A 1 699 ? 6.220 -4.930 -22.534 1.00 96.75 699 TYR A N 1
ATOM 5576 C CA . TYR A 1 699 ? 5.896 -6.225 -23.113 1.00 96.75 699 TYR A CA 1
ATOM 5577 C C . TYR A 1 699 ? 5.780 -6.065 -24.625 1.00 96.75 699 TYR A C 1
ATOM 5579 O O . TYR A 1 699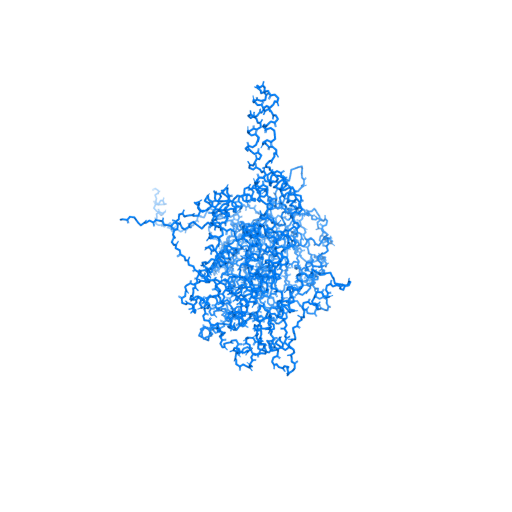 ? 5.021 -5.218 -25.097 1.00 96.75 699 TYR A O 1
ATOM 5587 N N . PHE A 1 700 ? 6.551 -6.848 -25.375 1.00 95.81 700 PHE A N 1
ATOM 5588 C CA . PHE A 1 700 ? 6.513 -6.860 -26.833 1.00 95.81 700 PHE A CA 1
ATOM 5589 C C . PHE A 1 700 ? 7.030 -8.190 -27.369 1.00 95.81 700 PHE A C 1
ATOM 5591 O O . PHE A 1 700 ? 8.112 -8.641 -26.987 1.00 95.81 700 PHE A O 1
ATOM 5598 N N . GLY A 1 701 ? 6.272 -8.791 -28.290 1.00 92.00 701 GLY A N 1
ATOM 5599 C CA . GLY A 1 701 ? 6.692 -9.992 -29.003 1.00 92.00 701 GLY A CA 1
ATOM 5600 C C . GLY A 1 701 ? 6.934 -11.190 -28.086 1.00 92.00 701 GLY A C 1
ATOM 5601 O O . GLY A 1 701 ? 7.950 -11.853 -28.244 1.00 92.00 701 GLY A O 1
ATOM 5602 N N . GLY A 1 702 ? 6.061 -11.442 -27.107 1.00 91.62 702 GLY A N 1
ATOM 5603 C CA . GLY A 1 702 ? 6.223 -12.572 -26.179 1.00 91.62 702 GLY A CA 1
ATOM 5604 C C . GLY A 1 702 ? 7.270 -12.352 -25.080 1.00 91.62 702 GLY A C 1
ATOM 5605 O O . GLY A 1 702 ? 7.561 -13.256 -24.300 1.00 91.62 702 GLY A O 1
ATOM 5606 N N . ASN A 1 703 ? 7.846 -11.150 -24.995 1.00 94.31 703 ASN A N 1
ATOM 5607 C CA . ASN A 1 703 ? 8.974 -10.844 -24.123 1.00 94.31 703 ASN A CA 1
ATOM 5608 C C . ASN A 1 703 ? 8.696 -9.638 -23.226 1.00 94.31 703 ASN A C 1
ATOM 5610 O O . ASN A 1 703 ? 8.099 -8.654 -23.665 1.00 94.31 703 ASN A O 1
ATOM 5614 N N . PHE A 1 704 ? 9.202 -9.705 -21.997 1.00 97.19 704 PHE A N 1
ATOM 5615 C CA . PHE A 1 704 ? 9.368 -8.557 -21.118 1.00 97.19 704 PHE A CA 1
ATOM 5616 C C . PHE A 1 704 ? 10.727 -7.901 -21.335 1.00 97.19 704 PHE A C 1
ATOM 5618 O O . PHE A 1 704 ? 11.738 -8.577 -21.524 1.00 97.19 704 PHE A O 1
ATOM 5625 N N . TRP A 1 705 ? 10.732 -6.577 -21.270 1.00 97.94 705 TRP A N 1
ATOM 5626 C CA . TRP A 1 705 ? 11.892 -5.732 -21.485 1.00 97.94 705 TRP A CA 1
ATOM 5627 C C . TRP A 1 705 ? 11.981 -4.691 -20.375 1.00 97.94 705 TRP A C 1
ATOM 5629 O O . TRP A 1 705 ? 10.976 -4.054 -20.047 1.00 97.94 705 TRP A O 1
ATOM 5639 N N . VAL A 1 706 ? 13.185 -4.488 -19.843 1.00 98.31 706 VAL A N 1
ATOM 5640 C CA . VAL A 1 706 ? 13.512 -3.329 -18.999 1.00 98.31 706 VAL A CA 1
ATOM 5641 C C . VAL A 1 706 ? 14.635 -2.566 -19.671 1.00 98.31 706 VAL A C 1
ATOM 5643 O O . VAL A 1 706 ? 15.689 -3.130 -19.955 1.00 98.31 706 VAL A O 1
ATOM 5646 N N . ILE A 1 707 ? 14.384 -1.301 -19.980 1.00 98.44 707 ILE A N 1
ATOM 5647 C CA . ILE A 1 707 ? 15.260 -0.487 -20.815 1.00 98.44 707 ILE A CA 1
ATOM 5648 C C . ILE A 1 707 ? 15.630 0.770 -20.048 1.00 98.44 707 ILE A C 1
ATOM 5650 O O . ILE A 1 707 ? 14.767 1.603 -19.787 1.00 98.44 707 ILE A O 1
ATOM 5654 N N . ASP A 1 708 ? 16.910 0.924 -19.738 1.00 97.94 708 ASP A N 1
ATOM 5655 C CA . ASP A 1 708 ? 17.456 2.135 -19.140 1.00 97.94 708 ASP A CA 1
ATOM 5656 C C . ASP A 1 708 ? 18.164 2.983 -20.198 1.00 97.94 708 ASP A C 1
ATOM 5658 O O . ASP A 1 708 ? 19.021 2.485 -20.939 1.00 97.94 708 ASP A O 1
ATOM 5662 N N . ARG A 1 709 ? 17.830 4.275 -20.251 1.00 96.50 709 ARG A N 1
ATOM 5663 C CA . ARG A 1 709 ? 18.462 5.278 -21.121 1.00 96.50 709 ARG A CA 1
ATOM 5664 C C . ARG A 1 709 ? 18.950 6.469 -20.282 1.00 96.50 709 ARG A C 1
ATOM 5666 O O . ARG A 1 709 ? 18.297 7.516 -20.264 1.00 96.50 709 ARG A O 1
ATOM 5673 N N . PRO A 1 710 ? 20.067 6.315 -19.554 1.00 95.31 710 PRO A N 1
ATOM 5674 C CA . PRO A 1 710 ? 20.619 7.382 -18.731 1.00 95.31 710 PRO A CA 1
ATOM 5675 C C . PRO A 1 710 ? 21.231 8.525 -19.551 1.00 95.31 710 PRO A C 1
ATOM 5677 O O . PRO A 1 710 ? 21.663 8.347 -20.691 1.00 95.31 710 PRO A O 1
ATOM 5680 N N . SER A 1 711 ? 21.322 9.706 -18.938 1.00 93.56 711 SER A N 1
ATOM 5681 C CA . SER A 1 711 ? 22.036 10.863 -19.492 1.00 93.56 711 SER A CA 1
ATOM 5682 C C . SER A 1 711 ? 23.560 10.707 -19.443 1.00 93.56 711 SER A C 1
ATOM 5684 O O . SER A 1 711 ? 24.269 11.438 -20.133 1.00 93.56 711 SER A O 1
ATOM 5686 N N . GLU A 1 712 ? 24.066 9.763 -18.644 1.00 91.00 712 GLU A N 1
ATOM 5687 C CA . GLU A 1 712 ? 25.487 9.431 -18.528 1.00 91.00 712 GLU A CA 1
ATOM 5688 C C . GLU A 1 712 ? 25.753 7.955 -18.844 1.00 91.00 712 GLU A C 1
ATOM 5690 O O . GLU A 1 712 ? 24.918 7.085 -18.610 1.00 91.00 712 GLU A O 1
ATOM 5695 N N . GLN A 1 713 ? 26.938 7.668 -19.384 1.00 92.06 713 GLN A N 1
ATOM 5696 C CA . GLN A 1 713 ? 27.375 6.300 -19.665 1.00 92.06 713 GLN A CA 1
ATOM 5697 C C . GLN A 1 713 ? 28.070 5.674 -18.453 1.00 92.06 713 GLN A C 1
ATOM 5699 O O . GLN A 1 713 ? 28.623 6.386 -17.618 1.00 92.06 713 GLN A O 1
ATOM 5704 N N . GLY A 1 714 ? 28.133 4.343 -18.408 1.00 89.06 714 GLY A N 1
ATOM 5705 C CA . GLY A 1 714 ? 28.916 3.648 -17.384 1.00 89.06 714 GLY A CA 1
ATOM 5706 C C . GLY A 1 714 ? 28.262 3.601 -16.008 1.00 89.06 714 GLY A C 1
ATOM 5707 O O . GLY A 1 714 ? 28.955 3.438 -15.016 1.00 89.06 714 GLY A O 1
ATOM 5708 N N . MET A 1 715 ? 26.941 3.726 -15.928 1.00 92.56 715 MET A N 1
ATOM 5709 C CA . MET A 1 715 ? 26.189 3.484 -14.692 1.00 92.56 715 MET A CA 1
ATOM 5710 C C . MET A 1 715 ? 26.148 1.986 -14.344 1.00 92.56 715 MET A C 1
ATOM 5712 O O . MET A 1 715 ? 26.378 1.158 -15.226 1.00 92.56 715 MET A O 1
ATOM 5716 N N . ALA A 1 716 ? 25.849 1.621 -13.095 1.00 92.69 716 ALA A N 1
ATOM 5717 C CA . ALA A 1 716 ? 25.687 0.228 -12.671 1.00 92.69 716 ALA A CA 1
ATOM 5718 C C . ALA A 1 716 ? 24.212 -0.179 -12.604 1.00 92.69 716 ALA A C 1
ATOM 5720 O O . ALA A 1 716 ? 23.379 0.544 -12.058 1.00 92.69 716 ALA A O 1
ATOM 5721 N N . TRP A 1 717 ? 23.913 -1.363 -13.132 1.00 93.00 717 TRP A N 1
ATOM 5722 C CA . TRP A 1 717 ? 22.603 -1.998 -13.062 1.00 93.00 717 TRP A CA 1
ATOM 5723 C C . TRP A 1 717 ? 22.548 -2.935 -11.856 1.00 93.00 717 TRP A C 1
ATOM 5725 O O . TRP A 1 717 ? 23.379 -3.844 -11.740 1.00 93.00 717 TRP A O 1
ATOM 5735 N N . LEU A 1 718 ? 21.596 -2.690 -10.958 1.00 92.31 718 LEU A N 1
ATOM 5736 C CA . LEU A 1 718 ? 21.415 -3.426 -9.715 1.00 92.31 718 LEU A CA 1
ATOM 5737 C C . LEU A 1 718 ? 20.191 -4.330 -9.805 1.00 92.31 718 LEU A C 1
ATOM 5739 O O . LEU A 1 718 ? 19.142 -3.920 -10.305 1.00 92.31 718 LEU A O 1
ATOM 5743 N N . ALA A 1 719 ? 20.315 -5.549 -9.287 1.00 91.00 719 ALA A N 1
ATOM 5744 C CA . ALA A 1 719 ? 19.167 -6.421 -9.098 1.00 91.00 719 ALA A CA 1
ATOM 5745 C C . ALA A 1 719 ? 19.383 -7.459 -7.999 1.00 91.00 719 ALA A C 1
ATOM 5747 O O . ALA A 1 719 ? 20.495 -7.907 -7.728 1.00 91.00 719 ALA A O 1
ATOM 5748 N N . ASN A 1 720 ? 18.276 -7.883 -7.416 1.00 88.62 720 ASN A N 1
ATOM 5749 C CA . ASN A 1 720 ? 18.154 -8.924 -6.420 1.00 88.62 720 ASN A CA 1
ATOM 5750 C C . ASN A 1 720 ? 17.396 -10.099 -7.041 1.00 88.62 720 ASN A C 1
ATOM 5752 O O . ASN A 1 720 ? 16.347 -9.928 -7.667 1.00 88.62 720 ASN A O 1
ATOM 5756 N N . SER A 1 721 ? 17.924 -11.306 -6.879 1.00 87.69 721 SER A N 1
ATOM 5757 C CA . SER A 1 721 ? 17.311 -12.527 -7.401 1.00 87.69 721 SER A CA 1
ATOM 5758 C C . SER A 1 721 ? 17.342 -13.634 -6.359 1.00 87.69 721 SER A C 1
ATOM 5760 O O . SER A 1 721 ? 18.275 -13.729 -5.567 1.00 87.69 721 SER A O 1
ATOM 5762 N N . SER A 1 722 ? 16.351 -14.521 -6.383 1.00 82.12 722 SER A N 1
ATOM 5763 C CA . SER A 1 722 ? 16.397 -15.751 -5.588 1.00 82.12 722 SER A CA 1
ATOM 5764 C C . SER A 1 722 ? 17.424 -16.756 -6.121 1.00 82.12 722 SER A C 1
ATOM 5766 O O . SER A 1 722 ? 17.765 -17.706 -5.422 1.00 82.12 722 SER A O 1
ATOM 5768 N N . GLU A 1 723 ? 17.923 -16.557 -7.345 1.00 85.00 723 GLU A N 1
ATOM 5769 C CA . GLU A 1 723 ? 18.849 -17.461 -8.018 1.00 85.00 723 GLU A CA 1
ATOM 5770 C C . GLU A 1 723 ? 20.226 -16.826 -8.205 1.00 85.00 723 GLU A C 1
ATOM 5772 O O . GLU A 1 723 ? 20.376 -15.660 -8.570 1.00 85.00 723 GLU A O 1
ATOM 5777 N N . LYS A 1 724 ? 21.264 -17.641 -8.010 1.00 83.56 724 LYS A N 1
ATOM 5778 C CA . LYS A 1 724 ? 22.662 -17.214 -8.142 1.00 83.56 724 LYS A CA 1
ATOM 5779 C C . LYS A 1 724 ? 23.074 -16.917 -9.591 1.00 83.56 724 LYS A C 1
ATOM 5781 O O . LYS A 1 724 ? 24.059 -16.217 -9.809 1.00 83.56 724 LYS A O 1
ATOM 5786 N N . TYR A 1 725 ? 22.365 -17.474 -10.575 1.00 85.00 725 TYR A N 1
ATOM 5787 C CA . TYR A 1 725 ? 22.719 -17.386 -11.994 1.00 85.00 725 TYR A CA 1
ATOM 5788 C C . TYR A 1 725 ? 21.485 -17.081 -12.851 1.00 85.00 725 TYR A C 1
ATOM 5790 O O . TYR A 1 725 ? 20.536 -17.861 -12.871 1.00 85.00 725 TYR A O 1
ATOM 5798 N N . TRP A 1 726 ? 21.520 -15.982 -13.609 1.00 86.25 726 TRP A N 1
ATOM 5799 C CA . TRP A 1 726 ? 20.405 -15.560 -14.471 1.00 86.25 726 TRP A CA 1
ATOM 5800 C C . TRP A 1 726 ? 20.195 -16.431 -15.708 1.00 86.25 726 TRP A C 1
ATOM 5802 O O . TRP A 1 726 ? 19.055 -16.628 -16.131 1.00 86.25 726 TRP A O 1
ATOM 5812 N N . GLU A 1 727 ? 21.268 -17.020 -16.241 1.00 78.50 727 GLU A N 1
ATOM 5813 C CA . GLU A 1 727 ? 21.194 -17.948 -17.376 1.00 78.50 727 GLU A CA 1
ATOM 5814 C C . GLU A 1 727 ? 20.232 -19.113 -17.088 1.00 78.50 727 GLU A C 1
ATOM 5816 O O . GLU A 1 727 ? 19.421 -19.478 -17.936 1.00 78.50 727 GLU A O 1
ATOM 5821 N N . GLY A 1 728 ? 20.250 -19.641 -15.858 1.00 73.69 728 GLY A N 1
ATOM 5822 C CA . GLY A 1 728 ? 19.401 -20.763 -15.446 1.00 73.69 728 GLY A CA 1
ATOM 5823 C C . GLY A 1 728 ? 17.905 -20.440 -15.382 1.00 73.69 728 GLY A C 1
ATOM 5824 O O . GLY A 1 728 ? 17.084 -21.357 -15.418 1.00 73.69 728 GLY A O 1
ATOM 5825 N N . ILE A 1 729 ? 17.536 -19.157 -15.318 1.00 82.88 729 ILE A N 1
ATOM 5826 C CA . ILE A 1 729 ? 16.136 -18.713 -15.255 1.00 82.88 729 ILE A CA 1
ATOM 5827 C C . ILE A 1 729 ? 15.651 -17.989 -16.513 1.00 82.88 729 ILE A C 1
ATOM 5829 O O . ILE A 1 729 ? 14.434 -17.856 -16.678 1.00 82.88 729 ILE A O 1
ATOM 5833 N N . GLY A 1 730 ? 16.558 -17.626 -17.426 1.00 87.38 730 GLY A N 1
ATOM 5834 C CA . GLY A 1 730 ? 16.250 -17.017 -18.725 1.00 87.38 730 GLY A CA 1
ATOM 5835 C C . GLY A 1 730 ? 16.192 -15.488 -18.713 1.00 87.38 730 GLY A C 1
ATOM 5836 O O . GLY A 1 730 ? 15.420 -14.911 -19.475 1.00 87.38 730 GLY A O 1
ATOM 5837 N N . ILE A 1 731 ? 16.953 -14.837 -17.825 1.00 91.62 731 ILE A N 1
ATOM 5838 C CA . ILE A 1 731 ? 17.137 -13.378 -17.831 1.00 91.62 731 ILE A CA 1
ATOM 5839 C C . ILE A 1 731 ? 18.431 -13.048 -18.576 1.00 91.62 731 ILE A C 1
ATOM 5841 O O . ILE A 1 731 ? 19.486 -13.594 -18.256 1.00 91.62 731 ILE A O 1
ATOM 5845 N N . HIS A 1 732 ? 18.347 -12.106 -19.513 1.00 93.25 732 HIS A N 1
ATOM 5846 C CA . HIS A 1 732 ? 19.478 -11.611 -20.296 1.00 93.25 732 HIS A CA 1
ATOM 5847 C C . HIS A 1 732 ? 19.645 -10.104 -20.094 1.00 93.25 732 HIS A C 1
ATOM 5849 O O . HIS A 1 732 ? 18.645 -9.389 -20.104 1.00 93.25 732 HIS A O 1
ATOM 5855 N N . LEU A 1 733 ? 20.875 -9.600 -19.943 1.00 94.12 733 LEU A N 1
ATOM 5856 C CA . LEU A 1 733 ? 21.163 -8.168 -19.765 1.00 94.12 733 LEU A CA 1
ATOM 5857 C C . LEU A 1 733 ? 22.214 -7.694 -20.771 1.00 94.12 733 LEU A C 1
ATOM 5859 O O . LEU A 1 733 ? 23.314 -8.226 -20.826 1.00 94.12 733 LEU A O 1
ATOM 5863 N N . TYR A 1 734 ? 21.931 -6.631 -21.518 1.00 94.75 734 TYR A N 1
ATOM 5864 C CA . TYR A 1 734 ? 22.811 -6.134 -22.577 1.00 94.75 734 TYR A CA 1
ATOM 5865 C C . TYR A 1 734 ? 23.237 -4.678 -22.356 1.00 94.75 734 TYR A C 1
ATOM 5867 O O . TYR A 1 734 ? 22.414 -3.822 -22.030 1.00 94.75 734 TYR A O 1
ATOM 5875 N N . GLY A 1 735 ? 24.524 -4.393 -22.595 1.00 92.88 735 GLY A N 1
ATOM 5876 C CA . GLY A 1 735 ? 25.122 -3.048 -22.550 1.00 92.88 735 GLY A CA 1
ATOM 5877 C C . GLY A 1 735 ? 25.663 -2.596 -23.910 1.00 92.88 735 GLY A C 1
ATOM 5878 O O . GLY A 1 735 ? 24.978 -2.662 -24.927 1.00 92.88 735 GLY A O 1
ATOM 5879 N N . SER A 1 736 ? 26.914 -2.152 -23.969 1.00 90.56 736 SER A N 1
ATOM 5880 C CA . SER A 1 736 ? 27.570 -1.706 -25.207 1.00 90.56 736 SER A CA 1
ATOM 5881 C C . SER A 1 736 ? 27.962 -2.861 -26.139 1.00 90.56 736 SER A C 1
ATOM 5883 O O . SER A 1 736 ? 27.891 -2.721 -27.361 1.00 90.56 736 SER A O 1
ATOM 5885 N N . LEU A 1 737 ? 28.334 -4.017 -25.582 1.00 86.94 737 LEU A N 1
ATOM 5886 C CA . LEU A 1 737 ? 28.787 -5.191 -26.338 1.00 86.94 737 LEU A CA 1
ATOM 5887 C C . LEU A 1 737 ? 27.621 -6.079 -26.804 1.00 86.94 737 LEU A C 1
ATOM 5889 O O . LEU A 1 737 ? 26.494 -5.956 -26.322 1.00 86.94 737 LEU A O 1
ATOM 5893 N N . LEU A 1 738 ? 27.888 -6.970 -27.768 1.00 85.81 738 LEU A N 1
ATOM 5894 C CA . LEU A 1 738 ? 26.910 -7.967 -28.238 1.00 85.81 738 LEU A CA 1
ATOM 5895 C C . LEU A 1 738 ? 26.650 -9.076 -27.211 1.00 85.81 738 LEU A C 1
ATOM 5897 O O . LEU A 1 738 ? 25.587 -9.688 -27.239 1.00 85.81 738 LEU A O 1
ATOM 5901 N N . GLU A 1 739 ? 27.623 -9.331 -26.341 1.00 88.50 739 GLU A N 1
ATOM 5902 C CA . GLU A 1 739 ? 27.553 -10.358 -25.308 1.00 88.50 739 GLU A CA 1
ATOM 5903 C C . GLU A 1 739 ? 26.551 -9.989 -24.213 1.00 88.50 739 GLU A C 1
ATOM 5905 O O . GLU A 1 739 ? 26.384 -8.818 -23.857 1.00 88.50 739 GLU A O 1
ATOM 5910 N N . ASP A 1 740 ? 25.910 -11.018 -23.672 1.00 89.00 740 ASP A N 1
ATOM 5911 C CA . ASP A 1 740 ? 25.057 -10.909 -22.498 1.00 89.00 740 ASP A CA 1
ATOM 5912 C C . ASP A 1 740 ? 25.922 -10.683 -21.250 1.00 89.00 740 ASP A C 1
ATOM 5914 O O . ASP A 1 740 ? 26.799 -11.481 -20.919 1.00 89.00 740 ASP A O 1
ATOM 5918 N N . LEU A 1 741 ? 25.684 -9.567 -20.566 1.00 87.81 741 LEU A N 1
ATOM 5919 C CA . LEU A 1 741 ? 26.368 -9.174 -19.341 1.00 87.81 741 LEU A CA 1
ATOM 5920 C C . LEU A 1 741 ? 25.947 -10.025 -18.135 1.00 87.81 741 LEU A C 1
ATOM 5922 O O . LEU A 1 741 ? 26.698 -10.071 -17.163 1.00 87.81 741 LEU A O 1
ATOM 5926 N N . GLY A 1 742 ? 24.769 -10.656 -18.182 1.00 79.94 742 GLY A N 1
ATOM 5927 C CA . GLY A 1 742 ? 24.251 -11.525 -17.126 1.00 79.94 742 GLY A CA 1
ATOM 5928 C C . GLY A 1 742 ? 24.924 -12.899 -17.088 1.00 79.94 742 GLY A C 1
ATOM 5929 O O . GLY A 1 742 ? 25.016 -13.515 -16.023 1.00 79.94 742 GLY A O 1
ATOM 5930 N N . ILE A 1 743 ? 25.453 -13.374 -18.222 1.00 79.94 743 ILE A N 1
ATOM 5931 C CA . ILE A 1 743 ? 26.172 -14.652 -18.291 1.00 79.94 743 ILE A CA 1
ATOM 5932 C C . ILE A 1 743 ? 27.513 -14.518 -17.560 1.00 79.94 743 ILE A C 1
ATOM 5934 O O . ILE A 1 743 ? 28.365 -13.703 -17.908 1.00 79.94 743 ILE A O 1
ATOM 5938 N N . GLY A 1 744 ? 27.704 -15.341 -16.524 1.00 71.00 744 GLY A N 1
ATOM 5939 C CA . GLY A 1 744 ? 28.921 -15.347 -15.707 1.00 71.00 744 GLY A CA 1
ATOM 5940 C C . GLY A 1 744 ? 29.030 -14.205 -14.689 1.00 71.00 744 GLY A C 1
ATOM 5941 O O . GLY A 1 744 ? 30.050 -14.125 -14.000 1.00 71.00 744 GLY A O 1
ATOM 5942 N N . ALA A 1 745 ? 28.005 -13.353 -14.555 1.00 78.94 745 ALA A N 1
ATOM 5943 C CA . ALA A 1 745 ? 27.960 -12.329 -13.515 1.00 78.94 745 ALA A CA 1
ATOM 5944 C C . ALA A 1 745 ? 28.012 -12.978 -12.123 1.00 78.94 745 ALA A C 1
ATOM 5946 O O . ALA A 1 745 ? 27.289 -13.939 -11.840 1.00 78.94 745 ALA A O 1
ATOM 5947 N N . LYS A 1 746 ? 28.875 -12.467 -11.238 1.00 79.38 746 LYS A N 1
ATOM 5948 C CA . LYS A 1 746 ? 28.891 -12.909 -9.840 1.00 79.38 746 LYS A CA 1
ATOM 5949 C C . LYS A 1 746 ? 27.838 -12.149 -9.039 1.00 79.38 746 LYS A C 1
ATOM 5951 O O . LYS A 1 746 ? 27.665 -10.952 -9.221 1.00 79.38 746 LYS A O 1
ATOM 5956 N N . SER A 1 747 ? 27.190 -12.848 -8.115 1.00 84.88 747 SER A N 1
ATOM 5957 C CA . SER A 1 747 ? 26.295 -12.260 -7.117 1.00 84.88 747 SER A CA 1
ATOM 5958 C C . SER A 1 747 ? 26.934 -12.278 -5.731 1.00 84.88 747 SER A C 1
ATOM 5960 O O . SER A 1 747 ? 27.635 -13.244 -5.405 1.00 84.88 747 SER A O 1
ATOM 5962 N N . VAL A 1 748 ? 26.570 -11.330 -4.873 1.00 85.19 748 VAL A N 1
ATOM 5963 C CA . VAL A 1 748 ? 26.814 -11.401 -3.427 1.00 85.19 748 VAL A CA 1
ATOM 5964 C C . VAL A 1 748 ? 25.589 -12.025 -2.746 1.00 85.19 748 VAL A C 1
ATOM 5966 O O . VAL A 1 748 ? 24.499 -11.456 -2.844 1.00 85.19 748 VAL A O 1
ATOM 5969 N N . PRO A 1 749 ? 25.713 -13.185 -2.073 1.00 82.75 749 PRO A N 1
ATOM 5970 C CA . PRO A 1 749 ? 24.622 -13.733 -1.275 1.00 82.75 749 PRO A CA 1
ATOM 5971 C C . PRO A 1 749 ? 24.273 -12.794 -0.118 1.00 82.75 749 PRO A C 1
ATOM 5973 O O . PRO A 1 749 ? 25.152 -12.365 0.630 1.00 82.75 749 PRO A O 1
ATOM 5976 N N . ARG A 1 750 ? 22.985 -12.516 0.047 1.00 78.56 750 ARG A N 1
ATOM 5977 C CA . ARG A 1 750 ? 22.398 -11.815 1.183 1.00 78.56 750 ARG A CA 1
ATOM 5978 C C . ARG A 1 750 ? 21.331 -12.708 1.793 1.00 78.56 750 ARG A C 1
ATOM 5980 O O . ARG A 1 750 ? 20.360 -13.078 1.140 1.00 78.56 750 ARG A O 1
ATOM 5987 N N . GLU A 1 751 ? 21.526 -13.058 3.053 1.00 74.81 751 GLU A N 1
ATOM 5988 C CA . GLU A 1 751 ? 20.514 -13.745 3.844 1.00 74.81 751 GLU A CA 1
ATOM 5989 C C . GLU A 1 751 ? 19.657 -12.697 4.537 1.00 74.81 751 GLU A C 1
ATOM 5991 O O . GLU A 1 751 ? 20.174 -11.874 5.292 1.00 74.81 751 GLU A O 1
ATOM 5996 N N . ILE A 1 752 ? 18.357 -12.706 4.252 1.00 70.94 752 ILE A N 1
ATOM 5997 C CA . ILE A 1 752 ? 17.437 -11.693 4.769 1.00 70.94 752 ILE A CA 1
ATOM 5998 C C . ILE A 1 752 ? 16.445 -12.405 5.681 1.00 70.94 752 ILE A C 1
ATOM 6000 O O . ILE A 1 752 ? 15.570 -13.119 5.183 1.00 70.94 752 ILE A O 1
ATOM 6004 N N . PRO A 1 753 ? 16.590 -12.283 7.011 1.00 69.06 753 PRO A N 1
ATOM 6005 C CA . PRO A 1 753 ? 15.638 -12.862 7.953 1.00 69.06 753 PRO A CA 1
ATOM 6006 C C . PRO A 1 753 ? 14.255 -12.270 7.689 1.00 69.06 753 PRO A C 1
ATOM 6008 O O . PRO A 1 753 ? 14.123 -11.068 7.726 1.00 69.06 753 PRO A O 1
ATOM 6011 N N . GLN A 1 754 ? 13.234 -13.069 7.414 1.00 61.72 754 GLN A N 1
ATOM 6012 C CA . GLN A 1 754 ? 11.872 -12.590 7.133 1.00 61.72 754 GLN A CA 1
ATOM 6013 C C . GLN A 1 754 ? 10.982 -12.553 8.386 1.00 61.72 754 GLN A C 1
ATOM 6015 O O . GLN A 1 754 ? 9.871 -12.027 8.343 1.00 61.72 754 GLN A O 1
ATOM 6020 N N . GLY A 1 755 ? 11.436 -13.123 9.511 1.00 58.53 755 GLY A N 1
ATOM 6021 C CA . GLY A 1 755 ? 10.644 -13.187 10.744 1.00 58.53 755 GLY A CA 1
ATOM 6022 C C . GLY A 1 755 ? 9.247 -13.782 10.512 1.00 58.53 755 GLY A C 1
ATOM 6023 O O . GLY A 1 755 ? 9.048 -14.607 9.628 1.00 58.53 755 GLY A O 1
ATOM 6024 N N . SER A 1 756 ? 8.242 -13.392 11.296 1.00 52.50 756 SER A N 1
ATOM 6025 C CA . SER A 1 756 ? 6.832 -13.749 11.038 1.00 52.50 756 SER A CA 1
ATOM 6026 C C . SER A 1 756 ? 6.167 -12.929 9.932 1.00 52.50 756 SER A C 1
ATOM 6028 O O . SER A 1 756 ? 4.986 -13.135 9.680 1.00 52.50 756 SER A O 1
ATOM 6030 N N . SER A 1 757 ? 6.897 -12.013 9.299 1.00 48.22 757 SER A N 1
ATOM 6031 C CA . SER A 1 757 ? 6.320 -10.960 8.472 1.00 48.22 757 SER A CA 1
ATOM 6032 C C . SER A 1 757 ? 5.896 -11.441 7.088 1.00 48.22 757 SER A C 1
ATOM 6034 O O . SER A 1 757 ? 5.113 -10.771 6.453 1.00 48.22 757 SER A O 1
ATOM 6036 N N . ARG A 1 758 ? 6.347 -12.590 6.582 1.00 54.44 758 ARG A N 1
ATOM 6037 C CA . ARG A 1 758 ? 5.956 -13.063 5.242 1.00 54.44 758 ARG A CA 1
ATOM 6038 C C . ARG A 1 758 ? 5.683 -14.567 5.253 1.00 54.44 758 ARG A C 1
ATOM 6040 O O . ARG A 1 758 ? 6.608 -15.374 5.365 1.00 54.44 758 ARG A O 1
ATOM 6047 N N . THR A 1 759 ? 4.403 -14.940 5.211 1.00 48.91 759 THR A N 1
ATOM 6048 C CA . THR A 1 759 ? 3.913 -16.335 5.251 1.00 48.91 759 THR A CA 1
ATOM 6049 C C . THR A 1 759 ? 4.007 -17.039 3.896 1.00 48.91 759 THR A C 1
ATOM 6051 O O . THR A 1 759 ? 3.917 -18.262 3.814 1.00 48.91 759 THR A O 1
ATOM 6054 N N . ASP A 1 760 ? 4.261 -16.279 2.833 1.00 51.69 760 ASP A N 1
ATOM 6055 C CA . ASP A 1 760 ? 4.536 -16.726 1.470 1.00 51.69 760 ASP A CA 1
ATOM 6056 C C . ASP A 1 760 ? 5.994 -17.170 1.247 1.00 51.69 760 ASP A C 1
ATOM 6058 O O . ASP A 1 760 ? 6.426 -17.310 0.107 1.00 51.69 760 ASP A O 1
ATOM 6062 N N . TYR A 1 761 ? 6.779 -17.413 2.299 1.00 55.16 761 TYR A N 1
ATOM 6063 C CA . TYR A 1 761 ? 8.083 -18.069 2.179 1.00 55.16 761 TYR A CA 1
ATOM 6064 C C . TYR A 1 761 ? 8.047 -19.431 2.872 1.00 55.16 761 TYR A C 1
ATOM 6066 O O . TYR A 1 761 ? 7.417 -19.566 3.922 1.00 55.16 761 TYR A O 1
ATOM 6074 N N . PRO A 1 762 ? 8.710 -20.468 2.323 1.00 47.34 762 PRO A N 1
ATOM 6075 C CA . PRO A 1 762 ? 8.624 -21.804 2.891 1.00 47.34 762 PRO A CA 1
ATOM 6076 C C . PRO A 1 762 ? 9.153 -21.795 4.325 1.00 47.34 762 PRO A C 1
ATOM 6078 O O . PRO A 1 762 ? 10.123 -21.089 4.615 1.00 47.34 762 PRO A O 1
ATOM 6081 N N . GLU A 1 763 ? 8.596 -22.656 5.180 1.00 48.31 763 GLU A N 1
ATOM 6082 C CA . GLU A 1 763 ? 9.144 -23.000 6.495 1.00 48.31 763 GLU A CA 1
ATOM 6083 C C . GLU A 1 763 ? 10.525 -23.670 6.353 1.00 48.31 763 GLU A C 1
ATOM 6085 O O . GLU A 1 763 ? 10.719 -24.860 6.590 1.00 48.31 763 GLU A O 1
ATOM 6090 N N . ARG A 1 764 ? 11.542 -22.914 5.939 1.00 49.91 764 ARG A N 1
ATOM 6091 C CA . ARG A 1 764 ? 12.916 -23.235 6.302 1.00 49.91 764 ARG A CA 1
ATOM 6092 C C . ARG A 1 764 ? 13.053 -22.858 7.763 1.00 49.91 764 ARG A C 1
ATOM 6094 O O . ARG A 1 764 ? 12.588 -21.796 8.170 1.00 49.91 764 ARG A O 1
ATOM 6101 N N . SER A 1 765 ? 13.717 -23.706 8.532 1.00 47.47 765 SER A N 1
ATOM 6102 C CA . SER A 1 765 ? 13.808 -23.680 9.995 1.00 47.47 765 SER A CA 1
ATOM 6103 C C . SER A 1 765 ? 14.358 -22.392 10.639 1.00 47.47 765 SER A C 1
ATOM 6105 O O . SER A 1 765 ? 14.543 -22.394 11.843 1.00 47.47 765 SER A O 1
ATOM 6107 N N . ASN A 1 766 ? 14.571 -21.301 9.890 1.00 54.44 766 ASN A N 1
ATOM 6108 C CA . ASN A 1 766 ? 14.971 -19.972 10.371 1.00 54.44 766 ASN A CA 1
ATOM 6109 C C . ASN A 1 766 ? 14.280 -18.792 9.635 1.00 54.44 766 ASN A C 1
ATOM 6111 O O . ASN A 1 766 ? 14.684 -17.652 9.842 1.00 54.44 766 ASN A O 1
ATOM 6115 N N . LYS A 1 767 ? 13.285 -19.031 8.757 1.00 65.62 767 LYS A N 1
ATOM 6116 C CA . LYS A 1 767 ? 12.587 -17.995 7.957 1.00 65.62 767 LYS A CA 1
ATOM 6117 C C . LYS A 1 767 ? 13.541 -16.997 7.270 1.00 65.62 767 LYS A C 1
ATOM 6119 O O . LYS A 1 767 ? 13.419 -15.795 7.453 1.00 65.62 767 LYS A O 1
ATOM 6124 N N . ILE A 1 768 ? 14.524 -17.487 6.511 1.00 69.31 768 ILE A N 1
ATOM 6125 C CA . ILE A 1 768 ? 15.502 -16.656 5.782 1.00 69.31 768 ILE A CA 1
ATOM 6126 C C . ILE A 1 768 ? 15.158 -16.655 4.292 1.00 69.31 768 ILE A C 1
ATOM 6128 O O . ILE A 1 768 ? 15.034 -17.728 3.694 1.00 69.31 768 ILE A O 1
ATOM 6132 N N . LEU A 1 769 ? 15.063 -15.467 3.693 1.00 72.00 769 LEU A N 1
ATOM 6133 C CA . LEU A 1 769 ? 14.973 -15.271 2.250 1.00 72.00 769 LEU A CA 1
ATOM 6134 C C . LEU A 1 769 ? 16.385 -15.355 1.643 1.00 72.00 769 LEU A C 1
ATOM 6136 O O . LEU A 1 769 ? 17.222 -14.496 1.945 1.00 72.00 769 LEU A O 1
ATOM 6140 N N . PRO A 1 770 ? 16.684 -16.377 0.815 1.00 73.75 770 PRO A N 1
ATOM 6141 C CA . PRO A 1 770 ? 17.903 -16.380 0.026 1.00 73.75 770 PRO A CA 1
ATOM 6142 C C . PRO A 1 770 ? 17.786 -15.305 -1.052 1.00 73.75 770 PRO A C 1
ATOM 6144 O O . PRO A 1 770 ? 16.888 -15.353 -1.895 1.00 73.75 770 PRO A O 1
ATOM 6147 N N . ASN A 1 771 ? 18.693 -14.338 -1.014 1.00 81.50 771 ASN A N 1
ATOM 6148 C CA . ASN A 1 771 ? 18.755 -13.281 -2.001 1.00 81.50 771 ASN A CA 1
ATOM 6149 C C . ASN A 1 771 ? 20.176 -13.167 -2.567 1.00 81.50 771 ASN A C 1
ATOM 6151 O O . ASN A 1 771 ? 21.167 -13.283 -1.851 1.00 81.50 771 ASN A O 1
ATOM 6155 N N . HIS A 1 772 ? 20.283 -12.959 -3.868 1.00 87.06 772 HIS A N 1
ATOM 6156 C CA . HIS A 1 772 ? 21.527 -12.812 -4.605 1.00 87.06 772 HIS A CA 1
ATOM 6157 C C . HIS A 1 772 ? 21.550 -11.417 -5.209 1.00 87.06 772 HIS A C 1
ATOM 6159 O O . HIS A 1 772 ? 20.781 -11.115 -6.120 1.00 87.06 772 HIS A O 1
ATOM 6165 N N . TRP A 1 773 ? 22.425 -10.566 -4.680 1.00 88.38 773 TRP A N 1
ATOM 6166 C CA . TRP A 1 773 ? 22.570 -9.185 -5.121 1.00 88.38 773 TRP A CA 1
ATOM 6167 C C . TRP A 1 773 ? 23.597 -9.089 -6.251 1.00 88.38 773 TRP A C 1
ATOM 6169 O O . TRP A 1 773 ? 24.729 -9.563 -6.116 1.00 88.38 773 TRP A O 1
ATOM 6179 N N . PHE A 1 774 ? 23.197 -8.479 -7.360 1.00 89.06 774 PHE A N 1
ATOM 6180 C CA . PHE A 1 774 ? 23.998 -8.248 -8.556 1.00 89.06 774 PHE A CA 1
ATOM 6181 C C . PHE A 1 774 ? 24.249 -6.749 -8.721 1.00 89.06 774 PHE A C 1
ATOM 6183 O O . PHE A 1 774 ? 23.314 -5.957 -8.631 1.00 89.06 774 PHE A O 1
ATOM 6190 N N . ALA A 1 775 ? 25.493 -6.382 -9.032 1.00 90.75 775 ALA A N 1
ATOM 6191 C CA . ALA A 1 775 ? 25.874 -5.038 -9.458 1.00 90.75 775 ALA A CA 1
ATOM 6192 C C . ALA A 1 775 ? 26.739 -5.148 -10.719 1.00 90.75 775 ALA A C 1
ATOM 6194 O O . ALA A 1 775 ? 27.872 -5.627 -10.664 1.00 90.75 775 ALA A O 1
ATOM 6195 N N . ILE A 1 776 ? 26.183 -4.766 -11.871 1.00 90.44 776 ILE A N 1
ATOM 6196 C CA . ILE A 1 776 ? 26.809 -4.974 -13.184 1.00 90.44 776 ILE A CA 1
ATOM 6197 C C . ILE A 1 776 ? 27.046 -3.621 -13.853 1.00 90.44 776 ILE A C 1
ATOM 6199 O O . ILE A 1 776 ? 26.097 -2.890 -14.127 1.00 90.44 776 ILE A O 1
ATOM 6203 N N . GLN A 1 777 ? 28.305 -3.305 -14.163 1.00 90.75 777 GLN A N 1
ATOM 6204 C CA . GLN A 1 777 ? 28.688 -2.085 -14.877 1.00 90.75 777 GLN A CA 1
ATOM 6205 C C . GLN A 1 777 ? 29.339 -2.413 -16.229 1.00 90.75 777 GLN A C 1
ATOM 6207 O O . GLN A 1 777 ? 30.190 -3.296 -16.357 1.00 90.75 777 GLN A O 1
ATOM 6212 N N . ASP A 1 778 ? 28.948 -1.663 -17.251 1.00 90.81 778 ASP A N 1
ATOM 6213 C CA . ASP A 1 778 ? 29.616 -1.536 -18.538 1.00 90.81 778 ASP A CA 1
ATOM 6214 C C . ASP A 1 778 ? 29.955 -0.058 -18.758 1.00 90.81 778 ASP A C 1
ATOM 6216 O O . ASP A 1 778 ? 29.099 0.755 -19.105 1.00 90.81 778 ASP A O 1
ATOM 6220 N N . ASN A 1 779 ? 31.236 0.279 -18.601 1.00 89.81 779 ASN A N 1
ATOM 6221 C CA . ASN A 1 779 ? 31.757 1.650 -18.656 1.00 89.81 779 ASN A CA 1
ATOM 6222 C C . ASN A 1 779 ? 31.484 2.387 -19.982 1.00 89.81 779 ASN A C 1
ATOM 6224 O O . ASN A 1 779 ? 31.660 3.603 -20.055 1.00 89.81 779 ASN A O 1
ATOM 6228 N N . LYS A 1 780 ? 31.088 1.670 -21.042 1.00 91.50 780 LYS A N 1
ATOM 6229 C CA . LYS A 1 780 ? 30.764 2.239 -22.358 1.00 91.50 780 LYS A CA 1
ATOM 6230 C C . LYS A 1 780 ? 29.269 2.210 -22.673 1.00 91.50 780 LYS A C 1
ATOM 6232 O O . LYS A 1 780 ? 28.863 2.739 -23.709 1.00 91.50 780 LYS A O 1
ATOM 6237 N N . ALA A 1 781 ? 28.446 1.582 -21.835 1.00 91.88 781 ALA A N 1
ATOM 6238 C CA . ALA A 1 781 ? 27.015 1.485 -22.067 1.00 91.88 781 ALA A CA 1
ATOM 6239 C C . ALA A 1 781 ? 26.345 2.851 -21.880 1.00 91.88 781 ALA A C 1
ATOM 6241 O O . ALA A 1 781 ? 26.423 3.454 -20.812 1.00 91.88 781 ALA A O 1
ATOM 6242 N N . LYS A 1 782 ? 25.669 3.318 -22.936 1.00 93.62 782 LYS A N 1
ATOM 6243 C CA . LYS A 1 782 ? 24.732 4.458 -22.900 1.00 93.62 782 LYS A CA 1
ATOM 6244 C C . LYS A 1 782 ? 23.287 4.020 -22.674 1.00 93.62 782 LYS A C 1
ATOM 6246 O O . LYS A 1 782 ? 22.413 4.852 -22.471 1.00 93.62 782 LYS A O 1
ATOM 6251 N N . THR A 1 783 ? 23.037 2.722 -22.782 1.00 95.44 783 THR A N 1
ATOM 6252 C CA . THR A 1 783 ? 21.745 2.091 -22.549 1.00 95.44 783 THR A CA 1
ATOM 6253 C C . THR A 1 783 ? 21.984 0.717 -21.942 1.00 95.44 783 THR A C 1
ATOM 6255 O O . THR A 1 783 ? 22.978 0.064 -22.273 1.00 95.44 783 THR A O 1
ATOM 6258 N N . TYR A 1 784 ? 21.064 0.272 -21.093 1.00 96.69 784 TYR A N 1
ATOM 6259 C CA . TYR A 1 784 ? 20.977 -1.117 -20.652 1.00 96.69 784 TYR A CA 1
ATOM 6260 C C . TYR A 1 784 ? 19.639 -1.693 -21.085 1.00 96.69 784 TYR A C 1
ATOM 6262 O O . TYR A 1 784 ? 18.622 -1.004 -21.038 1.00 96.69 784 TYR A O 1
ATOM 6270 N N . VAL A 1 785 ? 19.642 -2.945 -21.534 1.00 97.69 785 VAL A N 1
ATOM 6271 C CA . VAL A 1 785 ? 18.426 -3.640 -21.961 1.00 97.69 785 VAL A CA 1
ATOM 6272 C C . VAL A 1 785 ? 18.407 -5.020 -21.333 1.00 97.69 785 VAL A C 1
ATOM 6274 O O . VAL A 1 785 ? 19.228 -5.865 -21.680 1.00 97.69 785 VAL A O 1
ATOM 6277 N N . MET A 1 786 ? 17.471 -5.245 -20.417 1.00 96.56 786 MET A N 1
ATOM 6278 C CA . MET A 1 786 ? 17.144 -6.567 -19.901 1.00 96.56 786 MET A CA 1
ATOM 6279 C C . MET A 1 786 ? 16.000 -7.170 -20.716 1.00 96.56 786 MET A C 1
ATOM 6281 O O . MET A 1 786 ? 15.071 -6.458 -21.104 1.00 96.56 786 MET A O 1
ATOM 6285 N N . ASN A 1 787 ? 16.074 -8.473 -20.974 1.00 94.88 787 ASN A N 1
ATOM 6286 C CA . ASN A 1 787 ? 15.048 -9.247 -21.657 1.00 94.88 787 ASN A CA 1
ATOM 6287 C C . ASN A 1 787 ? 14.710 -10.534 -20.884 1.00 94.88 787 ASN A C 1
ATOM 6289 O O . ASN A 1 787 ? 15.604 -11.207 -20.364 1.00 94.88 787 ASN A O 1
ATOM 6293 N N . TYR A 1 788 ? 13.420 -10.880 -20.859 1.00 94.38 788 TYR A N 1
ATOM 6294 C CA . TYR A 1 788 ? 12.899 -12.152 -20.361 1.00 94.38 788 TYR A CA 1
ATOM 6295 C C . TYR A 1 788 ? 11.775 -12.672 -21.268 1.00 94.38 788 TYR A C 1
ATOM 6297 O O . TYR A 1 788 ? 10.769 -11.988 -21.480 1.00 94.38 788 TYR A O 1
ATOM 6305 N N . SER A 1 789 ? 11.914 -13.900 -21.767 1.00 92.12 789 SER A N 1
ATOM 6306 C CA . SER A 1 789 ? 10.928 -14.535 -22.651 1.00 92.12 789 SER A CA 1
ATOM 6307 C C . SER A 1 789 ? 9.819 -15.239 -21.859 1.00 92.12 789 SER A C 1
ATOM 6309 O O . SER A 1 789 ? 10.096 -16.071 -20.992 1.00 92.12 789 SER A O 1
ATOM 6311 N N . VAL A 1 790 ? 8.555 -14.919 -22.160 1.00 89.69 790 VAL A N 1
ATOM 6312 C CA . VAL A 1 790 ? 7.372 -15.500 -21.496 1.00 89.69 790 VAL A CA 1
ATOM 6313 C C . VAL A 1 790 ? 6.907 -16.773 -22.202 1.00 89.69 790 VAL A C 1
ATOM 6315 O O . VAL A 1 790 ? 6.563 -17.753 -21.546 1.00 89.69 790 VAL A O 1
ATOM 6318 N N . ASP A 1 791 ? 6.896 -16.765 -23.533 1.00 85.06 791 ASP A N 1
ATOM 6319 C CA . ASP A 1 791 ? 6.367 -17.840 -24.384 1.00 85.06 791 ASP A CA 1
ATOM 6320 C C . ASP A 1 791 ? 7.458 -18.614 -25.145 1.00 85.06 791 ASP A C 1
ATOM 6322 O O . ASP A 1 791 ? 7.156 -19.464 -25.983 1.00 85.06 791 ASP A O 1
ATOM 6326 N N . GLY A 1 792 ? 8.730 -18.349 -24.839 1.00 85.19 792 GLY A N 1
ATOM 6327 C CA . GLY A 1 792 ? 9.875 -18.970 -25.498 1.00 85.19 792 GLY A CA 1
ATOM 6328 C C . GLY A 1 792 ? 10.281 -18.294 -26.809 1.00 85.19 792 GLY A C 1
ATOM 6329 O O . GLY A 1 792 ? 11.231 -18.755 -27.441 1.00 85.19 792 GLY A O 1
ATOM 6330 N N . GLU A 1 793 ? 9.626 -17.204 -27.231 1.00 89.44 793 GLU A N 1
ATOM 6331 C CA . GLU A 1 793 ? 10.124 -16.376 -28.330 1.00 89.44 793 GLU A CA 1
ATOM 6332 C C . GLU A 1 793 ? 11.490 -15.789 -27.945 1.00 89.44 793 GLU A C 1
ATOM 6334 O O . GLU A 1 793 ? 11.600 -15.004 -27.000 1.00 89.44 793 GLU A O 1
ATOM 6339 N N . VAL A 1 794 ? 12.533 -16.161 -28.690 1.00 91.19 794 VAL A N 1
ATOM 6340 C CA . VAL A 1 794 ? 13.910 -15.721 -28.437 1.00 91.19 794 VAL A CA 1
ATOM 6341 C C . VAL A 1 794 ? 14.248 -14.519 -29.308 1.00 91.19 794 VAL A C 1
ATOM 6343 O O . VAL A 1 794 ? 14.170 -14.587 -30.542 1.00 91.19 794 VAL A O 1
ATOM 6346 N N . PHE A 1 795 ? 14.702 -13.449 -28.658 1.00 94.38 795 PHE A N 1
ATOM 6347 C CA . PHE A 1 795 ? 15.342 -12.307 -29.299 1.00 94.38 795 PHE A CA 1
ATOM 6348 C C . PHE A 1 795 ? 16.860 -12.384 -29.176 1.00 94.38 795 PHE A C 1
ATOM 6350 O O . PHE A 1 795 ? 17.406 -12.836 -28.177 1.00 94.38 795 PHE A O 1
ATOM 6357 N N . SER A 1 796 ? 17.547 -11.896 -30.204 1.00 92.50 796 SER A N 1
ATOM 6358 C CA . SER A 1 796 ? 19.003 -11.787 -30.224 1.00 92.50 796 SER A CA 1
ATOM 6359 C C . SER A 1 796 ? 19.427 -10.368 -30.573 1.00 92.50 796 SER A C 1
ATOM 6361 O O . SER A 1 796 ? 18.817 -9.711 -31.426 1.00 92.50 796 SER A O 1
ATOM 6363 N N . LYS A 1 797 ? 20.483 -9.888 -29.912 1.00 94.75 797 LYS A N 1
ATOM 6364 C CA . LYS A 1 797 ? 21.095 -8.598 -30.226 1.00 94.75 797 LYS A CA 1
ATOM 6365 C C . LYS A 1 797 ? 21.810 -8.671 -31.577 1.00 94.75 797 LYS A C 1
ATOM 6367 O O . LYS A 1 797 ? 22.513 -9.635 -31.868 1.00 94.75 797 LYS A O 1
ATOM 6372 N N . THR A 1 798 ? 21.644 -7.650 -32.414 1.00 93.69 798 THR A N 1
ATOM 6373 C CA . THR A 1 798 ? 22.184 -7.611 -33.780 1.00 93.69 798 THR A CA 1
ATOM 6374 C C . THR A 1 798 ? 22.826 -6.265 -34.102 1.00 93.69 798 THR A C 1
ATOM 6376 O O . THR A 1 798 ? 22.253 -5.211 -33.844 1.00 93.69 798 THR A O 1
ATOM 6379 N N . SER A 1 799 ? 23.979 -6.298 -34.771 1.00 92.31 799 SER A N 1
ATOM 6380 C CA . SER A 1 799 ? 24.625 -5.117 -35.366 1.00 92.31 799 SER A CA 1
ATOM 6381 C C . SER A 1 799 ? 24.082 -4.767 -36.760 1.00 92.31 799 SER A C 1
ATOM 6383 O O . SER A 1 799 ? 24.305 -3.671 -37.271 1.00 92.31 799 SER A O 1
ATOM 6385 N N . THR A 1 800 ? 23.332 -5.675 -37.393 1.00 91.94 800 THR A N 1
ATOM 6386 C CA . THR A 1 800 ? 22.750 -5.450 -38.727 1.00 91.94 800 THR A CA 1
ATOM 6387 C C . THR A 1 800 ? 21.714 -4.331 -38.682 1.00 91.94 800 THR A C 1
ATOM 6389 O O . THR A 1 800 ? 20.725 -4.450 -37.949 1.00 91.94 800 THR A O 1
ATOM 6392 N N . ARG A 1 801 ? 21.910 -3.280 -39.497 1.00 91.31 801 ARG A N 1
ATOM 6393 C CA . ARG A 1 801 ? 21.068 -2.064 -39.518 1.00 91.31 801 ARG A CA 1
ATOM 6394 C C . ARG A 1 801 ? 20.839 -1.504 -38.114 1.00 91.31 801 ARG A C 1
ATOM 6396 O O . ARG A 1 801 ? 19.715 -1.200 -37.721 1.00 91.31 801 ARG A O 1
ATOM 6403 N N . CYS A 1 802 ? 21.906 -1.474 -37.327 1.00 94.38 802 CYS A N 1
ATOM 6404 C CA . CYS A 1 802 ? 21.895 -0.889 -36.003 1.00 94.38 802 CYS A CA 1
ATOM 6405 C C . CYS A 1 802 ? 22.892 0.271 -35.980 1.00 94.38 802 CYS A C 1
ATOM 6407 O O . CYS A 1 802 ? 24.081 0.029 -36.200 1.00 94.38 802 CYS A O 1
ATOM 6409 N N . PRO A 1 803 ? 22.429 1.519 -35.798 1.00 93.44 803 PRO A N 1
ATOM 6410 C CA . PRO A 1 803 ? 23.312 2.668 -35.676 1.00 93.44 803 PRO A CA 1
ATOM 6411 C C . PRO A 1 803 ? 24.287 2.524 -34.504 1.00 93.44 803 PRO A C 1
ATOM 6413 O O . PRO A 1 803 ? 24.063 1.759 -33.565 1.00 93.44 803 PRO A O 1
ATOM 6416 N N . GLU A 1 804 ? 25.379 3.279 -34.554 1.00 88.69 804 GLU A N 1
ATOM 6417 C CA . GLU A 1 804 ? 26.368 3.294 -33.478 1.00 88.69 804 GLU A CA 1
ATOM 6418 C C . GLU A 1 804 ? 25.715 3.696 -32.145 1.00 88.69 804 GLU A C 1
ATOM 6420 O O . GLU A 1 804 ? 24.894 4.612 -32.103 1.00 88.69 804 GLU A O 1
ATOM 6425 N N . TYR A 1 805 ? 26.084 3.010 -31.058 1.00 88.00 805 TYR A N 1
ATOM 6426 C CA . TYR A 1 805 ? 25.523 3.163 -29.705 1.00 88.00 805 TYR A CA 1
ATOM 6427 C C . TYR A 1 805 ? 24.060 2.729 -29.517 1.00 88.00 805 TYR A C 1
ATOM 6429 O O . TYR A 1 805 ? 23.553 2.820 -28.400 1.00 88.00 805 TYR A O 1
ATOM 6437 N N . PHE A 1 806 ? 23.379 2.248 -30.560 1.00 94.62 806 PHE A N 1
ATOM 6438 C CA . PHE A 1 806 ? 22.021 1.722 -30.437 1.00 94.62 806 PHE A CA 1
ATOM 6439 C C . PHE A 1 806 ? 22.072 0.254 -30.017 1.00 94.62 806 PHE A C 1
ATOM 6441 O O . PHE A 1 806 ? 23.015 -0.473 -30.340 1.00 94.62 806 PHE A O 1
ATOM 6448 N N . GLN A 1 807 ? 21.024 -0.208 -29.339 1.00 96.19 807 GLN A N 1
ATOM 6449 C CA . GLN A 1 807 ? 20.808 -1.634 -29.121 1.00 96.19 807 GLN A CA 1
ATOM 6450 C C . GLN A 1 807 ? 19.628 -2.103 -29.963 1.00 96.19 807 GLN A C 1
ATOM 6452 O O . GLN A 1 807 ? 18.506 -1.634 -29.792 1.00 96.19 807 GLN A O 1
ATOM 6457 N N . CYS A 1 808 ? 19.886 -3.021 -30.892 1.00 97.25 808 CYS A N 1
ATOM 6458 C CA . CYS A 1 808 ? 18.864 -3.558 -31.781 1.00 97.25 808 CYS A CA 1
ATOM 6459 C C . CYS A 1 808 ? 18.705 -5.055 -31.558 1.00 97.25 808 CYS A C 1
ATOM 6461 O O . CYS A 1 808 ? 19.694 -5.789 -31.530 1.00 97.25 808 CYS A O 1
ATOM 6463 N N . PHE A 1 809 ? 17.458 -5.502 -31.477 1.00 97.56 809 PHE A N 1
ATOM 6464 C CA . PHE A 1 809 ? 17.098 -6.892 -31.245 1.00 97.56 809 PHE A CA 1
ATOM 6465 C C . PHE A 1 809 ? 16.173 -7.381 -32.343 1.00 97.56 809 PHE A C 1
ATOM 6467 O O . PHE A 1 809 ? 15.298 -6.649 -32.804 1.00 97.56 809 PHE A O 1
ATOM 6474 N N . VAL A 1 810 ? 16.370 -8.623 -32.765 1.00 96.25 810 VAL A N 1
ATOM 6475 C CA . VAL A 1 810 ? 15.518 -9.305 -33.739 1.00 96.25 810 VAL A CA 1
ATOM 6476 C C . VAL A 1 810 ? 15.176 -10.684 -33.202 1.00 96.25 810 VAL A C 1
ATOM 6478 O O . VAL A 1 810 ? 16.038 -11.363 -32.638 1.00 96.25 810 VAL A O 1
ATOM 6481 N N . ASN A 1 811 ? 13.921 -11.084 -33.373 1.00 95.94 811 ASN A N 1
ATOM 6482 C CA . ASN A 1 811 ? 13.476 -12.411 -32.984 1.00 95.94 811 ASN A CA 1
ATOM 6483 C C . ASN A 1 811 ? 13.959 -13.489 -33.969 1.00 95.94 811 ASN A C 1
ATOM 6485 O O . ASN A 1 811 ? 14.371 -13.197 -35.094 1.00 95.94 811 ASN A O 1
ATOM 6489 N N . THR A 1 812 ? 13.861 -14.755 -33.572 1.00 92.62 812 THR A N 1
ATOM 6490 C CA . THR A 1 812 ? 14.312 -15.897 -34.390 1.00 92.62 812 THR A CA 1
ATOM 6491 C C . THR A 1 812 ? 13.657 -15.931 -35.781 1.00 92.62 812 THR A C 1
ATOM 6493 O O . THR A 1 812 ? 14.329 -16.230 -36.772 1.00 92.62 812 THR A O 1
ATOM 6496 N N . GLY A 1 813 ? 12.376 -15.551 -35.884 1.00 90.06 813 GLY A N 1
ATOM 6497 C CA . GLY A 1 813 ? 11.627 -15.466 -37.146 1.00 90.06 813 GLY A CA 1
ATOM 6498 C C . GLY A 1 813 ? 11.989 -14.280 -38.052 1.00 90.06 813 GLY A C 1
ATOM 6499 O O . GLY A 1 813 ? 11.636 -14.280 -39.232 1.00 90.06 813 GLY A O 1
ATOM 6500 N N . LYS A 1 814 ? 12.739 -13.288 -37.547 1.00 91.62 814 LYS A N 1
ATOM 6501 C CA . LYS A 1 814 ? 13.091 -12.031 -38.242 1.00 91.62 814 LYS A CA 1
ATOM 6502 C C . LYS A 1 814 ? 11.890 -11.193 -38.699 1.00 91.62 814 LYS A C 1
ATOM 6504 O O . LYS A 1 814 ? 11.991 -10.399 -39.645 1.00 91.62 814 LYS A O 1
ATOM 6509 N N . ASP A 1 815 ? 10.771 -11.355 -38.014 1.00 93.31 815 ASP A N 1
ATOM 6510 C CA . ASP A 1 815 ? 9.498 -10.676 -38.231 1.00 93.31 815 ASP A CA 1
ATOM 6511 C C . ASP A 1 815 ? 9.134 -9.707 -37.103 1.00 93.31 815 ASP A C 1
ATOM 6513 O O . ASP A 1 815 ? 8.193 -8.936 -37.255 1.00 93.31 815 ASP A O 1
ATOM 6517 N N . LYS A 1 816 ? 9.920 -9.668 -36.024 1.00 96.00 816 LYS A N 1
ATOM 6518 C CA . LYS A 1 816 ? 9.825 -8.687 -34.940 1.00 96.00 816 LYS A CA 1
ATOM 6519 C C . LYS A 1 816 ? 11.186 -8.037 -34.704 1.00 96.00 816 LYS A C 1
ATOM 6521 O O . LYS A 1 816 ? 12.231 -8.692 -34.779 1.00 96.00 816 LYS A O 1
ATOM 6526 N N . ARG A 1 817 ? 11.187 -6.738 -34.410 1.00 96.62 817 ARG A N 1
ATOM 6527 C CA . ARG A 1 817 ? 12.400 -5.967 -34.128 1.00 96.62 817 ARG A CA 1
ATOM 6528 C C . ARG A 1 817 ? 12.152 -4.947 -33.025 1.00 96.62 817 ARG A C 1
ATOM 6530 O O . ARG A 1 817 ? 11.120 -4.290 -33.022 1.00 96.62 817 ARG A O 1
ATOM 6537 N N . LEU A 1 818 ? 13.127 -4.791 -32.138 1.00 97.75 818 LEU A N 1
ATOM 6538 C CA . LEU A 1 818 ? 13.179 -3.728 -31.137 1.00 97.75 818 LEU A CA 1
ATOM 6539 C C . LEU A 1 818 ? 14.442 -2.895 -31.372 1.00 97.75 818 LEU A C 1
ATOM 6541 O O . LEU A 1 818 ? 15.517 -3.457 -31.587 1.00 97.75 818 LEU A O 1
ATOM 6545 N N . VAL A 1 819 ? 14.324 -1.571 -31.355 1.00 97.44 819 VAL A N 1
ATOM 6546 C CA . VAL A 1 819 ? 15.444 -0.637 -31.521 1.00 97.44 819 VAL A CA 1
ATOM 6547 C C . VAL A 1 819 ? 15.439 0.353 -30.368 1.00 97.44 819 VAL A C 1
ATOM 6549 O O . VAL A 1 819 ? 14.486 1.106 -30.189 1.00 97.44 819 VAL A O 1
ATOM 6552 N N . VAL A 1 820 ? 16.530 0.359 -29.610 1.00 97.50 820 VAL A N 1
ATOM 6553 C CA . VAL A 1 820 ? 16.724 1.195 -28.428 1.00 97.50 820 VAL A CA 1
ATOM 6554 C C . VAL A 1 820 ? 17.833 2.215 -28.717 1.00 97.50 820 VAL A C 1
ATOM 6556 O O . VAL A 1 820 ? 19.014 1.845 -28.711 1.00 97.50 820 VAL A O 1
ATOM 6559 N N . PRO A 1 821 ? 17.489 3.484 -28.998 1.00 95.75 821 PRO A N 1
ATOM 6560 C CA . PRO A 1 821 ? 18.472 4.559 -29.122 1.00 95.75 821 PRO A CA 1
ATOM 6561 C C . PRO A 1 821 ? 18.939 5.036 -27.733 1.00 95.75 821 PRO A C 1
ATOM 6563 O O . PRO A 1 821 ? 18.204 4.871 -26.755 1.00 95.75 821 PRO A O 1
ATOM 6566 N N . PRO A 1 822 ? 20.106 5.698 -27.615 1.00 94.56 822 PRO A N 1
ATOM 6567 C CA . PRO A 1 822 ? 20.395 6.549 -26.460 1.00 94.56 822 PRO A CA 1
ATOM 6568 C C . PRO A 1 822 ? 19.343 7.662 -26.308 1.00 94.56 822 PRO A C 1
ATOM 6570 O O . PRO A 1 822 ? 18.725 8.074 -27.294 1.00 94.56 822 PRO A O 1
ATOM 6573 N N . GLN A 1 823 ? 19.145 8.167 -25.088 1.00 90.81 823 GLN A N 1
ATOM 6574 C CA . GLN A 1 823 ? 18.096 9.153 -24.812 1.00 90.81 823 GLN A CA 1
ATOM 6575 C C . GLN A 1 823 ? 18.258 10.429 -25.652 1.00 90.81 823 GLN A C 1
ATOM 6577 O O . GLN A 1 823 ? 19.345 11.000 -25.729 1.00 90.81 823 GLN A O 1
ATOM 6582 N N . GLY A 1 824 ? 17.164 10.881 -26.275 1.00 84.81 824 GLY A N 1
ATOM 6583 C CA . GLY A 1 824 ? 17.113 12.123 -27.057 1.00 84.81 824 GLY A CA 1
ATOM 6584 C C . GLY A 1 824 ? 17.815 12.078 -28.421 1.00 84.81 824 GLY A C 1
ATOM 6585 O O . GLY A 1 824 ? 17.912 13.109 -29.091 1.00 84.81 824 GLY A O 1
ATOM 6586 N N . VAL A 1 825 ? 18.314 10.917 -28.860 1.00 92.12 825 VAL A N 1
ATOM 6587 C CA . VAL A 1 825 ? 18.979 10.779 -30.163 1.00 92.12 825 VAL A CA 1
ATOM 6588 C C . VAL A 1 825 ? 17.955 10.516 -31.264 1.00 92.12 825 VAL A C 1
ATOM 6590 O O . VAL A 1 825 ? 17.325 9.461 -31.301 1.00 92.12 825 VAL A O 1
ATOM 6593 N N . LYS A 1 826 ? 17.847 11.454 -32.211 1.00 92.69 826 LYS A N 1
ATOM 6594 C CA . LYS A 1 826 ? 17.012 11.309 -33.411 1.00 92.69 826 LYS A CA 1
ATOM 6595 C C . LYS A 1 826 ? 17.633 10.363 -34.436 1.00 92.69 826 LYS A C 1
ATOM 6597 O O . LYS A 1 826 ? 18.839 10.404 -34.680 1.00 92.69 826 LYS A O 1
ATOM 6602 N N . TYR A 1 827 ? 16.807 9.557 -35.095 1.00 93.38 827 TYR A N 1
ATOM 6603 C CA . TYR A 1 827 ? 17.217 8.641 -36.155 1.00 93.38 827 TYR A CA 1
ATOM 6604 C C . TYR A 1 827 ? 16.117 8.434 -37.194 1.00 93.38 827 TYR A C 1
ATOM 6606 O O . TYR A 1 827 ? 14.929 8.485 -36.903 1.00 93.38 827 TYR A O 1
ATOM 6614 N N . ARG A 1 828 ? 16.514 8.164 -38.438 1.00 92.00 828 ARG A N 1
ATOM 6615 C CA . ARG A 1 828 ? 15.577 7.825 -39.518 1.00 92.00 828 ARG A CA 1
ATOM 6616 C C . ARG A 1 828 ? 15.146 6.375 -39.408 1.00 92.00 828 ARG A C 1
ATOM 6618 O O . ARG A 1 828 ? 16.004 5.509 -39.284 1.00 92.00 828 ARG A O 1
ATOM 6625 N N . VAL A 1 829 ? 13.863 6.079 -39.607 1.00 90.81 829 VAL A N 1
ATOM 6626 C CA . VAL A 1 829 ? 13.380 4.683 -39.646 1.00 90.81 829 VAL A CA 1
ATOM 6627 C C . VAL A 1 829 ? 14.122 3.856 -40.709 1.00 90.81 829 VAL A C 1
ATOM 6629 O O . VAL A 1 829 ? 14.435 2.686 -40.493 1.00 90.81 829 VAL A O 1
ATOM 6632 N N . SER A 1 830 ? 14.524 4.478 -41.823 1.00 90.69 830 SER A N 1
ATOM 6633 C CA . SER A 1 830 ? 15.308 3.824 -42.884 1.00 90.69 830 SER A CA 1
ATOM 6634 C C . SER A 1 830 ? 16.709 3.375 -42.481 1.00 90.69 830 SER A C 1
ATOM 6636 O O . SER A 1 830 ? 17.271 2.510 -43.158 1.00 90.69 830 SER A O 1
ATOM 6638 N N . SER A 1 831 ? 17.284 3.923 -41.405 1.00 91.50 831 SER A N 1
ATOM 6639 C CA . SER A 1 831 ? 18.586 3.467 -40.907 1.00 91.50 831 SER A CA 1
ATOM 6640 C C . SER A 1 831 ? 18.484 2.123 -40.181 1.00 91.50 831 SER A C 1
ATOM 6642 O O . SER A 1 831 ? 19.479 1.402 -40.094 1.00 91.50 831 SER A O 1
ATOM 6644 N N . VAL A 1 832 ? 17.285 1.764 -39.706 1.00 93.12 832 VAL A N 1
ATOM 6645 C CA . VAL A 1 832 ? 17.059 0.600 -38.839 1.00 93.12 832 VAL A CA 1
ATOM 6646 C C . VAL A 1 832 ? 16.098 -0.441 -39.414 1.00 93.12 832 VAL A C 1
ATOM 6648 O O . VAL A 1 832 ? 16.175 -1.608 -39.029 1.00 93.12 832 VAL A O 1
ATOM 6651 N N . LEU A 1 833 ? 15.245 -0.059 -40.370 1.00 91.44 833 LEU A N 1
ATOM 6652 C CA . LEU A 1 833 ? 14.299 -0.937 -41.060 1.00 91.44 833 LEU A CA 1
ATOM 6653 C C . LEU A 1 833 ? 14.473 -0.906 -42.584 1.00 91.44 833 LEU A C 1
ATOM 6655 O O . LEU A 1 833 ? 14.978 0.043 -43.182 1.00 91.44 833 LEU A O 1
ATOM 6659 N N . GLU A 1 834 ? 14.032 -1.988 -43.218 1.00 87.06 834 GLU A N 1
ATOM 6660 C CA . GLU A 1 834 ? 13.818 -2.097 -44.666 1.00 87.06 834 GLU A CA 1
ATOM 6661 C C . GLU A 1 834 ? 12.324 -2.090 -44.949 1.00 87.06 834 GLU A C 1
ATOM 6663 O O . GLU A 1 834 ? 11.571 -2.415 -44.051 1.00 87.06 834 GLU A O 1
ATOM 6668 N N . ARG A 1 835 ? 11.885 -1.810 -46.184 1.00 81.75 835 ARG A N 1
ATOM 6669 C CA . ARG A 1 835 ? 10.503 -2.083 -46.641 1.00 81.75 835 ARG A CA 1
ATOM 6670 C C . ARG A 1 835 ? 9.420 -1.685 -45.618 1.00 81.75 835 ARG A C 1
ATOM 6672 O O . ARG A 1 835 ? 8.687 -2.535 -45.118 1.00 81.75 835 ARG A O 1
ATOM 6679 N N . PHE A 1 836 ? 9.344 -0.393 -45.332 1.00 81.75 836 PHE A N 1
ATOM 6680 C CA . PHE A 1 836 ? 8.336 0.244 -44.484 1.00 81.75 836 PHE A CA 1
ATOM 6681 C C . PHE A 1 836 ? 7.727 1.429 -45.253 1.00 81.75 836 PHE A C 1
ATOM 6683 O O . PHE A 1 836 ? 8.264 1.840 -46.288 1.00 81.75 836 PHE A O 1
ATOM 6690 N N . SER A 1 837 ? 6.595 1.958 -44.796 1.00 71.81 837 SER A N 1
ATOM 6691 C CA . SER A 1 837 ? 5.945 3.119 -45.416 1.00 71.81 837 SER A CA 1
ATOM 6692 C C . SER A 1 837 ? 6.505 4.443 -44.887 1.00 71.81 837 SER A C 1
ATOM 6694 O O . SER A 1 837 ? 6.662 4.615 -43.682 1.00 71.81 837 SER A O 1
ATOM 6696 N N . GLY A 1 838 ? 6.749 5.404 -45.784 1.00 69.81 838 GLY A N 1
ATOM 6697 C CA . GLY A 1 838 ? 7.220 6.751 -45.432 1.00 69.81 838 GLY A CA 1
ATOM 6698 C C . GLY A 1 838 ? 8.740 6.864 -45.249 1.00 69.81 838 GLY A C 1
ATOM 6699 O O . GLY A 1 838 ? 9.513 6.000 -45.658 1.00 69.81 838 GLY A O 1
ATOM 6700 N N . SER A 1 839 ? 9.201 7.983 -44.686 1.00 70.25 839 SER A N 1
ATOM 6701 C CA . SER A 1 839 ? 10.600 8.183 -44.259 1.00 70.25 839 SER A CA 1
ATOM 6702 C C . SER A 1 839 ? 10.702 9.078 -43.016 1.00 70.25 839 SER A C 1
ATOM 6704 O O . SER A 1 839 ? 11.384 10.102 -43.065 1.00 70.25 839 SER A O 1
ATOM 6706 N N . PRO A 1 840 ? 10.011 8.733 -41.916 1.00 83.94 840 PRO A N 1
ATOM 6707 C CA . PRO A 1 840 ? 10.013 9.573 -40.733 1.00 83.94 840 PRO A CA 1
ATOM 6708 C C . PRO A 1 840 ? 11.313 9.449 -39.932 1.00 83.94 840 PRO A C 1
ATOM 6710 O O . PRO A 1 840 ? 12.078 8.481 -40.053 1.00 83.94 840 PRO A O 1
ATOM 6713 N N . GLU A 1 841 ? 11.545 10.458 -39.101 1.00 89.88 841 GLU A N 1
ATOM 6714 C CA . GLU A 1 841 ? 12.565 10.465 -38.053 1.00 89.88 841 GLU A CA 1
ATOM 6715 C C . GLU A 1 841 ? 11.905 10.207 -36.696 1.00 89.88 841 GLU A C 1
ATOM 6717 O O . GLU A 1 841 ? 10.797 10.676 -36.462 1.00 89.88 841 GLU A O 1
ATOM 6722 N N . LEU A 1 842 ? 12.571 9.464 -35.814 1.00 91.44 842 LEU A N 1
ATOM 6723 C CA . LEU A 1 842 ? 12.116 9.087 -34.474 1.00 91.44 842 LEU A CA 1
ATOM 6724 C C . LEU A 1 842 ? 13.178 9.461 -33.432 1.00 91.44 842 LEU A C 1
ATOM 6726 O O . LEU A 1 842 ? 14.357 9.490 -33.771 1.00 91.44 842 LEU A O 1
ATOM 6730 N N . ASP A 1 843 ? 12.806 9.675 -32.171 1.00 88.25 843 ASP A N 1
ATOM 6731 C CA . ASP A 1 843 ? 13.742 9.777 -31.027 1.00 88.25 843 ASP A CA 1
ATOM 6732 C C . ASP A 1 843 ? 13.428 8.821 -29.857 1.00 88.25 843 ASP A C 1
ATOM 6734 O O . ASP A 1 843 ? 14.102 8.847 -28.824 1.00 88.25 843 ASP A O 1
ATOM 6738 N N . GLY A 1 844 ? 12.454 7.923 -30.040 1.00 93.44 844 GLY A N 1
ATOM 6739 C CA . GLY A 1 844 ? 12.037 6.936 -29.040 1.00 93.44 844 GLY A CA 1
ATOM 6740 C C . GLY A 1 844 ? 12.474 5.501 -29.331 1.00 93.44 844 GLY A C 1
ATOM 6741 O O . GLY A 1 844 ? 13.122 5.204 -30.339 1.00 93.44 844 GLY A O 1
ATOM 6742 N N . ILE A 1 845 ? 12.100 4.597 -28.430 1.00 97.00 845 ILE A N 1
ATOM 6743 C CA . ILE A 1 845 ? 12.265 3.148 -28.570 1.00 97.00 845 ILE A CA 1
ATOM 6744 C C . ILE A 1 845 ? 11.278 2.662 -29.629 1.00 97.00 845 ILE A C 1
ATOM 6746 O O . ILE A 1 845 ? 10.071 2.750 -29.430 1.00 97.00 845 ILE A O 1
ATOM 6750 N N . MET A 1 846 ? 11.777 2.141 -30.748 1.00 96.06 846 MET A N 1
ATOM 6751 C CA . MET A 1 846 ? 10.924 1.650 -31.831 1.00 96.06 846 MET A CA 1
ATOM 6752 C C . MET A 1 846 ? 10.703 0.147 -31.698 1.00 96.06 846 MET A C 1
ATOM 6754 O O . MET A 1 846 ? 11.655 -0.636 -31.621 1.00 96.06 846 MET A O 1
ATOM 6758 N N . LEU A 1 847 ? 9.438 -0.252 -31.753 1.00 95.81 847 LEU A N 1
ATOM 6759 C CA . LEU A 1 847 ? 9.007 -1.640 -31.870 1.00 95.81 847 LEU A CA 1
ATOM 6760 C C . LEU A 1 847 ? 8.499 -1.844 -33.284 1.00 95.81 847 LEU A C 1
ATOM 6762 O O . LEU A 1 847 ? 7.795 -0.982 -33.792 1.00 95.81 847 LEU A O 1
ATOM 6766 N N . ALA A 1 848 ? 8.821 -2.959 -33.928 1.00 94.75 848 ALA A N 1
ATOM 6767 C CA . ALA A 1 848 ? 8.371 -3.213 -35.289 1.00 94.75 848 ALA A CA 1
ATOM 6768 C C . ALA A 1 848 ? 7.987 -4.674 -35.507 1.00 94.75 848 ALA A C 1
ATOM 6770 O O . ALA A 1 848 ? 8.684 -5.579 -35.046 1.00 94.75 848 ALA A O 1
ATOM 6771 N N . THR A 1 849 ? 6.909 -4.901 -36.253 1.00 94.75 849 THR A N 1
ATOM 6772 C CA . THR A 1 849 ? 6.449 -6.227 -36.685 1.00 94.75 849 THR A CA 1
ATOM 6773 C C . THR A 1 849 ? 6.276 -6.257 -38.200 1.00 94.75 849 THR A C 1
ATOM 6775 O O . THR A 1 849 ? 6.020 -5.233 -38.834 1.00 94.75 849 THR A O 1
ATOM 6778 N N . ARG A 1 850 ? 6.453 -7.423 -38.820 1.00 91.38 850 ARG A N 1
ATOM 6779 C CA . ARG A 1 850 ? 6.148 -7.614 -40.239 1.00 91.38 850 ARG A CA 1
ATOM 6780 C C . ARG A 1 850 ? 4.696 -8.031 -40.405 1.00 91.38 850 ARG A C 1
ATOM 6782 O O . ARG A 1 850 ? 4.270 -9.051 -39.870 1.00 91.38 850 ARG A O 1
ATOM 6789 N N . ASN A 1 851 ? 3.967 -7.304 -41.242 1.00 86.56 851 ASN A N 1
ATOM 6790 C CA . ASN A 1 851 ? 2.616 -7.690 -41.624 1.00 86.56 851 ASN A CA 1
ATOM 6791 C C . ASN A 1 851 ? 2.609 -8.823 -42.671 1.00 86.56 851 ASN A C 1
ATOM 6793 O O . ASN A 1 851 ? 3.641 -9.236 -43.212 1.00 86.56 851 ASN A O 1
ATOM 6797 N N . LYS A 1 852 ? 1.410 -9.287 -43.047 1.00 85.12 852 LYS A N 1
ATOM 6798 C CA . LYS A 1 852 ? 1.209 -10.357 -44.049 1.00 85.12 852 LYS A CA 1
ATOM 6799 C C . LYS A 1 852 ? 1.787 -10.042 -45.437 1.00 85.12 852 LYS A C 1
ATOM 6801 O O . LYS A 1 852 ? 2.017 -10.957 -46.222 1.00 85.12 852 LYS A O 1
ATOM 6806 N N . LYS A 1 853 ? 2.011 -8.763 -45.761 1.00 84.56 853 LYS A N 1
ATOM 6807 C CA . LYS A 1 853 ? 2.630 -8.307 -47.018 1.00 84.56 853 LYS A CA 1
ATOM 6808 C C . LYS A 1 853 ? 4.153 -8.182 -46.906 1.00 84.56 853 LYS A C 1
ATOM 6810 O O . LYS A 1 853 ? 4.789 -7.697 -47.840 1.00 84.56 853 LYS A O 1
ATOM 6815 N N . ASN A 1 854 ? 4.739 -8.629 -45.793 1.00 84.88 854 ASN A N 1
ATOM 6816 C CA . ASN A 1 854 ? 6.168 -8.547 -45.507 1.00 84.88 854 ASN A CA 1
ATOM 6817 C C . ASN A 1 854 ? 6.695 -7.095 -45.446 1.00 84.88 854 ASN A C 1
ATOM 6819 O O . ASN A 1 854 ? 7.863 -6.836 -45.757 1.00 84.88 854 ASN A O 1
ATOM 6823 N N . VAL A 1 855 ? 5.820 -6.158 -45.069 1.00 88.25 855 VAL A N 1
ATOM 6824 C CA . VAL A 1 855 ? 6.127 -4.744 -44.812 1.00 88.25 855 VAL A CA 1
ATOM 6825 C C . VAL A 1 855 ? 6.219 -4.550 -43.304 1.00 88.25 855 VAL A C 1
ATOM 6827 O O . VAL A 1 855 ? 5.428 -5.139 -42.568 1.00 88.25 855 VAL A O 1
ATOM 6830 N N . TRP A 1 856 ? 7.192 -3.763 -42.848 1.00 89.56 856 TRP A N 1
ATOM 6831 C CA . TRP A 1 856 ? 7.303 -3.433 -41.431 1.00 89.56 856 TRP A CA 1
ATOM 6832 C C . TRP A 1 856 ? 6.296 -2.358 -41.039 1.00 89.56 856 TRP A C 1
ATOM 6834 O O . TRP A 1 856 ? 6.260 -1.284 -41.642 1.00 89.56 856 TRP A O 1
ATOM 6844 N N . GLU A 1 857 ? 5.537 -2.662 -40.000 1.00 90.81 857 GLU A N 1
ATOM 6845 C CA . GLU A 1 857 ? 4.747 -1.729 -39.207 1.00 90.81 857 GLU A CA 1
ATOM 6846 C C . GLU A 1 857 ? 5.490 -1.503 -37.895 1.00 90.81 857 GLU A C 1
ATOM 6848 O O . GLU A 1 857 ? 6.159 -2.412 -37.394 1.00 90.81 857 GLU A O 1
ATOM 6853 N N . TYR A 1 858 ? 5.441 -0.283 -37.371 1.00 91.44 858 TYR A N 1
ATOM 6854 C CA . TYR A 1 858 ? 6.179 0.066 -36.169 1.00 91.44 858 TYR A CA 1
ATOM 6855 C C . TYR A 1 858 ? 5.396 1.038 -35.294 1.00 91.44 858 TYR A C 1
ATOM 6857 O O . TYR A 1 858 ? 4.525 1.761 -35.773 1.00 91.44 858 TYR A O 1
ATOM 6865 N N . ASP A 1 859 ? 5.769 1.055 -34.023 1.00 91.81 859 ASP A N 1
ATOM 6866 C CA . ASP A 1 859 ? 5.294 1.992 -33.016 1.00 91.81 859 ASP A CA 1
ATOM 6867 C C . ASP A 1 859 ? 6.475 2.479 -32.167 1.00 91.81 859 ASP A C 1
ATOM 6869 O O . ASP A 1 859 ? 7.584 1.934 -32.262 1.00 91.81 859 ASP A O 1
ATOM 6873 N N . VAL A 1 860 ? 6.262 3.521 -31.368 1.00 92.31 860 VAL A N 1
ATOM 6874 C CA . VAL A 1 860 ? 7.320 4.207 -30.620 1.00 92.31 860 VAL A CA 1
ATOM 6875 C C . VAL A 1 860 ? 6.911 4.413 -29.164 1.00 92.31 860 VAL A C 1
ATOM 6877 O O . VAL A 1 860 ? 5.804 4.855 -28.887 1.00 92.31 860 VAL A O 1
ATOM 6880 N N . LEU A 1 861 ? 7.829 4.117 -28.242 1.00 94.00 861 LEU A N 1
ATOM 6881 C CA . LEU A 1 861 ? 7.719 4.422 -26.813 1.00 94.00 861 LEU A CA 1
ATOM 6882 C C . LEU A 1 861 ? 8.799 5.433 -26.395 1.00 94.00 861 LEU A C 1
ATOM 6884 O O . LEU A 1 861 ? 9.962 5.300 -26.782 1.00 94.00 861 LEU A O 1
ATOM 6888 N N . ASP A 1 862 ? 8.420 6.407 -25.572 1.00 89.00 862 ASP A N 1
ATOM 6889 C CA . ASP A 1 862 ? 9.245 7.493 -25.029 1.00 89.00 862 ASP A CA 1
ATOM 6890 C C . ASP A 1 862 ? 10.006 8.241 -26.131 1.00 89.00 862 ASP A C 1
ATOM 6892 O O . ASP A 1 862 ? 11.243 8.278 -26.169 1.00 89.00 862 ASP A O 1
ATOM 6896 N N . GLY A 1 863 ? 9.225 8.778 -27.075 1.00 84.12 863 GLY A N 1
ATOM 6897 C CA . GLY A 1 863 ? 9.668 9.612 -28.191 1.00 84.12 863 GLY A CA 1
ATOM 6898 C C . GLY A 1 863 ? 8.540 9.955 -29.169 1.00 84.12 863 GLY A C 1
ATOM 6899 O O . GLY A 1 863 ? 7.389 9.571 -28.986 1.00 84.12 863 GLY A O 1
ATOM 6900 N N . GLN A 1 864 ? 8.863 10.702 -30.220 1.00 82.31 864 GLN A N 1
ATOM 6901 C CA . GLN A 1 864 ? 7.917 11.200 -31.218 1.00 82.31 864 GLN A CA 1
ATOM 6902 C C . GLN A 1 864 ? 8.305 10.774 -32.634 1.00 82.31 864 GLN A C 1
ATOM 6904 O O . GLN A 1 864 ? 9.465 10.485 -32.929 1.00 82.31 864 GLN A O 1
ATOM 6909 N N . THR A 1 865 ? 7.315 10.784 -33.530 1.00 82.62 865 THR A N 1
ATOM 6910 C CA . THR A 1 865 ? 7.517 10.618 -34.974 1.00 82.62 865 THR A CA 1
ATOM 6911 C C . THR A 1 865 ? 7.516 11.987 -35.654 1.00 82.62 865 THR A C 1
ATOM 6913 O O . THR A 1 865 ? 6.558 12.749 -35.544 1.00 82.62 865 THR A O 1
ATOM 6916 N N . PHE A 1 866 ? 8.576 12.295 -36.395 1.00 80.31 866 PHE A N 1
ATOM 6917 C CA . PHE A 1 866 ? 8.762 13.543 -37.132 1.00 80.31 866 PHE A CA 1
ATOM 6918 C C . PHE A 1 866 ? 8.676 13.307 -38.645 1.00 80.31 866 PHE A C 1
ATOM 6920 O O . PHE A 1 866 ? 9.239 12.347 -39.173 1.00 80.31 866 PHE A O 1
ATOM 6927 N N . GLY A 1 867 ? 8.034 14.235 -39.366 1.00 66.88 867 GLY A N 1
ATOM 6928 C CA . GLY A 1 867 ? 8.113 14.303 -40.831 1.00 66.88 867 GLY A CA 1
ATOM 6929 C C . GLY A 1 867 ? 7.360 13.201 -41.587 1.00 66.88 867 GLY A C 1
ATOM 6930 O O . GLY A 1 867 ? 7.805 12.786 -42.657 1.00 66.88 867 GLY A O 1
ATOM 6931 N N . GLU A 1 868 ? 6.231 12.722 -41.056 1.00 55.78 868 GLU A N 1
ATOM 6932 C CA . GLU A 1 868 ? 5.403 11.688 -41.688 1.00 55.78 868 GLU A CA 1
ATOM 6933 C C . GLU A 1 868 ? 4.767 12.198 -43.005 1.00 55.78 868 GLU A C 1
ATOM 6935 O O . GLU A 1 868 ? 3.670 12.748 -43.029 1.00 55.78 868 GLU A O 1
ATOM 6940 N N . TYR A 1 869 ? 5.449 12.033 -44.143 1.00 44.25 869 TYR A N 1
ATOM 6941 C CA . TYR A 1 869 ? 4.806 12.161 -45.456 1.00 44.25 869 TYR A CA 1
ATOM 6942 C C . TYR A 1 869 ? 4.015 10.878 -45.738 1.00 44.25 869 TYR A C 1
ATOM 6944 O O . TYR A 1 869 ? 4.537 9.922 -46.319 1.00 44.25 869 TYR A O 1
ATOM 6952 N N . ARG A 1 870 ? 2.746 10.839 -45.316 1.00 40.06 870 ARG A N 1
ATOM 6953 C CA . ARG A 1 870 ? 1.804 9.806 -45.764 1.00 40.06 870 ARG A CA 1
ATOM 6954 C C . ARG A 1 870 ? 1.493 10.043 -47.239 1.00 40.06 870 ARG A C 1
ATOM 6956 O O . ARG A 1 870 ? 0.927 11.070 -47.605 1.00 40.06 870 ARG A O 1
ATOM 6963 N N . TYR A 1 871 ? 1.830 9.081 -48.095 1.00 36.34 871 TYR A N 1
ATOM 6964 C CA . TYR A 1 871 ? 1.303 8.994 -49.462 1.00 36.34 871 TYR A CA 1
ATOM 6965 C C . TYR A 1 871 ? -0.181 8.562 -49.414 1.00 36.34 871 TYR A C 1
ATOM 6967 O O . TYR A 1 871 ? -0.573 7.553 -49.985 1.00 36.34 871 TYR A O 1
ATOM 6975 N N . GLU A 1 872 ? -1.022 9.312 -48.704 1.00 33.47 872 GLU A N 1
ATOM 6976 C CA . GLU A 1 872 ? -2.480 9.155 -48.702 1.00 33.47 872 GLU A CA 1
ATOM 6977 C C . GLU A 1 872 ? -3.101 10.306 -49.483 1.00 33.47 872 GLU A C 1
ATOM 6979 O O . GLU A 1 872 ? -3.817 11.149 -48.965 1.00 33.47 872 GLU A O 1
ATOM 6984 N N . ASN A 1 873 ? -2.736 10.374 -50.754 1.00 31.14 873 ASN A N 1
ATOM 6985 C CA . ASN A 1 873 ? -3.612 10.787 -51.835 1.00 31.14 873 ASN A CA 1
ATOM 6986 C C . ASN A 1 873 ? -2.917 10.311 -53.100 1.00 31.14 873 ASN A C 1
ATOM 6988 O O . ASN A 1 873 ? -1.808 10.743 -53.421 1.00 31.14 873 ASN A O 1
ATOM 6992 N N . ALA A 1 874 ? -3.548 9.359 -53.783 1.00 34.59 874 ALA A N 1
ATOM 6993 C CA . ALA A 1 874 ? -3.185 9.021 -55.141 1.00 34.59 874 ALA A CA 1
ATOM 6994 C C . ALA A 1 874 ? -3.107 10.334 -55.926 1.00 34.59 874 ALA A C 1
ATOM 6996 O O . ALA A 1 874 ? -4.115 11.011 -56.118 1.00 34.59 874 ALA A O 1
ATOM 6997 N N . VAL A 1 875 ? -1.898 10.720 -56.334 1.00 34.41 875 VAL A N 1
ATOM 6998 C CA . VAL A 1 875 ? -1.742 11.711 -57.391 1.00 34.41 875 VAL A CA 1
ATOM 6999 C C . VAL A 1 875 ? -2.498 11.127 -58.568 1.00 34.41 875 VAL A C 1
ATOM 7001 O O . VAL A 1 875 ? -2.135 10.065 -59.076 1.00 34.41 875 VAL A O 1
ATOM 7004 N N . ASP A 1 876 ? -3.587 11.791 -58.934 1.00 38.03 876 ASP A N 1
ATOM 7005 C CA . ASP A 1 876 ? -4.393 11.451 -60.088 1.00 38.03 876 ASP A CA 1
ATOM 7006 C C . ASP A 1 876 ? -3.456 11.475 -61.310 1.00 38.03 876 ASP A C 1
ATOM 7008 O O . ASP A 1 876 ? -3.072 12.520 -61.847 1.00 38.03 876 ASP A O 1
ATOM 7012 N N . LEU A 1 877 ? -3.033 10.278 -61.723 1.00 40.84 877 LEU A N 1
ATOM 7013 C CA . LEU A 1 877 ? -2.161 10.001 -62.864 1.00 40.84 877 LEU A CA 1
ATOM 7014 C C . LEU A 1 877 ? -2.632 10.594 -64.218 1.00 40.84 877 LEU A C 1
ATOM 7016 O O . LEU A 1 877 ? -1.794 10.666 -65.125 1.00 40.84 877 LEU A O 1
ATOM 7020 N N . PRO A 1 878 ? -3.880 11.081 -64.420 1.00 40.78 878 PRO A N 1
ATOM 7021 C CA . PRO A 1 878 ? -4.234 11.845 -65.614 1.00 40.78 878 PRO A CA 1
ATOM 7022 C C . PRO A 1 878 ? -3.567 13.229 -65.699 1.00 40.78 878 PRO A C 1
ATOM 7024 O O . PRO A 1 878 ? -3.257 13.672 -66.805 1.00 40.78 878 PRO A O 1
ATOM 7027 N N . ALA A 1 879 ? -3.283 13.906 -64.577 1.00 38.19 879 ALA A N 1
ATOM 7028 C CA . ALA A 1 879 ? -2.768 15.283 -64.603 1.00 38.19 879 ALA A CA 1
ATOM 7029 C C . ALA A 1 879 ? -1.296 15.369 -65.058 1.00 38.19 879 ALA A C 1
ATOM 7031 O O . ALA A 1 879 ? -0.916 16.289 -65.785 1.00 38.19 879 ALA A O 1
ATOM 7032 N N . LEU A 1 880 ? -0.473 14.365 -64.726 1.00 38.69 880 LEU A N 1
ATOM 7033 C CA . LEU A 1 880 ? 0.933 14.307 -65.155 1.00 38.69 880 LEU A CA 1
ATOM 7034 C C . LEU A 1 880 ? 1.102 13.901 -66.631 1.00 38.69 880 LEU A C 1
ATOM 7036 O O . LEU A 1 880 ? 2.111 14.238 -67.251 1.00 38.69 880 LEU A O 1
ATOM 7040 N N . ARG A 1 881 ? 0.102 13.237 -67.233 1.00 40.16 881 ARG A N 1
ATOM 7041 C CA . ARG A 1 881 ? 0.103 12.922 -68.674 1.00 40.16 881 ARG A CA 1
ATOM 7042 C C . ARG A 1 881 ? -0.106 14.156 -69.556 1.00 40.16 881 ARG A C 1
ATOM 7044 O O . ARG A 1 881 ? 0.383 14.162 -70.682 1.00 40.16 881 ARG A O 1
ATOM 7051 N N . ILE A 1 882 ? -0.767 15.205 -69.061 1.00 45.72 882 ILE A N 1
ATOM 7052 C CA . ILE A 1 882 ? -0.998 16.442 -69.829 1.00 45.72 882 ILE A CA 1
ATOM 7053 C C . ILE A 1 882 ? 0.264 17.325 -69.873 1.00 45.72 882 ILE A C 1
ATOM 7055 O O . ILE A 1 882 ? 0.514 17.982 -70.881 1.00 45.72 882 ILE A O 1
ATOM 7059 N N . LEU A 1 883 ? 1.110 17.285 -68.838 1.00 39.38 883 LEU A N 1
ATOM 7060 C CA . LEU A 1 883 ? 2.364 18.054 -68.787 1.00 39.38 883 LEU A CA 1
ATOM 7061 C C . LEU A 1 883 ? 3.522 17.414 -69.573 1.00 39.38 883 LEU A C 1
ATOM 7063 O O . LEU A 1 883 ? 4.435 18.124 -69.982 1.00 39.38 883 LEU A O 1
ATOM 7067 N N . LEU A 1 884 ? 3.467 16.107 -69.852 1.00 41.19 884 LEU A N 1
ATOM 7068 C CA . LEU A 1 884 ? 4.479 15.391 -70.648 1.00 41.19 884 LEU A CA 1
ATOM 7069 C C . LEU A 1 884 ? 4.127 15.255 -72.145 1.00 41.19 884 LEU A C 1
ATOM 7071 O O . LEU A 1 884 ? 4.926 14.715 -72.907 1.00 41.19 884 LEU A O 1
ATOM 7075 N N . LEU A 1 885 ? 2.965 15.761 -72.584 1.00 40.00 885 LEU A N 1
ATOM 7076 C CA . LEU A 1 885 ? 2.527 15.742 -73.992 1.00 40.00 885 LEU A CA 1
ATOM 7077 C C . LEU A 1 885 ? 2.494 17.118 -74.680 1.00 40.00 885 LEU A C 1
ATOM 7079 O O . LEU A 1 885 ? 2.069 17.204 -75.830 1.00 40.00 885 LEU A O 1
ATOM 7083 N N . ARG A 1 886 ? 2.994 18.186 -74.047 1.00 33.78 886 ARG A N 1
ATOM 7084 C CA . ARG A 1 886 ? 3.282 19.452 -74.742 1.00 33.78 886 ARG A CA 1
ATOM 7085 C C . ARG A 1 886 ? 4.778 19.581 -75.022 1.00 33.78 886 ARG A C 1
ATOM 7087 O O . ARG A 1 886 ? 5.532 20.110 -74.211 1.00 33.78 886 ARG A O 1
ATOM 7094 N N . ARG A 1 887 ? 5.171 19.054 -76.185 1.00 38.88 887 ARG A N 1
ATOM 7095 C CA . ARG A 1 887 ? 6.123 19.754 -77.055 1.00 38.88 887 ARG A CA 1
ATOM 7096 C C . ARG A 1 887 ? 5.459 21.007 -77.606 1.00 38.88 887 ARG A C 1
ATOM 7098 O O . ARG A 1 887 ? 4.240 20.923 -77.882 1.00 38.88 887 ARG A O 1
#

Sequence (887 aa):
MPLPNYAAIVTFTPAVGISSIFSEDVRDEVESLASGWTDIQIGIVNGVVDGVYWVYDLYNELRCFDFDGVRDRFKRLFRNAESADWEVPQGRLFGSVFWDFSFINYLRDKQEKGLTTKNDAMSYCSLPENNCNRQEHAWKETAKNLDVLLADAVIAQAGYASRKFVFTKESNELYFRDTTKLDSARMKFTDYFLTNSGMLSDAAWVVRGLEGCYNATNLTGAILTNWIELGKSIYNLDYQDFCKKLAYTYGHNDGYLNDVVECGEFAANWNTAKTFFDSHIGKLQEISNAMVRVSLLAWIDKEFRHYAKDAYKSVYDGIRAWLELAGPMLMDNNLVAKAYASIALYEFLYYGTHENLDYLNTALNMHYGENGGYSEGTGYSQYIWDDVPYVLAALRDAYKLANKMMPTIENKFLRSPYYMTEFSRPVKNYGYIPVEIDDGCTYNPDYRVWSKLTGDANFLNWSEAYPLKQEDGKINPLVAFGFPDKNLYQTKPLGFSPQIGSRSKCKDGICLITAIGAGDTVALSMIAEKGRLWTNGQGHDQQDNLSITLSSSNKGFLIQDRGYSGFDARKKGDNFHRHLHHNVLTIASNCDKSAPDETCLEANAQSDNYVVSVQEIRKRMEEFSGYAPGASWSLLSFLLVHFDLLGNDFNVEGGTEATIVDSLQNIEMDARGYTAKHALTKYDKLIPSTVTNHRSILYFGGNFWVIDRPSEQGMAWLANSSEKYWEGIGIHLYGSLLEDLGIGAKSVPREIPQGSSRTDYPERSNKILPNHWFAIQDNKAKTYVMNYSVDGEVFSKTSTRCPEYFQCFVNTGKDKRLVVPPQGVKYRVSSVLERFSGSPELDGIMLATRNKKNVWEYDVLDGQTFGEYRYENAVDLPALRILLLRR